Protein AF-0000000068351398 (afdb_homodimer)

Secondary structure (DSSP, 8-state):
---HHHHHTSTTTHHHHHHHHHHHHHHHTT--HHHHHHHHHHHHHHHHHHHHHS---EE---SSSSEEEEEEE--BGGGTB--EEEEEEESSPPPTT-EESSGGG-THHHHHHHHHHT--GGGTGGGGG-EE--EETPPBPPSB-TTSPBPPEEEEE--TT--GGGGHHHHHHHHTTT-EEEEE--SSS-SSEEE-TTSS-EEE--TT--SSHHHHHHHHHHHHHHHHHHHHHHHTTHHHHHHT--HHHHHHHHHT---EEEEEETHHHHHHHHHHHHHHHHHHHHTS--SEEEEEEES--SGGGSSTTTHHHHT-SSSPPP--S-EEEEEEHHHHH-HHHHHHHHHHHHHHHHS---HHHHHHHHHHHHHHGGGT--SEEEEEETT--TTTTSTHHHH-SSTT--TT--S-HHHHHHHHHHHHHHHHHHHSS-----TTTTTSHHHHHHHH-/---HHHHHTSTTTHHHHHHHHHHHHHHHTT--HHHHHHHHHHHHHHHHHHHHHS---EE---SSSSEEEEEEE--BGGGTB--EEEEEEESSPPPTT-EESSGGG-THHHHHHHHHHT--GGGTGGGGG-EE--EETPPBPPSB-TTSPBPPEEEEE--TT--GGGGHHHHHHHHTTT-EEEEE--SSS-SSEEE-TTSS-EEE--TT--SSHHHHHHHHHHHHHHHHHHHHHHHTTHHHHHHT--HHHHHHHHHT---EEEEEETHHHHHHHHHHHHHHHHHHHHTS--SEEEEEEES--SGGGSSTTTHHHHT-SSSPPP--S-EEEEEEHHHHH-HHHHHHHHHHHHHHHHS---HHHHHHHHHHHHHHGGGT--SEEEEEETT--TTTTSTHHHH-SSTT--TT--S-HHHHHHHHHHHHHHHHHHHSS-----TTSTTSHHHHHHHH-

InterPro domains:
  IPR016715 Platelet-activating factor acetylhydrolase-like, eukaryote [PIRSF018169] (2-448)
  IPR029058 Alpha/Beta hydrolase fold [G3DSA:3.40.50.1820] (58-435)
  IPR029058 Alpha/Beta hydrolase fold [SSF53474] (83-344)

Foldseek 3Di:
DDDPVLVCPAQLNVLLVVLQVVLVVCVVVPHDNVVSVVSNVVSVVSNVVLCAFFPAEAAEEDDFAFAKAWEWDPADVVQLAFIWIKIAGDNDFWDPQAAFLDPPLDCLLLVLLCVVVVHDSSSRSSSRRHHYTYHYLGQHDQQADPVRHGFAEEEEEEAFQAFDSLLVRLSRNLRRHGYIYIYGDQLLQRYCWGAGPVGPRTHHHDPPQDDALVSCQVSLVSLLSNRVVVLVCVLQLNVVVVSPDDPVSSVVSNVLLAAHEYEYAACSLLSQQLSQLVQQVVQVVVVAARSYLAYEYELYHCRNQCDDSHVCQLPPPPHRRARLHQYEYEYEPAQVVPPVNVVRVVVVVVSNVPDDDDPLSVLLQVLLQVLCVVVVDGSYDYHYDWLDDSCLSTCVCVRGVPPPDDPRNRDDSSVVSSVVSVVVVVSCVSSDAARPRDPVVVVPVRSRSNRHD/DDPPVLVCPAQLNVLLVVLQVVLVVCVVVPHDNVVSVVSNVVSVVSNVVLCAFFPAEAAEEDDFAFAKAWEWDPADVVQLAFIWIKIAGDNDFWDPQAAFLDPPLDCLLLVLLCVVVVHDSSSRSNSRRHHYTYHYLGQHDQQADPVRHGFAEEEEEEAFQAFDSLLVRLSRNLRRHGYIYIYGDQLLQRYCWGAGPVGPRTHHHDPPQDDALVSCQVSLVSLLSNRVVVLVCVLQLNVVVVSPDDPVSSVVSNVLLAAHEYEYAACSLLSQQLSQLVQQVVQVVVVAARSYLAYEYELYHCRNQCDDRHVCQLPPPPHRRARLHQYEYEYEPAQVVPPVNVVRVVVVVVSNVPDDDDPLSVLLQVLLQVLCVVVVDGSYDYHYDWLDDSCLSTCVCVRGVPPPHDPRNRDDSSVVSSVVSVVVVVSCVSSDAARPRDPVVVVPVRSRSNRHD

Organism: Leishmania major (NCBI:txid5664)

Sequence (906 aa):
MHPIFDYILSIHYLPAGASVLLSCLAAAWGVDWKVCIMMTCVGSLVTCAVFYVQPLQCFSPLGGSFNVGTREVCGERGAMKPPVTIVYPTASGTPRSGIQYIPFGERSYLVGIASYSKVPYALVKDLWLLRKKMRPNAEPAPLFQRDGMPRPMIVFSHGLGGFPHLYSTLLMDLAVRGAVVFALSHMDGSAAFCRDAEREIRIPLNTQVGWTSEDRAPQLEVRIRETLNTIKRIRSGELLLALGYDKETVDKYIEKEPRIHLLGHSFGGATCLAAALADTQAASERGGVSSIASTVVYDPWMIPLQKTMFYDKLTDRKQPVHFTTPTLQIFSEEWVRSKEQHAFFEEVKAIVDAQPRTTEESALVSAVDAKLKVMKTSWYTIKDYRGTGHLTCTDVSLFSPVLYRAAYMTASPRGCIVAFAAETMRFIEKVSGPLPLDTKLLNDSALAAALRGMHPIFDYILSIHYLPAGASVLLSCLAAAWGVDWKVCIMMTCVGSLVTCAVFYVQPLQCFSPLGGSFNVGTREVCGERGAMKPPVTIVYPTASGTPRSGIQYIPFGERSYLVGIASYSKVPYALVKDLWLLRKKMRPNAEPAPLFQRDGMPRPMIVFSHGLGGFPHLYSTLLMDLAVRGAVVFALSHMDGSAAFCRDAEREIRIPLNTQVGWTSEDRAPQLEVRIRETLNTIKRIRSGELLLALGYDKETVDKYIEKEPRIHLLGHSFGGATCLAAALADTQAASERGGVSSIASTVVYDPWMIPLQKTMFYDKLTDRKQPVHFTTPTLQIFSEEWVRSKEQHAFFEEVKAIVDAQPRTTEESALVSAVDAKLKVMKTSWYTIKDYRGTGHLTCTDVSLFSPVLYRAAYMTASPRGCIVAFAAETMRFIEKVSGPLPLDTKLLNDSALAAALRG

Radius of gyration: 29.12 Å; Cα contacts (8 Å, |Δi|>4): 1862; chains: 2; bounding box: 96×80×63 Å

Structure (mmCIF, N/CA/C/O backbone):
data_AF-0000000068351398-model_v1
#
loop_
_entity.id
_entity.type
_entity.pdbx_description
1 polymer '1-alkyl-2-acetylglycerophosphocholine esterase'
#
loop_
_atom_site.group_PDB
_atom_site.id
_atom_site.type_symbol
_atom_site.label_atom_id
_atom_site.label_alt_id
_atom_site.label_comp_id
_atom_site.label_asym_id
_atom_site.label_entity_id
_atom_site.label_seq_id
_atom_site.pdbx_PDB_ins_code
_atom_site.Cartn_x
_atom_site.Cartn_y
_atom_site.Cartn_z
_atom_site.occupancy
_atom_site.B_iso_or_equiv
_atom_site.auth_seq_id
_atom_site.auth_comp_id
_atom_site.auth_asym_id
_atom_site.auth_atom_id
_atom_site.pdbx_PDB_model_num
ATOM 1 N N . MET A 1 1 ? -12.961 -0.016 26.781 1 64.12 1 MET A N 1
ATOM 2 C CA . MET A 1 1 ? -14.211 -0.309 26.094 1 64.12 1 MET A CA 1
ATOM 3 C C . MET A 1 1 ? -15.227 0.815 26.297 1 64.12 1 MET A C 1
ATOM 5 O O . MET A 1 1 ? -15.258 1.44 27.359 1 64.12 1 MET A O 1
ATOM 9 N N . HIS A 1 2 ? -15.891 1.205 25.25 1 74.62 2 HIS A N 1
ATOM 10 C CA . HIS A 1 2 ? -16.875 2.285 25.328 1 74.62 2 HIS A CA 1
ATOM 11 C C . HIS A 1 2 ? -18.109 1.854 26.125 1 74.62 2 HIS A C 1
ATOM 13 O O . HIS A 1 2 ? -18.422 0.665 26.172 1 74.62 2 HIS A O 1
ATOM 19 N N . PRO A 1 3 ? -18.594 2.814 26.828 1 71.81 3 PRO A N 1
ATOM 20 C CA . PRO A 1 3 ? -19.859 2.494 27.484 1 71.81 3 PRO A CA 1
ATOM 21 C C . PRO A 1 3 ? -20.906 1.92 26.531 1 71.81 3 PRO A C 1
ATOM 23 O O . PRO A 1 3 ? -20.938 2.309 25.359 1 71.81 3 PRO A O 1
ATOM 26 N N . ILE A 1 4 ? -21.625 0.969 27.031 1 76.44 4 ILE A N 1
ATOM 27 C CA . ILE A 1 4 ? -22.609 0.237 26.234 1 76.44 4 ILE A CA 1
ATOM 28 C C . ILE A 1 4 ? -23.594 1.215 25.625 1 76.44 4 ILE A C 1
ATOM 30 O O . ILE A 1 4 ? -24.078 1 24.5 1 76.44 4 ILE A O 1
ATOM 34 N N . PHE A 1 5 ? -23.828 2.266 26.312 1 77.38 5 PHE A N 1
ATOM 35 C CA . PHE A 1 5 ? -24.812 3.225 25.844 1 77.38 5 PHE A CA 1
ATOM 36 C C . PHE A 1 5 ? -24.344 3.9 24.562 1 77.38 5 PHE A C 1
ATOM 38 O O . PHE A 1 5 ? -25.156 4.285 23.719 1 77.38 5 PHE A O 1
ATOM 45 N N . ASP A 1 6 ? -23.062 4.023 24.406 1 81.31 6 ASP A N 1
ATOM 46 C CA . ASP A 1 6 ? -22.531 4.586 23.172 1 81.31 6 ASP A CA 1
ATOM 47 C C . ASP A 1 6 ? -22.859 3.699 21.984 1 81.31 6 ASP A C 1
ATOM 49 O O . ASP A 1 6 ? -23.078 4.195 20.875 1 81.31 6 ASP A O 1
ATOM 53 N N . TYR A 1 7 ? -23.016 2.438 22.203 1 80.25 7 TYR A N 1
ATOM 54 C CA . TYR A 1 7 ? -23.359 1.5 21.156 1 80.25 7 TYR A CA 1
ATOM 55 C C . TYR A 1 7 ? -24.875 1.509 20.891 1 80.25 7 TYR A C 1
ATOM 57 O O . TYR A 1 7 ? -25.312 1.581 19.734 1 80.25 7 TYR A O 1
ATOM 65 N N . ILE A 1 8 ? -25.578 1.533 21.938 1 77.38 8 ILE A N 1
ATOM 66 C CA . ILE A 1 8 ? -27.031 1.428 21.844 1 77.38 8 ILE A CA 1
ATOM 67 C C . ILE A 1 8 ? -27.594 2.654 21.125 1 77.38 8 ILE A C 1
ATOM 69 O O . ILE A 1 8 ? -28.516 2.541 20.312 1 77.38 8 ILE A O 1
ATOM 73 N N . LEU A 1 9 ? -27.016 3.787 21.391 1 82.25 9 LEU A N 1
ATOM 74 C CA . LEU A 1 9 ? -27.547 5.039 20.875 1 82.25 9 LEU A CA 1
ATOM 75 C C . LEU A 1 9 ? -26.828 5.422 19.578 1 82.25 9 LEU A C 1
ATOM 77 O O . LEU A 1 9 ? -27.078 6.5 19.031 1 82.25 9 LEU A O 1
ATOM 81 N N . SER A 1 10 ? -26.062 4.504 19.141 1 88.44 10 SER A N 1
ATOM 82 C CA . SER A 1 10 ? -25.375 4.777 17.891 1 88.44 10 SER A CA 1
ATOM 83 C C . SER A 1 10 ? -26.328 4.617 16.703 1 88.44 10 SER A C 1
ATOM 85 O O . SER A 1 10 ? -27.266 3.828 16.75 1 88.44 10 SER A O 1
ATOM 87 N N . ILE A 1 11 ? -26.062 5.414 15.688 1 89.12 11 ILE A N 1
ATOM 88 C CA . ILE A 1 11 ? -26.875 5.309 14.484 1 89.12 11 ILE A CA 1
ATOM 89 C C . ILE A 1 11 ? -26.703 3.926 13.859 1 89.12 11 ILE A C 1
ATOM 91 O O . ILE A 1 11 ? -27.516 3.5 13.039 1 89.12 11 ILE A O 1
ATOM 95 N N . HIS A 1 12 ? -25.703 3.242 14.266 1 89.62 12 HIS A N 1
ATOM 96 C CA . HIS A 1 12 ? -25.422 1.913 13.734 1 89.62 12 HIS A CA 1
ATOM 97 C C . HIS A 1 12 ? -26.328 0.861 14.375 1 89.62 12 HIS A C 1
ATOM 99 O O . HIS A 1 12 ? -26.828 -0.028 13.688 1 89.62 12 HIS A O 1
ATOM 105 N N . TYR A 1 13 ? -26.562 1.03 15.602 1 86.5 13 TYR A N 1
ATOM 106 C CA . TYR A 1 13 ? -27.234 -0.05 16.312 1 86.5 13 TYR A CA 1
ATOM 107 C C . TYR A 1 13 ? -28.656 0.337 16.672 1 86.5 13 TYR A C 1
ATOM 109 O O . TYR A 1 13 ? -29.516 -0.53 16.844 1 86.5 13 TYR A O 1
ATOM 117 N N . LEU A 1 14 ? -28.984 1.558 16.734 1 87.88 14 LEU A N 1
ATOM 118 C CA . LEU A 1 14 ? -30.281 2.064 17.203 1 87.88 14 LEU A CA 1
ATOM 119 C C . LEU A 1 14 ? -31.406 1.585 16.297 1 87.88 14 LEU A C 1
ATOM 121 O O . LEU A 1 14 ? -32.469 1.161 16.781 1 87.88 14 LEU A O 1
ATOM 125 N N . PRO A 1 15 ? -31.25 1.614 15.008 1 88.44 15 PRO A N 1
ATOM 126 C CA . PRO A 1 15 ? -32.375 1.211 14.172 1 88.44 15 PRO A CA 1
ATOM 127 C C . PRO A 1 15 ? -32.812 -0.232 14.422 1 88.44 15 PRO A C 1
ATOM 129 O O . PRO A 1 15 ? -34 -0.501 14.586 1 88.44 15 PRO A O 1
ATOM 132 N N . ALA A 1 16 ? -31.938 -1.084 14.469 1 86.88 16 ALA A N 1
ATOM 133 C CA . ALA A 1 16 ? -32.281 -2.479 14.734 1 86.88 16 ALA A CA 1
ATOM 134 C C . ALA A 1 16 ? -32.844 -2.65 16.156 1 86.88 16 ALA A C 1
ATOM 136 O O . ALA A 1 16 ? -33.844 -3.307 16.344 1 86.88 16 ALA A O 1
ATOM 137 N N . GLY A 1 17 ? -32.188 -2.035 17.109 1 86.44 17 GLY A N 1
ATOM 138 C CA . GLY A 1 17 ? -32.656 -2.133 18.484 1 86.44 17 GLY A CA 1
ATOM 139 C C . GLY A 1 17 ? -34.031 -1.524 18.703 1 86.44 17 GLY A C 1
ATOM 140 O O . GLY A 1 17 ? -34.875 -2.145 19.328 1 86.44 17 GLY A O 1
ATOM 141 N N . ALA A 1 18 ? -34.156 -0.383 18.203 1 89.12 18 ALA A N 1
ATOM 142 C CA . ALA A 1 18 ? -35.438 0.315 18.359 1 89.12 18 ALA A CA 1
ATOM 143 C C . ALA A 1 18 ? -36.562 -0.42 17.625 1 89.12 18 ALA A C 1
ATOM 145 O O . ALA A 1 18 ? -37.688 -0.486 18.125 1 89.12 18 ALA A O 1
ATOM 146 N N . SER A 1 19 ? -36.25 -0.935 16.469 1 89.75 19 SER A N 1
ATOM 147 C CA . SER A 1 19 ? -37.281 -1.623 15.695 1 89.75 19 SER A CA 1
ATOM 148 C C . SER A 1 19 ? -37.75 -2.887 16.406 1 89.75 19 SER A C 1
ATOM 150 O O . SER A 1 19 ? -38.938 -3.211 16.375 1 89.75 19 SER A O 1
ATOM 152 N N . VAL A 1 20 ? -36.844 -3.59 17 1 89.12 20 VAL A N 1
ATOM 153 C CA . VAL A 1 20 ? -37.219 -4.781 17.766 1 89.12 20 VAL A CA 1
ATOM 154 C C . VAL A 1 20 ? -38.094 -4.383 18.938 1 89.12 20 VAL A C 1
ATOM 156 O O . VAL A 1 20 ? -39.125 -5.004 19.188 1 89.12 20 VAL A O 1
ATOM 159 N N . LEU A 1 21 ? -37.719 -3.352 19.656 1 89.5 21 LEU A N 1
ATOM 160 C CA . LEU A 1 21 ? -38.469 -2.887 20.812 1 89.5 21 LEU A CA 1
ATOM 161 C C . LEU A 1 21 ? -39.875 -2.416 20.391 1 89.5 21 LEU A C 1
ATOM 163 O O . LEU A 1 21 ? -40.844 -2.775 21.031 1 89.5 21 LEU A O 1
ATOM 167 N N . LEU A 1 22 ? -39.875 -1.639 19.344 1 91.44 22 LEU A N 1
ATOM 168 C CA . LEU A 1 22 ? -41.156 -1.11 18.859 1 91.44 22 LEU A CA 1
ATOM 169 C C . LEU A 1 22 ? -42.062 -2.232 18.344 1 91.44 22 LEU A C 1
ATOM 171 O O . LEU A 1 22 ? -43.281 -2.182 18.5 1 91.44 22 LEU A O 1
ATOM 175 N N . SER A 1 23 ? -41.438 -3.189 17.75 1 89.19 23 SER A N 1
ATOM 176 C CA . SER A 1 23 ? -42.219 -4.34 17.25 1 89.19 23 SER A CA 1
ATOM 177 C C . SER A 1 23 ? -42.812 -5.125 18.406 1 89.19 23 SER A C 1
ATOM 179 O O . SER A 1 23 ? -43.969 -5.57 18.312 1 89.19 23 SER A O 1
ATOM 181 N N . CYS A 1 24 ? -42.125 -5.305 19.422 1 91.31 24 CYS A N 1
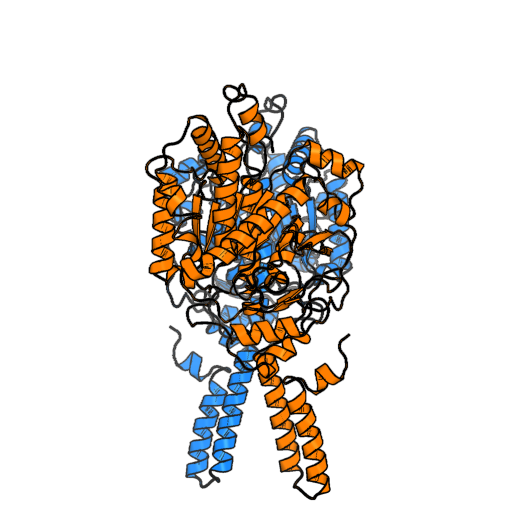ATOM 182 C CA . CYS A 1 24 ? -42.625 -6.008 20.594 1 91.31 24 CYS A CA 1
ATOM 183 C C . CYS A 1 24 ? -43.781 -5.242 21.234 1 91.31 24 CYS A C 1
ATOM 185 O O . CYS A 1 24 ? -44.812 -5.844 21.609 1 91.31 24 CYS A O 1
ATOM 187 N N . LEU A 1 25 ? -43.656 -3.934 21.312 1 92 25 LEU A N 1
ATOM 188 C CA . LEU A 1 25 ? -44.719 -3.094 21.859 1 92 25 LEU A CA 1
ATOM 189 C C . LEU A 1 25 ? -45.969 -3.143 20.969 1 92 25 LEU A C 1
ATOM 191 O O . LEU A 1 25 ? -47.094 -3.213 21.469 1 92 25 LEU A O 1
ATOM 195 N N . ALA A 1 26 ? -45.688 -3.139 19.703 1 91.25 26 ALA A N 1
ATOM 196 C CA . ALA A 1 26 ? -46.781 -3.201 18.734 1 91.25 26 ALA A CA 1
ATOM 197 C C . ALA A 1 26 ? -47.531 -4.539 18.828 1 91.25 26 ALA A C 1
ATOM 199 O O . ALA A 1 26 ? -48.75 -4.582 18.781 1 91.25 26 ALA A O 1
ATOM 200 N N . ALA A 1 27 ? -46.812 -5.504 18.969 1 90.25 27 ALA A N 1
ATOM 201 C CA . ALA A 1 27 ? -47.406 -6.824 19.109 1 90.25 27 ALA A CA 1
ATOM 202 C C . ALA A 1 27 ? -48.25 -6.898 20.375 1 90.25 27 ALA A C 1
ATOM 204 O O . ALA A 1 27 ? -49.344 -7.488 20.359 1 90.25 27 ALA A O 1
ATOM 205 N N . ALA A 1 28 ? -47.812 -6.309 21.406 1 91.81 28 ALA A N 1
ATOM 206 C CA . ALA A 1 28 ? -48.562 -6.293 22.672 1 91.81 28 ALA A CA 1
ATOM 207 C C . ALA A 1 28 ? -49.844 -5.504 22.531 1 91.81 28 ALA A C 1
ATOM 209 O O . ALA A 1 28 ? -50.812 -5.766 23.25 1 91.81 28 ALA A O 1
ATOM 210 N N . TRP A 1 29 ? -49.875 -4.633 21.562 1 93.69 29 TRP A N 1
ATOM 211 C CA . TRP A 1 29 ? -51.062 -3.801 21.359 1 93.69 29 TRP A CA 1
ATOM 212 C C . TRP A 1 29 ? -51.938 -4.383 20.266 1 93.69 29 TRP A C 1
ATOM 214 O O . TRP A 1 29 ? -52.844 -3.709 19.766 1 93.69 29 TRP A O 1
ATOM 224 N N . GLY A 1 30 ? -51.531 -5.559 19.719 1 91.88 30 GLY A N 1
ATOM 225 C CA . GLY A 1 30 ? -52.438 -6.289 18.828 1 91.88 30 GLY A CA 1
ATOM 226 C C . GLY A 1 30 ? -52.125 -6.078 17.359 1 91.88 30 GLY A C 1
ATOM 227 O O . GLY A 1 30 ? -52.906 -6.43 16.5 1 91.88 30 GLY A O 1
ATOM 228 N N . VAL A 1 31 ? -51 -5.508 17.094 1 90.44 31 VAL A N 1
ATOM 229 C CA . VAL A 1 31 ? -50.594 -5.328 15.711 1 90.44 31 VAL A CA 1
ATOM 230 C C . VAL A 1 31 ? -50.25 -6.68 15.094 1 90.44 31 VAL A C 1
ATOM 232 O O . VAL A 1 31 ? -49.688 -7.551 15.758 1 90.44 31 VAL A O 1
ATOM 235 N N . ASP A 1 32 ? -50.656 -6.902 13.914 1 92 32 ASP A N 1
ATOM 236 C CA . ASP A 1 32 ? -50.438 -8.133 13.164 1 92 32 ASP A CA 1
ATOM 237 C C . ASP A 1 32 ? -48.938 -8.508 13.164 1 92 32 ASP A C 1
ATOM 239 O O . ASP A 1 32 ? -48.094 -7.633 13.031 1 92 32 ASP A O 1
ATOM 243 N N . TRP A 1 33 ? -48.688 -9.844 13.359 1 89.25 33 TRP A N 1
ATOM 244 C CA . TRP A 1 33 ? -47.312 -10.328 13.484 1 89.25 33 TRP A CA 1
ATOM 245 C C . TRP A 1 33 ? -46.531 -10.062 12.211 1 89.25 33 TRP A C 1
ATOM 247 O O . TRP A 1 33 ? -45.312 -9.852 12.258 1 89.25 33 TRP A O 1
ATOM 257 N N . LYS A 1 34 ? -47.156 -10 11.062 1 84.56 34 LYS A N 1
ATOM 258 C CA . LYS A 1 34 ? -46.469 -9.719 9.797 1 84.56 34 LYS A CA 1
ATOM 259 C C . LYS A 1 34 ? -45.938 -8.297 9.773 1 84.56 34 LYS A C 1
ATOM 261 O O . LYS A 1 34 ? -44.812 -8.062 9.266 1 84.56 34 LYS A O 1
ATOM 266 N N . VAL A 1 35 ? -46.688 -7.41 10.297 1 84.38 35 VAL A N 1
ATOM 267 C CA . VAL A 1 35 ? -46.281 -6.016 10.367 1 84.38 35 VAL A CA 1
ATOM 268 C C . VAL A 1 35 ? -45.094 -5.875 11.336 1 84.38 35 VAL A C 1
ATOM 270 O O . VAL A 1 35 ? -44.125 -5.145 11.062 1 84.38 35 VAL A O 1
ATOM 273 N N . CYS A 1 36 ? -45.094 -6.688 12.391 1 87.5 36 CYS A N 1
ATOM 274 C CA . CYS A 1 36 ? -44.031 -6.645 13.391 1 87.5 36 CYS A CA 1
ATOM 275 C C . CYS A 1 36 ? -42.719 -7.16 12.82 1 87.5 36 CYS A C 1
ATOM 277 O O . CYS A 1 36 ? -41.656 -6.57 13.047 1 87.5 36 CYS A O 1
ATOM 279 N N . ILE A 1 37 ? -42.812 -8.188 12.148 1 85.44 37 ILE A N 1
ATOM 280 C CA . ILE A 1 37 ? -41.625 -8.742 11.523 1 85.44 37 ILE A CA 1
ATOM 281 C C . ILE A 1 37 ? -41.062 -7.758 10.492 1 85.44 37 ILE A C 1
ATOM 283 O O . ILE A 1 37 ? -39.844 -7.59 10.383 1 85.44 37 ILE A O 1
ATOM 287 N N . MET A 1 38 ? -41.969 -7.121 9.789 1 84.06 38 MET A N 1
ATOM 288 C CA . MET A 1 38 ? -41.562 -6.137 8.789 1 84.06 38 MET A CA 1
ATOM 289 C C . MET A 1 38 ? -40.812 -4.973 9.445 1 84.06 38 MET A C 1
ATOM 291 O O . MET A 1 38 ? -39.781 -4.512 8.938 1 84.06 38 MET A O 1
ATOM 295 N N . MET A 1 39 ? -41.281 -4.574 10.492 1 85.56 39 MET A N 1
ATOM 296 C CA . MET A 1 39 ? -40.656 -3.49 11.234 1 85.56 39 MET A CA 1
ATOM 297 C C . MET A 1 39 ? -39.25 -3.873 11.648 1 85.56 39 MET A C 1
ATOM 299 O O . MET A 1 39 ? -38.312 -3.092 11.477 1 85.56 39 MET A O 1
ATOM 303 N N . THR A 1 40 ? -39.062 -5.047 12.141 1 86.44 40 THR A N 1
ATOM 304 C CA . THR A 1 40 ? -37.75 -5.539 12.578 1 86.44 40 THR A CA 1
ATOM 305 C C . THR A 1 40 ? -36.812 -5.668 11.391 1 86.44 40 THR A C 1
ATOM 307 O O . THR A 1 40 ? -35.625 -5.328 11.492 1 86.44 40 THR A O 1
ATOM 310 N N . CYS A 1 41 ? -37.375 -6.086 10.32 1 82.31 41 CYS A N 1
ATOM 311 C CA . CYS A 1 41 ? -36.562 -6.258 9.117 1 82.31 41 CYS A CA 1
ATOM 312 C C . CYS A 1 41 ? -36.094 -4.91 8.586 1 82.31 41 CYS A C 1
ATOM 314 O O . CYS A 1 41 ? -34.938 -4.773 8.18 1 82.31 41 CYS A O 1
ATOM 316 N N . VAL A 1 42 ? -36.938 -3.969 8.641 1 82.06 42 VAL A N 1
ATOM 317 C CA . VAL A 1 42 ? -36.594 -2.637 8.164 1 82.06 42 VAL A CA 1
ATOM 318 C C . VAL A 1 42 ? -35.531 -2.035 9.055 1 82.06 42 VAL A C 1
ATOM 320 O O . VAL A 1 42 ? -34.531 -1.463 8.562 1 82.06 42 VAL A O 1
ATOM 323 N N . GLY A 1 43 ? -35.688 -2.166 10.352 1 85.88 43 GLY A N 1
ATOM 324 C CA . GLY A 1 43 ? -34.688 -1.687 11.266 1 85.88 43 GLY A CA 1
ATOM 325 C C . GLY A 1 43 ? -33.344 -2.357 11.062 1 85.88 43 GLY A C 1
ATOM 326 O O . GLY A 1 43 ? -32.281 -1.697 11.094 1 85.88 43 GLY A O 1
ATOM 327 N N . SER A 1 44 ? -33.375 -3.611 10.82 1 85.94 44 SER A N 1
ATOM 328 C CA . SER A 1 44 ? -32.156 -4.363 10.562 1 85.94 44 SER A CA 1
ATOM 329 C C . SER A 1 44 ? -31.5 -3.941 9.25 1 85.94 44 SER A C 1
ATOM 331 O O . SER A 1 44 ? -30.266 -3.859 9.156 1 85.94 44 SER A O 1
ATOM 333 N N . LEU A 1 45 ? -32.312 -3.676 8.297 1 82.88 45 LEU A N 1
ATOM 334 C CA . LEU A 1 45 ? -31.812 -3.238 7 1 82.88 45 LEU A CA 1
ATOM 335 C C . LEU A 1 45 ? -31.125 -1.878 7.109 1 82.88 45 LEU A C 1
ATOM 337 O O . LEU A 1 45 ? -30.094 -1.642 6.48 1 82.88 45 LEU A O 1
ATOM 341 N N . VAL A 1 46 ? -31.75 -1.064 7.898 1 84.25 46 VAL A N 1
ATOM 342 C CA . VAL A 1 46 ? -31.156 0.258 8.094 1 84.25 46 VAL A CA 1
ATOM 343 C C . VAL A 1 46 ? -29.812 0.126 8.797 1 84.25 46 VAL A C 1
ATOM 345 O O . VAL A 1 46 ? -28.828 0.77 8.398 1 84.25 46 VAL A O 1
ATOM 348 N N . THR A 1 47 ? -29.781 -0.686 9.789 1 86.19 47 THR A N 1
ATOM 349 C CA . THR A 1 47 ? -28.531 -0.94 10.492 1 86.19 47 THR A CA 1
ATOM 350 C C . THR A 1 47 ? -27.469 -1.472 9.523 1 86.19 47 THR A C 1
ATOM 352 O O . THR A 1 47 ? -26.328 -1.003 9.531 1 86.19 47 THR A O 1
ATOM 355 N N . CYS A 1 48 ? -27.859 -2.336 8.68 1 82.25 48 CYS A N 1
ATOM 356 C CA . CYS A 1 48 ? -26.922 -2.889 7.695 1 82.25 48 CYS A CA 1
ATOM 357 C C . CYS A 1 48 ? -26.453 -1.813 6.73 1 82.25 48 CYS A C 1
ATOM 359 O O . CYS A 1 48 ? -25.266 -1.757 6.395 1 82.25 48 CYS A O 1
ATOM 361 N N . ALA A 1 49 ? -27.375 -0.992 6.367 1 84.12 49 ALA A N 1
ATOM 362 C CA . ALA A 1 49 ? -27.031 0.088 5.441 1 84.12 49 ALA A CA 1
ATOM 363 C C . ALA A 1 49 ? -26.047 1.064 6.074 1 84.12 49 ALA A C 1
ATOM 365 O O . ALA A 1 49 ? -25.109 1.525 5.418 1 84.12 49 ALA A O 1
ATOM 366 N N . VAL A 1 50 ? -26.297 1.319 7.34 1 86.5 50 VAL A N 1
ATOM 367 C CA . VAL A 1 50 ? -25.438 2.266 8.031 1 86.5 50 VAL A CA 1
ATOM 368 C C . VAL A 1 50 ? -24.031 1.676 8.172 1 86.5 50 VAL A C 1
ATOM 370 O O . VAL A 1 50 ? -23.031 2.371 7.961 1 86.5 50 VAL A O 1
ATOM 373 N N . PHE A 1 51 ? -23.953 0.395 8.453 1 85.88 51 PHE A N 1
ATOM 374 C CA . PHE A 1 51 ? -22.641 -0.253 8.562 1 85.88 51 PHE A CA 1
ATOM 375 C C . PHE A 1 51 ? -21.953 -0.298 7.207 1 85.88 51 PHE A C 1
ATOM 377 O O . PHE A 1 51 ? -20.719 -0.243 7.137 1 85.88 51 PHE A O 1
ATOM 384 N N . TYR A 1 52 ? -22.734 -0.303 6.203 1 81.69 52 TYR A N 1
ATOM 385 C CA . TYR A 1 52 ? -22.156 -0.277 4.863 1 81.69 52 TYR A CA 1
ATOM 386 C C . TYR A 1 52 ? -21.594 1.101 4.539 1 81.69 52 TYR A C 1
ATOM 388 O O . TYR A 1 52 ? -20.484 1.214 3.994 1 81.69 52 TYR A O 1
ATOM 396 N N . VAL A 1 53 ? -22.297 2.062 4.926 1 86.25 53 VAL A N 1
ATOM 397 C CA . VAL A 1 53 ? -21.906 3.436 4.613 1 86.25 53 VAL A CA 1
ATOM 398 C C . VAL A 1 53 ? -20.734 3.859 5.5 1 86.25 53 VAL A C 1
ATOM 400 O O . VAL A 1 53 ? -19.844 4.578 5.051 1 86.25 53 VAL A O 1
ATOM 403 N N . GLN A 1 54 ? -20.766 3.4 6.691 1 89.62 54 GLN A N 1
ATOM 404 C CA . GLN A 1 54 ? -19.734 3.77 7.648 1 89.62 54 GLN A CA 1
ATOM 405 C C . GLN A 1 54 ? -19.344 2.578 8.516 1 89.62 54 GLN A C 1
ATOM 407 O O . GLN A 1 54 ? -19.719 2.502 9.688 1 89.62 54 GLN A O 1
ATOM 412 N N . PRO A 1 55 ? -18.5 1.771 7.961 1 87.12 55 PRO A N 1
ATOM 413 C CA . PRO A 1 55 ? -18.047 0.633 8.766 1 87.12 55 PRO A CA 1
ATOM 414 C C . PRO A 1 55 ? -17.25 1.06 9.992 1 87.12 55 PRO A C 1
ATOM 416 O O . PRO A 1 55 ? -16.453 2.006 9.914 1 87.12 55 PRO A O 1
ATOM 419 N N . LEU A 1 56 ? -17.547 0.476 11.102 1 87.94 56 LEU A N 1
ATOM 420 C CA . LEU A 1 56 ? -16.734 0.685 12.305 1 87.94 56 LEU A CA 1
ATOM 421 C C . LEU A 1 56 ? -15.555 -0.274 12.336 1 87.94 56 LEU A C 1
ATOM 423 O O . LEU A 1 56 ? -15.719 -1.466 12.602 1 87.94 56 LEU A O 1
ATOM 427 N N . GLN A 1 57 ? -14.414 0.304 12.055 1 87.81 57 GLN A N 1
ATOM 428 C CA . GLN A 1 57 ? -13.242 -0.549 11.852 1 87.81 57 GLN A CA 1
ATOM 429 C C . GLN A 1 57 ? -12.18 -0.281 12.914 1 87.81 57 GLN A C 1
ATOM 431 O O . GLN A 1 57 ? -12.25 0.716 13.633 1 87.81 57 GLN A O 1
ATOM 436 N N . CYS A 1 58 ? -11.312 -1.242 13.062 1 90.12 58 CYS A N 1
ATOM 437 C CA . CYS A 1 58 ? -10.047 -1.077 13.766 1 90.12 58 CYS A CA 1
ATOM 438 C C . CYS A 1 58 ? -8.891 -0.945 12.781 1 90.12 58 CYS A C 1
ATOM 440 O O . CYS A 1 58 ? -8.531 -1.912 12.102 1 90.12 58 CYS A O 1
ATOM 442 N N . PHE A 1 59 ? -8.344 0.237 12.719 1 94.12 59 PHE A N 1
ATOM 443 C CA . PHE A 1 59 ? -7.281 0.496 11.758 1 94.12 59 PHE A CA 1
ATOM 444 C C . PHE A 1 59 ? -5.98 -0.162 12.195 1 94.12 59 PHE A C 1
ATOM 446 O O . PHE A 1 59 ? -5.629 -0.126 13.375 1 94.12 59 PHE A O 1
ATOM 453 N N . SER A 1 60 ? -5.289 -0.8 11.289 1 92.12 60 SER A N 1
ATOM 454 C CA . SER A 1 60 ? -4.027 -1.476 11.57 1 92.12 60 SER A CA 1
ATOM 455 C C . SER A 1 60 ? -2.916 -0.971 10.648 1 92.12 60 SER A C 1
ATOM 457 O O . SER A 1 60 ? -3.172 -0.591 9.508 1 92.12 60 SER A O 1
ATOM 459 N N . PRO A 1 61 ? -1.691 -0.974 11.203 1 93.94 61 PRO A N 1
ATOM 460 C CA . PRO A 1 61 ? -0.568 -0.611 10.336 1 93.94 61 PRO A CA 1
ATOM 461 C C . PRO A 1 61 ? -0.26 -1.681 9.289 1 93.94 61 PRO A C 1
ATOM 463 O O . PRO A 1 61 ? -0.584 -2.854 9.484 1 93.94 61 PRO A O 1
ATOM 466 N N . LEU A 1 62 ? 0.336 -1.26 8.148 1 91.88 62 LEU A N 1
ATOM 467 C CA . LEU A 1 62 ? 0.674 -2.195 7.086 1 91.88 62 LEU A CA 1
ATOM 468 C C . LEU A 1 62 ? 2.061 -1.9 6.523 1 91.88 62 LEU A C 1
ATOM 470 O O . LEU A 1 62 ? 2.477 -0.74 6.457 1 91.88 62 LEU A O 1
ATOM 474 N N . GLY A 1 63 ? 2.789 -2.969 6.133 1 84.81 63 GLY A N 1
ATOM 475 C CA . GLY A 1 63 ? 3.916 -2.832 5.227 1 84.81 63 GLY A CA 1
ATOM 476 C C . GLY A 1 63 ? 5.25 -2.746 5.938 1 84.81 63 GLY A C 1
ATOM 477 O O . GLY A 1 63 ? 6.273 -2.445 5.32 1 84.81 63 GLY A O 1
ATOM 478 N N . GLY A 1 64 ? 5.316 -2.963 7.246 1 85.5 64 GLY A N 1
ATOM 479 C CA . GLY A 1 64 ? 6.586 -2.85 7.941 1 85.5 64 GLY A CA 1
ATOM 480 C C . GLY A 1 64 ? 6.867 -4.02 8.867 1 85.5 64 GLY A C 1
ATOM 481 O O . GLY A 1 64 ? 6.172 -5.035 8.82 1 85.5 64 GLY A O 1
ATOM 482 N N . SER A 1 65 ? 7.98 -3.842 9.594 1 81.94 65 SER A N 1
ATOM 483 C CA . SER A 1 65 ? 8.461 -4.969 10.383 1 81.94 65 SER A CA 1
ATOM 484 C C . SER A 1 65 ? 8.234 -4.734 11.875 1 81.94 65 SER A C 1
ATOM 486 O O . SER A 1 65 ? 8.477 -5.625 12.695 1 81.94 65 SER A O 1
ATOM 488 N N . PHE A 1 66 ? 7.844 -3.533 12.211 1 89.94 66 PHE A N 1
ATOM 489 C CA . PHE A 1 66 ? 7.672 -3.191 13.617 1 89.94 66 PHE A CA 1
ATOM 490 C C . PHE A 1 66 ? 6.195 -3.156 13.992 1 89.94 66 PHE A C 1
ATOM 492 O O . PHE A 1 66 ? 5.328 -3.205 13.117 1 89.94 66 PHE A O 1
ATOM 499 N N . ASN A 1 67 ? 5.984 -3.211 15.227 1 93.06 67 ASN A N 1
ATOM 500 C CA . ASN A 1 67 ? 4.703 -2.758 15.758 1 93.06 67 ASN A CA 1
ATOM 501 C C . ASN A 1 67 ? 4.699 -1.253 16.016 1 93.06 67 ASN A C 1
ATOM 503 O O . ASN A 1 67 ? 5.695 -0.574 15.75 1 93.06 67 ASN A O 1
ATOM 507 N N . VAL A 1 68 ? 3.559 -0.736 16.484 1 97.25 68 VAL A N 1
ATOM 508 C CA . VAL A 1 68 ? 3.459 0.715 16.594 1 97.25 68 VAL A CA 1
ATOM 509 C C . VAL A 1 68 ? 3.18 1.1 18.047 1 97.25 68 VAL A C 1
ATOM 511 O O . VAL A 1 68 ? 2.238 0.592 18.672 1 97.25 68 VAL A O 1
ATOM 514 N N . GLY A 1 69 ? 4.055 1.933 18.594 1 98 69 GLY A N 1
ATOM 515 C CA . GLY A 1 69 ? 3.789 2.6 19.859 1 98 69 GLY A CA 1
ATOM 516 C C . GLY A 1 69 ? 3.334 4.035 19.688 1 98 69 GLY A C 1
ATOM 517 O O . GLY A 1 69 ? 3.508 4.629 18.625 1 98 69 GLY A O 1
ATOM 518 N N . THR A 1 70 ? 2.689 4.562 20.703 1 98 70 THR A N 1
ATOM 519 C CA . THR A 1 70 ? 2.309 5.973 20.719 1 98 70 THR A CA 1
ATOM 520 C C . THR A 1 70 ? 2.547 6.586 22.094 1 98 70 THR A C 1
ATOM 522 O O . THR A 1 70 ? 2.502 5.887 23.109 1 98 70 THR A O 1
ATOM 525 N N . ARG A 1 71 ? 2.922 7.816 22.078 1 97.56 71 ARG A N 1
ATOM 526 C CA . ARG A 1 71 ? 3.131 8.586 23.297 1 97.56 71 ARG A CA 1
ATOM 527 C C . ARG A 1 71 ? 2.658 10.031 23.109 1 97.56 71 ARG A C 1
ATOM 529 O O . ARG A 1 71 ? 2.941 10.664 22.094 1 97.56 71 ARG A O 1
ATOM 536 N N . GLU A 1 72 ? 1.903 10.5 24.109 1 96.88 72 GLU A N 1
ATOM 537 C CA . GLU A 1 72 ? 1.438 11.883 24.109 1 96.88 72 GLU A CA 1
ATOM 538 C C . GLU A 1 72 ? 2.33 12.758 24.984 1 96.88 72 GLU A C 1
ATOM 540 O O . GLU A 1 72 ? 2.541 12.461 26.172 1 96.88 72 GLU A O 1
ATOM 545 N N . VAL A 1 73 ? 2.857 13.805 24.406 1 96.81 73 VAL A N 1
ATOM 546 C CA . VAL A 1 73 ? 3.691 14.75 25.141 1 96.81 73 VAL A CA 1
ATOM 547 C C . VAL A 1 73 ? 2.971 16.094 25.266 1 96.81 73 VAL A C 1
ATOM 549 O O . VAL A 1 73 ? 2.473 16.625 24.266 1 96.81 73 VAL A O 1
ATOM 552 N N . CYS A 1 74 ? 2.986 16.609 26.422 1 95.88 74 CYS A N 1
ATOM 553 C CA . CYS A 1 74 ? 2.299 17.875 26.688 1 95.88 74 CYS A CA 1
ATOM 554 C C . CYS A 1 74 ? 3.045 19.047 26.062 1 95.88 74 CYS A C 1
ATOM 556 O O . CYS A 1 74 ? 4.254 18.969 25.828 1 95.88 74 CYS A O 1
ATOM 558 N N . GLY A 1 75 ? 2.225 20.031 25.734 1 94.38 75 GLY A N 1
ATOM 559 C CA . GLY A 1 75 ? 2.803 21.25 25.203 1 94.38 75 GLY A CA 1
ATOM 560 C C . GLY A 1 75 ? 2.916 22.359 26.234 1 94.38 75 GLY A C 1
ATOM 561 O O . GLY A 1 75 ? 2.648 22.156 27.406 1 94.38 75 GLY A O 1
ATOM 562 N N . GLU A 1 76 ? 3.52 23.422 25.797 1 92.62 76 GLU A N 1
ATOM 563 C CA . GLU A 1 76 ? 3.613 24.688 26.531 1 92.62 76 GLU A CA 1
ATOM 564 C C . GLU A 1 76 ? 3.268 25.875 25.641 1 92.62 76 GLU A C 1
ATOM 566 O O . GLU A 1 76 ? 4.109 26.344 24.875 1 92.62 76 GLU A O 1
ATOM 571 N N . ARG A 1 77 ? 2.127 26.391 25.828 1 88.88 77 ARG A N 1
ATOM 572 C CA . ARG A 1 77 ? 1.614 27.438 24.953 1 88.88 77 ARG A CA 1
ATOM 573 C C . ARG A 1 77 ? 2.545 28.641 24.938 1 88.88 77 ARG A C 1
ATOM 575 O O . ARG A 1 77 ? 2.857 29.172 23.859 1 88.88 77 ARG A O 1
ATOM 582 N N . GLY A 1 78 ? 2.977 29.078 26.078 1 87.81 78 GLY A N 1
ATOM 583 C CA . GLY A 1 78 ? 3.834 30.25 26.188 1 87.81 78 GLY A CA 1
ATOM 584 C C . GLY A 1 78 ? 5.148 30.094 25.453 1 87.81 78 GLY A C 1
ATOM 585 O O . GLY A 1 78 ? 5.668 31.062 24.891 1 87.81 78 GLY A O 1
ATOM 586 N N . ALA A 1 79 ? 5.629 28.938 25.344 1 91.38 79 ALA A N 1
ATOM 587 C CA . ALA A 1 79 ? 6.918 28.656 24.719 1 91.38 79 ALA A CA 1
ATOM 588 C C . ALA A 1 79 ? 6.73 28.188 23.281 1 91.38 79 ALA A C 1
ATOM 590 O O . ALA A 1 79 ? 7.691 27.781 22.625 1 91.38 79 ALA A O 1
ATOM 591 N N . MET A 1 80 ? 5.504 28.219 22.719 1 93.5 80 MET A N 1
ATOM 592 C CA . MET A 1 80 ? 5.172 27.75 21.391 1 93.5 80 MET A CA 1
ATOM 593 C C . MET A 1 80 ? 5.625 26.312 21.172 1 93.5 80 MET A C 1
ATOM 595 O O . MET A 1 80 ? 6.215 25.984 20.156 1 93.5 80 MET A O 1
ATOM 599 N N . LYS A 1 81 ? 5.496 25.578 22.25 1 96.06 81 LYS A N 1
ATOM 600 C CA . LYS A 1 81 ? 5.668 24.125 22.203 1 96.06 81 LYS A CA 1
ATOM 601 C C . LYS A 1 81 ? 4.32 23.422 22.141 1 96.06 81 LYS A C 1
ATOM 603 O O . LYS A 1 81 ? 3.658 23.234 23.156 1 96.06 81 LYS A O 1
ATOM 608 N N . PRO A 1 82 ? 3.98 23.016 20.953 1 97.56 82 PRO A N 1
ATOM 609 C CA . PRO A 1 82 ? 2.67 22.375 20.844 1 97.56 82 PRO A CA 1
ATOM 610 C C . PRO A 1 82 ? 2.648 20.969 21.438 1 97.56 82 PRO A C 1
ATOM 612 O O . PRO A 1 82 ? 3.701 20.344 21.609 1 97.56 82 PRO A O 1
ATOM 615 N N . PRO A 1 83 ? 1.389 20.5 21.859 1 97.62 83 PRO A N 1
ATOM 616 C CA . PRO A 1 83 ? 1.304 19.062 22.172 1 97.62 83 PRO A CA 1
ATOM 617 C C . PRO A 1 83 ? 1.758 18.188 21 1 97.62 83 PRO A C 1
ATOM 619 O O . PRO A 1 83 ? 1.51 18.531 19.844 1 97.62 83 PRO A O 1
ATOM 622 N N . VAL A 1 84 ? 2.445 17.141 21.344 1 98.12 84 VAL A N 1
ATOM 623 C CA . VAL A 1 84 ? 3.002 16.281 20.312 1 98.12 84 VAL A CA 1
ATOM 624 C C . VAL A 1 84 ? 2.543 14.836 20.547 1 98.12 84 VAL A C 1
ATOM 626 O O . VAL A 1 84 ? 2.672 14.312 21.656 1 98.12 84 VAL A O 1
ATOM 629 N N . THR A 1 85 ? 1.881 14.266 19.547 1 98.25 85 THR A N 1
ATOM 630 C CA . THR A 1 85 ? 1.659 12.82 19.516 1 98.25 85 THR A CA 1
ATOM 631 C C . THR A 1 85 ? 2.822 12.117 18.828 1 98.25 85 THR A C 1
ATOM 633 O O . THR A 1 85 ? 3.055 12.312 17.625 1 98.25 85 THR A O 1
ATOM 636 N N . ILE A 1 86 ? 3.521 11.336 19.578 1 98.75 86 ILE A N 1
ATOM 637 C CA . ILE A 1 86 ? 4.629 10.594 18.984 1 98.75 86 ILE A CA 1
ATOM 638 C C . ILE A 1 86 ? 4.156 9.203 18.578 1 98.75 86 ILE A C 1
ATOM 640 O O . ILE A 1 86 ? 3.578 8.477 19.391 1 98.75 86 ILE A O 1
ATOM 644 N N . VAL A 1 87 ? 4.25 8.812 17.328 1 98.75 87 VAL A N 1
ATOM 645 C CA . VAL A 1 87 ? 3.994 7.48 16.797 1 98.75 87 VAL A CA 1
ATOM 646 C C . VAL A 1 87 ? 5.309 6.84 16.359 1 98.75 87 VAL A C 1
ATOM 648 O O . VAL A 1 87 ? 6.047 7.41 15.547 1 98.75 87 VAL A O 1
ATOM 651 N N . TYR A 1 88 ? 5.625 5.637 16.906 1 98.5 88 TYR A N 1
ATOM 652 C CA . TYR A 1 88 ? 6.992 5.152 16.781 1 98.5 88 TYR A CA 1
ATOM 653 C C . TYR A 1 88 ? 7.031 3.631 16.703 1 98.5 88 TYR A C 1
ATOM 655 O O . TYR A 1 88 ? 6.066 2.963 17.094 1 98.5 88 TYR A O 1
ATOM 663 N N . PRO A 1 89 ? 8.125 3.072 16.094 1 97.12 89 PRO A N 1
ATOM 664 C CA . PRO A 1 89 ? 8.266 1.617 16.031 1 97.12 89 PRO A CA 1
ATOM 665 C C . PRO A 1 89 ? 8.578 0.991 17.391 1 97.12 89 PRO A C 1
ATOM 667 O O . PRO A 1 89 ? 9.32 1.574 18.188 1 97.12 89 PRO A O 1
ATOM 670 N N . THR A 1 90 ? 8.016 -0.114 17.641 1 96.44 90 THR A N 1
ATOM 671 C CA . THR A 1 90 ? 8.266 -0.894 18.844 1 96.44 90 THR A CA 1
ATOM 672 C C . THR A 1 90 ? 8.219 -2.389 18.547 1 96.44 90 THR A C 1
ATOM 674 O O . THR A 1 90 ? 7.637 -2.807 17.547 1 96.44 90 THR A O 1
ATOM 677 N N . ALA A 1 91 ? 8.875 -3.115 19.344 1 90.31 91 ALA A N 1
ATOM 678 C CA . ALA A 1 91 ? 8.82 -4.57 19.25 1 90.31 91 ALA A CA 1
ATOM 679 C C . ALA A 1 91 ? 7.652 -5.133 20.062 1 90.31 91 ALA A C 1
ATOM 681 O O . ALA A 1 91 ? 7.27 -6.289 19.891 1 90.31 91 ALA A O 1
ATOM 682 N N . SER A 1 92 ? 7.09 -4.285 20.828 1 89.94 92 SER A N 1
ATOM 683 C CA . SER A 1 92 ? 5.996 -4.719 21.703 1 89.94 92 SER A CA 1
ATOM 684 C C . SER A 1 92 ? 4.734 -5.008 20.891 1 89.94 92 SER A C 1
ATOM 686 O O . SER A 1 92 ? 4.422 -4.285 19.938 1 89.94 92 SER A O 1
ATOM 688 N N . GLY A 1 93 ? 4.078 -6.035 21.281 1 87.31 93 GLY A N 1
ATOM 689 C CA . GLY A 1 93 ? 2.809 -6.344 20.641 1 87.31 93 GLY A CA 1
ATOM 690 C C . GLY A 1 93 ? 1.729 -5.316 20.922 1 87.31 93 GLY A C 1
ATOM 691 O O . GLY A 1 93 ? 1.834 -4.547 21.875 1 87.31 93 GLY A O 1
ATOM 692 N N . THR A 1 94 ? 0.789 -5.227 20.047 1 86.62 94 THR A N 1
ATOM 693 C CA . THR A 1 94 ? -0.343 -4.328 20.234 1 86.62 94 THR A CA 1
ATOM 694 C C . THR A 1 94 ? -1.542 -5.078 20.812 1 86.62 94 THR A C 1
ATOM 696 O O . THR A 1 94 ? -1.718 -6.27 20.547 1 86.62 94 THR A O 1
ATOM 699 N N . PRO A 1 95 ? -2.299 -4.363 21.578 1 83.69 95 PRO A N 1
ATOM 700 C CA . PRO A 1 95 ? -3.512 -5.016 22.078 1 83.69 95 PRO A CA 1
ATOM 701 C C . PRO A 1 95 ? -4.43 -5.496 20.953 1 83.69 95 PRO A C 1
ATOM 703 O O . PRO A 1 95 ? -4.555 -4.828 19.922 1 83.69 95 PRO A O 1
ATOM 706 N N . ARG A 1 96 ? -5.105 -6.602 21.141 1 79.44 96 ARG A N 1
ATOM 707 C CA . ARG A 1 96 ? -5.965 -7.215 20.141 1 79.44 96 ARG A CA 1
ATOM 708 C C . ARG A 1 96 ? -7.098 -6.273 19.75 1 79.44 96 ARG A C 1
ATOM 710 O O . ARG A 1 96 ? -7.43 -6.156 18.562 1 79.44 96 ARG A O 1
ATOM 717 N N . SER A 1 97 ? -7.688 -5.566 20.75 1 85.31 97 SER A N 1
ATOM 718 C CA . SER A 1 97 ? -8.828 -4.703 20.484 1 85.31 97 SER A CA 1
ATOM 719 C C . SER A 1 97 ? -8.383 -3.322 20.016 1 85.31 97 SER A C 1
ATOM 721 O O . SER A 1 97 ? -9.211 -2.504 19.609 1 85.31 97 SER A O 1
ATOM 723 N N . GLY A 1 98 ? -7.09 -3.064 20.031 1 90.69 98 GLY A N 1
ATOM 724 C CA . GLY A 1 98 ? -6.602 -1.731 19.703 1 90.69 98 GLY A CA 1
ATOM 725 C C . GLY A 1 98 ? -6.922 -0.707 20.781 1 90.69 98 GLY A C 1
ATOM 726 O O . GLY A 1 98 ? -7.324 -1.064 21.891 1 90.69 98 GLY A O 1
ATOM 727 N N . ILE A 1 99 ? -6.703 0.539 20.5 1 94 99 ILE A N 1
ATOM 728 C CA . ILE A 1 99 ? -7.02 1.638 21.406 1 94 99 ILE A CA 1
ATOM 729 C C . ILE A 1 99 ? -8.055 2.557 20.766 1 94 99 ILE A C 1
ATOM 731 O O . ILE A 1 99 ? -8.352 2.43 19.562 1 94 99 ILE A O 1
ATOM 735 N N . GLN A 1 100 ? -8.578 3.438 21.594 1 93.56 100 GLN A N 1
ATOM 736 C CA . GLN A 1 100 ? -9.594 4.371 21.125 1 93.56 100 GLN A CA 1
ATOM 737 C C . GLN A 1 100 ? -9.039 5.273 20.031 1 93.56 100 GLN A C 1
ATOM 739 O O . GLN A 1 100 ? -7.902 5.746 20.109 1 93.56 100 GLN A O 1
ATOM 744 N N . TYR A 1 101 ? -9.867 5.496 19 1 95.88 101 TYR A N 1
ATOM 745 C CA . TYR A 1 101 ? -9.445 6.309 17.859 1 95.88 101 TYR A CA 1
ATOM 746 C C . TYR A 1 101 ? -9.359 7.781 18.234 1 95.88 101 TYR A C 1
ATOM 748 O O . TYR A 1 101 ? -8.391 8.461 17.891 1 95.88 101 TYR A O 1
ATOM 756 N N . ILE A 1 102 ? -10.398 8.297 18.953 1 95.25 102 ILE A N 1
ATOM 757 C CA . ILE A 1 102 ? -10.453 9.695 19.359 1 95.25 102 ILE A CA 1
ATOM 758 C C . ILE A 1 102 ? -9.578 9.906 20.609 1 95.25 102 ILE A C 1
ATOM 760 O O . ILE A 1 102 ? -9.734 9.195 21.609 1 95.25 102 ILE A O 1
ATOM 764 N N . PRO A 1 103 ? -8.727 10.859 20.5 1 93.5 103 PRO A N 1
ATOM 765 C CA . PRO A 1 103 ? -7.77 11.008 21.594 1 93.5 103 PRO A CA 1
ATOM 766 C C . PRO A 1 103 ? -8.438 11.438 22.906 1 93.5 103 PRO A C 1
ATOM 768 O O . PRO A 1 103 ? -9.375 12.234 22.891 1 93.5 103 PRO A O 1
ATOM 771 N N . PHE A 1 104 ? -7.98 10.836 24.016 1 92.25 104 PHE A N 1
ATOM 772 C CA . PHE A 1 104 ? -8.289 11.234 25.391 1 92.25 104 PHE A CA 1
ATOM 773 C C . PHE A 1 104 ? -9.773 11.062 25.688 1 92.25 104 PHE A C 1
ATOM 775 O O . PHE A 1 104 ? -10.289 11.648 26.641 1 92.25 104 PHE A O 1
ATOM 782 N N . GLY A 1 105 ? -10.469 10.398 24.75 1 87.5 105 GLY A N 1
ATOM 783 C CA . GLY A 1 105 ? -11.898 10.289 24.969 1 87.5 105 GLY A CA 1
ATOM 784 C C . GLY A 1 105 ? -12.609 11.633 24.938 1 87.5 105 GLY A C 1
ATOM 785 O O . GLY A 1 105 ? -13.562 11.844 25.688 1 87.5 105 GLY A O 1
ATOM 786 N N . GLU A 1 106 ? -12.078 12.562 24.219 1 92.69 106 GLU A N 1
ATOM 787 C CA . GLU A 1 106 ? -12.586 13.93 24.156 1 92.69 106 GLU A CA 1
ATOM 788 C C . GLU A 1 106 ? -13.508 14.125 22.953 1 92.69 106 GLU A C 1
ATOM 790 O O . GLU A 1 106 ? -13.039 14.172 21.812 1 92.69 106 GLU A O 1
ATOM 795 N N . ARG A 1 107 ? -14.719 14.414 23.141 1 93.06 107 ARG A N 1
ATOM 796 C CA . ARG A 1 107 ? -15.719 14.508 22.078 1 93.06 107 ARG A CA 1
ATOM 797 C C . ARG A 1 107 ? -15.562 15.805 21.297 1 93.06 107 ARG A C 1
ATOM 799 O O . ARG A 1 107 ? -16.109 15.938 20.203 1 93.06 107 ARG A O 1
ATOM 806 N N . SER A 1 108 ? -14.883 16.766 21.891 1 95.75 108 SER A N 1
ATOM 807 C CA . SER A 1 108 ? -14.68 18.047 21.219 1 95.75 108 SER A CA 1
ATOM 808 C C . SER A 1 108 ? -13.992 17.859 19.875 1 95.75 108 SER A C 1
ATOM 810 O O . SER A 1 108 ? -14.172 18.672 18.969 1 95.75 108 SER A O 1
ATOM 812 N N . TYR A 1 109 ? -13.172 16.812 19.75 1 97.19 109 TYR A N 1
ATOM 813 C CA . TYR A 1 109 ? -12.594 16.5 18.453 1 97.19 109 TYR A CA 1
ATOM 814 C C . TYR A 1 109 ? -13.688 16.266 17.422 1 97.19 109 TYR A C 1
ATOM 816 O O . TYR A 1 109 ? -13.594 16.734 16.281 1 97.19 109 TYR A O 1
ATOM 824 N N . LEU A 1 110 ? -14.688 15.539 17.797 1 96.56 110 LEU A N 1
ATOM 825 C CA . LEU A 1 110 ? -15.797 15.234 16.891 1 96.56 110 LEU A CA 1
ATOM 826 C C . LEU A 1 110 ? -16.609 16.484 16.594 1 96.56 110 LEU A C 1
ATOM 828 O O . LEU A 1 110 ? -17.062 16.672 15.461 1 96.56 110 LEU A O 1
ATOM 832 N N . VAL A 1 111 ? -16.812 17.281 17.594 1 96.88 111 VAL A N 1
ATOM 833 C CA . VAL A 1 111 ? -17.5 18.562 17.391 1 96.88 111 VAL A CA 1
ATOM 834 C C . VAL A 1 111 ? -16.734 19.406 16.375 1 96.88 111 VAL A C 1
ATOM 836 O O . VAL A 1 111 ? -17.344 20 15.484 1 96.88 111 VAL A O 1
ATOM 839 N N . GLY A 1 112 ? -15.445 19.453 16.547 1 97.62 112 GLY A N 1
ATOM 840 C CA . GLY A 1 112 ? -14.617 20.188 15.594 1 97.62 112 GLY A CA 1
ATOM 841 C C . GLY A 1 112 ? -14.727 19.641 14.18 1 97.62 112 GLY A C 1
ATOM 842 O O . GLY A 1 112 ? -14.828 20.406 13.219 1 97.62 112 GLY A O 1
ATOM 843 N N . ILE A 1 113 ? -14.695 18.312 14.023 1 96.88 113 ILE A N 1
ATOM 844 C CA . ILE A 1 113 ? -14.828 17.672 12.719 1 96.88 113 ILE A CA 1
ATOM 845 C C . ILE A 1 113 ? -16.172 18.031 12.094 1 96.88 113 ILE A C 1
ATOM 847 O O . ILE A 1 113 ? -16.25 18.406 10.922 1 96.88 113 ILE A O 1
ATOM 851 N N . ALA A 1 114 ? -17.219 17.969 12.852 1 95.94 114 ALA A N 1
ATOM 852 C CA . ALA A 1 114 ? -18.562 18.297 12.375 1 95.94 114 ALA A CA 1
ATOM 853 C C . ALA A 1 114 ? -18.641 19.75 11.922 1 95.94 114 ALA A C 1
ATOM 855 O O . ALA A 1 114 ? -19.188 20.047 10.859 1 95.94 114 ALA A O 1
ATOM 856 N N . SER A 1 115 ? -18.141 20.594 12.742 1 95.75 115 SER A N 1
ATOM 857 C CA . SER A 1 115 ? -18.172 22.016 12.445 1 95.75 115 SER A CA 1
ATOM 858 C C . SER A 1 115 ? -17.406 22.328 11.164 1 95.75 115 SER A C 1
ATOM 860 O O . SER A 1 115 ? -17.891 23.062 10.297 1 95.75 115 SER A O 1
ATOM 862 N N . TYR A 1 116 ? -16.219 21.781 11.039 1 95.12 116 TYR A N 1
ATOM 863 C CA . TYR A 1 116 ? -15.391 22.031 9.867 1 95.12 116 TYR A CA 1
ATOM 864 C C . TYR A 1 116 ? -16.047 21.5 8.602 1 95.12 116 TYR A C 1
ATOM 866 O O . TYR A 1 116 ? -16 22.141 7.547 1 95.12 116 TYR A O 1
ATOM 874 N N . SER A 1 117 ? -16.609 20.312 8.68 1 92.94 117 SER A N 1
ATOM 875 C CA . SER A 1 117 ? -17.188 19.656 7.523 1 92.94 117 SER A CA 1
ATOM 876 C C . SER A 1 117 ? -18.609 20.141 7.266 1 92.94 117 SER A C 1
ATOM 878 O O . SER A 1 117 ? -19.234 19.734 6.285 1 92.94 117 SER A O 1
ATOM 880 N N . LYS A 1 118 ? -19.188 20.906 8.133 1 91.94 118 LYS A N 1
ATOM 881 C CA . LYS A 1 118 ? -20.531 21.453 8.047 1 91.94 118 LYS A CA 1
ATOM 882 C C . LYS A 1 118 ? -21.578 20.328 7.98 1 91.94 118 LYS A C 1
ATOM 884 O O . LYS A 1 118 ? -22.453 20.344 7.113 1 91.94 118 LYS A O 1
ATOM 889 N N . VAL A 1 119 ? -21.375 19.328 8.836 1 91.81 119 VAL A N 1
ATOM 890 C CA . VAL A 1 119 ? -22.344 18.234 8.953 1 91.81 119 VAL A CA 1
ATOM 891 C C . VAL A 1 119 ? -22.844 18.141 10.391 1 91.81 119 VAL A C 1
ATOM 893 O O . VAL A 1 119 ? -22.172 18.578 11.32 1 91.81 119 VAL A O 1
ATOM 896 N N . PRO A 1 120 ? -24.062 17.609 10.508 1 92.56 120 PRO A N 1
ATOM 897 C CA . PRO A 1 120 ? -24.578 17.438 11.867 1 92.56 120 PRO A CA 1
ATOM 898 C C . PRO A 1 120 ? -23.703 16.5 12.703 1 92.56 120 PRO A C 1
ATOM 900 O O . PRO A 1 120 ? -23.188 15.5 12.188 1 92.56 120 PRO A O 1
ATOM 903 N N . TYR A 1 121 ? -23.562 16.875 13.93 1 93.44 121 TYR A N 1
ATOM 904 C CA . TYR A 1 121 ? -22.766 16.094 14.875 1 93.44 121 TYR A CA 1
ATOM 905 C C . TYR A 1 121 ? -23.203 14.625 14.875 1 93.44 121 TYR A C 1
ATOM 907 O O . TYR A 1 121 ? -22.375 13.727 15.016 1 93.44 121 TYR A O 1
ATOM 915 N N . ALA A 1 122 ? -24.453 14.352 14.656 1 89.12 122 ALA A N 1
ATOM 916 C CA . ALA A 1 122 ? -25.031 13.008 14.719 1 89.12 122 ALA A CA 1
ATOM 917 C C . ALA A 1 122 ? -24.406 12.094 13.664 1 89.12 122 ALA A C 1
ATOM 919 O O . ALA A 1 122 ? -24.328 10.875 13.852 1 89.12 122 ALA A O 1
ATOM 920 N N . LEU A 1 123 ? -23.859 12.688 12.664 1 88.19 123 LEU A N 1
ATOM 921 C CA . LEU A 1 123 ? -23.312 11.906 11.562 1 88.19 123 LEU A CA 1
ATOM 922 C C . LEU A 1 123 ? -21.875 11.508 11.836 1 88.19 123 LEU A C 1
ATOM 924 O O . LEU A 1 123 ? -21.344 10.594 11.195 1 88.19 123 LEU A O 1
ATOM 928 N N . VAL A 1 124 ? -21.234 12.234 12.797 1 92.12 124 VAL A N 1
ATOM 929 C CA . VAL A 1 124 ? -19.812 11.938 13.016 1 92.12 124 VAL A CA 1
ATOM 930 C C . VAL A 1 124 ? -19.609 11.359 14.414 1 92.12 124 VAL A C 1
ATOM 932 O O . VAL A 1 124 ? -18.547 10.836 14.727 1 92.12 124 VAL A O 1
ATOM 935 N N . LYS A 1 125 ? -20.609 11.32 15.203 1 91.81 125 LYS A N 1
ATOM 936 C CA . LYS A 1 125 ? -20.5 10.93 16.609 1 91.81 125 LYS A CA 1
ATOM 937 C C . LYS A 1 125 ? -20 9.484 16.734 1 91.81 125 LYS A C 1
ATOM 939 O O . LYS A 1 125 ? -19.266 9.156 17.672 1 91.81 125 LYS A O 1
ATOM 944 N N . ASP A 1 126 ? -20.375 8.57 15.812 1 92.88 126 ASP A N 1
ATOM 945 C CA . ASP A 1 126 ? -20.047 7.156 15.93 1 92.88 126 ASP A CA 1
ATOM 946 C C . ASP A 1 126 ? -18.578 6.902 15.594 1 92.88 126 ASP A C 1
ATOM 948 O O . ASP A 1 126 ? -18.062 5.805 15.812 1 92.88 126 ASP A O 1
ATOM 952 N N . LEU A 1 127 ? -17.891 7.953 15.078 1 93.38 127 LEU A N 1
ATOM 953 C CA . LEU A 1 127 ? -16.438 7.82 14.945 1 93.38 127 LEU A CA 1
ATOM 954 C C . LEU A 1 127 ? -15.789 7.547 16.297 1 93.38 127 LEU A C 1
ATOM 956 O O . LEU A 1 127 ? -14.656 7.062 16.359 1 93.38 127 LEU A O 1
ATOM 960 N N . TRP A 1 128 ? -16.578 7.793 17.25 1 92.5 128 TRP A N 1
ATOM 961 C CA . TRP A 1 128 ? -16.203 7.504 18.641 1 92.5 128 TRP A CA 1
ATOM 962 C C . TRP A 1 128 ? -15.922 6.02 18.828 1 92.5 128 TRP A C 1
ATOM 964 O O . TRP A 1 128 ? -15.148 5.633 19.703 1 92.5 128 TRP A O 1
ATOM 974 N N . LEU A 1 129 ? -16.469 5.172 18.047 1 92.56 129 LEU A N 1
ATOM 975 C CA . LEU A 1 129 ? -16.406 3.725 18.234 1 92.56 129 LEU A CA 1
ATOM 976 C C . LEU A 1 129 ? -15.273 3.127 17.406 1 92.56 129 LEU A C 1
ATOM 978 O O . LEU A 1 129 ? -14.984 1.931 17.516 1 92.56 129 LEU A O 1
ATOM 982 N N . LEU A 1 130 ? -14.57 3.945 16.641 1 93.88 130 LEU A N 1
ATOM 983 C CA . LEU A 1 130 ? -13.438 3.467 15.859 1 93.88 130 LEU A CA 1
ATOM 984 C C . LEU A 1 130 ? -12.25 3.148 16.766 1 93.88 130 LEU A C 1
ATOM 986 O O . LEU A 1 130 ? -12.148 3.674 17.875 1 93.88 130 LEU A O 1
ATOM 990 N N . ARG A 1 131 ? -11.414 2.264 16.281 1 94.25 131 ARG A N 1
ATOM 991 C CA . ARG A 1 131 ? -10.227 1.838 17.016 1 94.25 131 ARG A CA 1
ATOM 992 C C . ARG A 1 131 ? -9 1.832 16.109 1 94.25 131 ARG A C 1
ATOM 994 O O . ARG A 1 131 ? -9.125 1.917 14.883 1 94.25 131 ARG A O 1
ATOM 1001 N N . LYS A 1 132 ? -7.828 1.781 16.734 1 95.12 132 LYS A N 1
ATOM 1002 C CA . LYS A 1 132 ? -6.57 1.689 16 1 95.12 132 LYS A CA 1
ATOM 1003 C C . LYS A 1 132 ? -5.551 0.845 16.766 1 95.12 132 LYS A C 1
ATOM 1005 O O . LYS A 1 132 ? -5.527 0.849 18 1 95.12 132 LYS A O 1
ATOM 1010 N N . LYS A 1 133 ? -4.73 0.141 16.078 1 94 133 LYS A N 1
ATOM 1011 C CA . LYS A 1 133 ? -3.783 -0.813 16.641 1 94 133 LYS A CA 1
ATOM 1012 C C . LYS A 1 133 ? -2.453 -0.139 16.969 1 94 133 LYS A C 1
ATOM 1014 O O . LYS A 1 133 ? -1.495 -0.242 16.203 1 94 133 LYS A O 1
ATOM 1019 N N . MET A 1 134 ? -2.398 0.47 18.094 1 95.75 134 MET A N 1
ATOM 1020 C CA . MET A 1 134 ? -1.213 1.062 18.703 1 95.75 134 MET A CA 1
ATOM 1021 C C . MET A 1 134 ? -1.108 0.675 20.172 1 95.75 134 MET A C 1
ATOM 1023 O O . MET A 1 134 ? -2.094 0.254 20.781 1 95.75 134 MET A O 1
ATOM 1027 N N . ARG A 1 135 ? 0.085 0.768 20.672 1 96.06 135 ARG A N 1
ATOM 1028 C CA . ARG A 1 135 ? 0.278 0.542 22.109 1 96.06 135 ARG A CA 1
ATOM 1029 C C . ARG A 1 135 ? 0.769 1.809 22.797 1 96.06 135 ARG A C 1
ATOM 1031 O O . ARG A 1 135 ? 1.889 2.262 22.547 1 96.06 135 ARG A O 1
ATOM 1038 N N . PRO A 1 136 ? -0.021 2.35 23.703 1 95.88 136 PRO A N 1
ATOM 1039 C CA . PRO A 1 136 ? 0.415 3.541 24.438 1 95.88 136 PRO A CA 1
ATOM 1040 C C . PRO A 1 136 ? 1.611 3.271 25.344 1 95.88 136 PRO A C 1
ATOM 1042 O O . PRO A 1 136 ? 1.637 2.262 26.047 1 95.88 136 PRO A O 1
ATOM 1045 N N . ASN A 1 137 ? 2.637 4.09 25.188 1 96.38 137 ASN A N 1
ATOM 1046 C CA . ASN A 1 137 ? 3.791 4.125 26.078 1 96.38 137 ASN A CA 1
ATOM 1047 C C . ASN A 1 137 ? 4.613 2.846 25.984 1 96.38 137 ASN A C 1
ATOM 1049 O O . ASN A 1 137 ? 5.145 2.365 26.984 1 96.38 137 ASN A O 1
ATOM 1053 N N . ALA A 1 138 ? 4.566 2.244 24.828 1 97.31 138 ALA A N 1
ATOM 1054 C CA . ALA A 1 138 ? 5.41 1.075 24.594 1 97.31 138 ALA A CA 1
ATOM 1055 C C . ALA A 1 138 ? 6.887 1.463 24.562 1 97.31 138 ALA A C 1
ATOM 1057 O O . ALA A 1 138 ? 7.223 2.617 24.297 1 97.31 138 ALA A O 1
ATOM 1058 N N . GLU A 1 139 ? 7.719 0.512 24.891 1 96.69 139 GLU A N 1
ATOM 1059 C CA . GLU A 1 139 ? 9.156 0.735 24.719 1 96.69 139 GLU A CA 1
ATOM 1060 C C . GLU A 1 139 ? 9.516 0.925 23.25 1 96.69 139 GLU A C 1
ATOM 1062 O O . GLU A 1 139 ? 9.141 0.113 22.406 1 96.69 139 GLU A O 1
ATOM 1067 N N . PRO A 1 140 ? 10.172 2.043 22.953 1 97.5 140 PRO A N 1
ATOM 1068 C CA . PRO A 1 140 ? 10.516 2.26 21.547 1 97.5 140 PRO A CA 1
ATOM 1069 C C . PRO A 1 140 ? 11.586 1.291 21.062 1 97.5 140 PRO A C 1
ATOM 1071 O O . PRO A 1 140 ? 12.375 0.769 21.844 1 97.5 140 PRO A O 1
ATOM 1074 N N . ALA A 1 141 ? 11.594 1 19.781 1 95.62 141 ALA A N 1
ATOM 1075 C CA . ALA A 1 141 ? 12.695 0.271 19.156 1 95.62 141 ALA A CA 1
ATOM 1076 C C . ALA A 1 141 ? 14.016 1.016 19.328 1 95.62 141 ALA A C 1
ATOM 1078 O O . ALA A 1 141 ? 14.031 2.211 19.625 1 95.62 141 ALA A O 1
ATOM 1079 N N . PRO A 1 142 ? 15.141 0.368 19.172 1 93.69 142 PRO A N 1
ATOM 1080 C CA . PRO A 1 142 ? 16.422 1.045 19.312 1 93.69 142 PRO A CA 1
ATOM 1081 C C . PRO A 1 142 ? 16.531 2.297 18.438 1 93.69 142 PRO A C 1
ATOM 1083 O O . PRO A 1 142 ? 16.094 2.295 17.281 1 93.69 142 PRO A O 1
ATOM 1086 N N . LEU A 1 143 ? 17.078 3.305 19.047 1 95.88 143 LEU A N 1
ATOM 1087 C CA . LEU A 1 143 ? 17.172 4.602 18.375 1 95.88 143 LEU A CA 1
ATOM 1088 C C . LEU A 1 143 ? 18.047 4.504 17.125 1 95.88 143 LEU A C 1
ATOM 1090 O O . LEU A 1 143 ? 17.766 5.133 16.109 1 95.88 143 LEU A O 1
ATOM 1094 N N . PHE A 1 144 ? 19.047 3.748 17.281 1 92.12 144 PHE A N 1
ATOM 1095 C CA . PHE A 1 144 ? 19.984 3.58 16.188 1 92.12 144 PHE A CA 1
ATOM 1096 C C . PHE A 1 144 ? 19.719 2.273 15.445 1 92.12 144 PHE A C 1
ATOM 1098 O O . PHE A 1 144 ? 19.422 1.252 16.062 1 92.12 144 PHE A O 1
ATOM 1105 N N . GLN A 1 145 ? 19.781 2.385 14.125 1 85.75 145 GLN A N 1
ATOM 1106 C CA . GLN A 1 145 ? 19.625 1.206 13.273 1 85.75 145 GLN A CA 1
ATOM 1107 C C . GLN A 1 145 ? 20.891 0.352 13.289 1 85.75 145 GLN A C 1
ATOM 1109 O O . GLN A 1 145 ? 21.875 0.702 13.938 1 85.75 145 GLN A O 1
ATOM 1114 N N . ARG A 1 146 ? 20.891 -0.746 12.641 1 75.25 146 ARG A N 1
ATOM 1115 C CA . ARG A 1 146 ? 21.984 -1.707 12.664 1 75.25 146 ARG A CA 1
ATOM 1116 C C . ARG A 1 146 ? 23.234 -1.121 12.016 1 75.25 146 ARG A C 1
ATOM 1118 O O . ARG A 1 146 ? 24.359 -1.495 12.375 1 75.25 146 ARG A O 1
ATOM 1125 N N . ASP A 1 147 ? 23.062 -0.141 11.125 1 73.38 147 ASP A N 1
ATOM 1126 C CA . ASP A 1 147 ? 24.203 0.479 10.445 1 73.38 147 ASP A CA 1
ATOM 1127 C C . ASP A 1 147 ? 24.766 1.635 11.266 1 73.38 147 ASP A C 1
ATOM 1129 O O . ASP A 1 147 ? 25.703 2.307 10.844 1 73.38 147 ASP A O 1
ATOM 1133 N N . GLY A 1 148 ? 24.188 1.864 12.391 1 79.88 148 GLY A N 1
ATOM 1134 C CA . GLY A 1 148 ? 24.672 2.91 13.273 1 79.88 148 GLY A CA 1
ATOM 1135 C C . GLY A 1 148 ? 24.016 4.254 13.031 1 79.88 148 GLY A C 1
ATOM 1136 O O . GLY A 1 148 ? 24.219 5.195 13.805 1 79.88 148 GLY A O 1
ATOM 1137 N N . MET A 1 149 ? 23.219 4.324 12.039 1 84.75 149 MET A N 1
ATOM 1138 C CA . MET A 1 149 ? 22.5 5.57 11.766 1 84.75 149 MET A CA 1
ATOM 1139 C C . MET A 1 149 ? 21.234 5.672 12.602 1 84.75 149 MET A C 1
ATOM 1141 O O . MET A 1 149 ? 20.562 4.664 12.852 1 84.75 149 MET A O 1
ATOM 1145 N N . PRO A 1 150 ? 20.969 6.871 13.023 1 91.5 150 PRO A N 1
ATOM 1146 C CA . PRO A 1 150 ? 19.703 7.012 13.758 1 91.5 150 PRO A CA 1
ATOM 1147 C C . PRO A 1 150 ? 18.484 6.758 12.875 1 91.5 150 PRO A C 1
ATOM 1149 O O . PRO A 1 150 ? 18.547 6.965 11.656 1 91.5 150 PRO A O 1
ATOM 1152 N N . ARG A 1 151 ? 17.422 6.281 13.461 1 92.75 151 ARG A N 1
ATOM 1153 C CA . ARG A 1 151 ? 16.156 6.16 12.758 1 92.75 151 ARG A CA 1
ATOM 1154 C C . ARG A 1 151 ? 15.68 7.512 12.234 1 92.75 151 ARG A C 1
ATOM 1156 O O . ARG A 1 151 ? 15.992 8.555 12.82 1 92.75 151 ARG A O 1
ATOM 1163 N N . PRO A 1 152 ? 14.977 7.484 11.102 1 94.75 152 PRO A N 1
ATOM 1164 C CA . PRO A 1 152 ? 14.461 8.758 10.602 1 94.75 152 PRO A CA 1
ATOM 1165 C C . PRO A 1 152 ? 13.484 9.422 11.57 1 94.75 152 PRO A C 1
ATOM 1167 O O . PRO A 1 152 ? 12.586 8.766 12.094 1 94.75 152 PRO A O 1
ATOM 1170 N N . MET A 1 153 ? 13.727 10.68 11.828 1 97.94 153 MET A N 1
ATOM 1171 C CA . MET A 1 153 ? 12.836 11.516 12.633 1 97.94 153 MET A CA 1
ATOM 1172 C C . MET A 1 153 ? 11.984 12.414 11.742 1 97.94 153 MET A C 1
ATOM 1174 O O . MET A 1 153 ? 12.508 13.227 10.992 1 97.94 153 MET A O 1
ATOM 1178 N N . ILE A 1 154 ? 10.648 12.258 11.852 1 98.75 154 ILE A N 1
ATOM 1179 C CA . ILE A 1 154 ? 9.727 13.008 11.008 1 98.75 154 ILE A CA 1
ATOM 1180 C C . ILE A 1 154 ? 8.859 13.914 11.875 1 98.75 154 ILE A C 1
ATOM 1182 O O . ILE A 1 154 ? 8.266 13.461 12.859 1 98.75 154 ILE A O 1
ATOM 1186 N N . VAL A 1 155 ? 8.859 15.195 11.586 1 98.94 155 VAL A N 1
ATOM 1187 C CA . VAL A 1 155 ? 7.859 16.094 12.164 1 98.94 155 VAL A CA 1
ATOM 1188 C C . VAL A 1 155 ? 6.668 16.203 11.219 1 98.94 155 VAL A C 1
ATOM 1190 O O . VAL A 1 155 ? 6.828 16.516 10.039 1 98.94 155 VAL A O 1
ATOM 1193 N N . PHE A 1 156 ? 5.465 15.883 11.734 1 98.94 156 PHE A N 1
ATOM 1194 C CA . PHE A 1 156 ? 4.266 15.875 10.906 1 98.94 156 PHE A CA 1
ATOM 1195 C C . PHE A 1 156 ? 3.348 17.031 11.273 1 98.94 156 PHE A C 1
ATOM 1197 O O . PHE A 1 156 ? 3.08 17.266 12.453 1 98.94 156 PHE A O 1
ATOM 1204 N N . SER A 1 157 ? 2.898 17.734 10.219 1 98.94 157 SER A N 1
ATOM 1205 C CA . SER A 1 157 ? 1.965 18.844 10.367 1 98.94 157 SER A CA 1
ATOM 1206 C C . SER A 1 157 ? 0.643 18.547 9.664 1 98.94 157 SER A C 1
ATOM 1208 O O . SER A 1 157 ? 0.623 18.25 8.469 1 98.94 157 SER A O 1
ATOM 1210 N N . HIS A 1 158 ? -0.463 18.672 10.406 1 98.88 158 HIS A N 1
ATOM 1211 C CA . HIS A 1 158 ? -1.783 18.359 9.867 1 98.88 158 HIS A CA 1
ATOM 1212 C C . HIS A 1 158 ? -2.371 19.547 9.117 1 98.88 158 HIS A C 1
ATOM 1214 O O . HIS A 1 158 ? -1.879 20.672 9.25 1 98.88 158 HIS A O 1
ATOM 1220 N N . GLY A 1 159 ? -3.375 19.344 8.344 1 98.62 159 GLY A N 1
ATOM 1221 C CA . GLY A 1 159 ? -4.082 20.375 7.605 1 98.62 159 GLY A CA 1
ATOM 1222 C C . GLY A 1 159 ? -5.156 21.078 8.422 1 98.62 159 GLY A C 1
ATOM 1223 O O . GLY A 1 159 ? -5.359 20.75 9.594 1 98.62 159 GLY A O 1
ATOM 1224 N N . LEU A 1 160 ? -5.832 22 7.75 1 98.25 160 LEU A N 1
ATOM 1225 C CA . LEU A 1 160 ? -6.938 22.719 8.391 1 98.25 160 LEU A CA 1
ATOM 1226 C C . LEU A 1 160 ? -8.039 21.75 8.805 1 98.25 160 LEU A C 1
ATOM 1228 O O . LEU A 1 160 ? -8.43 20.875 8.023 1 98.25 160 LEU A O 1
ATOM 1232 N N . GLY A 1 161 ? -8.484 21.922 10.039 1 97.81 161 GLY A N 1
ATOM 1233 C CA . GLY A 1 161 ? -9.523 21.062 10.562 1 97.81 161 GLY A CA 1
ATOM 1234 C C . GLY A 1 161 ? -9.008 19.688 10.961 1 97.81 161 GLY A C 1
ATOM 1235 O O . GLY A 1 161 ? -9.789 18.812 11.352 1 97.81 161 GLY A O 1
ATOM 1236 N N . GLY A 1 162 ? -7.723 19.469 10.883 1 98.06 162 GLY A N 1
ATOM 1237 C CA . GLY A 1 162 ? -7.148 18.172 11.188 1 98.06 162 GLY A CA 1
ATOM 1238 C C . GLY A 1 162 ? -6.578 18.094 12.594 1 98.06 162 GLY A C 1
ATOM 1239 O O . GLY A 1 162 ? -6.785 18.984 13.406 1 98.06 162 GLY A O 1
ATOM 1240 N N . PHE A 1 163 ? -6.008 17.047 12.953 1 98.06 163 PHE A N 1
ATOM 1241 C CA . PHE A 1 163 ? -5.23 16.719 14.141 1 98.06 163 PHE A CA 1
ATOM 1242 C C . PHE A 1 163 ? -4.469 15.414 13.953 1 98.06 163 PHE A C 1
ATOM 1244 O O . PHE A 1 163 ? -4.742 14.656 13.016 1 98.06 163 PHE A O 1
ATOM 1251 N N . PRO A 1 164 ? -3.502 15.102 14.734 1 98.25 164 PRO A N 1
ATOM 1252 C CA . PRO A 1 164 ? -2.611 13.969 14.477 1 98.25 164 PRO A CA 1
ATOM 1253 C C . PRO A 1 164 ? -3.369 12.656 14.281 1 98.25 164 PRO A C 1
ATOM 1255 O O . PRO A 1 164 ? -3.107 11.922 13.32 1 98.25 164 PRO A O 1
ATOM 1258 N N . HIS A 1 165 ? -4.332 12.391 15.039 1 97.56 165 HIS A N 1
ATOM 1259 C CA . HIS A 1 165 ? -4.996 11.094 15.039 1 97.56 165 HIS A CA 1
ATOM 1260 C C . HIS A 1 165 ? -5.883 10.93 13.805 1 97.56 165 HIS A C 1
ATOM 1262 O O . HIS A 1 165 ? -6.281 9.812 13.461 1 97.56 165 HIS A O 1
ATOM 1268 N N . LEU A 1 166 ? -6.207 12.008 13.156 1 98.06 166 LEU A N 1
ATOM 1269 C CA . LEU A 1 166 ? -6.934 11.922 11.898 1 98.06 166 LEU A CA 1
ATOM 1270 C C . LEU A 1 166 ? -6.047 11.367 10.789 1 98.06 166 LEU A C 1
ATOM 1272 O O . LEU A 1 166 ? -6.531 11.047 9.703 1 98.06 166 LEU A O 1
ATOM 1276 N N . TYR A 1 167 ? -4.789 11.172 11.125 1 98.62 167 TYR A N 1
ATOM 1277 C CA . TYR A 1 167 ? -3.791 10.625 10.211 1 98.62 167 TYR A CA 1
ATOM 1278 C C . TYR A 1 167 ? -3.174 9.352 10.781 1 98.62 167 TYR A C 1
ATOM 1280 O O . TYR A 1 167 ? -2.039 9 10.445 1 98.62 167 TYR A O 1
ATOM 1288 N N . SER A 1 168 ? -3.844 8.656 11.602 1 98.25 168 SER A N 1
ATOM 1289 C CA . SER A 1 168 ? -3.285 7.527 12.344 1 98.25 168 SER A CA 1
ATOM 1290 C C . SER A 1 168 ? -2.758 6.449 11.406 1 98.25 168 SER A C 1
ATOM 1292 O O . SER A 1 168 ? -1.675 5.902 11.625 1 98.25 168 SER A O 1
ATOM 1294 N N . THR A 1 169 ? -3.508 6.066 10.344 1 97.81 169 THR A N 1
ATOM 1295 C CA . THR A 1 169 ? -3.088 4.988 9.453 1 97.81 169 THR A CA 1
ATOM 1296 C C . THR A 1 169 ? -1.792 5.355 8.734 1 97.81 169 THR A C 1
ATOM 1298 O O . THR A 1 169 ? -0.886 4.527 8.625 1 97.81 169 THR A O 1
ATOM 1301 N N . LEU A 1 170 ? -1.699 6.605 8.297 1 98.62 170 LEU A N 1
ATOM 1302 C CA . LEU A 1 170 ? -0.471 7.074 7.66 1 98.62 170 LEU A CA 1
ATOM 1303 C C . LEU A 1 170 ? 0.693 7.047 8.648 1 98.62 170 LEU A C 1
ATOM 1305 O O . LEU A 1 170 ? 1.771 6.539 8.328 1 98.62 170 LEU A O 1
ATOM 1309 N N . LEU A 1 171 ? 0.497 7.562 9.82 1 98.75 171 LEU A N 1
ATOM 1310 C CA . LEU A 1 171 ? 1.555 7.645 10.828 1 98.75 171 LEU A CA 1
ATOM 1311 C C . LEU A 1 171 ? 1.988 6.25 11.273 1 98.75 171 LEU A C 1
ATOM 1313 O O . LEU A 1 171 ? 3.18 6 11.469 1 98.75 171 LEU A O 1
ATOM 1317 N N . MET A 1 172 ? 1.016 5.34 11.406 1 98.25 172 MET A N 1
ATOM 1318 C CA . MET A 1 172 ? 1.337 3.957 11.75 1 98.25 172 MET A CA 1
ATOM 1319 C C . MET A 1 172 ? 2.158 3.301 10.648 1 98.25 172 MET A C 1
ATOM 1321 O O . MET A 1 172 ? 3.125 2.59 10.922 1 98.25 172 MET A O 1
ATOM 1325 N N . ASP A 1 173 ? 1.737 3.561 9.414 1 97.75 173 ASP A N 1
ATOM 1326 C CA . ASP A 1 173 ? 2.43 2.949 8.281 1 97.75 173 ASP A CA 1
ATOM 1327 C C . ASP A 1 173 ? 3.865 3.459 8.18 1 97.75 173 ASP A C 1
ATOM 1329 O O . ASP A 1 173 ? 4.75 2.74 7.711 1 97.75 173 ASP A O 1
ATOM 1333 N N . LEU A 1 174 ? 4.129 4.676 8.609 1 98.06 174 LEU A N 1
ATOM 1334 C CA . LEU A 1 174 ? 5.488 5.203 8.664 1 98.06 174 LEU A CA 1
ATOM 1335 C C . LEU A 1 174 ? 6.277 4.562 9.805 1 98.06 174 LEU A C 1
ATOM 1337 O O . LEU A 1 174 ? 7.434 4.176 9.625 1 98.06 174 LEU A O 1
ATOM 1341 N N . ALA A 1 175 ? 5.656 4.367 10.93 1 97.69 175 ALA A N 1
ATOM 1342 C CA . ALA A 1 175 ? 6.316 3.834 12.117 1 97.69 175 ALA A CA 1
ATOM 1343 C C . ALA A 1 175 ? 6.723 2.377 11.914 1 97.69 175 ALA A C 1
ATOM 1345 O O . ALA A 1 175 ? 7.828 1.976 12.289 1 97.69 175 ALA A O 1
ATOM 1346 N N . VAL A 1 176 ? 5.848 1.607 11.305 1 94.5 176 VAL A N 1
ATOM 1347 C CA . VAL A 1 176 ? 6.16 0.192 11.133 1 94.5 176 VAL A CA 1
ATOM 1348 C C . VAL A 1 176 ? 7.352 0.032 10.188 1 94.5 176 VAL A C 1
ATOM 1350 O O . VAL A 1 176 ? 8.008 -1.012 10.18 1 94.5 176 VAL A O 1
ATOM 1353 N N . ARG A 1 177 ? 7.633 1.074 9.43 1 92.94 177 ARG A N 1
ATOM 1354 C CA . ARG A 1 177 ? 8.766 1.062 8.508 1 92.94 177 ARG A CA 1
ATOM 1355 C C . ARG A 1 177 ? 10.016 1.628 9.172 1 92.94 177 ARG A C 1
ATOM 1357 O O . ARG A 1 177 ? 11.062 1.76 8.523 1 92.94 177 ARG A O 1
ATOM 1364 N N . GLY A 1 178 ? 9.898 2.104 10.461 1 93.69 178 GLY A N 1
ATOM 1365 C CA . GLY A 1 178 ? 11.086 2.41 11.234 1 93.69 178 GLY A CA 1
ATOM 1366 C C . GLY A 1 178 ? 11.219 3.885 11.562 1 93.69 178 GLY A C 1
ATOM 1367 O O . GLY A 1 178 ? 12.195 4.297 12.195 1 93.69 178 GLY A O 1
ATOM 1368 N N . ALA A 1 179 ? 10.258 4.695 11.188 1 97.12 179 ALA A N 1
ATOM 1369 C CA . ALA A 1 179 ? 10.359 6.129 11.469 1 97.12 179 ALA A CA 1
ATOM 1370 C C . ALA A 1 179 ? 9.742 6.469 12.82 1 97.12 179 ALA A C 1
ATOM 1372 O O . ALA A 1 179 ? 8.781 5.824 13.25 1 97.12 179 ALA A O 1
ATOM 1373 N N . VAL A 1 180 ? 10.328 7.387 13.445 1 98.5 180 VAL A N 1
ATOM 1374 C CA . VAL A 1 180 ? 9.688 8.031 14.586 1 98.5 180 VAL A CA 1
ATOM 1375 C C . VAL A 1 180 ? 9 9.32 14.133 1 98.5 180 VAL A C 1
ATOM 1377 O O . VAL A 1 180 ? 9.656 10.219 13.594 1 98.5 180 VAL A O 1
ATOM 1380 N N . VAL A 1 181 ? 7.703 9.414 14.328 1 98.88 181 VAL A N 1
ATOM 1381 C CA . VAL A 1 181 ? 6.941 10.547 13.82 1 98.88 181 VAL A CA 1
ATOM 1382 C C . VAL A 1 181 ? 6.453 11.406 14.977 1 98.88 181 VAL A C 1
ATOM 1384 O O . VAL A 1 181 ? 5.785 10.914 15.891 1 98.88 181 VAL A O 1
ATOM 1387 N N . PHE A 1 182 ? 6.824 12.664 14.977 1 98.88 182 PHE A N 1
ATOM 1388 C CA . PHE A 1 182 ? 6.352 13.672 15.914 1 98.88 182 PHE A CA 1
ATOM 1389 C C . PHE A 1 182 ? 5.242 14.516 15.289 1 98.88 182 PHE A C 1
ATOM 1391 O O . PHE A 1 182 ? 5.512 15.469 14.562 1 98.88 182 PHE A O 1
ATOM 1398 N N . ALA A 1 183 ? 4.027 14.133 15.602 1 98.88 183 ALA A N 1
ATOM 1399 C CA . ALA A 1 183 ? 2.873 14.789 15 1 98.88 183 ALA A CA 1
ATOM 1400 C C . ALA A 1 183 ? 2.373 15.93 15.883 1 98.88 183 ALA A C 1
ATOM 1402 O O . ALA A 1 183 ? 1.953 15.711 17.016 1 98.88 183 ALA A O 1
ATOM 1403 N N . LEU A 1 184 ? 2.293 17.125 15.336 1 98.69 184 LEU A N 1
ATOM 1404 C CA . LEU A 1 184 ? 1.975 18.328 16.094 1 98.69 184 LEU A CA 1
ATOM 1405 C C . LEU A 1 184 ? 0.466 18.547 16.172 1 98.69 184 LEU A C 1
ATOM 1407 O O . LEU A 1 184 ? -0.245 18.328 15.188 1 98.69 184 LEU A O 1
ATOM 1411 N N . SER A 1 185 ? 0.057 18.891 17.312 1 98.12 185 SER A N 1
ATOM 1412 C CA . SER A 1 185 ? -1.254 19.516 17.438 1 98.12 185 SER A CA 1
ATOM 1413 C C . SER A 1 185 ? -1.135 21.031 17.5 1 98.12 185 SER A C 1
ATOM 1415 O O . SER A 1 185 ? -0.783 21.594 18.547 1 98.12 185 SER A O 1
ATOM 1417 N N . HIS A 1 186 ? -1.514 21.641 16.453 1 98.38 186 HIS A N 1
ATOM 1418 C CA . HIS A 1 186 ? -1.27 23.078 16.344 1 98.38 186 HIS A CA 1
ATOM 1419 C C . HIS A 1 186 ? -2.209 23.859 17.266 1 98.38 186 HIS A C 1
ATOM 1421 O O . HIS A 1 186 ? -3.396 23.547 17.359 1 98.38 186 HIS A O 1
ATOM 1427 N N . MET A 1 187 ? -1.705 24.906 17.859 1 97.75 187 MET A N 1
ATOM 1428 C CA . MET A 1 187 ? -2.432 25.672 18.875 1 97.75 187 MET A CA 1
ATOM 1429 C C . MET A 1 187 ? -2.982 26.969 18.281 1 97.75 187 MET A C 1
ATOM 1431 O O . MET A 1 187 ? -3.338 27.891 19.016 1 97.75 187 MET A O 1
ATOM 1435 N N . ASP A 1 188 ? -3.088 27.062 16.984 1 97.19 188 ASP A N 1
ATOM 1436 C CA . ASP A 1 188 ? -3.432 28.297 16.297 1 97.19 188 ASP A CA 1
ATOM 1437 C C . ASP A 1 188 ? -4.93 28.375 16.016 1 97.19 188 ASP A C 1
ATOM 1439 O O . ASP A 1 188 ? -5.391 29.281 15.305 1 97.19 188 ASP A O 1
ATOM 1443 N N . GLY A 1 189 ? -5.637 27.375 16.453 1 97.19 189 GLY A N 1
ATOM 1444 C CA . GLY A 1 189 ? -7.074 27.344 16.234 1 97.19 189 GLY A CA 1
ATOM 1445 C C . GLY A 1 189 ? -7.469 26.719 14.914 1 97.19 189 GLY A C 1
ATOM 1446 O O . GLY A 1 189 ? -8.633 26.781 14.516 1 97.19 189 GLY A O 1
ATOM 1447 N N . SER A 1 190 ? -6.527 26.156 14.234 1 97.81 190 SER A N 1
ATOM 1448 C CA . SER A 1 190 ? -6.812 25.562 12.922 1 97.81 190 SER A CA 1
ATOM 1449 C C . SER A 1 190 ? -7.16 24.094 13.039 1 97.81 190 SER A C 1
ATOM 1451 O O . SER A 1 190 ? -7.664 23.484 12.086 1 97.81 190 SER A O 1
ATOM 1453 N N . ALA A 1 191 ? -6.855 23.453 14.164 1 98.31 191 ALA A N 1
ATOM 1454 C CA . ALA A 1 191 ? -7.176 22.047 14.383 1 98.31 191 ALA A CA 1
ATOM 1455 C C . ALA A 1 191 ? -8.664 21.859 14.68 1 98.31 191 ALA A C 1
ATOM 1457 O O . ALA A 1 191 ? -9.32 22.781 15.18 1 98.31 191 ALA A O 1
ATOM 1458 N N . ALA A 1 192 ? -9.148 20.688 14.359 1 98.12 192 ALA A N 1
ATOM 1459 C CA . ALA A 1 192 ? -10.508 20.375 14.797 1 98.12 192 ALA A CA 1
ATOM 1460 C C . ALA A 1 192 ? -10.648 20.594 16.297 1 98.12 192 ALA A C 1
ATOM 1462 O O . ALA A 1 192 ? -11.695 21.031 16.781 1 98.12 192 ALA A O 1
ATOM 1463 N N . PHE A 1 193 ? -9.672 20.188 16.953 1 96.94 193 PHE A N 1
ATOM 1464 C CA . PHE A 1 193 ? -9.492 20.422 18.391 1 96.94 193 PHE A CA 1
ATOM 1465 C C . PHE A 1 193 ? -8.047 20.188 18.797 1 96.94 193 PHE A C 1
ATOM 1467 O O . PHE A 1 193 ? -7.363 19.328 18.234 1 96.94 193 PHE A O 1
ATOM 1474 N N . CYS A 1 194 ? -7.586 20.969 19.703 1 96.75 194 CYS A N 1
ATOM 1475 C CA . CYS A 1 194 ? -6.23 20.812 20.219 1 96.75 194 CYS A CA 1
ATOM 1476 C C . CYS A 1 194 ? -6.234 20.734 21.75 1 96.75 194 CYS A C 1
ATOM 1478 O O . CYS A 1 194 ? -6.742 21.641 22.422 1 96.75 194 CYS A O 1
ATOM 1480 N N . ARG A 1 195 ? -5.742 19.672 22.156 1 92.94 195 ARG A N 1
ATOM 1481 C CA . ARG A 1 195 ? -5.605 19.531 23.594 1 92.94 195 ARG A CA 1
ATOM 1482 C C . ARG A 1 195 ? -4.375 18.703 23.953 1 92.94 195 ARG A C 1
ATOM 1484 O O . ARG A 1 195 ? -3.902 17.906 23.141 1 92.94 195 ARG A O 1
ATOM 1491 N N . ASP A 1 196 ? -3.836 18.969 25.109 1 88 196 ASP A N 1
ATOM 1492 C CA . ASP A 1 196 ? -2.762 18.109 25.594 1 88 196 ASP A CA 1
ATOM 1493 C C . ASP A 1 196 ? -3.291 17.078 26.578 1 88 196 ASP A C 1
ATOM 1495 O O . ASP A 1 196 ? -4.492 17.031 26.859 1 88 196 ASP A O 1
ATOM 1499 N N . ALA A 1 197 ? -2.391 16.219 26.969 1 83.19 197 ALA A N 1
ATOM 1500 C CA . ALA A 1 197 ? -2.785 15.094 27.797 1 83.19 197 ALA A CA 1
ATOM 1501 C C . ALA A 1 197 ? -3.246 15.57 29.172 1 83.19 197 ALA A C 1
ATOM 1503 O O . ALA A 1 197 ? -4.125 14.961 29.781 1 83.19 197 ALA A O 1
ATOM 1504 N N . GLU A 1 198 ? -2.695 16.656 29.703 1 82.19 198 GLU A N 1
ATOM 1505 C CA . GLU A 1 198 ? -3 17.125 31.047 1 82.19 198 GLU A CA 1
ATOM 1506 C C . GLU A 1 198 ? -4.098 18.188 31.031 1 82.19 198 GLU A C 1
ATOM 1508 O O . GLU A 1 198 ? -4.453 18.734 32.062 1 82.19 198 GLU A O 1
ATOM 1513 N N . ARG A 1 199 ? -4.66 18.531 29.953 1 74.06 199 ARG A N 1
ATOM 1514 C CA . ARG A 1 199 ? -5.848 19.359 29.75 1 74.06 199 ARG A CA 1
ATOM 1515 C C . ARG A 1 199 ? -5.543 20.828 30 1 74.06 199 ARG A C 1
ATOM 1517 O O . ARG A 1 199 ? -6.453 21.625 30.234 1 74.06 199 ARG A O 1
ATOM 1524 N N . GLU A 1 200 ? -4.344 21.188 30.016 1 81.81 200 GLU A N 1
ATOM 1525 C CA . GLU A 1 200 ? -4.012 22.609 30.156 1 81.81 200 GLU A CA 1
ATOM 1526 C C . GLU A 1 200 ? -4.266 23.359 28.859 1 81.81 200 GLU A C 1
ATOM 1528 O O . GLU A 1 200 ? -4.629 24.531 28.875 1 81.81 200 GLU A O 1
ATOM 1533 N N . ILE A 1 201 ? -4.129 22.719 27.859 1 90.62 201 ILE A N 1
ATOM 1534 C CA . ILE A 1 201 ? -4.367 23.281 26.531 1 90.62 201 ILE A CA 1
ATOM 1535 C C . ILE A 1 201 ? -5.652 22.703 25.953 1 90.62 201 ILE A C 1
ATOM 1537 O O . ILE A 1 201 ? -5.805 21.484 25.844 1 90.62 201 ILE A O 1
ATOM 1541 N N . ARG A 1 202 ? -6.594 23.5 25.703 1 94.19 202 ARG A N 1
ATOM 1542 C CA . ARG A 1 202 ? -7.859 23.172 25.047 1 94.19 202 ARG A CA 1
ATOM 1543 C C . ARG A 1 202 ? -8.281 24.281 24.078 1 94.19 202 ARG A C 1
ATOM 1545 O O . ARG A 1 202 ? -8.758 25.328 24.516 1 94.19 202 ARG A O 1
ATOM 1552 N N . ILE A 1 203 ? -8.125 24.047 22.844 1 96.5 203 ILE A N 1
ATOM 1553 C CA . ILE A 1 203 ? -8.367 25.062 21.828 1 96.5 203 ILE A CA 1
ATOM 1554 C C . ILE A 1 203 ? -9.305 24.516 20.75 1 96.5 203 ILE A C 1
ATOM 1556 O O . ILE A 1 203 ? -8.93 23.609 20 1 96.5 203 ILE A O 1
ATOM 1560 N N . PRO A 1 204 ? -10.5 25 20.641 1 96.75 204 PRO A N 1
ATOM 1561 C CA . PRO A 1 204 ? -11.414 24.578 19.578 1 96.75 204 PRO A CA 1
ATOM 1562 C C . PRO A 1 204 ? -11.055 25.156 18.219 1 96.75 204 PRO A C 1
ATOM 1564 O O . PRO A 1 204 ? -10.266 26.109 18.141 1 96.75 204 PRO A O 1
ATOM 1567 N N . LEU A 1 205 ? -11.633 24.594 17.172 1 97.38 205 LEU A N 1
ATOM 1568 C CA . LEU A 1 205 ? -11.508 25.125 15.82 1 97.38 205 LEU A CA 1
ATOM 1569 C C . LEU A 1 205 ? -12.07 26.531 15.734 1 97.38 205 LEU A C 1
ATOM 1571 O O . LEU A 1 205 ? -13.188 26.797 16.188 1 97.38 205 LEU A O 1
ATOM 1575 N N . ASN A 1 206 ? -11.273 27.469 15.258 1 96.5 206 ASN A N 1
ATOM 1576 C CA . ASN A 1 206 ? -11.773 28.812 14.984 1 96.5 206 ASN A CA 1
ATOM 1577 C C . ASN A 1 206 ? -12.422 28.906 13.602 1 96.5 206 ASN A C 1
ATOM 1579 O O . ASN A 1 206 ? -11.727 29.078 12.602 1 96.5 206 ASN A O 1
ATOM 1583 N N . THR A 1 207 ? -13.648 28.891 13.523 1 92.88 207 THR A N 1
ATOM 1584 C CA . THR A 1 207 ? -14.391 28.859 12.266 1 92.88 207 THR A CA 1
ATOM 1585 C C . THR A 1 207 ? -14.555 30.266 11.695 1 92.88 207 THR A C 1
ATOM 1587 O O . THR A 1 207 ? -15.141 30.453 10.625 1 92.88 207 THR A O 1
ATOM 1590 N N . GLN A 1 208 ? -14.008 31.281 12.352 1 93.5 208 GLN A N 1
ATOM 1591 C CA . GLN A 1 208 ? -14.227 32.656 11.961 1 93.5 208 GLN A CA 1
ATOM 1592 C C . GLN A 1 208 ? -13.07 33.188 11.102 1 93.5 208 GLN A C 1
ATOM 1594 O O . GLN A 1 208 ? -13.156 34.25 10.523 1 93.5 208 GLN A O 1
ATOM 1599 N N . VAL A 1 209 ? -12.039 32.406 11.047 1 94.75 209 VAL A N 1
ATOM 1600 C CA . VAL A 1 209 ? -10.891 32.812 10.25 1 94.75 209 VAL A CA 1
ATOM 1601 C C . VAL A 1 209 ? -11.211 32.688 8.766 1 94.75 209 VAL A C 1
ATOM 1603 O O . VAL A 1 209 ? -11.711 31.641 8.328 1 94.75 209 VAL A O 1
ATOM 1606 N N . GLY A 1 210 ? -10.867 33.656 7.969 1 93.75 210 GLY A N 1
ATOM 1607 C CA . GLY A 1 210 ? -11.188 33.719 6.551 1 93.75 210 GLY A CA 1
ATOM 1608 C C . GLY A 1 210 ? -10.281 32.844 5.703 1 93.75 210 GLY A C 1
ATOM 1609 O O . GLY A 1 210 ? -9.523 32.031 6.23 1 93.75 210 GLY A O 1
ATOM 1610 N N . TRP A 1 211 ? -10.422 33 4.348 1 94 211 TRP A N 1
ATOM 1611 C CA . TRP A 1 211 ? -9.766 32.094 3.404 1 94 211 TRP A CA 1
ATOM 1612 C C . TRP A 1 211 ? -8.742 32.812 2.561 1 94 211 TRP A C 1
ATOM 1614 O O . TRP A 1 211 ? -8.359 32.375 1.485 1 94 211 TRP A O 1
ATOM 1624 N N . THR A 1 212 ? -8.328 34 3.061 1 95.38 212 THR A N 1
ATOM 1625 C CA . THR A 1 212 ? -7.305 34.75 2.342 1 95.38 212 THR A CA 1
ATOM 1626 C C . THR A 1 212 ? -5.934 34.531 2.977 1 95.38 212 THR A C 1
ATOM 1628 O O . THR A 1 212 ? -5.832 34.031 4.09 1 95.38 212 THR A O 1
ATOM 1631 N N . SER A 1 213 ? -4.941 34.906 2.203 1 95.88 213 SER A N 1
ATOM 1632 C CA . SER A 1 213 ? -3.582 34.812 2.721 1 95.88 213 SER A CA 1
ATOM 1633 C C . SER A 1 213 ? -3.398 35.656 3.969 1 95.88 213 SER A C 1
ATOM 1635 O O . SER A 1 213 ? -2.701 35.25 4.902 1 95.88 213 SER A O 1
ATOM 1637 N N . GLU A 1 214 ? -4.004 36.812 4.027 1 95.19 214 GLU A N 1
ATOM 1638 C CA . GLU A 1 214 ? -3.928 37.719 5.172 1 95.19 214 GLU A CA 1
ATOM 1639 C C . GLU A 1 214 ? -4.598 37.125 6.402 1 95.19 214 GLU A C 1
ATOM 1641 O O . GLU A 1 214 ? -4.09 37.25 7.52 1 95.19 214 GLU A O 1
ATOM 1646 N N . ASP A 1 215 ? -5.684 36.438 6.117 1 95.75 215 ASP A N 1
ATOM 1647 C CA . ASP A 1 215 ? -6.422 35.812 7.207 1 95.75 215 ASP A CA 1
ATOM 1648 C C . ASP A 1 215 ? -5.625 34.688 7.828 1 95.75 215 ASP A C 1
ATOM 1650 O O . ASP A 1 215 ? -5.688 34.438 9.039 1 95.75 215 ASP A O 1
ATOM 1654 N N . ARG A 1 216 ? -4.883 33.938 7.012 1 97.25 216 ARG A N 1
ATOM 1655 C CA . ARG A 1 216 ? -4.262 32.688 7.438 1 97.25 216 ARG A CA 1
ATOM 1656 C C . ARG A 1 216 ? -2.811 32.938 7.855 1 97.25 216 ARG A C 1
ATOM 1658 O O . ARG A 1 216 ? -2.209 32.062 8.508 1 97.25 216 ARG A O 1
ATOM 1665 N N . ALA A 1 217 ? -2.223 34.094 7.617 1 96.81 217 ALA A N 1
ATOM 1666 C CA . ALA A 1 217 ? -0.821 34.406 7.879 1 96.81 217 ALA A CA 1
ATOM 1667 C C . ALA A 1 217 ? -0.496 34.281 9.367 1 96.81 217 ALA A C 1
ATOM 1669 O O . ALA A 1 217 ? 0.535 33.688 9.727 1 96.81 217 ALA A O 1
ATOM 1670 N N . PRO A 1 218 ? -1.366 34.781 10.266 1 96.81 218 PRO A N 1
ATOM 1671 C CA . PRO A 1 218 ? -1.048 34.625 11.688 1 96.81 218 PRO A CA 1
ATOM 1672 C C . PRO A 1 218 ? -0.971 33.156 12.094 1 96.81 218 PRO A C 1
ATOM 1674 O O . PRO A 1 218 ? -0.118 32.781 12.906 1 96.81 218 PRO A O 1
ATOM 1677 N N . GLN A 1 219 ? -1.849 32.344 11.539 1 97.81 219 GLN A N 1
ATOM 1678 C CA . GLN A 1 219 ? -1.814 30.922 11.852 1 97.81 219 GLN A CA 1
ATOM 1679 C C . GLN A 1 219 ? -0.55 30.266 11.297 1 97.81 219 GLN A C 1
ATOM 1681 O O . GLN A 1 219 ? 0.077 29.453 11.969 1 97.81 219 GLN A O 1
ATOM 1686 N N . LEU A 1 220 ? -0.206 30.625 10.07 1 98.38 220 LEU A N 1
ATOM 1687 C CA . LEU A 1 220 ? 1.005 30.078 9.477 1 98.38 220 LEU A CA 1
ATOM 1688 C C . LEU A 1 220 ? 2.232 30.438 10.312 1 98.38 220 LEU A C 1
ATOM 1690 O O . LEU A 1 220 ? 3.125 29.594 10.492 1 98.38 220 LEU A O 1
ATOM 1694 N N . GLU A 1 221 ? 2.295 31.641 10.828 1 97.62 221 GLU A N 1
ATOM 1695 C CA . GLU A 1 221 ? 3.414 32.094 11.656 1 97.62 221 GLU A CA 1
ATOM 1696 C C . GLU A 1 221 ? 3.551 31.219 12.906 1 97.62 221 GLU A C 1
ATOM 1698 O O . GLU A 1 221 ? 4.652 30.781 13.25 1 97.62 221 GLU A O 1
ATOM 1703 N N . VAL A 1 222 ? 2.451 31 13.547 1 97.81 222 VAL A N 1
ATOM 1704 C CA . VAL A 1 222 ? 2.443 30.156 14.734 1 97.81 222 VAL A CA 1
ATOM 1705 C C . VAL A 1 222 ? 2.91 28.75 14.383 1 97.81 222 VAL A C 1
ATOM 1707 O O . VAL A 1 222 ? 3.752 28.172 15.07 1 97.81 222 VAL A O 1
ATOM 1710 N N . ARG A 1 223 ? 2.441 28.188 13.281 1 98.38 223 ARG A N 1
ATOM 1711 C CA . ARG A 1 223 ? 2.75 26.828 12.859 1 98.38 223 ARG A CA 1
ATOM 1712 C C . ARG A 1 223 ? 4.23 26.672 12.531 1 98.38 223 ARG A C 1
ATOM 1714 O O . ARG A 1 223 ? 4.844 25.656 12.859 1 98.38 223 ARG A O 1
ATOM 1721 N N . ILE A 1 224 ? 4.773 27.703 11.867 1 98.38 224 ILE A N 1
ATOM 1722 C CA . ILE A 1 224 ? 6.195 27.688 11.555 1 98.38 224 ILE A CA 1
ATOM 1723 C C . ILE A 1 224 ? 7.012 27.625 12.844 1 98.38 224 ILE A C 1
ATOM 1725 O O . ILE A 1 224 ? 7.895 26.781 12.984 1 98.38 224 ILE A O 1
ATOM 1729 N N . ARG A 1 225 ? 6.691 28.438 13.797 1 98.06 225 ARG A N 1
ATOM 1730 C CA . ARG A 1 225 ? 7.414 28.484 15.062 1 98.06 225 ARG A CA 1
ATOM 1731 C C . ARG A 1 225 ? 7.273 27.172 15.82 1 98.06 225 ARG A C 1
ATOM 1733 O O . ARG A 1 225 ? 8.25 26.656 16.375 1 98.06 225 ARG A O 1
ATOM 1740 N N . GLU A 1 226 ? 6.043 26.672 15.875 1 98.62 226 GLU A N 1
ATOM 1741 C CA . GLU A 1 226 ? 5.801 25.391 16.531 1 98.62 226 GLU A CA 1
ATOM 1742 C C . GLU A 1 226 ? 6.637 24.281 15.906 1 98.62 226 GLU A C 1
ATOM 1744 O O . GLU A 1 226 ? 7.184 23.438 16.609 1 98.62 226 GLU A O 1
ATOM 1749 N N . THR A 1 227 ? 6.691 24.25 14.586 1 98.75 227 THR A N 1
ATOM 1750 C CA . THR A 1 227 ? 7.457 23.234 13.852 1 98.75 227 THR A CA 1
ATOM 1751 C C . THR A 1 227 ? 8.945 23.344 14.18 1 98.75 227 THR A C 1
ATOM 1753 O O . THR A 1 227 ? 9.578 22.359 14.539 1 98.75 227 THR A O 1
ATOM 1756 N N . LEU A 1 228 ? 9.492 24.547 14.156 1 98.25 228 LEU A N 1
ATOM 1757 C CA . LEU A 1 228 ? 10.906 24.781 14.406 1 98.25 228 LEU A CA 1
ATOM 1758 C C . LEU A 1 228 ? 11.25 24.484 15.867 1 98.25 228 LEU A C 1
ATOM 1760 O O . LEU A 1 228 ? 12.305 23.938 16.172 1 98.25 228 LEU A O 1
ATOM 1764 N N . ASN A 1 229 ? 10.375 24.844 16.75 1 98.12 229 ASN A N 1
ATOM 1765 C CA . ASN A 1 229 ? 10.602 24.547 18.172 1 98.12 229 ASN A CA 1
ATOM 1766 C C . ASN A 1 229 ? 10.586 23.047 18.422 1 98.12 229 ASN A C 1
ATOM 1768 O O . ASN A 1 229 ? 11.32 22.547 19.281 1 98.12 229 ASN A O 1
ATOM 1772 N N . THR A 1 230 ? 9.695 22.344 17.734 1 98.62 230 THR A N 1
ATOM 1773 C CA . THR A 1 230 ? 9.656 20.891 17.875 1 98.62 230 THR A CA 1
ATOM 1774 C C . THR A 1 230 ? 10.953 20.266 17.375 1 98.62 230 THR A C 1
ATOM 1776 O O . THR A 1 230 ? 11.492 19.344 17.984 1 98.62 230 THR A O 1
ATOM 1779 N N . ILE A 1 231 ? 11.43 20.781 16.266 1 98.38 231 ILE A N 1
ATOM 1780 C CA . ILE A 1 231 ? 12.703 20.312 15.734 1 98.38 231 ILE A CA 1
ATOM 1781 C C . ILE A 1 231 ? 13.797 20.516 16.781 1 98.38 231 ILE A C 1
ATOM 1783 O O . ILE A 1 231 ? 14.594 19.609 17.031 1 98.38 231 ILE A O 1
ATOM 1787 N N . LYS A 1 232 ? 13.836 21.641 17.422 1 97.25 232 LYS A N 1
ATOM 1788 C CA . LYS A 1 232 ? 14.812 21.922 18.469 1 97.25 232 LYS A CA 1
ATOM 1789 C C . LYS A 1 232 ? 14.68 20.938 19.625 1 97.25 232 LYS A C 1
ATOM 1791 O O . LYS A 1 232 ? 15.68 20.469 20.172 1 97.25 232 LYS A O 1
ATOM 1796 N N . ARG A 1 233 ? 13.461 20.656 19.984 1 98.06 233 ARG A N 1
ATOM 1797 C CA . ARG A 1 233 ? 13.195 19.734 21.078 1 98.06 233 ARG A CA 1
ATOM 1798 C C . ARG A 1 233 ? 13.688 18.328 20.734 1 98.06 233 ARG A C 1
ATOM 1800 O O . ARG A 1 233 ? 14.125 17.578 21.625 1 98.06 233 ARG A O 1
ATOM 1807 N N . ILE A 1 234 ? 13.586 17.938 19.484 1 98.38 234 ILE A N 1
ATOM 1808 C CA . ILE A 1 234 ? 14.094 16.641 19.047 1 98.38 234 ILE A CA 1
ATOM 1809 C C . ILE A 1 234 ? 15.617 16.641 19.062 1 98.38 234 ILE A C 1
ATOM 1811 O O . ILE A 1 234 ? 16.234 15.734 19.609 1 98.38 234 ILE A O 1
ATOM 1815 N N . ARG A 1 235 ? 16.203 17.672 18.562 1 96.75 235 ARG A N 1
ATOM 1816 C CA . ARG A 1 235 ? 17.641 17.75 18.375 1 96.75 235 ARG A CA 1
ATOM 1817 C C . ARG A 1 235 ? 18.359 17.922 19.719 1 96.75 235 ARG A C 1
ATOM 1819 O O . ARG A 1 235 ? 19.5 17.484 19.875 1 96.75 235 ARG A O 1
ATOM 1826 N N . SER A 1 236 ? 17.672 18.469 20.703 1 96.75 236 SER A N 1
ATOM 1827 C CA . SER A 1 236 ? 18.25 18.625 22.031 1 96.75 236 SER A CA 1
ATOM 1828 C C . SER A 1 236 ? 18.078 17.344 22.844 1 96.75 236 SER A C 1
ATOM 1830 O O . SER A 1 236 ? 18.625 17.219 23.938 1 96.75 236 SER A O 1
ATOM 1832 N N . GLY A 1 237 ? 17.25 16.469 22.344 1 97.75 237 GLY A N 1
ATOM 1833 C CA . GLY A 1 237 ? 17.047 15.195 23.016 1 97.75 237 GLY A CA 1
ATOM 1834 C C . GLY A 1 237 ? 15.852 15.188 23.938 1 97.75 237 GLY A C 1
ATOM 1835 O O . GLY A 1 237 ? 15.492 14.148 24.484 1 97.75 237 GLY A O 1
ATOM 1836 N N . GLU A 1 238 ? 15.219 16.312 24.078 1 97.56 238 GLU A N 1
ATOM 1837 C CA . GLU A 1 238 ? 14.109 16.438 25.016 1 97.56 238 GLU A CA 1
ATOM 1838 C C . GLU A 1 238 ? 13.008 15.422 24.703 1 97.56 238 GLU A C 1
ATOM 1840 O O . GLU A 1 238 ? 12.562 14.688 25.578 1 97.56 238 GLU A O 1
ATOM 1845 N N . LEU A 1 239 ? 12.578 15.344 23.469 1 98.19 239 LEU A N 1
ATOM 1846 C CA . LEU A 1 239 ? 11.469 14.477 23.078 1 98.19 239 LEU A CA 1
ATOM 1847 C C . LEU A 1 239 ? 11.906 13.016 23.047 1 98.19 239 LEU A C 1
ATOM 1849 O O . LEU A 1 239 ? 11.086 12.109 23.203 1 98.19 239 LEU A O 1
ATOM 1853 N N . LEU A 1 240 ? 13.164 12.742 22.797 1 98.31 240 LEU A N 1
ATOM 1854 C CA . LEU A 1 240 ? 13.672 11.375 22.812 1 98.31 240 LEU A CA 1
ATOM 1855 C C . LEU A 1 240 ? 13.688 10.828 24.234 1 98.31 240 LEU A C 1
ATOM 1857 O O . LEU A 1 240 ? 13.367 9.656 24.453 1 98.31 240 LEU A O 1
ATOM 1861 N N . LEU A 1 241 ? 14.125 11.719 25.188 1 97.88 241 LEU A N 1
ATOM 1862 C CA . LEU A 1 241 ? 14.047 11.328 26.578 1 97.88 241 LEU A CA 1
ATOM 1863 C C . LEU A 1 241 ? 12.602 11.078 27 1 97.88 241 LEU A C 1
ATOM 1865 O O . LEU A 1 241 ? 12.32 10.109 27.703 1 97.88 241 LEU A O 1
ATOM 1869 N N . ALA A 1 242 ? 11.75 11.945 26.562 1 96.5 242 ALA A N 1
ATOM 1870 C CA . ALA A 1 242 ? 10.328 11.781 26.859 1 96.5 242 ALA A CA 1
ATOM 1871 C C . ALA A 1 242 ? 9.797 10.469 26.297 1 96.5 242 ALA A C 1
ATOM 1873 O O . ALA A 1 242 ? 8.875 9.867 26.875 1 96.5 242 ALA A O 1
ATOM 1874 N N . LEU A 1 243 ? 10.297 10.008 25.203 1 97.06 243 LEU A N 1
ATOM 1875 C CA . LEU A 1 243 ? 9.883 8.773 24.562 1 97.06 243 LEU A CA 1
ATOM 1876 C C . LEU A 1 243 ? 10.391 7.555 25.328 1 97.06 243 LEU A C 1
ATOM 1878 O O . LEU A 1 243 ? 9.875 6.445 25.141 1 97.06 243 LEU A O 1
ATOM 1882 N N . GLY A 1 244 ? 11.438 7.758 26.172 1 96.31 244 GLY A N 1
ATOM 1883 C CA . GLY A 1 244 ? 11.883 6.68 27.031 1 96.31 244 GLY A CA 1
ATOM 1884 C C . GLY A 1 244 ? 13.289 6.199 26.719 1 96.31 244 GLY A C 1
ATOM 1885 O O . GLY A 1 244 ? 13.766 5.219 27.297 1 96.31 244 GLY A O 1
ATOM 1886 N N . TYR A 1 245 ? 13.961 6.844 25.766 1 97.5 245 TYR A N 1
ATOM 1887 C CA . TYR A 1 245 ? 15.344 6.469 25.5 1 97.5 245 TYR A CA 1
ATOM 1888 C C . TYR A 1 245 ? 16.234 6.875 26.672 1 97.5 245 TYR A C 1
ATOM 1890 O O . TYR A 1 245 ? 15.992 7.887 27.328 1 97.5 245 TYR A O 1
ATOM 1898 N N . ASP A 1 246 ? 17.328 6.121 26.922 1 96.94 246 ASP A N 1
ATOM 1899 C CA . ASP A 1 246 ? 18.234 6.438 28.031 1 96.94 246 ASP A CA 1
ATOM 1900 C C . ASP A 1 246 ? 19.156 7.598 27.656 1 96.94 246 ASP A C 1
ATOM 1902 O O . ASP A 1 246 ? 19.375 7.871 26.469 1 96.94 246 ASP A O 1
ATOM 1906 N N . LYS A 1 247 ? 19.688 8.25 28.594 1 97.38 247 LYS A N 1
ATOM 1907 C CA . LYS A 1 247 ? 20.484 9.477 28.438 1 97.38 247 LYS A CA 1
ATOM 1908 C C . LYS A 1 247 ? 21.719 9.227 27.578 1 97.38 247 LYS A C 1
ATOM 1910 O O . LYS A 1 247 ? 22.078 10.055 26.734 1 97.38 247 LYS A O 1
ATOM 1915 N N . GLU A 1 248 ? 22.359 8.133 27.781 1 97.25 248 GLU A N 1
ATOM 1916 C CA . GLU A 1 248 ? 23.562 7.828 27.031 1 97.25 248 GLU A CA 1
ATOM 1917 C C . GLU A 1 248 ? 23.281 7.738 25.531 1 97.25 248 GLU A C 1
ATOM 1919 O O . GLU A 1 248 ? 24.016 8.289 24.719 1 97.25 248 GLU A O 1
ATOM 1924 N N . THR A 1 249 ? 22.219 7.047 25.203 1 97 249 THR A N 1
ATOM 1925 C CA . THR A 1 249 ? 21.797 6.902 23.812 1 97 249 THR A CA 1
ATOM 1926 C C . THR A 1 249 ? 21.422 8.258 23.219 1 97 249 THR A C 1
ATOM 1928 O O . THR A 1 249 ? 21.781 8.562 22.078 1 97 249 THR A O 1
ATOM 1931 N N . VAL A 1 250 ? 20.766 9.008 24 1 97.88 250 VAL A N 1
ATOM 1932 C CA . VAL A 1 250 ? 20.312 10.32 23.547 1 97.88 250 VAL A CA 1
ATOM 1933 C C . VAL A 1 250 ? 21.516 11.242 23.344 1 97.88 250 VAL A C 1
ATOM 1935 O O . VAL A 1 250 ? 21.547 12.016 22.391 1 97.88 250 VAL A O 1
ATOM 1938 N N . ASP A 1 251 ? 22.453 11.156 24.203 1 97.44 251 ASP A N 1
ATOM 1939 C CA . ASP A 1 251 ? 23.672 11.961 24.062 1 97.44 251 ASP A CA 1
ATOM 1940 C C . ASP A 1 251 ? 24.406 11.617 22.766 1 97.44 251 ASP A C 1
ATOM 1942 O O . ASP A 1 251 ? 24.922 12.508 22.094 1 97.44 251 ASP A O 1
ATOM 1946 N N . LYS A 1 252 ? 24.453 10.367 22.5 1 95.88 252 LYS A N 1
ATOM 1947 C CA . LYS A 1 252 ? 25.062 9.93 21.25 1 95.88 252 LYS A CA 1
ATOM 1948 C C . LYS A 1 252 ? 24.312 10.492 20.031 1 95.88 252 LYS A C 1
ATOM 1950 O O . LYS A 1 252 ? 24.938 10.883 19.047 1 95.88 252 LYS A O 1
ATOM 1955 N N . TYR A 1 253 ? 23 10.484 20.125 1 95.69 253 TYR A N 1
ATOM 1956 C CA . TYR A 1 253 ? 22.172 11.039 19.062 1 95.69 253 TYR A CA 1
ATOM 1957 C C . TYR A 1 253 ? 22.453 12.523 18.875 1 95.69 253 TYR A C 1
ATOM 1959 O O . TYR A 1 253 ? 22.609 12.992 17.734 1 95.69 253 TYR A O 1
ATOM 1967 N N . ILE A 1 254 ? 22.578 13.25 19.953 1 95.62 254 ILE A N 1
ATOM 1968 C CA . ILE A 1 254 ? 22.812 14.688 19.922 1 95.62 254 ILE A CA 1
ATOM 1969 C C . ILE A 1 254 ? 24.156 14.969 19.266 1 95.62 254 ILE A C 1
ATOM 1971 O O . ILE A 1 254 ? 24.297 15.914 18.484 1 95.62 254 ILE A O 1
ATOM 1975 N N . GLU A 1 255 ? 25.078 14.125 19.547 1 93.56 255 GLU A N 1
ATOM 1976 C CA . GLU A 1 255 ? 26.438 14.297 19.016 1 93.56 255 GLU A CA 1
ATOM 1977 C C . GLU A 1 255 ? 26.469 14.156 17.5 1 93.56 255 GLU A C 1
ATOM 1979 O O . GLU A 1 255 ? 27.281 14.781 16.828 1 93.56 255 GLU A O 1
ATOM 1984 N N . LYS A 1 256 ? 25.562 13.469 17 1 88.38 256 LYS A N 1
ATOM 1985 C CA . LYS A 1 256 ? 25.547 13.211 15.562 1 88.38 256 LYS A CA 1
ATOM 1986 C C . LYS A 1 256 ? 24.891 14.367 14.805 1 88.38 256 LYS A C 1
ATOM 1988 O O . LYS A 1 256 ? 24.969 14.438 13.578 1 88.38 256 LYS A O 1
ATOM 1993 N N . GLU A 1 257 ? 24.219 15.305 15.531 1 86.44 257 GLU A N 1
ATOM 1994 C CA . GLU A 1 257 ? 23.562 16.469 14.945 1 86.44 257 GLU A CA 1
ATOM 1995 C C . GLU A 1 257 ? 22.641 16.047 13.797 1 86.44 257 GLU A C 1
ATOM 1997 O O . GLU A 1 257 ? 22.734 16.594 12.695 1 86.44 257 GLU A O 1
ATOM 2002 N N . PRO A 1 258 ? 21.75 15.164 14.172 1 86.38 258 PRO A N 1
ATOM 2003 C CA . PRO A 1 258 ? 20.891 14.664 13.102 1 86.38 258 PRO A CA 1
ATOM 2004 C C . PRO A 1 258 ? 19.938 15.734 12.562 1 86.38 258 PRO A C 1
ATOM 2006 O O . PRO A 1 258 ? 19.562 16.656 13.289 1 86.38 258 PRO A O 1
ATOM 2009 N N . ARG A 1 259 ? 19.625 15.625 11.312 1 91.88 259 ARG A N 1
ATOM 2010 C CA . ARG A 1 259 ? 18.641 16.5 10.672 1 91.88 259 ARG A CA 1
ATOM 2011 C C . ARG A 1 259 ? 17.266 15.859 10.641 1 91.88 259 ARG A C 1
ATOM 2013 O O . ARG A 1 259 ? 17.141 14.641 10.789 1 91.88 259 ARG A O 1
ATOM 2020 N N . ILE A 1 260 ? 16.297 16.703 10.477 1 96.94 260 ILE A N 1
ATOM 2021 C CA . ILE A 1 260 ? 14.914 16.281 10.68 1 96.94 260 ILE A CA 1
ATOM 2022 C C . ILE A 1 260 ? 14.164 16.328 9.352 1 96.94 260 ILE A C 1
ATOM 2024 O O . ILE A 1 260 ? 14.43 17.203 8.516 1 96.94 260 ILE A O 1
ATOM 2028 N N . HIS A 1 261 ? 13.273 15.375 9.133 1 98.19 261 HIS A N 1
ATOM 2029 C CA . HIS A 1 261 ? 12.414 15.375 7.957 1 98.19 261 HIS A CA 1
ATOM 2030 C C . HIS A 1 261 ? 11.039 15.945 8.273 1 98.19 261 HIS A C 1
ATOM 2032 O O . HIS A 1 261 ? 10.484 15.672 9.344 1 98.19 261 HIS A O 1
ATOM 2038 N N . LEU A 1 262 ? 10.508 16.766 7.355 1 98.81 262 LEU A N 1
ATOM 2039 C CA . LEU A 1 262 ? 9.172 17.328 7.527 1 98.81 262 LEU A CA 1
ATOM 2040 C C . LEU A 1 262 ? 8.164 16.625 6.633 1 98.81 262 LEU A C 1
ATOM 2042 O O . LEU A 1 262 ? 8.477 16.281 5.488 1 98.81 262 LEU A O 1
ATOM 2046 N N . LEU A 1 263 ? 7.039 16.344 7.168 1 98.94 263 LEU A N 1
ATOM 2047 C CA . LEU A 1 263 ? 5.891 15.789 6.457 1 98.94 263 LEU A CA 1
ATOM 2048 C C . LEU A 1 263 ? 4.625 16.562 6.793 1 98.94 263 LEU A C 1
ATOM 2050 O O . LEU A 1 263 ? 4.344 16.828 7.965 1 98.94 263 LEU A O 1
ATOM 2054 N N . GLY A 1 264 ? 3.893 16.984 5.805 1 98.88 264 GLY A N 1
ATOM 2055 C CA . GLY A 1 264 ? 2.676 17.734 6.082 1 98.88 264 GLY A CA 1
ATOM 2056 C C . GLY A 1 264 ? 1.625 17.594 5 1 98.88 264 GLY A C 1
ATOM 2057 O O . GLY A 1 264 ? 1.935 17.188 3.877 1 98.88 264 GLY A O 1
ATOM 2058 N N . HIS A 1 265 ? 0.387 17.859 5.316 1 98.88 265 HIS A N 1
ATOM 2059 C CA . HIS A 1 265 ? -0.747 17.781 4.402 1 98.88 265 HIS A CA 1
ATOM 2060 C C . HIS A 1 265 ? -1.522 19.094 4.371 1 98.88 265 HIS A C 1
ATOM 2062 O O . HIS A 1 265 ? -1.841 19.656 5.426 1 98.88 265 HIS A O 1
ATOM 2068 N N . SER A 1 266 ? -1.893 19.562 3.148 1 98.44 266 SER A N 1
ATOM 2069 C CA . SER A 1 266 ? -2.736 20.734 2.98 1 98.44 266 SER A CA 1
ATOM 2070 C C . SER A 1 266 ? -2.143 21.938 3.693 1 98.44 266 SER A C 1
ATOM 2072 O O . SER A 1 266 ? -1.011 22.344 3.412 1 98.44 266 SER A O 1
ATOM 2074 N N . PHE A 1 267 ? -2.707 22.5 4.746 1 98.75 267 PHE A N 1
ATOM 2075 C CA . PHE A 1 267 ? -2.143 23.594 5.531 1 98.75 267 PHE A CA 1
ATOM 2076 C C . PHE A 1 267 ? -0.839 23.156 6.195 1 98.75 267 PHE A C 1
ATOM 2078 O O . PHE A 1 267 ? 0.086 23.969 6.336 1 98.75 267 PHE A O 1
ATOM 2085 N N . GLY A 1 268 ? -0.826 21.891 6.582 1 98.88 268 GLY A N 1
ATOM 2086 C CA . GLY A 1 268 ? 0.415 21.328 7.102 1 98.88 268 GLY A CA 1
ATOM 2087 C C . GLY A 1 268 ? 1.516 21.25 6.062 1 98.88 268 GLY A C 1
ATOM 2088 O O . GLY A 1 268 ? 2.695 21.406 6.383 1 98.88 268 GLY A O 1
ATOM 2089 N N . GLY A 1 269 ? 1.086 20.922 4.824 1 98.81 269 GLY A N 1
ATOM 2090 C CA . GLY A 1 269 ? 2.057 21 3.746 1 98.81 269 GLY A CA 1
ATOM 2091 C C . GLY A 1 269 ? 2.631 22.391 3.549 1 98.81 269 GLY A C 1
ATOM 2092 O O . GLY A 1 269 ? 3.844 22.547 3.387 1 98.81 269 GLY A O 1
ATOM 2093 N N . ALA A 1 270 ? 1.804 23.391 3.576 1 98.69 270 ALA A N 1
ATOM 2094 C CA . ALA A 1 270 ? 2.246 24.781 3.512 1 98.69 270 ALA A CA 1
ATOM 2095 C C . ALA A 1 270 ? 3.184 25.109 4.668 1 98.69 270 ALA A C 1
ATOM 2097 O O . ALA A 1 270 ? 4.211 25.766 4.473 1 98.69 270 ALA A O 1
ATOM 2098 N N . THR A 1 271 ? 2.793 24.625 5.816 1 98.88 271 THR A N 1
ATOM 2099 C CA . THR A 1 271 ? 3.596 24.828 7.016 1 98.88 271 THR A CA 1
ATOM 2100 C C . THR A 1 271 ? 5.008 24.281 6.828 1 98.88 271 THR A C 1
ATOM 2102 O O . THR A 1 271 ? 5.988 24.953 7.148 1 98.88 271 THR A O 1
ATOM 2105 N N . CYS A 1 272 ? 5.066 23.078 6.289 1 98.88 272 CYS A N 1
ATOM 2106 C CA . CYS A 1 272 ? 6.352 22.422 6.125 1 98.88 272 CYS A CA 1
ATOM 2107 C C . CYS A 1 272 ? 7.227 23.172 5.125 1 98.88 272 CYS A C 1
ATOM 2109 O O . CYS A 1 272 ? 8.422 23.359 5.359 1 98.88 272 CYS A O 1
ATOM 2111 N N . LEU A 1 273 ? 6.68 23.578 4.016 1 98.56 273 LEU A N 1
ATOM 2112 C CA . LEU A 1 273 ? 7.438 24.328 3.014 1 98.56 273 LEU A CA 1
ATOM 2113 C C . LEU A 1 273 ? 7.941 25.656 3.582 1 98.56 273 LEU A C 1
ATOM 2115 O O . LEU A 1 273 ? 9.117 26 3.42 1 98.56 273 LEU A O 1
ATOM 2119 N N . ALA A 1 274 ? 7.105 26.375 4.289 1 98.62 274 ALA A N 1
ATOM 2120 C CA . ALA A 1 274 ? 7.473 27.672 4.863 1 98.62 274 ALA A CA 1
ATOM 2121 C C . ALA A 1 274 ? 8.508 27.5 5.973 1 98.62 274 ALA A C 1
ATOM 2123 O O . ALA A 1 274 ? 9.438 28.312 6.094 1 98.62 274 ALA A O 1
ATOM 2124 N N . ALA A 1 275 ? 8.305 26.484 6.789 1 98.62 275 ALA A N 1
ATOM 2125 C CA . ALA A 1 275 ? 9.266 26.219 7.859 1 98.62 275 ALA A CA 1
ATOM 2126 C C . ALA A 1 275 ? 10.633 25.859 7.293 1 98.62 275 ALA A C 1
ATOM 2128 O O . ALA A 1 275 ? 11.664 26.281 7.832 1 98.62 275 ALA A O 1
ATOM 2129 N N . ALA A 1 276 ? 10.648 25.062 6.242 1 97.88 276 ALA A N 1
ATOM 2130 C CA . ALA A 1 276 ? 11.914 24.703 5.594 1 97.88 276 ALA A CA 1
ATOM 2131 C C . ALA A 1 276 ? 12.641 25.953 5.086 1 97.88 276 ALA A C 1
ATOM 2133 O O . ALA A 1 276 ? 13.852 26.094 5.281 1 97.88 276 ALA A O 1
ATOM 2134 N N . LEU A 1 277 ? 11.898 26.812 4.453 1 97.06 277 LEU A N 1
ATOM 2135 C CA . LEU A 1 277 ? 12.484 28.062 3.951 1 97.06 277 LEU A CA 1
ATOM 2136 C C . LEU A 1 277 ? 13.016 28.906 5.098 1 97.06 277 LEU A C 1
ATOM 2138 O O . LEU A 1 277 ? 14.117 29.469 5.008 1 97.06 277 LEU A O 1
ATOM 2142 N N . ALA A 1 278 ? 12.266 29.031 6.129 1 96.81 278 ALA A N 1
ATOM 2143 C CA . ALA A 1 278 ? 12.656 29.812 7.293 1 96.81 278 ALA A CA 1
ATOM 2144 C C . ALA A 1 278 ? 13.914 29.25 7.938 1 96.81 278 ALA A C 1
ATOM 2146 O O . ALA A 1 278 ? 14.797 30.016 8.352 1 96.81 278 ALA A O 1
ATOM 2147 N N . ASP A 1 279 ? 13.922 27.984 8.062 1 95.75 279 ASP A N 1
ATOM 2148 C CA . ASP A 1 279 ? 15.078 27.328 8.672 1 95.75 279 ASP A CA 1
ATOM 2149 C C . ASP A 1 279 ? 16.328 27.516 7.82 1 95.75 279 ASP A C 1
ATOM 2151 O O . ASP A 1 279 ? 17.422 27.719 8.352 1 95.75 279 ASP A O 1
ATOM 2155 N N . THR A 1 280 ? 16.156 27.391 6.555 1 91.06 280 THR A N 1
ATOM 2156 C CA . THR A 1 280 ? 17.266 27.609 5.633 1 91.06 280 THR A CA 1
ATOM 2157 C C . THR A 1 280 ? 17.797 29.047 5.758 1 91.06 280 THR A C 1
ATOM 2159 O O . THR A 1 280 ? 19 29.266 5.762 1 91.06 280 THR A O 1
ATOM 2162 N N . GLN A 1 281 ? 16.922 29.969 5.824 1 91.94 281 GLN A N 1
ATOM 2163 C CA . GLN A 1 281 ? 17.297 31.359 5.992 1 91.94 281 GLN A CA 1
ATOM 2164 C C . GLN A 1 281 ? 18.078 31.578 7.285 1 91.94 281 GLN A C 1
ATOM 2166 O O . GLN A 1 281 ? 19.141 32.188 7.285 1 91.94 281 GLN A O 1
ATOM 2171 N N . ALA A 1 282 ? 17.578 31.047 8.289 1 93 282 ALA A N 1
ATOM 2172 C CA . ALA A 1 282 ? 18.234 31.172 9.586 1 93 282 ALA A CA 1
ATOM 2173 C C . ALA A 1 282 ? 19.594 30.5 9.594 1 93 282 ALA A C 1
ATOM 2175 O O . ALA A 1 282 ? 20.547 31.016 10.188 1 93 282 ALA A O 1
ATOM 2176 N N . ALA A 1 283 ? 19.641 29.375 9.023 1 89.06 283 ALA A N 1
ATOM 2177 C CA . ALA A 1 283 ? 20.891 28.641 8.953 1 89.06 283 ALA A CA 1
ATOM 2178 C C . ALA A 1 283 ? 21.938 29.422 8.164 1 89.06 283 ALA A C 1
ATOM 2180 O O . ALA A 1 283 ? 23.109 29.469 8.555 1 89.06 283 ALA A O 1
ATOM 2181 N N . SER A 1 284 ? 21.531 29.953 7.09 1 84.12 284 SER A N 1
ATOM 2182 C CA . SER A 1 284 ? 22.438 30.75 6.27 1 84.12 284 SER A CA 1
ATOM 2183 C C . SER A 1 284 ? 22.953 31.953 7.043 1 84.12 284 SER A C 1
ATOM 2185 O O . SER A 1 284 ? 24.141 32.312 6.941 1 84.12 284 SER A O 1
ATOM 2187 N N . GLU A 1 285 ? 22.156 32.531 7.793 1 88 285 GLU A N 1
ATOM 2188 C CA . GLU A 1 285 ? 22.531 33.719 8.57 1 88 285 GLU A CA 1
ATOM 2189 C C . GLU A 1 285 ? 23.516 33.375 9.68 1 88 285 GLU A C 1
ATOM 2191 O O . GLU A 1 285 ? 24.375 34.188 10.031 1 88 285 GLU A O 1
ATOM 2196 N N . ARG A 1 286 ? 23.438 32.219 10.109 1 87.19 286 ARG A N 1
ATOM 2197 C CA . ARG A 1 286 ? 24.344 31.781 11.164 1 87.19 286 ARG A CA 1
ATOM 2198 C C . ARG A 1 286 ? 25.547 31.047 10.586 1 87.19 286 ARG A C 1
ATOM 2200 O O . ARG A 1 286 ? 26.453 30.672 11.328 1 87.19 286 ARG A O 1
ATOM 2207 N N . GLY A 1 287 ? 25.578 30.875 9.352 1 79.38 287 GLY A N 1
ATOM 2208 C CA . GLY A 1 287 ? 26.672 30.156 8.711 1 79.38 287 GLY A CA 1
ATOM 2209 C C . GLY A 1 287 ? 26.672 28.672 8.992 1 79.38 287 GLY A C 1
ATOM 2210 O O . GLY A 1 287 ? 27.734 28.047 9.133 1 79.38 287 GLY A O 1
ATOM 2211 N N . GLY A 1 288 ? 25.484 28.188 9.148 1 81.12 288 GLY A N 1
ATOM 2212 C CA . GLY A 1 288 ? 25.359 26.766 9.438 1 81.12 288 GLY A CA 1
ATOM 2213 C C . GLY A 1 288 ? 24.516 26.016 8.422 1 81.12 288 GLY A C 1
ATOM 2214 O O . GLY A 1 288 ? 24.266 26.516 7.32 1 81.12 288 GLY A O 1
ATOM 2215 N N . VAL A 1 289 ? 24.172 24.781 8.789 1 83 289 VAL A N 1
ATOM 2216 C CA . VAL A 1 289 ? 23.375 23.906 7.938 1 83 289 VAL A CA 1
ATOM 2217 C C . VAL A 1 289 ? 21.938 23.844 8.477 1 83 289 VAL A C 1
ATOM 2219 O O . VAL A 1 289 ? 21.734 23.891 9.688 1 83 289 VAL A O 1
ATOM 2222 N N . SER A 1 290 ? 21.047 23.828 7.52 1 90.38 290 SER A N 1
ATOM 2223 C CA . SER A 1 290 ? 19.641 23.688 7.906 1 90.38 290 SER A CA 1
ATOM 2224 C C . SER A 1 290 ? 19.422 22.453 8.773 1 90.38 290 SER A C 1
ATOM 2226 O O . SER A 1 290 ? 20.062 21.406 8.547 1 90.38 290 SER A O 1
ATOM 2228 N N . SER A 1 291 ? 18.562 22.562 9.75 1 94.5 291 SER A N 1
ATOM 2229 C CA . SER A 1 291 ? 18.188 21.438 10.602 1 94.5 291 SER A CA 1
ATOM 2230 C C . SER A 1 291 ? 17.203 20.5 9.883 1 94.5 291 SER A C 1
ATOM 2232 O O . SER A 1 291 ? 16.891 19.422 10.391 1 94.5 291 SER A O 1
ATOM 2234 N N . ILE A 1 292 ? 16.75 20.906 8.734 1 95.88 292 ILE A N 1
ATOM 2235 C CA . ILE A 1 292 ? 15.75 20.156 7.984 1 95.88 292 ILE A CA 1
ATOM 2236 C C . ILE A 1 292 ? 16.422 19.438 6.816 1 95.88 292 ILE A C 1
ATOM 2238 O O . ILE A 1 292 ? 17.062 20.062 5.969 1 95.88 292 ILE A O 1
ATOM 2242 N N . ALA A 1 293 ? 16.281 18.094 6.828 1 93.88 293 ALA A N 1
ATOM 2243 C CA . ALA A 1 293 ? 16.938 17.266 5.816 1 93.88 293 ALA A CA 1
ATOM 2244 C C . ALA A 1 293 ? 16.094 17.172 4.551 1 93.88 293 ALA A C 1
ATOM 2246 O O . ALA A 1 293 ? 16.641 17.109 3.441 1 93.88 293 ALA A O 1
ATOM 2247 N N . SER A 1 294 ? 14.828 17.109 4.703 1 95.88 294 SER A N 1
ATOM 2248 C CA . SER A 1 294 ? 13.93 17 3.559 1 95.88 294 SER A CA 1
ATOM 2249 C C . SER A 1 294 ? 12.5 17.359 3.943 1 95.88 294 SER A C 1
ATOM 2251 O O . SER A 1 294 ? 12.172 17.453 5.129 1 95.88 294 SER A O 1
ATOM 2253 N N . THR A 1 295 ? 11.711 17.625 2.934 1 97.75 295 THR A N 1
ATOM 2254 C CA . THR A 1 295 ? 10.289 17.906 3.105 1 97.75 295 THR A CA 1
ATOM 2255 C C . THR A 1 295 ? 9.453 17.078 2.133 1 97.75 295 THR A C 1
ATOM 2257 O O . THR A 1 295 ? 9.727 17.062 0.932 1 97.75 295 THR A O 1
ATOM 2260 N N . VAL A 1 296 ? 8.516 16.344 2.674 1 98.38 296 VAL A N 1
ATOM 2261 C CA . VAL A 1 296 ? 7.492 15.695 1.869 1 98.38 296 VAL A CA 1
ATOM 2262 C C . VAL A 1 296 ? 6.121 16.281 2.188 1 98.38 296 VAL A C 1
ATOM 2264 O O . VAL A 1 296 ? 5.715 16.344 3.352 1 98.38 296 VAL A O 1
ATOM 2267 N N . VAL A 1 297 ? 5.438 16.766 1.181 1 98.75 297 VAL A N 1
ATOM 2268 C CA . VAL A 1 297 ? 4.156 17.406 1.443 1 98.75 297 VAL A CA 1
ATOM 2269 C C . VAL A 1 297 ? 3.082 16.812 0.541 1 98.75 297 VAL A C 1
ATOM 2271 O O . VAL A 1 297 ? 3.342 16.484 -0.623 1 98.75 297 VAL A O 1
ATOM 2274 N N . TYR A 1 298 ? 1.927 16.547 1.147 1 98.62 298 TYR A N 1
ATOM 2275 C CA . TYR A 1 298 ? 0.741 16.094 0.436 1 98.62 298 TYR A CA 1
ATOM 2276 C C . TYR A 1 298 ? -0.241 17.234 0.208 1 98.62 298 TYR A C 1
ATOM 2278 O O . TYR A 1 298 ? -0.747 17.828 1.164 1 98.62 298 TYR A O 1
ATOM 2286 N N . ASP A 1 299 ? -0.496 17.562 -1.038 1 98.19 299 ASP A N 1
ATOM 2287 C CA . ASP A 1 299 ? -1.474 18.578 -1.401 1 98.19 299 ASP A CA 1
ATOM 2288 C C . ASP A 1 299 ? -1.272 19.844 -0.577 1 98.19 299 ASP A C 1
ATOM 2290 O O . ASP A 1 299 ? -2.203 20.328 0.078 1 98.19 299 ASP A O 1
ATOM 2294 N N . PRO A 1 300 ? -0.093 20.453 -0.647 1 98.5 300 PRO A N 1
ATOM 2295 C CA . PRO A 1 300 ? 0.108 21.688 0.118 1 98.5 300 PRO A CA 1
ATOM 2296 C C . PRO A 1 300 ? -0.861 22.797 -0.285 1 98.5 300 PRO A C 1
ATOM 2298 O O . PRO A 1 300 ? -1.174 22.953 -1.469 1 98.5 300 PRO A O 1
ATOM 2301 N N . TRP A 1 301 ? -1.298 23.547 0.708 1 98.19 301 TRP A N 1
ATOM 2302 C CA . TRP A 1 301 ? -2.273 24.609 0.507 1 98.19 301 TRP A CA 1
ATOM 2303 C C . TRP A 1 301 ? -1.589 25.891 0.072 1 98.19 301 TRP A C 1
ATOM 2305 O O . TRP A 1 301 ? -0.726 26.422 0.782 1 98.19 301 TRP A O 1
ATOM 2315 N N . MET A 1 302 ? -1.985 26.469 -1.01 1 97.69 302 MET A N 1
ATOM 2316 C CA . MET A 1 302 ? -1.266 27.578 -1.629 1 97.69 302 MET A CA 1
ATOM 2317 C C . MET A 1 302 ? -1.555 28.891 -0.903 1 97.69 302 MET A C 1
ATOM 2319 O O . MET A 1 302 ? -0.713 29.797 -0.878 1 97.69 302 MET A O 1
ATOM 2323 N N . ILE A 1 303 ? -2.656 29.078 -0.29 1 97.19 303 ILE A N 1
ATOM 2324 C CA . ILE A 1 303 ? -3.152 30.375 0.168 1 97.19 303 ILE A CA 1
ATOM 2325 C C . ILE A 1 303 ? -2.215 30.938 1.23 1 97.19 303 ILE A C 1
ATOM 2327 O O . ILE A 1 303 ? -1.77 32.094 1.127 1 97.19 303 ILE A O 1
ATOM 2331 N N . PRO A 1 304 ? -1.855 30.141 2.172 1 97.38 304 PRO A N 1
ATOM 2332 C CA . PRO A 1 304 ? -0.963 30.703 3.188 1 97.38 304 PRO A CA 1
ATOM 2333 C C . PRO A 1 304 ? 0.431 31 2.645 1 97.38 304 PRO A C 1
ATOM 2335 O O . PRO A 1 304 ? 1.208 31.719 3.289 1 97.38 304 PRO A O 1
ATOM 2338 N N . LEU A 1 305 ? 0.771 30.5 1.482 1 97.81 305 LEU A N 1
ATOM 2339 C CA . LEU A 1 305 ? 2.137 30.578 0.974 1 97.81 305 LEU A CA 1
ATOM 2340 C C . LEU A 1 305 ? 2.295 31.766 0.02 1 97.81 305 LEU A C 1
ATOM 2342 O O . LEU A 1 305 ? 3.41 32.062 -0.403 1 97.81 305 LEU A O 1
ATOM 2346 N N . GLN A 1 306 ? 1.312 32.469 -0.263 1 95.81 306 GLN A N 1
ATOM 2347 C CA . GLN A 1 306 ? 1.285 33.438 -1.357 1 95.81 306 GLN A CA 1
ATOM 2348 C C . GLN A 1 306 ? 1.947 34.75 -0.95 1 95.81 306 GLN A C 1
ATOM 2350 O O . GLN A 1 306 ? 2.295 35.562 -1.806 1 95.81 306 GLN A O 1
ATOM 2355 N N . LYS A 1 307 ? 2.338 34.875 0.317 1 93 307 LYS A N 1
ATOM 2356 C CA . LYS A 1 307 ? 2.797 36.219 0.744 1 93 307 LYS A CA 1
ATOM 2357 C C . LYS A 1 307 ? 4.105 36.094 1.52 1 93 307 LYS A C 1
ATOM 2359 O O . LYS A 1 307 ? 5.043 35.438 1.085 1 93 307 LYS A O 1
ATOM 2364 N N . THR A 1 308 ? 4.16 36.812 2.68 1 90.12 308 THR A N 1
ATOM 2365 C CA . THR A 1 308 ? 5.395 37.25 3.309 1 90.12 308 THR A CA 1
ATOM 2366 C C . THR A 1 308 ? 6.191 36.062 3.85 1 90.12 308 THR A C 1
ATOM 2368 O O . THR A 1 308 ? 7.414 36.125 3.973 1 90.12 308 THR A O 1
ATOM 2371 N N . MET A 1 309 ? 5.594 35.031 4.059 1 93.69 309 MET A N 1
ATOM 2372 C CA . MET A 1 309 ? 6.332 33.969 4.777 1 93.69 309 MET A CA 1
ATOM 2373 C C . MET A 1 309 ? 6.883 32.938 3.812 1 93.69 309 MET A C 1
ATOM 2375 O O . MET A 1 309 ? 7.57 32 4.23 1 93.69 309 MET A O 1
ATOM 2379 N N . PHE A 1 310 ? 6.594 33.094 2.531 1 96.81 310 PHE A N 1
ATOM 2380 C CA . PHE A 1 310 ? 7.09 32.094 1.603 1 96.81 310 PHE A CA 1
ATOM 2381 C C . PHE A 1 310 ? 7.336 32.688 0.226 1 96.81 310 PHE A C 1
ATOM 2383 O O . PHE A 1 310 ? 8.453 33.094 -0.088 1 96.81 310 PHE A O 1
ATOM 2390 N N . TYR A 1 311 ? 6.254 33 -0.521 1 96.75 311 TYR A N 1
ATOM 2391 C CA . TYR A 1 311 ? 6.383 33.469 -1.901 1 96.75 311 TYR A CA 1
ATOM 2392 C C . TYR A 1 311 ? 7.203 34.75 -1.984 1 96.75 311 TYR A C 1
ATOM 2394 O O . TYR A 1 311 ? 8.094 34.844 -2.826 1 96.75 311 TYR A O 1
ATOM 2402 N N . ASP A 1 312 ? 6.938 35.75 -1.108 1 95.81 312 ASP A N 1
ATOM 2403 C CA . ASP A 1 312 ? 7.648 37.031 -1.116 1 95.81 312 ASP A CA 1
ATOM 2404 C C . ASP A 1 312 ? 9.133 36.812 -0.804 1 95.81 312 ASP A C 1
ATOM 2406 O O . ASP A 1 312 ? 9.984 37.531 -1.339 1 95.81 312 ASP A O 1
ATOM 2410 N N . LYS A 1 313 ? 9.406 35.906 0.042 1 94.94 313 LYS A N 1
ATOM 2411 C CA . LYS A 1 313 ? 10.797 35.625 0.383 1 94.94 313 LYS A CA 1
ATOM 2412 C C . LYS A 1 313 ? 11.539 35 -0.799 1 94.94 313 LYS A C 1
ATOM 2414 O O . LYS A 1 313 ? 12.703 35.312 -1.045 1 94.94 313 LYS A O 1
ATOM 2419 N N . LEU A 1 314 ? 10.891 34.156 -1.521 1 94.69 314 LEU A N 1
ATOM 2420 C CA . LEU A 1 314 ? 11.492 33.469 -2.666 1 94.69 314 LEU A CA 1
ATOM 2421 C C . LEU A 1 314 ? 11.742 34.469 -3.807 1 94.69 314 LEU A C 1
ATOM 2423 O O . LEU A 1 314 ? 12.703 34.312 -4.566 1 94.69 314 LEU A O 1
ATOM 2427 N N . THR A 1 315 ? 10.898 35.469 -3.875 1 94.12 315 THR A N 1
ATOM 2428 C CA . THR A 1 315 ? 10.93 36.312 -5.055 1 94.12 315 THR A CA 1
ATOM 2429 C C . THR A 1 315 ? 11.492 37.688 -4.707 1 94.12 315 THR A C 1
ATOM 2431 O O . THR A 1 315 ? 11.445 38.625 -5.527 1 94.12 315 THR A O 1
ATOM 2434 N N . ASP A 1 316 ? 11.945 37.781 -3.498 1 92.62 316 ASP A N 1
ATOM 2435 C CA . ASP A 1 316 ? 12.531 39.062 -3.115 1 92.62 316 ASP A CA 1
ATOM 2436 C C . ASP A 1 316 ? 13.641 39.469 -4.082 1 92.62 316 ASP A C 1
ATOM 2438 O O . ASP A 1 316 ? 14.562 38.688 -4.344 1 92.62 316 ASP A O 1
ATOM 2442 N N . ARG A 1 317 ? 13.641 40.625 -4.602 1 88.5 317 ARG A N 1
ATOM 2443 C CA . ARG A 1 317 ? 14.586 41.094 -5.613 1 88.5 317 ARG A CA 1
ATOM 2444 C C . ARG A 1 317 ? 15.945 41.406 -4.988 1 88.5 317 ARG A C 1
ATOM 2446 O O . ARG A 1 317 ? 16.984 41.219 -5.617 1 88.5 317 ARG A O 1
ATOM 2453 N N . LYS A 1 318 ? 15.945 41.906 -3.828 1 88 318 LYS A N 1
ATOM 2454 C CA . LYS A 1 318 ? 17.188 42.344 -3.188 1 88 318 LYS A CA 1
ATOM 2455 C C . LYS A 1 318 ? 17.875 41.188 -2.482 1 88 318 LYS A C 1
ATOM 2457 O O . LYS A 1 318 ? 19.078 40.969 -2.652 1 88 318 LYS A O 1
ATOM 2462 N N . GLN A 1 319 ? 17.109 40.438 -1.71 1 87.62 319 GLN A N 1
ATOM 2463 C CA . GLN A 1 319 ? 17.688 39.344 -0.929 1 87.62 319 GLN A CA 1
ATOM 2464 C C . GLN A 1 319 ? 16.797 38.125 -0.99 1 87.62 319 GLN A C 1
ATOM 2466 O O . GLN A 1 319 ? 16.203 37.719 0.013 1 87.62 319 GLN A O 1
ATOM 2471 N N . PRO A 1 320 ? 16.844 37.469 -2.107 1 89 320 PRO A N 1
ATOM 2472 C CA . PRO A 1 320 ? 16.047 36.25 -2.199 1 89 320 PRO A CA 1
ATOM 2473 C C . PRO A 1 320 ? 16.547 35.125 -1.294 1 89 320 PRO A C 1
ATOM 2475 O O . PRO A 1 320 ? 17.766 34.969 -1.144 1 89 320 PRO A O 1
ATOM 2478 N N . VAL A 1 321 ? 15.578 34.562 -0.604 1 91.81 321 VAL A N 1
ATOM 2479 C CA . VAL A 1 321 ? 15.945 33.375 0.192 1 91.81 321 VAL A CA 1
ATOM 2480 C C . VAL A 1 321 ? 15.969 32.125 -0.694 1 91.81 321 VAL A C 1
ATOM 2482 O O . VAL A 1 321 ? 15.016 31.875 -1.432 1 91.81 321 VAL A O 1
ATOM 2485 N N . HIS A 1 322 ? 17.047 31.406 -0.604 1 90.5 322 HIS A N 1
ATOM 2486 C CA . HIS A 1 322 ? 17.188 30.219 -1.419 1 90.5 322 HIS A CA 1
ATOM 2487 C C . HIS A 1 322 ? 16.516 29.016 -0.755 1 90.5 322 HIS A C 1
ATOM 2489 O O . HIS A 1 322 ? 16.656 28.812 0.454 1 90.5 322 HIS A O 1
ATOM 2495 N N . PHE A 1 323 ? 15.758 28.297 -1.527 1 91.5 323 PHE A N 1
ATOM 2496 C CA . PHE A 1 323 ? 15.18 27.047 -1.043 1 91.5 323 PHE A CA 1
ATOM 2497 C C . PHE A 1 323 ? 16.125 25.875 -1.29 1 91.5 323 PHE A C 1
ATOM 2499 O O . PHE A 1 323 ? 16.25 25.406 -2.42 1 91.5 323 PHE A O 1
ATOM 2506 N N . THR A 1 324 ? 16.75 25.328 -0.304 1 87.94 324 THR A N 1
ATOM 2507 C CA . THR A 1 324 ? 17.812 24.344 -0.484 1 87.94 324 THR A CA 1
ATOM 2508 C C . THR A 1 324 ? 17.438 23.031 0.201 1 87.94 324 THR A C 1
ATOM 2510 O O . THR A 1 324 ? 18.328 22.25 0.58 1 87.94 324 THR A O 1
ATOM 2513 N N . THR A 1 325 ? 16.219 22.797 0.444 1 92.88 325 THR A N 1
ATOM 2514 C CA . THR A 1 325 ? 15.75 21.562 1.078 1 92.88 325 THR A CA 1
ATOM 2515 C C . THR A 1 325 ? 15.164 20.609 0.043 1 92.88 325 THR A C 1
ATOM 2517 O O . THR A 1 325 ? 14.203 20.953 -0.65 1 92.88 325 THR A O 1
ATOM 2520 N N . PRO A 1 326 ? 15.766 19.359 -0.086 1 93.69 326 PRO A N 1
ATOM 2521 C CA . PRO A 1 326 ? 15.117 18.375 -0.958 1 93.69 326 PRO A CA 1
ATOM 2522 C C . PRO A 1 326 ? 13.633 18.203 -0.652 1 93.69 326 PRO A C 1
ATOM 2524 O O . PRO A 1 326 ? 13.25 18.062 0.513 1 93.69 326 PRO A O 1
ATOM 2527 N N . THR A 1 327 ? 12.797 18.234 -1.736 1 96.31 327 THR A N 1
ATOM 2528 C CA . THR A 1 327 ? 11.359 18.297 -1.501 1 96.31 327 THR A CA 1
ATOM 2529 C C . THR A 1 327 ? 10.609 17.391 -2.479 1 96.31 327 THR A C 1
ATOM 2531 O O . THR A 1 327 ? 10.852 17.453 -3.686 1 96.31 327 THR A O 1
ATOM 2534 N N . LEU A 1 328 ? 9.812 16.547 -1.927 1 95.94 328 LEU A N 1
ATOM 2535 C CA . LEU A 1 328 ? 8.859 15.758 -2.697 1 95.94 328 LEU A CA 1
ATOM 2536 C C . LEU A 1 328 ? 7.43 16.219 -2.43 1 95.94 328 LEU A C 1
ATOM 2538 O O . LEU A 1 328 ? 6.961 16.172 -1.29 1 95.94 328 LEU A O 1
ATOM 2542 N N . GLN A 1 329 ? 6.762 16.688 -3.453 1 97.31 329 GLN A N 1
ATOM 2543 C CA . GLN A 1 329 ? 5.355 17.062 -3.35 1 97.31 329 GLN A CA 1
ATOM 2544 C C . GLN A 1 329 ? 4.461 16.047 -4.043 1 97.31 329 GLN A C 1
ATOM 2546 O O . GLN A 1 329 ? 4.672 15.719 -5.215 1 97.31 329 GLN A O 1
ATOM 2551 N N . ILE A 1 330 ? 3.539 15.555 -3.328 1 96.31 330 ILE A N 1
ATOM 2552 C CA . ILE A 1 330 ? 2.582 14.602 -3.881 1 96.31 330 ILE A CA 1
ATOM 2553 C C . ILE A 1 330 ? 1.217 15.273 -4.027 1 96.31 330 ILE A C 1
ATOM 2555 O O . ILE A 1 330 ? 0.614 15.688 -3.039 1 96.31 330 ILE A O 1
ATOM 2559 N N . PHE A 1 331 ? 0.74 15.312 -5.273 1 96.81 331 PHE A N 1
ATOM 2560 C CA . PHE A 1 331 ? -0.549 15.93 -5.562 1 96.81 331 PHE A CA 1
ATOM 2561 C C . PHE A 1 331 ? -1.602 14.867 -5.859 1 96.81 331 PHE A C 1
ATOM 2563 O O . PHE A 1 331 ? -1.387 13.992 -6.695 1 96.81 331 PHE A O 1
ATOM 2570 N N . SER A 1 332 ? -2.697 14.977 -5.117 1 95.88 332 SER A N 1
ATOM 2571 C CA . SER A 1 332 ? -3.859 14.18 -5.496 1 95.88 332 SER A CA 1
ATOM 2572 C C . SER A 1 332 ? -4.449 14.656 -6.82 1 95.88 332 SER A C 1
ATOM 2574 O O . SER A 1 332 ? -4.145 15.758 -7.281 1 95.88 332 SER A O 1
ATOM 2576 N N . GLU A 1 333 ? -5.277 13.812 -7.395 1 93.94 333 GLU A N 1
ATOM 2577 C CA . GLU A 1 333 ? -5.957 14.227 -8.617 1 93.94 333 GLU A CA 1
ATOM 2578 C C . GLU A 1 333 ? -6.816 15.469 -8.375 1 93.94 333 GLU A C 1
ATOM 2580 O O . GLU A 1 333 ? -6.926 16.328 -9.25 1 93.94 333 GLU A O 1
ATOM 2585 N N . GLU A 1 334 ? -7.414 15.531 -7.238 1 94.44 334 GLU A N 1
ATOM 2586 C CA . GLU A 1 334 ? -8.203 16.719 -6.895 1 94.44 334 GLU A CA 1
ATOM 2587 C C . GLU A 1 334 ? -7.348 17.984 -6.938 1 94.44 334 GLU A C 1
ATOM 2589 O O . GLU A 1 334 ? -7.789 19.016 -7.434 1 94.44 334 GLU A O 1
ATOM 2594 N N . TRP A 1 335 ? -6.219 17.906 -6.41 1 94.25 335 TRP A N 1
ATOM 2595 C CA . TRP A 1 335 ? -5.316 19.047 -6.344 1 94.25 335 TRP A CA 1
ATOM 2596 C C . TRP A 1 335 ? -4.805 19.422 -7.73 1 94.25 335 TRP A C 1
ATOM 2598 O O . TRP A 1 335 ? -4.617 20.594 -8.031 1 94.25 335 TRP A O 1
ATOM 2608 N N . VAL A 1 336 ? -4.617 18.469 -8.578 1 93.56 336 VAL A N 1
ATOM 2609 C CA . VAL A 1 336 ? -4.199 18.688 -9.961 1 93.56 336 VAL A CA 1
ATOM 2610 C C . VAL A 1 336 ? -5.328 19.359 -10.742 1 93.56 336 VAL A C 1
ATOM 2612 O O . VAL A 1 336 ? -5.082 20.234 -11.57 1 93.56 336 VAL A O 1
ATOM 2615 N N . ARG A 1 337 ? -6.508 18.984 -10.453 1 93.31 337 ARG A N 1
ATOM 2616 C CA . ARG A 1 337 ? -7.676 19.516 -11.148 1 93.31 337 ARG A CA 1
ATOM 2617 C C . ARG A 1 337 ? -7.934 20.953 -10.758 1 93.31 337 ARG A C 1
ATOM 2619 O O . ARG A 1 337 ? -8.586 21.703 -11.492 1 93.31 337 ARG A O 1
ATOM 2626 N N . SER A 1 338 ? -7.434 21.344 -9.602 1 94.25 338 SER A N 1
ATOM 2627 C CA . SER A 1 338 ? -7.52 22.75 -9.203 1 94.25 338 SER A CA 1
ATOM 2628 C C . SER A 1 338 ? -6.48 23.578 -9.938 1 94.25 338 SER A C 1
ATOM 2630 O O . SER A 1 338 ? -5.316 23.625 -9.539 1 94.25 338 SER A O 1
ATOM 2632 N N . LYS A 1 339 ? -6.867 24.328 -10.875 1 93.44 339 LYS A N 1
ATOM 2633 C CA . LYS A 1 339 ? -5.957 25.078 -11.742 1 93.44 339 LYS A CA 1
ATOM 2634 C C . LYS A 1 339 ? -5.129 26.078 -10.938 1 93.44 339 LYS A C 1
ATOM 2636 O O . LYS A 1 339 ? -3.93 26.234 -11.18 1 93.44 339 LYS A O 1
ATOM 2641 N N . GLU A 1 340 ? -5.785 26.734 -10.016 1 93.81 340 GLU A N 1
ATOM 2642 C CA . GLU A 1 340 ? -5.098 27.75 -9.211 1 93.81 340 GLU A CA 1
ATOM 2643 C C . GLU A 1 340 ? -4.004 27.109 -8.352 1 93.81 340 GLU A C 1
ATOM 2645 O O . GLU A 1 340 ? -2.877 27.609 -8.312 1 93.81 340 GLU A O 1
ATOM 2650 N N . GLN A 1 341 ? -4.352 26.031 -7.621 1 92.81 341 GLN A N 1
ATOM 2651 C CA . GLN A 1 341 ? -3.383 25.328 -6.789 1 92.81 341 GLN A CA 1
ATOM 2652 C C . GLN A 1 341 ? -2.229 24.781 -7.625 1 92.81 341 GLN A C 1
ATOM 2654 O O . GLN A 1 341 ? -1.061 24.969 -7.281 1 92.81 341 GLN A O 1
ATOM 2659 N N . HIS A 1 342 ? -2.584 24.156 -8.641 1 93.38 342 HIS A N 1
ATOM 2660 C CA . HIS A 1 342 ? -1.582 23.516 -9.484 1 93.38 342 HIS A CA 1
ATOM 2661 C C . HIS A 1 342 ? -0.646 24.547 -10.102 1 93.38 342 HIS A C 1
ATOM 2663 O O . HIS A 1 342 ? 0.573 24.359 -10.109 1 93.38 342 HIS A O 1
ATOM 2669 N N . ALA A 1 343 ? -1.146 25.656 -10.602 1 95.19 343 ALA A N 1
ATOM 2670 C CA . ALA A 1 343 ? -0.352 26.703 -11.242 1 95.19 343 ALA A CA 1
ATOM 2671 C C . ALA A 1 343 ? 0.604 27.359 -10.25 1 95.19 343 ALA A C 1
ATOM 2673 O O . ALA A 1 343 ? 1.748 27.672 -10.586 1 95.19 343 ALA A O 1
ATOM 2674 N N . PHE A 1 344 ? 0.161 27.578 -9.094 1 97.25 344 PHE A N 1
ATOM 2675 C CA . PHE A 1 344 ? 0.983 28.219 -8.078 1 97.25 344 PHE A CA 1
ATOM 2676 C C . PHE A 1 344 ? 2.217 27.375 -7.773 1 97.25 344 PHE A C 1
ATOM 2678 O O . PHE A 1 344 ? 3.336 27.891 -7.742 1 97.25 344 PHE A O 1
ATOM 2685 N N . PHE A 1 345 ? 2.031 26.109 -7.578 1 97.31 345 PHE A N 1
ATOM 2686 C CA . PHE A 1 345 ? 3.152 25.266 -7.164 1 97.31 345 PHE A CA 1
ATOM 2687 C C . PHE A 1 345 ? 4.074 24.984 -8.344 1 97.31 345 PHE A C 1
ATOM 2689 O O . PHE A 1 345 ? 5.277 24.797 -8.164 1 97.31 345 PHE A O 1
ATOM 2696 N N . GLU A 1 346 ? 3.518 25 -9.531 1 95.75 346 GLU A N 1
ATOM 2697 C CA . GLU A 1 346 ? 4.375 24.938 -10.711 1 95.75 346 GLU A CA 1
ATOM 2698 C C . GLU A 1 346 ? 5.246 26.188 -10.828 1 95.75 346 GLU A C 1
ATOM 2700 O O . GLU A 1 346 ? 6.422 26.094 -11.195 1 95.75 346 GLU A O 1
ATOM 2705 N N . GLU A 1 347 ? 4.645 27.297 -10.562 1 96.56 347 GLU A N 1
ATOM 2706 C CA . GLU A 1 347 ? 5.395 28.547 -10.57 1 96.56 347 GLU A CA 1
ATOM 2707 C C . GLU A 1 347 ? 6.488 28.547 -9.508 1 96.56 347 GLU A C 1
ATOM 2709 O O . GLU A 1 347 ? 7.625 28.953 -9.773 1 96.56 347 GLU A O 1
ATOM 2714 N N . VAL A 1 348 ? 6.109 28.109 -8.305 1 97 348 VAL A N 1
ATOM 2715 C CA . VAL A 1 348 ? 7.082 28.031 -7.223 1 97 348 VAL A CA 1
ATOM 2716 C C . VAL A 1 348 ? 8.234 27.109 -7.629 1 97 348 VAL A C 1
ATOM 2718 O O . VAL A 1 348 ? 9.398 27.438 -7.398 1 97 348 VAL A O 1
ATOM 2721 N N . LYS A 1 349 ? 7.895 25.953 -8.188 1 95.75 349 LYS A N 1
ATOM 2722 C CA . LYS A 1 349 ? 8.93 25.047 -8.656 1 95.75 349 LYS A CA 1
ATOM 2723 C C . LYS A 1 349 ? 9.852 25.719 -9.664 1 95.75 349 LYS A C 1
ATOM 2725 O O . LYS A 1 349 ? 11.07 25.531 -9.625 1 95.75 349 LYS A O 1
ATOM 2730 N N . ALA A 1 350 ? 9.312 26.469 -10.609 1 95.25 350 ALA A N 1
ATOM 2731 C CA . ALA A 1 350 ? 10.109 27.188 -11.609 1 95.25 350 ALA A CA 1
ATOM 2732 C C . ALA A 1 350 ? 11.055 28.188 -10.945 1 95.25 350 ALA A C 1
ATOM 2734 O O . ALA A 1 350 ? 12.203 28.328 -11.367 1 95.25 350 ALA A O 1
ATOM 2735 N N . ILE A 1 351 ? 10.57 28.844 -9.961 1 94.94 351 ILE A N 1
ATOM 2736 C CA . ILE A 1 351 ? 11.367 29.828 -9.234 1 94.94 351 ILE A CA 1
ATOM 2737 C C . ILE A 1 351 ? 12.523 29.125 -8.516 1 94.94 351 ILE A C 1
ATOM 2739 O O . ILE A 1 351 ? 13.672 29.562 -8.602 1 94.94 351 ILE A O 1
ATOM 2743 N N . VAL A 1 352 ? 12.219 28.016 -7.84 1 93.5 352 VAL A N 1
ATOM 2744 C CA . VAL A 1 352 ? 13.219 27.266 -7.09 1 93.5 352 VAL A CA 1
ATOM 2745 C C . VAL A 1 352 ? 14.266 26.703 -8.047 1 93.5 352 VAL A C 1
ATOM 2747 O O . VAL A 1 352 ? 15.469 26.766 -7.77 1 93.5 352 VAL A O 1
ATOM 2750 N N . ASP A 1 353 ? 13.852 26.234 -9.156 1 90.69 353 ASP A N 1
ATOM 2751 C CA . ASP A 1 353 ? 14.742 25.641 -10.156 1 90.69 353 ASP A CA 1
ATOM 2752 C C . ASP A 1 353 ? 15.656 26.703 -10.766 1 90.69 353 ASP A C 1
ATOM 2754 O O . ASP A 1 353 ? 16.781 26.406 -11.156 1 90.69 353 ASP A O 1
ATOM 2758 N N . ALA A 1 354 ? 15.219 27.906 -10.828 1 90.69 354 ALA A N 1
ATOM 2759 C CA . ALA A 1 354 ? 15.93 28.969 -11.531 1 90.69 354 ALA A CA 1
ATOM 2760 C C . ALA A 1 354 ? 16.828 29.75 -10.57 1 90.69 354 ALA A C 1
ATOM 2762 O O . ALA A 1 354 ? 17.609 30.609 -11 1 90.69 354 ALA A O 1
ATOM 2763 N N . GLN A 1 355 ? 16.766 29.469 -9.305 1 89.81 355 GLN A N 1
ATOM 2764 C CA . GLN A 1 355 ? 17.547 30.234 -8.328 1 89.81 355 GLN A CA 1
ATOM 2765 C C . GLN A 1 355 ? 19.047 30.109 -8.602 1 89.81 355 GLN A C 1
ATOM 2767 O O . GLN A 1 355 ? 19.547 29.016 -8.891 1 89.81 355 GLN A O 1
ATOM 2772 N N . PRO A 1 356 ? 19.703 31.25 -8.602 1 87.81 356 PRO A N 1
ATOM 2773 C CA . PRO A 1 356 ? 21.172 31.141 -8.672 1 87.81 356 PRO A CA 1
ATOM 2774 C C . PRO A 1 356 ? 21.766 30.453 -7.449 1 87.81 356 PRO A C 1
ATOM 2776 O O . PRO A 1 356 ? 21.375 30.75 -6.316 1 87.81 356 PRO A O 1
ATOM 2779 N N . ARG A 1 357 ? 22.547 29.438 -7.703 1 85 357 ARG A N 1
ATOM 2780 C CA . ARG A 1 357 ? 23.078 28.656 -6.598 1 85 357 ARG A CA 1
ATOM 2781 C C . ARG A 1 357 ? 24.578 28.891 -6.43 1 85 357 ARG A C 1
ATOM 2783 O O . ARG A 1 357 ? 25.297 29.094 -7.414 1 85 357 ARG A O 1
ATOM 2790 N N . THR A 1 358 ? 24.906 28.969 -5.184 1 83.06 358 THR A N 1
ATOM 2791 C CA . THR A 1 358 ? 26.328 28.953 -4.898 1 83.06 358 THR A CA 1
ATOM 2792 C C . THR A 1 358 ? 26.938 27.609 -5.305 1 83.06 358 THR A C 1
ATOM 2794 O O . THR A 1 358 ? 26.219 26.672 -5.645 1 83.06 358 THR A O 1
ATOM 2797 N N . THR A 1 359 ? 28.219 27.547 -5.285 1 78.88 359 THR A N 1
ATOM 2798 C CA . THR A 1 359 ? 28.922 26.312 -5.617 1 78.88 359 THR A CA 1
ATOM 2799 C C . THR A 1 359 ? 28.547 25.203 -4.645 1 78.88 359 THR A C 1
ATOM 2801 O O . THR A 1 359 ? 28.359 24.062 -5.051 1 78.88 359 THR A O 1
ATOM 2804 N N . GLU A 1 360 ? 28.438 25.656 -3.434 1 77.12 360 GLU A N 1
ATOM 2805 C CA . GLU A 1 360 ? 28.094 24.688 -2.402 1 77.12 360 GLU A CA 1
ATOM 2806 C C . GLU A 1 360 ? 26.672 24.156 -2.59 1 77.12 360 GLU A C 1
ATOM 2808 O O . GLU A 1 360 ? 26.422 22.953 -2.48 1 77.12 360 GLU A O 1
ATOM 2813 N N . GLU A 1 361 ? 25.812 25.016 -2.869 1 80.88 361 GLU A N 1
ATOM 2814 C CA . GLU A 1 361 ? 24.422 24.641 -3.088 1 80.88 361 GLU A CA 1
ATOM 2815 C C . GLU A 1 361 ? 24.281 23.75 -4.316 1 80.88 361 GLU A C 1
ATOM 2817 O O . GLU A 1 361 ? 23.516 22.781 -4.301 1 80.88 361 GLU A O 1
ATOM 2822 N N . SER A 1 362 ? 25.016 24.078 -5.309 1 81.81 362 SER A N 1
ATOM 2823 C CA . SER A 1 362 ? 24.984 23.297 -6.535 1 81.81 362 SER A CA 1
ATOM 2824 C C . SER A 1 362 ? 25.484 21.875 -6.301 1 81.81 362 SER A C 1
ATOM 2826 O O . SER A 1 362 ? 24.953 20.922 -6.863 1 81.81 362 SER A O 1
ATOM 2828 N N . ALA A 1 363 ? 26.453 21.844 -5.555 1 77.81 363 ALA A N 1
ATOM 2829 C CA . ALA A 1 363 ? 27 20.516 -5.227 1 77.81 363 ALA A CA 1
ATOM 2830 C C . ALA A 1 363 ? 26 19.688 -4.445 1 77.81 363 ALA A C 1
ATOM 2832 O O . ALA A 1 363 ? 25.875 18.484 -4.668 1 77.81 363 ALA A O 1
ATOM 2833 N N . LEU A 1 364 ? 25.312 20.344 -3.57 1 78.62 364 LEU A N 1
ATOM 2834 C CA . LEU A 1 364 ? 24.297 19.656 -2.775 1 78.62 364 LEU A CA 1
ATOM 2835 C C . LEU A 1 364 ? 23.172 19.141 -3.658 1 78.62 364 LEU A C 1
ATOM 2837 O O . LEU A 1 364 ? 22.75 18 -3.541 1 78.62 364 LEU A O 1
ATOM 2841 N N . VAL A 1 365 ? 22.75 19.969 -4.504 1 82.06 365 VAL A N 1
ATOM 2842 C CA . VAL A 1 365 ? 21.641 19.641 -5.402 1 82.06 365 VAL A CA 1
ATOM 2843 C C . VAL A 1 365 ? 22.062 18.484 -6.309 1 82.06 365 VAL A C 1
ATOM 2845 O O . VAL A 1 365 ? 21.281 17.531 -6.5 1 82.06 365 VAL A O 1
ATOM 2848 N N . SER A 1 366 ? 23.234 18.531 -6.797 1 80.25 366 SER A N 1
ATOM 2849 C CA . SER A 1 366 ? 23.719 17.5 -7.688 1 80.25 366 SER A CA 1
ATOM 2850 C C . SER A 1 366 ? 23.828 16.156 -6.965 1 80.25 366 SER A C 1
ATOM 2852 O O . SER A 1 366 ? 23.516 15.109 -7.531 1 80.25 366 SER A O 1
ATOM 2854 N N . ALA A 1 367 ? 24.266 16.234 -5.773 1 78.31 367 ALA A N 1
ATOM 2855 C CA . ALA A 1 367 ? 24.422 15.016 -4.977 1 78.31 367 ALA A CA 1
ATOM 2856 C C . ALA A 1 367 ? 23.078 14.375 -4.672 1 78.31 367 ALA A C 1
ATOM 2858 O O . ALA A 1 367 ? 22.922 13.156 -4.758 1 78.31 367 ALA A O 1
ATOM 2859 N N . VAL A 1 368 ? 22.172 15.172 -4.32 1 81.12 368 VAL A N 1
ATOM 2860 C CA . VAL A 1 368 ? 20.844 14.688 -4 1 81.12 368 VAL A CA 1
ATOM 2861 C C . VAL A 1 368 ? 20.172 14.125 -5.262 1 81.12 368 VAL A C 1
ATOM 2863 O O . VAL A 1 368 ? 19.562 13.062 -5.227 1 81.12 368 VAL A O 1
ATOM 2866 N N . ASP A 1 369 ? 20.359 14.82 -6.336 1 81.62 369 ASP A N 1
ATOM 2867 C CA . ASP A 1 369 ? 19.781 14.375 -7.602 1 81.62 369 ASP A CA 1
ATOM 2868 C C . ASP A 1 369 ? 20.375 13.031 -8.023 1 81.62 369 ASP A C 1
ATOM 2870 O O . ASP A 1 369 ? 19.656 12.188 -8.578 1 81.62 369 ASP A O 1
ATOM 2874 N N . ALA A 1 370 ? 21.609 12.883 -7.762 1 75.88 370 ALA A N 1
ATOM 2875 C CA . ALA A 1 370 ? 22.266 11.617 -8.109 1 75.88 370 ALA A CA 1
ATOM 2876 C C . ALA A 1 370 ? 21.656 10.453 -7.328 1 75.88 370 ALA A C 1
ATOM 2878 O O . ALA A 1 370 ? 21.484 9.359 -7.871 1 75.88 370 ALA A O 1
ATOM 2879 N N . LYS A 1 371 ? 21.297 10.719 -6.145 1 75.12 371 LYS A N 1
ATOM 2880 C CA . LYS A 1 371 ? 20.719 9.688 -5.293 1 75.12 371 LYS A CA 1
ATOM 2881 C C . LYS A 1 371 ? 19.266 9.414 -5.676 1 75.12 371 LYS A C 1
ATOM 2883 O O . LYS A 1 371 ? 18.781 8.289 -5.523 1 75.12 371 LYS A O 1
ATOM 2888 N N . LEU A 1 372 ? 18.656 10.469 -6.207 1 77.56 372 LEU A N 1
ATOM 2889 C CA . LEU A 1 372 ? 17.234 10.383 -6.465 1 77.56 372 LEU A CA 1
ATOM 2890 C C . LEU A 1 372 ? 16.953 9.922 -7.895 1 77.56 372 LEU A C 1
ATOM 2892 O O . LEU A 1 372 ? 15.812 9.656 -8.258 1 77.56 372 LEU A O 1
ATOM 2896 N N . LYS A 1 373 ? 18 9.797 -8.656 1 69.69 373 LYS A N 1
ATOM 2897 C CA . LYS A 1 373 ? 17.859 9.422 -10.062 1 69.69 373 LYS A CA 1
ATOM 2898 C C . LYS A 1 373 ? 17.141 8.086 -10.203 1 69.69 373 LYS A C 1
ATOM 2900 O O . LYS A 1 373 ? 16.312 7.914 -11.109 1 69.69 373 LYS A O 1
ATOM 2905 N N . VAL A 1 374 ? 17.359 7.23 -9.266 1 61.03 374 VAL A N 1
ATOM 2906 C CA . VAL A 1 374 ? 16.797 5.887 -9.328 1 61.03 374 VAL A CA 1
ATOM 2907 C C . VAL A 1 374 ? 15.273 5.961 -9.156 1 61.03 374 VAL A C 1
ATOM 2909 O O . VAL A 1 374 ? 14.547 5.105 -9.664 1 61.03 374 VAL A O 1
ATOM 2912 N N . MET A 1 375 ? 14.789 7.043 -8.531 1 62.69 375 MET A N 1
ATOM 2913 C CA . MET A 1 375 ? 13.367 7.215 -8.266 1 62.69 375 MET A CA 1
ATOM 2914 C C . MET A 1 375 ? 12.727 8.117 -9.312 1 62.69 375 MET A C 1
ATOM 2916 O O . MET A 1 375 ? 11.523 8.398 -9.25 1 62.69 375 MET A O 1
ATOM 2920 N N . LYS A 1 376 ? 13.359 8.484 -10.289 1 61.66 376 LYS A N 1
ATOM 2921 C CA . LYS A 1 376 ? 12.883 9.438 -11.281 1 61.66 376 LYS A CA 1
ATOM 2922 C C . LYS A 1 376 ? 12.406 10.727 -10.617 1 61.66 376 LYS A C 1
ATOM 2924 O O . LYS A 1 376 ? 11.336 11.242 -10.945 1 61.66 376 LYS A O 1
ATOM 2929 N N . THR A 1 377 ? 13.07 11.062 -9.555 1 70.06 377 THR A N 1
ATOM 2930 C CA . THR A 1 377 ? 12.781 12.281 -8.812 1 70.06 377 THR A CA 1
ATOM 2931 C C . THR A 1 377 ? 14.023 13.18 -8.75 1 70.06 377 THR A C 1
ATOM 2933 O O . THR A 1 377 ? 15.102 12.781 -9.188 1 70.06 377 THR A O 1
ATOM 2936 N N . SER A 1 378 ? 13.789 14.391 -8.492 1 77.94 378 SER A N 1
ATOM 2937 C CA . SER A 1 378 ? 14.867 15.359 -8.336 1 77.94 378 SER A CA 1
ATOM 2938 C C . SER A 1 378 ? 14.789 16.062 -6.988 1 77.94 378 SER A C 1
ATOM 2940 O O . SER A 1 378 ? 13.945 15.727 -6.156 1 77.94 378 SER A O 1
ATOM 2942 N N . TRP A 1 379 ? 15.68 16.875 -6.793 1 83.12 379 TRP A N 1
ATOM 2943 C CA . TRP A 1 379 ? 15.797 17.609 -5.543 1 83.12 379 TRP A CA 1
ATOM 2944 C C . TRP A 1 379 ? 14.484 18.312 -5.195 1 83.12 379 TRP A C 1
ATOM 2946 O O . TRP A 1 379 ? 14.18 18.531 -4.023 1 83.12 379 TRP A O 1
ATOM 2956 N N . TYR A 1 380 ? 13.711 18.734 -6.16 1 89.5 380 TYR A N 1
ATOM 2957 C CA . TYR A 1 380 ? 12.398 19.344 -6.02 1 89.5 380 TYR A CA 1
ATOM 2958 C C . TYR A 1 380 ? 11.414 18.781 -7.031 1 89.5 380 TYR A C 1
ATOM 2960 O O . TYR A 1 380 ? 11.469 19.109 -8.219 1 89.5 380 TYR A O 1
ATOM 2968 N N . THR A 1 381 ? 10.516 17.906 -6.539 1 91 381 THR A N 1
ATOM 2969 C CA . THR A 1 381 ? 9.68 17.156 -7.461 1 91 381 THR A CA 1
ATOM 2970 C C . THR A 1 381 ? 8.211 17.25 -7.055 1 91 381 THR A C 1
ATOM 2972 O O . THR A 1 381 ? 7.887 17.266 -5.863 1 91 381 THR A O 1
ATOM 2975 N N . ILE A 1 382 ? 7.387 17.375 -8.055 1 92.81 382 ILE A N 1
ATOM 2976 C CA . ILE A 1 382 ? 5.945 17.234 -7.898 1 92.81 382 ILE A CA 1
ATOM 2977 C C . ILE A 1 382 ? 5.48 15.945 -8.586 1 92.81 382 ILE A C 1
ATOM 2979 O O . ILE A 1 382 ? 5.777 15.727 -9.766 1 92.81 382 ILE A O 1
ATOM 2983 N N . LYS A 1 383 ? 4.828 15.141 -7.84 1 91.25 383 LYS A N 1
ATOM 2984 C CA . LYS A 1 383 ? 4.289 13.891 -8.367 1 91.25 383 LYS A CA 1
ATOM 2985 C C . LYS A 1 383 ? 2.768 13.859 -8.266 1 91.25 383 LYS A C 1
ATOM 2987 O O . LYS A 1 383 ? 2.203 14.195 -7.223 1 91.25 383 LYS A O 1
ATOM 2992 N N . ASP A 1 384 ? 2.107 13.367 -9.312 1 90.25 384 ASP A N 1
ATOM 2993 C CA . ASP A 1 384 ? 0.651 13.273 -9.352 1 90.25 384 ASP A CA 1
ATOM 2994 C C . ASP A 1 384 ? 0.184 11.859 -9.031 1 90.25 384 ASP A C 1
ATOM 2996 O O . ASP A 1 384 ? 0.79 10.883 -9.477 1 90.25 384 ASP A O 1
ATOM 3000 N N . TYR A 1 385 ? -0.839 11.789 -8.258 1 90.94 385 TYR A N 1
ATOM 3001 C CA . TYR A 1 385 ? -1.491 10.516 -7.969 1 90.94 385 TYR A CA 1
ATOM 3002 C C . TYR A 1 385 ? -2.928 10.508 -8.477 1 90.94 385 TYR A C 1
ATOM 3004 O O . TYR A 1 385 ? -3.83 11.023 -7.805 1 90.94 385 TYR A O 1
ATOM 3012 N N . ARG A 1 386 ? -3.174 9.789 -9.492 1 87.44 386 ARG A N 1
ATOM 3013 C CA . ARG A 1 386 ? -4.492 9.75 -10.117 1 87.44 386 ARG A CA 1
ATOM 3014 C C . ARG A 1 386 ? -5.473 8.938 -9.281 1 87.44 386 ARG A C 1
ATOM 3016 O O . ARG A 1 386 ? -5.066 8.062 -8.516 1 87.44 386 ARG A O 1
ATOM 3023 N N . GLY A 1 387 ? -6.758 9.297 -9.383 1 90.06 387 GLY A N 1
ATOM 3024 C CA . GLY A 1 387 ? -7.812 8.562 -8.695 1 90.06 387 GLY A CA 1
ATOM 3025 C C . GLY A 1 387 ? -7.898 8.891 -7.215 1 90.06 387 GLY A C 1
ATOM 3026 O O . GLY A 1 387 ? -8.555 8.18 -6.453 1 90.06 387 GLY A O 1
ATOM 3027 N N . THR A 1 388 ? -7.191 9.914 -6.812 1 93.94 388 THR A N 1
ATOM 3028 C CA . THR A 1 388 ? -7.141 10.25 -5.395 1 93.94 388 THR A CA 1
ATOM 3029 C C . THR A 1 388 ? -7.758 11.625 -5.145 1 93.94 388 THR A C 1
ATOM 3031 O O . THR A 1 388 ? -7.938 12.414 -6.078 1 93.94 388 THR A O 1
ATOM 3034 N N . GLY A 1 389 ? -8.156 11.82 -3.914 1 95.62 389 GLY A N 1
ATOM 3035 C CA . GLY A 1 389 ? -8.672 13.109 -3.471 1 95.62 389 GLY A CA 1
ATOM 3036 C C . GLY A 1 389 ? -7.805 13.766 -2.418 1 95.62 389 GLY A C 1
ATOM 3037 O O . GLY A 1 389 ? -6.797 13.203 -1.99 1 95.62 389 GLY A O 1
ATOM 3038 N N . HIS A 1 390 ? -8.195 14.953 -2.023 1 96.06 390 HIS A N 1
ATOM 3039 C CA . HIS A 1 390 ? -7.441 15.773 -1.079 1 96.06 390 HIS A CA 1
ATOM 3040 C C . HIS A 1 390 ? -7.328 15.086 0.277 1 96.06 390 HIS A C 1
ATOM 3042 O O . HIS A 1 390 ? -6.344 15.281 0.996 1 96.06 390 HIS A O 1
ATOM 3048 N N . LEU A 1 391 ? -8.312 14.273 0.589 1 96.5 391 LEU A N 1
ATOM 3049 C CA . LEU A 1 391 ? -8.359 13.664 1.913 1 96.5 391 LEU A CA 1
ATOM 3050 C C . LEU A 1 391 ? -7.84 12.234 1.87 1 96.5 391 LEU A C 1
ATOM 3052 O O . LEU A 1 391 ? -7.875 11.523 2.879 1 96.5 391 LEU A O 1
ATOM 3056 N N . THR A 1 392 ? -7.305 11.805 0.747 1 95.56 392 THR A N 1
ATOM 3057 C CA . THR A 1 392 ? -6.906 10.414 0.564 1 95.56 392 THR A CA 1
ATOM 3058 C C . THR A 1 392 ? -5.801 10.031 1.542 1 95.56 392 THR A C 1
ATOM 3060 O O . THR A 1 392 ? -5.73 8.891 1.995 1 95.56 392 THR A O 1
ATOM 3063 N N . CYS A 1 393 ? -4.977 10.961 1.953 1 96.88 393 CYS A N 1
ATOM 3064 C CA . CYS A 1 393 ? -3.865 10.648 2.848 1 96.88 393 CYS A CA 1
ATOM 3065 C C . CYS A 1 393 ? -4.32 10.656 4.301 1 96.88 393 CYS A C 1
ATOM 3067 O O . CYS A 1 393 ? -3.516 10.43 5.211 1 96.88 393 CYS A O 1
ATOM 3069 N N . THR A 1 394 ? -5.594 10.914 4.594 1 97.75 394 THR A N 1
ATOM 3070 C CA . THR A 1 394 ? -6.168 10.961 5.934 1 97.75 394 THR A CA 1
ATOM 3071 C C . THR A 1 394 ? -7.055 9.742 6.18 1 97.75 394 THR A C 1
ATOM 3073 O O . THR A 1 394 ? -7.422 9.031 5.238 1 97.75 394 THR A O 1
ATOM 3076 N N . ASP A 1 395 ? -7.426 9.547 7.453 1 97.12 395 ASP A N 1
ATOM 3077 C CA . ASP A 1 395 ? -8.32 8.445 7.797 1 97.12 395 ASP A CA 1
ATOM 3078 C C . ASP A 1 395 ? -9.758 8.758 7.371 1 97.12 395 ASP A C 1
ATOM 3080 O O . ASP A 1 395 ? -10.609 7.863 7.348 1 97.12 395 ASP A O 1
ATOM 3084 N N . VAL A 1 396 ? -10.039 9.992 6.957 1 95.69 396 VAL A N 1
ATOM 3085 C CA . VAL A 1 396 ? -11.383 10.359 6.531 1 95.69 396 VAL A CA 1
ATOM 3086 C C . VAL A 1 396 ? -11.805 9.5 5.348 1 95.69 396 VAL A C 1
ATOM 3088 O O . VAL A 1 396 ? -12.961 9.07 5.262 1 95.69 396 VAL A O 1
ATOM 3091 N N . SER A 1 397 ? -10.867 9.234 4.5 1 93.75 397 SER A N 1
ATOM 3092 C CA . SER A 1 397 ? -11.164 8.438 3.312 1 93.75 397 SER A CA 1
ATOM 3093 C C . SER A 1 397 ? -11.445 6.984 3.674 1 93.75 397 SER A C 1
ATOM 3095 O O . SER A 1 397 ? -11.969 6.227 2.854 1 93.75 397 SER A O 1
ATOM 3097 N N . LEU A 1 398 ? -11.172 6.598 4.883 1 94.19 398 LEU A N 1
ATOM 3098 C CA . LEU A 1 398 ? -11.375 5.227 5.332 1 94.19 398 LEU A CA 1
ATOM 3099 C C . LEU A 1 398 ? -12.672 5.102 6.125 1 94.19 398 LEU A C 1
ATOM 3101 O O . LEU A 1 398 ? -13.156 3.994 6.371 1 94.19 398 LEU A O 1
ATOM 3105 N N . PHE A 1 399 ? -13.227 6.27 6.559 1 93.69 399 PHE A N 1
ATOM 3106 C CA . PHE A 1 399 ? -14.414 6.234 7.41 1 93.69 399 PHE A CA 1
ATOM 3107 C C . PHE A 1 399 ? -15.609 5.676 6.648 1 93.69 399 PHE A C 1
ATOM 3109 O O . PHE A 1 399 ? -16.516 5.105 7.25 1 93.69 399 PHE A O 1
ATOM 3116 N N . SER A 1 400 ? -15.547 5.875 5.305 1 89.75 400 SER A N 1
ATOM 3117 C CA . SER A 1 400 ? -16.672 5.453 4.488 1 89.75 400 SER A CA 1
ATOM 3118 C C . SER A 1 400 ? -16.234 5.09 3.076 1 89.75 400 SER A C 1
ATOM 3120 O O . SER A 1 400 ? -15.422 5.793 2.473 1 89.75 400 SER A O 1
ATOM 3122 N N . PRO A 1 401 ? -16.734 4.055 2.562 1 83 401 PRO A N 1
ATOM 3123 C CA . PRO A 1 401 ? -16.453 3.738 1.158 1 83 401 PRO A CA 1
ATOM 3124 C C . PRO A 1 401 ? -17.297 4.562 0.193 1 83 401 PRO A C 1
ATOM 3126 O O . PRO A 1 401 ? -17.047 4.566 -1.014 1 83 401 PRO A O 1
ATOM 3129 N N . VAL A 1 402 ? -18.281 5.32 0.7 1 82 402 VAL A N 1
ATOM 3130 C CA . VAL A 1 402 ? -19.234 5.98 -0.181 1 82 402 VAL A CA 1
ATOM 3131 C C . VAL A 1 402 ? -19.172 7.492 0.038 1 82 402 VAL A C 1
ATOM 3133 O O . VAL A 1 402 ? -19.297 8.266 -0.914 1 82 402 VAL A O 1
ATOM 3136 N N . LEU A 1 403 ? -18.906 7.781 1.296 1 82.06 403 LEU A N 1
ATOM 3137 C CA . LEU A 1 403 ? -18.922 9.203 1.618 1 82.06 403 LEU A CA 1
ATOM 3138 C C . LEU A 1 403 ? -17.562 9.836 1.317 1 82.06 403 LEU A C 1
ATOM 3140 O O . LEU A 1 403 ? -16.547 9.133 1.263 1 82.06 403 LEU A O 1
ATOM 3144 N N . TYR A 1 404 ? -17.484 11.07 1 1 79.81 404 TYR A N 1
ATOM 3145 C CA . TYR A 1 404 ? -16.281 11.891 0.812 1 79.81 404 TYR A CA 1
ATOM 3146 C C . TYR A 1 404 ? -15.547 11.484 -0.457 1 79.81 404 TYR A C 1
ATOM 3148 O O . TYR A 1 404 ? -14.312 11.43 -0.473 1 79.81 404 TYR A O 1
ATOM 3156 N N . ARG A 1 405 ? -16.234 10.922 -1.407 1 84 405 ARG A N 1
ATOM 3157 C CA . ARG A 1 405 ? -15.625 10.461 -2.648 1 84 405 ARG A CA 1
ATOM 3158 C C . ARG A 1 405 ? -16.312 11.062 -3.861 1 84 405 ARG A C 1
ATOM 3160 O O . ARG A 1 405 ? -17.547 11.148 -3.904 1 84 405 ARG A O 1
ATOM 3167 N N . ALA A 1 406 ? -15.461 11.625 -4.715 1 85.56 406 ALA A N 1
ATOM 3168 C CA . ALA A 1 406 ? -15.938 12 -6.047 1 85.56 406 ALA A CA 1
ATOM 3169 C C . ALA A 1 406 ? -15.789 10.836 -7.027 1 85.56 406 ALA A C 1
ATOM 3171 O O . ALA A 1 406 ? -15.133 9.844 -6.723 1 85.56 406 ALA A O 1
ATOM 3172 N N . ALA A 1 407 ? -16.375 10.969 -8.234 1 82.44 407 ALA A N 1
ATOM 3173 C CA . ALA A 1 407 ? -16.422 9.906 -9.234 1 82.44 407 ALA A CA 1
ATOM 3174 C C . ALA A 1 407 ? -15.008 9.555 -9.711 1 82.44 407 ALA A C 1
ATOM 3176 O O . ALA A 1 407 ? -14.719 8.398 -10.016 1 82.44 407 ALA A O 1
ATOM 3177 N N . TYR A 1 408 ? -14.133 10.531 -9.68 1 84.94 408 TYR A N 1
ATOM 3178 C CA . TYR A 1 408 ? -12.797 10.297 -10.227 1 84.94 408 TYR A CA 1
ATOM 3179 C C . TYR A 1 408 ? -11.891 9.648 -9.188 1 84.94 408 TYR A C 1
ATOM 3181 O O . TYR A 1 408 ? -10.797 9.188 -9.516 1 84.94 408 TYR A O 1
ATOM 3189 N N . MET A 1 409 ? -12.359 9.594 -7.973 1 88.5 409 MET A N 1
ATOM 3190 C CA . MET A 1 409 ? -11.57 9 -6.898 1 88.5 409 MET A CA 1
ATOM 3191 C C . MET A 1 409 ? -11.711 7.48 -6.895 1 88.5 409 MET A C 1
ATOM 3193 O O . MET A 1 409 ? -12.258 6.906 -5.953 1 88.5 409 MET A O 1
ATOM 3197 N N . THR A 1 410 ? -11.016 6.863 -7.844 1 85.75 410 THR A N 1
ATOM 3198 C CA . THR A 1 410 ? -11.211 5.438 -8.078 1 85.75 410 THR A CA 1
ATOM 3199 C C . THR A 1 410 ? -10.141 4.617 -7.359 1 85.75 410 THR A C 1
ATOM 3201 O O . THR A 1 410 ? -10.281 3.4 -7.219 1 85.75 410 THR A O 1
ATOM 3204 N N . ALA A 1 411 ? -9.133 5.266 -6.867 1 88.62 411 ALA A N 1
ATOM 3205 C CA . ALA A 1 411 ? -8.055 4.531 -6.211 1 88.62 411 ALA A CA 1
ATOM 3206 C C . ALA A 1 411 ? -8.469 4.082 -4.812 1 88.62 411 ALA A C 1
ATOM 3208 O O . ALA A 1 411 ? -9.172 4.809 -4.102 1 88.62 411 ALA A O 1
ATOM 3209 N N . SER A 1 412 ? -8.055 2.871 -4.426 1 90 412 SER A N 1
ATOM 3210 C CA . SER A 1 412 ? -8.289 2.393 -3.068 1 90 412 SER A CA 1
ATOM 3211 C C . SER A 1 412 ? -7.652 3.32 -2.039 1 90 412 SER A C 1
ATOM 3213 O O . SER A 1 412 ? -6.438 3.529 -2.049 1 90 412 SER A O 1
ATOM 3215 N N . PRO A 1 413 ? -8.422 3.826 -1.14 1 92.31 413 PRO A N 1
ATOM 3216 C CA . PRO A 1 413 ? -7.855 4.773 -0.175 1 92.31 413 PRO A CA 1
ATOM 3217 C C . PRO A 1 413 ? -6.777 4.145 0.703 1 92.31 413 PRO A C 1
ATOM 3219 O O . PRO A 1 413 ? -5.707 4.73 0.883 1 92.31 413 PRO A O 1
ATOM 3222 N N . ARG A 1 414 ? -7.035 2.947 1.252 1 93.94 414 ARG A N 1
ATOM 3223 C CA . ARG A 1 414 ? -6.051 2.316 2.123 1 93.94 414 ARG A CA 1
ATOM 3224 C C . ARG A 1 414 ? -4.789 1.957 1.349 1 93.94 414 ARG A C 1
ATOM 3226 O O . ARG A 1 414 ? -3.676 2.102 1.863 1 93.94 414 ARG A O 1
ATOM 3233 N N . GLY A 1 415 ? -5 1.447 0.117 1 94 415 GLY A N 1
ATOM 3234 C CA . GLY A 1 415 ? -3.852 1.193 -0.738 1 94 415 GLY A CA 1
ATOM 3235 C C . GLY A 1 415 ? -3.02 2.434 -1.003 1 94 415 GLY A C 1
ATOM 3236 O O . GLY A 1 415 ? -1.789 2.369 -1.02 1 94 415 GLY A O 1
ATOM 3237 N N . CYS A 1 416 ? -3.676 3.568 -1.163 1 95.44 416 CYS A N 1
ATOM 3238 C CA . CYS A 1 416 ? -2.984 4.828 -1.418 1 95.44 416 CYS A CA 1
ATOM 3239 C C . CYS A 1 416 ? -2.18 5.266 -0.2 1 95.44 416 CYS A C 1
ATOM 3241 O O . CYS A 1 416 ? -1.052 5.742 -0.334 1 95.44 416 CYS A O 1
ATOM 3243 N N . ILE A 1 417 ? -2.74 5.109 0.975 1 97.31 417 ILE A N 1
ATOM 3244 C CA . ILE A 1 417 ? -2.039 5.504 2.191 1 97.31 417 ILE A CA 1
ATOM 3245 C C . ILE A 1 417 ? -0.765 4.676 2.346 1 97.31 417 ILE A C 1
ATOM 3247 O O . ILE A 1 417 ? 0.291 5.211 2.691 1 97.31 417 ILE A O 1
ATOM 3251 N N . VAL A 1 418 ? -0.863 3.379 2.064 1 95.75 418 VAL A N 1
ATOM 3252 C CA . VAL A 1 418 ? 0.318 2.525 2.123 1 95.75 418 VAL A CA 1
ATOM 3253 C C . VAL A 1 418 ? 1.349 2.998 1.1 1 95.75 418 VAL A C 1
ATOM 3255 O O . VAL A 1 418 ? 2.543 3.07 1.399 1 95.75 418 VAL A O 1
ATOM 3258 N N . ALA A 1 419 ? 0.895 3.342 -0.095 1 94.56 419 ALA A N 1
ATOM 3259 C CA . ALA A 1 419 ? 1.779 3.824 -1.152 1 94.56 419 ALA A CA 1
ATOM 3260 C C . ALA A 1 419 ? 2.451 5.133 -0.75 1 94.56 419 ALA A C 1
ATOM 3262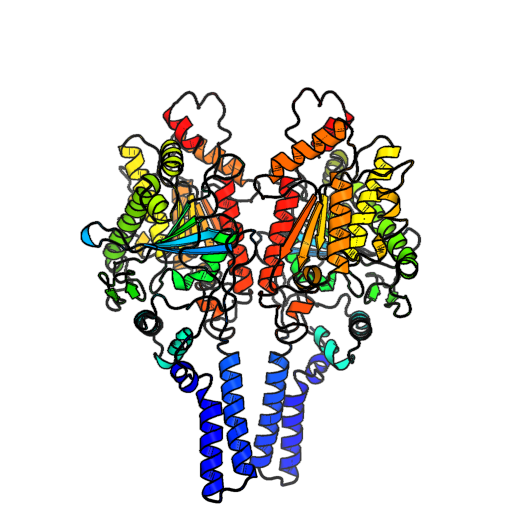 O O . ALA A 1 419 ? 3.648 5.32 -0.979 1 94.56 419 ALA A O 1
ATOM 3263 N N . PHE A 1 420 ? 1.682 6.039 -0.122 1 96.62 420 PHE A N 1
ATOM 3264 C CA . PHE A 1 420 ? 2.215 7.312 0.346 1 96.62 420 PHE A CA 1
ATOM 3265 C C . PHE A 1 420 ? 3.301 7.094 1.393 1 96.62 420 PHE A C 1
ATOM 3267 O O . PHE A 1 420 ? 4.375 7.699 1.318 1 96.62 420 PHE A O 1
ATOM 3274 N N . ALA A 1 421 ? 3.004 6.219 2.338 1 97.06 421 ALA A N 1
ATOM 3275 C CA . ALA A 1 421 ? 3.963 5.941 3.402 1 97.06 421 ALA A CA 1
ATOM 3276 C C . ALA A 1 421 ? 5.246 5.336 2.842 1 97.06 421 ALA A C 1
ATOM 3278 O O . ALA A 1 421 ? 6.348 5.758 3.205 1 97.06 421 ALA A O 1
ATOM 3279 N N . ALA A 1 422 ? 5.094 4.379 1.936 1 93 422 ALA A N 1
ATOM 3280 C CA . ALA A 1 422 ? 6.25 3.717 1.335 1 93 422 ALA A CA 1
ATOM 3281 C C . ALA A 1 422 ? 7.09 4.703 0.531 1 93 422 ALA A C 1
ATOM 3283 O O . ALA A 1 422 ? 8.32 4.703 0.625 1 93 422 ALA A O 1
ATOM 3284 N N . GLU A 1 423 ? 6.457 5.527 -0.259 1 92.5 423 GLU A N 1
ATOM 3285 C CA . GLU A 1 423 ? 7.156 6.508 -1.083 1 92.5 423 GLU A CA 1
ATOM 3286 C C . GLU A 1 423 ? 7.852 7.559 -0.221 1 92.5 423 GLU A C 1
ATOM 3288 O O . GLU A 1 423 ? 8.977 7.961 -0.515 1 92.5 423 GLU A O 1
ATOM 3293 N N . THR A 1 424 ? 7.195 8 0.812 1 95.69 424 THR A N 1
ATOM 3294 C CA . THR A 1 424 ? 7.77 8.961 1.746 1 95.69 424 THR A CA 1
ATOM 3295 C C . THR A 1 424 ? 9.031 8.398 2.395 1 95.69 424 THR A C 1
ATOM 3297 O O . THR A 1 424 ? 10.07 9.07 2.424 1 95.69 424 THR A O 1
ATOM 3300 N N . MET A 1 425 ? 8.953 7.145 2.842 1 93.44 425 MET A N 1
ATOM 3301 C CA . MET A 1 425 ? 10.086 6.516 3.51 1 93.44 425 MET A CA 1
ATOM 3302 C C . MET A 1 425 ? 11.234 6.297 2.533 1 93.44 425 MET A C 1
ATOM 3304 O O . MET A 1 425 ? 12.406 6.457 2.896 1 93.44 425 MET A O 1
ATOM 3308 N N . ARG A 1 426 ? 10.898 5.949 1.317 1 88.12 426 ARG A N 1
ATOM 3309 C CA . ARG A 1 426 ? 11.93 5.75 0.303 1 88.12 426 ARG A CA 1
ATOM 3310 C C . ARG A 1 426 ? 12.656 7.059 -0.001 1 88.12 426 ARG A C 1
ATOM 3312 O O . ARG A 1 426 ? 13.883 7.078 -0.128 1 88.12 426 ARG A O 1
ATOM 3319 N N . PHE A 1 427 ? 11.945 8.188 -0.154 1 92.44 427 PHE A N 1
ATOM 3320 C CA . PHE A 1 427 ? 12.539 9.492 -0.406 1 92.44 427 PHE A CA 1
ATOM 3321 C C . PHE A 1 427 ? 13.469 9.898 0.732 1 92.44 427 PHE A C 1
ATOM 3323 O O . PHE A 1 427 ? 14.594 10.328 0.494 1 92.44 427 PHE A O 1
ATOM 3330 N N . ILE A 1 428 ? 12.992 9.68 1.973 1 92.44 428 ILE A N 1
ATOM 3331 C CA . ILE A 1 428 ? 13.742 10.031 3.174 1 92.44 428 ILE A CA 1
ATOM 3332 C C . ILE A 1 428 ? 15.031 9.211 3.236 1 92.44 428 ILE A C 1
ATOM 3334 O O . ILE A 1 428 ? 16.094 9.742 3.537 1 92.44 428 ILE A O 1
ATOM 3338 N N . GLU A 1 429 ? 14.93 7.957 2.924 1 85.19 429 GLU A N 1
ATOM 3339 C CA . GLU A 1 429 ? 16.094 7.078 2.957 1 85.19 429 GLU A CA 1
ATOM 3340 C C . GLU A 1 429 ? 17.141 7.504 1.924 1 85.19 429 GLU A C 1
ATOM 3342 O O . GLU A 1 429 ? 18.344 7.438 2.186 1 85.19 429 GLU A O 1
ATOM 3347 N N . LYS A 1 430 ? 16.672 7.898 0.76 1 83.56 430 LYS A N 1
ATOM 3348 C CA . LYS A 1 430 ? 17.594 8.266 -0.314 1 83.56 430 LYS A CA 1
ATOM 3349 C C . LYS A 1 430 ? 18.297 9.586 -0.008 1 83.56 430 LYS A C 1
ATOM 3351 O O . LYS A 1 430 ? 19.469 9.758 -0.346 1 83.56 430 LYS A O 1
ATOM 3356 N N . VAL A 1 431 ? 17.562 10.453 0.593 1 85.69 431 VAL A N 1
ATOM 3357 C CA . VAL A 1 431 ? 18.156 11.766 0.822 1 85.69 431 VAL A CA 1
ATOM 3358 C C . VAL A 1 431 ? 18.938 11.758 2.129 1 85.69 431 VAL A C 1
ATOM 3360 O O . VAL A 1 431 ? 19.703 12.688 2.416 1 85.69 431 VAL A O 1
ATOM 3363 N N . SER A 1 432 ? 18.656 10.594 2.818 1 77.69 432 SER A N 1
ATOM 3364 C CA . SER A 1 432 ? 19.406 10.445 4.066 1 77.69 432 SER A CA 1
ATOM 3365 C C . SER A 1 432 ? 20.766 9.797 3.826 1 77.69 432 SER A C 1
ATOM 3367 O O . SER A 1 432 ? 20.969 9.141 2.805 1 77.69 432 SER A O 1
ATOM 3369 N N . GLY A 1 433 ? 21.766 9.938 4.484 1 60.5 433 G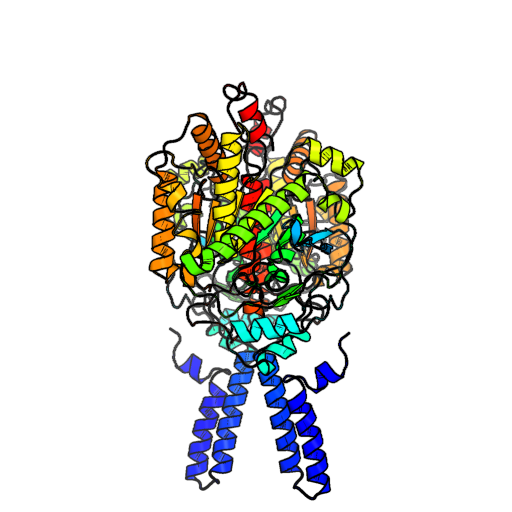LY A N 1
ATOM 3370 C CA . GLY A 1 433 ? 23.062 9.297 4.395 1 60.5 433 GLY A CA 1
ATOM 3371 C C . GLY A 1 433 ? 24.141 10.203 3.82 1 60.5 433 GLY A C 1
ATOM 3372 O O . GLY A 1 433 ? 23.859 11.352 3.467 1 60.5 433 GLY A O 1
ATOM 3373 N N . PRO A 1 434 ? 25.297 9.547 3.738 1 51.62 434 PRO A N 1
ATOM 3374 C CA . PRO A 1 434 ? 26.438 10.344 3.279 1 51.62 434 PRO A CA 1
ATOM 3375 C C . PRO A 1 434 ? 26.359 10.688 1.792 1 51.62 434 PRO A C 1
ATOM 3377 O O . PRO A 1 434 ? 25.891 9.875 0.993 1 51.62 434 PRO A O 1
ATOM 3380 N N . LEU A 1 435 ? 26.172 11.891 1.396 1 46.31 435 LEU A N 1
ATOM 3381 C CA . LEU A 1 435 ? 26.172 12.344 0.008 1 46.31 435 LEU A CA 1
ATOM 3382 C C . LEU A 1 435 ? 27.516 12.055 -0.662 1 46.31 435 LEU A C 1
ATOM 3384 O O . LEU A 1 435 ? 28.562 12.188 -0.036 1 46.31 435 LEU A O 1
ATOM 3388 N N . PRO A 1 436 ? 27.531 11.211 -1.829 1 37.31 436 PRO A N 1
ATOM 3389 C CA . PRO A 1 436 ? 28.797 10.984 -2.545 1 37.31 436 PRO A CA 1
ATOM 3390 C C . PRO A 1 436 ? 29.547 12.273 -2.84 1 37.31 436 PRO A C 1
ATOM 3392 O O . PRO A 1 436 ? 29.406 12.836 -3.934 1 37.31 436 PRO A O 1
ATOM 3395 N N . LEU A 1 437 ? 29.781 13.078 -2.119 1 35.94 437 LEU A N 1
ATOM 3396 C CA . LEU A 1 437 ? 30.516 14.297 -2.43 1 35.94 437 LEU A CA 1
ATOM 3397 C C . LEU A 1 437 ? 31.984 13.992 -2.719 1 35.94 437 LEU A C 1
ATOM 3399 O O . LEU A 1 437 ? 32.594 13.141 -2.064 1 35.94 437 LEU A O 1
ATOM 3403 N N . ASP A 1 438 ? 32.438 14.141 -3.85 1 32.56 438 ASP A N 1
ATOM 3404 C CA . ASP A 1 438 ? 33.844 14.172 -4.246 1 32.56 438 ASP A CA 1
ATOM 3405 C C . ASP A 1 438 ? 34.719 14.797 -3.154 1 32.56 438 ASP A C 1
ATOM 3407 O O . ASP A 1 438 ? 34.281 15.719 -2.457 1 32.56 438 ASP A O 1
ATOM 3411 N N . THR A 1 439 ? 35.75 14.109 -2.711 1 33.38 439 THR A N 1
ATOM 3412 C CA . THR A 1 439 ? 36.781 14.438 -1.741 1 33.38 439 THR A CA 1
ATOM 3413 C C . THR A 1 439 ? 37.125 15.922 -1.798 1 33.38 439 THR A C 1
ATOM 3415 O O . THR A 1 439 ? 37.75 16.453 -0.869 1 33.38 439 THR A O 1
ATOM 3418 N N . LYS A 1 440 ? 37.219 16.422 -2.881 1 36.59 440 LYS A N 1
ATOM 3419 C CA . LYS A 1 440 ? 37.812 17.75 -2.949 1 36.59 440 LYS A CA 1
ATOM 3420 C C . LYS A 1 440 ? 36.969 18.781 -2.23 1 36.59 440 LYS A C 1
ATOM 3422 O O . LYS A 1 440 ? 37.469 19.859 -1.867 1 36.59 440 LYS A O 1
ATOM 3427 N N . LEU A 1 441 ? 35.719 18.734 -2.326 1 37.97 441 LEU A N 1
ATOM 3428 C CA . LEU A 1 441 ? 34.844 19.688 -1.655 1 37.97 441 LEU A CA 1
ATOM 3429 C C . LEU A 1 441 ? 34.75 19.375 -0.162 1 37.97 441 LEU A C 1
ATOM 3431 O O . LEU A 1 441 ? 34.125 20.141 0.594 1 37.97 441 LEU A O 1
ATOM 3435 N N . LEU A 1 442 ? 34.969 18.25 0.31 1 38.41 442 LEU A N 1
ATOM 3436 C CA . LEU A 1 442 ? 35.062 17.891 1.723 1 38.41 442 LEU A CA 1
ATOM 3437 C C . LEU A 1 442 ? 36.094 18.75 2.441 1 38.41 442 LEU A C 1
ATOM 3439 O O . LEU A 1 442 ? 36.25 18.656 3.662 1 38.41 442 LEU A O 1
ATOM 3443 N N . ASN A 1 443 ? 36.875 19.266 1.799 1 37.88 443 ASN A N 1
ATOM 3444 C CA . ASN A 1 443 ? 37.844 20.109 2.49 1 37.88 443 ASN A CA 1
ATOM 3445 C C . ASN A 1 443 ? 37.156 21.297 3.168 1 37.88 443 ASN A C 1
ATOM 3447 O O . ASN A 1 443 ? 37.812 22.062 3.885 1 37.88 443 ASN A O 1
ATOM 3451 N N . ASP A 1 444 ? 35.969 21.672 2.732 1 34.28 444 ASP A N 1
ATOM 3452 C CA . ASP A 1 444 ? 35.281 22.672 3.545 1 34.28 444 ASP A CA 1
ATOM 3453 C C . ASP A 1 444 ? 34.469 22.016 4.648 1 34.28 444 ASP A C 1
ATOM 3455 O O . ASP A 1 444 ? 33.594 21.203 4.367 1 34.28 444 ASP A O 1
ATOM 3459 N N . SER A 1 445 ? 34.844 22.062 5.887 1 39.56 445 SER A N 1
ATOM 3460 C CA . SER A 1 445 ? 34.344 21.484 7.121 1 39.56 445 SER A CA 1
ATOM 3461 C C . SER A 1 445 ? 32.812 21.609 7.215 1 39.56 445 SER A C 1
ATOM 3463 O O . SER A 1 445 ? 32.125 20.688 7.68 1 39.56 445 SER A O 1
ATOM 3465 N N . ALA A 1 446 ? 32.312 22.672 6.863 1 38.66 446 ALA A N 1
ATOM 3466 C CA . ALA A 1 446 ? 30.875 22.953 7.004 1 38.66 446 ALA A CA 1
ATOM 3467 C C . ALA A 1 446 ? 30.062 22.109 6.023 1 38.66 446 ALA A C 1
ATOM 3469 O O . ALA A 1 446 ? 29.016 21.562 6.391 1 38.66 446 ALA A O 1
ATOM 3470 N N . LEU A 1 447 ? 30.625 22.031 4.875 1 42.16 447 LEU A N 1
ATOM 3471 C CA . LEU A 1 447 ? 29.938 21.297 3.82 1 42.16 447 LEU A CA 1
ATOM 3472 C C . LEU A 1 447 ? 29.984 19.797 4.102 1 42.16 447 LEU A C 1
ATOM 3474 O O . LEU A 1 447 ? 29 19.094 3.891 1 42.16 447 LEU A O 1
ATOM 3478 N N . ALA A 1 448 ? 31.078 19.391 4.691 1 45.12 448 ALA A N 1
ATOM 3479 C CA . ALA A 1 448 ? 31.234 17.984 5.062 1 45.12 448 ALA A CA 1
ATOM 3480 C C . ALA A 1 448 ? 30.188 17.578 6.109 1 45.12 448 ALA A C 1
ATOM 3482 O O . ALA A 1 448 ? 29.625 16.484 6.039 1 45.12 448 ALA A O 1
ATOM 3483 N N . ALA A 1 449 ? 29.953 18.406 7.02 1 39.38 449 ALA A N 1
ATOM 3484 C CA . ALA A 1 449 ? 29 18.156 8.102 1 39.38 449 ALA A CA 1
ATOM 3485 C C . ALA A 1 449 ? 27.578 18.062 7.559 1 39.38 449 ALA A C 1
ATOM 3487 O O . ALA A 1 449 ? 26.781 17.25 8.023 1 39.38 449 ALA A O 1
ATOM 3488 N N . ALA A 1 450 ? 27.25 18.938 6.672 1 42.69 450 ALA A N 1
ATOM 3489 C CA . ALA A 1 450 ? 25.922 18.984 6.078 1 42.69 450 ALA A CA 1
ATOM 3490 C C . ALA A 1 450 ? 25.625 17.688 5.312 1 42.69 450 ALA A C 1
ATOM 3492 O O . ALA A 1 450 ? 24.469 17.266 5.211 1 42.69 450 ALA A O 1
ATOM 3493 N N . LEU A 1 451 ? 26.672 17.062 4.898 1 44.88 451 LEU A N 1
ATOM 3494 C CA . LEU A 1 451 ? 26.578 15.914 3.998 1 44.88 451 LEU A CA 1
ATOM 3495 C C . LEU A 1 451 ? 26.641 14.602 4.777 1 44.88 451 LEU A C 1
ATOM 3497 O O . LEU A 1 451 ? 26.328 13.539 4.23 1 44.88 451 LEU A O 1
ATOM 3501 N N . ARG A 1 452 ? 27.281 14.5 5.992 1 41.06 452 ARG A N 1
ATOM 3502 C CA . ARG A 1 452 ? 27.375 13.32 6.848 1 41.06 452 ARG A CA 1
ATOM 3503 C C . ARG A 1 452 ? 26.062 13.078 7.594 1 41.06 452 ARG A C 1
ATOM 3505 O O . ARG A 1 452 ? 25.875 12.008 8.172 1 41.06 452 ARG A O 1
ATOM 3512 N N . GLY A 1 453 ? 25.172 14 7.797 1 36.12 453 GLY A N 1
ATOM 3513 C CA . GLY A 1 453 ? 24.031 13.828 8.68 1 36.12 453 GLY A CA 1
ATOM 3514 C C . GLY A 1 453 ? 22.766 13.383 7.957 1 36.12 453 GLY A C 1
ATOM 3515 O O . GLY A 1 453 ? 22.594 13.672 6.773 1 36.12 453 GLY A O 1
ATOM 3516 N N . MET B 1 1 ? -16.547 -3.779 -24.641 1 63.84 1 MET B N 1
ATOM 3517 C CA . MET B 1 1 ? -17.703 -3.771 -23.75 1 63.84 1 MET B CA 1
ATOM 3518 C C . MET B 1 1 ? -18.438 -5.102 -23.812 1 63.84 1 MET B C 1
ATOM 3520 O O . MET B 1 1 ? -18.5 -5.742 -24.859 1 63.84 1 MET B O 1
ATOM 3524 N N . HIS B 1 2 ? -18.828 -5.625 -22.688 1 74.38 2 HIS B N 1
ATOM 3525 C CA . HIS B 1 2 ? -19.516 -6.902 -22.625 1 74.38 2 HIS B CA 1
ATOM 3526 C C . HIS B 1 2 ? -20.922 -6.789 -23.219 1 74.38 2 HIS B C 1
ATOM 3528 O O . HIS B 1 2 ? -21.516 -5.707 -23.203 1 74.38 2 HIS B O 1
ATOM 3534 N N . PRO B 1 3 ? -21.281 -7.848 -23.859 1 71.56 3 PRO B N 1
ATOM 3535 C CA . PRO B 1 3 ? -22.672 -7.852 -24.312 1 71.56 3 PRO B CA 1
ATOM 3536 C C . PRO B 1 3 ? -23.656 -7.516 -23.203 1 71.56 3 PRO B C 1
ATOM 3538 O O . PRO B 1 3 ? -23.422 -7.875 -22.047 1 71.56 3 PRO B O 1
ATOM 3541 N N . ILE B 1 4 ? -24.656 -6.777 -23.562 1 76.12 4 ILE B N 1
ATOM 3542 C CA . ILE B 1 4 ? -25.641 -6.281 -22.625 1 76.12 4 ILE B CA 1
ATOM 3543 C C . ILE B 1 4 ? -26.266 -7.453 -21.875 1 76.12 4 ILE B C 1
ATOM 3545 O O . ILE B 1 4 ? -26.609 -7.332 -20.688 1 76.12 4 ILE B O 1
ATOM 3549 N N . PHE B 1 5 ? -26.344 -8.539 -22.531 1 76.81 5 PHE B N 1
ATOM 3550 C CA . PHE B 1 5 ? -27 -9.695 -21.938 1 76.81 5 PHE B CA 1
ATOM 3551 C C . PHE B 1 5 ? -26.188 -10.211 -20.75 1 76.81 5 PHE B C 1
ATOM 3553 O O . PHE B 1 5 ? -26.734 -10.766 -19.797 1 76.81 5 PHE B O 1
ATOM 3560 N N . ASP B 1 6 ? -24.906 -10.023 -20.812 1 81.12 6 ASP B N 1
ATOM 3561 C CA . ASP B 1 6 ? -24.078 -10.414 -19.672 1 81.12 6 ASP B CA 1
ATOM 3562 C C . ASP B 1 6 ? -24.422 -9.609 -18.422 1 81.12 6 ASP B C 1
ATOM 3564 O O . ASP B 1 6 ? -24.328 -10.125 -17.312 1 81.12 6 ASP B O 1
ATOM 3568 N N . TYR B 1 7 ? -24.891 -8.422 -18.625 1 79.81 7 TYR B N 1
ATOM 3569 C CA . TYR B 1 7 ? -25.281 -7.578 -17.5 1 79.81 7 TYR B CA 1
ATOM 3570 C C . TYR B 1 7 ? -26.688 -7.938 -17.016 1 79.81 7 TYR B C 1
ATOM 3572 O O . TYR B 1 7 ? -26.906 -8.094 -15.812 1 79.81 7 TYR B O 1
ATOM 3580 N N . ILE B 1 8 ? -27.531 -8.156 -17.938 1 77 8 ILE B N 1
ATOM 3581 C CA . ILE B 1 8 ? -28.938 -8.391 -17.609 1 77 8 ILE B CA 1
ATOM 3582 C C . ILE B 1 8 ? -29.078 -9.703 -16.844 1 77 8 ILE B C 1
ATOM 3584 O O . ILE B 1 8 ? -29.859 -9.797 -15.906 1 77 8 ILE B O 1
ATOM 3588 N N . LEU B 1 9 ? -28.297 -10.664 -17.219 1 82 9 LEU B N 1
ATOM 3589 C CA . LEU B 1 9 ? -28.422 -12 -16.641 1 82 9 LEU B CA 1
ATOM 3590 C C . LEU B 1 9 ? -27.453 -12.188 -15.477 1 82 9 LEU B C 1
ATOM 3592 O O . LEU B 1 9 ? -27.344 -13.281 -14.93 1 82 9 LEU B O 1
ATOM 3596 N N . SER B 1 10 ? -26.875 -11.094 -15.164 1 88.31 10 SER B N 1
ATOM 3597 C CA . SER B 1 10 ? -25.953 -11.18 -14.031 1 88.31 10 SER B CA 1
ATOM 3598 C C . SER B 1 10 ? -26.703 -11.234 -12.703 1 88.31 10 SER B C 1
ATOM 3600 O O . SER B 1 10 ? -27.812 -10.688 -12.594 1 88.31 10 SER B O 1
ATOM 3602 N N . ILE B 1 11 ? -26.109 -11.914 -11.758 1 89 11 ILE B N 1
ATOM 3603 C CA . ILE B 1 11 ? -26.734 -11.984 -10.445 1 89 11 ILE B CA 1
ATOM 3604 C C . ILE B 1 11 ? -26.797 -10.594 -9.828 1 89 11 ILE B C 1
ATOM 3606 O O . ILE B 1 11 ? -27.562 -10.359 -8.883 1 89 11 ILE B O 1
ATOM 3610 N N . HIS B 1 12 ? -26.062 -9.703 -10.375 1 89.56 12 HIS B N 1
ATOM 3611 C CA . HIS B 1 12 ? -26.031 -8.344 -9.859 1 89.56 12 HIS B CA 1
ATOM 3612 C C . HIS B 1 12 ? -27.234 -7.543 -10.336 1 89.56 12 HIS B C 1
ATOM 3614 O O . HIS B 1 12 ? -27.828 -6.789 -9.562 1 89.56 12 HIS B O 1
ATOM 3620 N N . TYR B 1 13 ? -27.625 -7.777 -11.516 1 86.25 13 TYR B N 1
ATOM 3621 C CA . TYR B 1 13 ? -28.625 -6.895 -12.094 1 86.25 13 TYR B CA 1
ATOM 3622 C C . TYR B 1 13 ? -29.969 -7.617 -12.242 1 86.25 13 TYR B C 1
ATOM 3624 O O . TYR B 1 13 ? -31.016 -6.984 -12.266 1 86.25 13 TYR B O 1
ATOM 3632 N N . LEU B 1 14 ? -30 -8.891 -12.258 1 87.56 14 LEU B N 1
ATOM 3633 C CA . LEU B 1 14 ? -31.188 -9.695 -12.531 1 87.56 14 LEU B CA 1
ATOM 3634 C C . LEU B 1 14 ? -32.25 -9.484 -11.461 1 87.56 14 LEU B C 1
ATOM 3636 O O . LEU B 1 14 ? -33.438 -9.328 -11.781 1 87.56 14 LEU B O 1
ATOM 3640 N N . PRO B 1 15 ? -31.891 -9.445 -10.219 1 88.19 15 PRO B N 1
ATOM 3641 C CA . PRO B 1 15 ? -32.938 -9.305 -9.211 1 88.19 15 PRO B CA 1
ATOM 3642 C C . PRO B 1 15 ? -33.75 -8.016 -9.367 1 88.19 15 PRO B C 1
ATOM 3644 O O . PRO B 1 15 ? -34.969 -8.039 -9.336 1 88.19 15 PRO B O 1
ATOM 3647 N N . ALA B 1 16 ? -33.094 -6.977 -9.539 1 86.69 16 ALA B N 1
ATOM 3648 C CA . ALA B 1 16 ? -33.812 -5.707 -9.719 1 86.69 16 ALA B CA 1
ATOM 3649 C C . ALA B 1 16 ? -34.594 -5.695 -11.023 1 86.69 16 ALA B C 1
ATOM 3651 O O . ALA B 1 16 ? -35.75 -5.305 -11.055 1 86.69 16 ALA B O 1
ATOM 3652 N N . GLY B 1 17 ? -33.969 -6.16 -12.07 1 86.25 17 GLY B N 1
ATOM 3653 C CA . GLY B 1 17 ? -34.656 -6.195 -13.367 1 86.25 17 GLY B CA 1
ATOM 3654 C C . GLY B 1 17 ? -35.844 -7.113 -13.391 1 86.25 17 GLY B C 1
ATOM 3655 O O . GLY B 1 17 ? -36.938 -6.727 -13.852 1 86.25 17 GLY B O 1
ATOM 3656 N N . ALA B 1 18 ? -35.656 -8.25 -12.875 1 89 18 ALA B N 1
ATOM 3657 C CA . ALA B 1 18 ? -36.75 -9.234 -12.852 1 89 18 ALA B CA 1
ATOM 3658 C C . ALA B 1 18 ? -37.875 -8.766 -11.945 1 89 18 ALA B C 1
ATOM 3660 O O . ALA B 1 18 ? -39.062 -8.984 -12.258 1 89 18 ALA B O 1
ATOM 3661 N N . SER B 1 19 ? -37.5 -8.172 -10.836 1 89.62 19 SER B N 1
ATOM 3662 C CA . SER B 1 19 ? -38.531 -7.734 -9.906 1 89.62 19 SER B CA 1
ATOM 3663 C C . SER B 1 19 ? -39.406 -6.629 -10.516 1 89.62 19 SER B C 1
ATOM 3665 O O . SER B 1 19 ? -40.625 -6.59 -10.305 1 89.62 19 SER B O 1
ATOM 3667 N N . VAL B 1 20 ? -38.781 -5.742 -11.234 1 88.88 20 VAL B N 1
ATOM 3668 C CA . VAL B 1 20 ? -39.531 -4.688 -11.906 1 88.88 20 VAL B CA 1
ATOM 3669 C C . VAL B 1 20 ? -40.469 -5.301 -12.945 1 88.88 20 VAL B C 1
ATOM 3671 O O . VAL B 1 20 ? -41.656 -4.945 -13.008 1 88.88 20 VAL B O 1
ATOM 3674 N N . LEU B 1 21 ? -40 -6.227 -13.711 1 89.5 21 LEU B N 1
ATOM 3675 C CA . LEU B 1 21 ? -40.781 -6.879 -14.75 1 89.5 21 LEU B CA 1
ATOM 3676 C C . LEU B 1 21 ? -41.938 -7.656 -14.141 1 89.5 21 LEU B C 1
ATOM 3678 O O . LEU B 1 21 ? -43.094 -7.551 -14.609 1 89.5 21 LEU B O 1
ATOM 3682 N N . LEU B 1 22 ? -41.625 -8.398 -13.109 1 91.5 22 LEU B N 1
ATOM 3683 C CA . LEU B 1 22 ? -42.625 -9.203 -12.453 1 91.5 22 LEU B CA 1
ATOM 3684 C C . LEU B 1 22 ? -43.688 -8.312 -11.781 1 91.5 22 LEU B C 1
ATOM 3686 O O . LEU B 1 22 ? -44.875 -8.656 -11.742 1 91.5 22 LEU B O 1
ATOM 3690 N N . SER B 1 23 ? -43.219 -7.234 -11.273 1 89.06 23 SER B N 1
ATOM 3691 C CA . SER B 1 23 ? -44.156 -6.289 -10.648 1 89.06 23 SER B CA 1
ATOM 3692 C C . SER B 1 23 ? -45.125 -5.688 -11.672 1 89.06 23 SER B C 1
ATOM 3694 O O . SER B 1 23 ? -46.312 -5.523 -11.391 1 89.06 23 SER B O 1
ATOM 3696 N N . CYS B 1 24 ? -44.625 -5.355 -12.773 1 91.06 24 CYS B N 1
ATOM 3697 C CA . CYS B 1 24 ? -45.469 -4.812 -13.844 1 91.06 24 CYS B CA 1
ATOM 3698 C C . CYS B 1 24 ? -46.5 -5.84 -14.305 1 91.06 24 CYS B C 1
ATOM 3700 O O . CYS B 1 24 ? -47.656 -5.504 -14.516 1 91.06 24 CYS B O 1
ATOM 3702 N N . LEU B 1 25 ? -46.094 -7.078 -14.445 1 92.12 25 LEU B N 1
ATOM 3703 C CA . LEU B 1 25 ? -46.969 -8.156 -14.828 1 92.12 25 LEU B CA 1
ATOM 3704 C C . LEU B 1 25 ? -48.062 -8.383 -13.766 1 92.12 25 LEU B C 1
ATOM 3706 O O . LEU B 1 25 ? -49.219 -8.586 -14.086 1 92.12 25 LEU B O 1
ATOM 3710 N N . ALA B 1 26 ? -47.594 -8.305 -12.555 1 91.12 26 ALA B N 1
ATOM 3711 C CA . ALA B 1 26 ? -48.5 -8.492 -11.438 1 91.12 26 ALA B CA 1
ATOM 3712 C C . ALA B 1 26 ? -49.531 -7.367 -11.391 1 91.12 26 ALA B C 1
ATOM 3714 O O . ALA B 1 26 ? -50.719 -7.613 -11.148 1 91.12 26 ALA B O 1
ATOM 3715 N N . ALA B 1 27 ? -49.094 -6.27 -11.617 1 90.12 27 ALA B N 1
ATOM 3716 C CA . ALA B 1 27 ? -50.031 -5.129 -11.641 1 90.12 27 ALA B CA 1
ATOM 3717 C C . ALA B 1 27 ? -51.062 -5.277 -12.75 1 90.12 27 ALA B C 1
ATOM 3719 O O . ALA B 1 27 ? -52.219 -4.961 -12.555 1 90.12 27 ALA B O 1
ATOM 3720 N N . ALA B 1 28 ? -50.656 -5.75 -13.844 1 91.69 28 ALA B N 1
ATOM 3721 C CA . ALA B 1 28 ? -51.531 -5.953 -14.977 1 91.69 28 ALA B CA 1
ATOM 3722 C C . ALA B 1 28 ? -52.594 -7.027 -14.664 1 91.69 28 ALA B C 1
ATOM 3724 O O . ALA B 1 28 ? -53.688 -7.016 -15.227 1 91.69 28 ALA B O 1
ATOM 3725 N N . TRP B 1 29 ? -52.25 -7.855 -13.719 1 93.75 29 TRP B N 1
ATOM 3726 C CA . TRP B 1 29 ? -53.156 -8.945 -13.352 1 93.75 29 TRP B CA 1
ATOM 3727 C C . TRP B 1 29 ? -53.969 -8.57 -12.125 1 93.75 29 TRP B C 1
ATOM 3729 O O . TRP B 1 29 ? -54.625 -9.43 -11.523 1 93.75 29 TRP B O 1
ATOM 3739 N N . GLY B 1 30 ? -53.781 -7.332 -11.641 1 91.81 30 GLY B N 1
ATOM 3740 C CA . GLY B 1 30 ? -54.688 -6.824 -10.609 1 91.81 30 GLY B CA 1
ATOM 3741 C C . GLY B 1 30 ? -54.094 -6.93 -9.211 1 91.81 30 GLY B C 1
ATOM 3742 O O . GLY B 1 30 ? -54.812 -6.781 -8.227 1 91.81 30 GLY B O 1
ATOM 3743 N N . VAL B 1 31 ? -52.844 -7.219 -9.141 1 90.44 31 VAL B N 1
ATOM 3744 C CA . VAL B 1 31 ? -52.219 -7.27 -7.836 1 90.44 31 VAL B CA 1
ATOM 3745 C C . VAL B 1 31 ? -52.094 -5.859 -7.254 1 90.44 31 VAL B C 1
ATOM 3747 O O . VAL B 1 31 ? -51.875 -4.895 -7.984 1 90.44 31 VAL B O 1
ATOM 3750 N N . ASP B 1 32 ? -52.375 -5.73 -6.027 1 91.81 32 ASP B N 1
ATOM 3751 C CA . ASP B 1 32 ? -52.312 -4.465 -5.305 1 91.81 32 ASP B CA 1
ATOM 3752 C C . ASP B 1 32 ? -50.969 -3.754 -5.523 1 91.81 32 ASP B C 1
ATOM 3754 O O . ASP B 1 32 ? -49.938 -4.395 -5.547 1 91.81 32 ASP B O 1
ATOM 3758 N N . TRP B 1 33 ? -51.062 -2.381 -5.695 1 88.56 33 TRP B N 1
ATOM 3759 C CA . TRP B 1 33 ? -49.906 -1.586 -6.023 1 88.56 33 TRP B CA 1
ATOM 3760 C C . TRP B 1 33 ? -48.875 -1.633 -4.891 1 88.56 33 TRP B C 1
ATOM 3762 O O . TRP B 1 33 ? -47.656 -1.553 -5.133 1 88.56 33 TRP B O 1
ATOM 3772 N N . LYS B 1 34 ? -49.312 -1.828 -3.67 1 82.94 34 LYS B N 1
ATOM 3773 C CA . LYS B 1 34 ? -48.406 -1.914 -2.531 1 82.94 34 LYS B CA 1
ATOM 3774 C C . LYS B 1 34 ? -47.531 -3.166 -2.615 1 82.94 34 LYS B C 1
ATOM 3776 O O . LYS B 1 34 ? -46.344 -3.127 -2.279 1 82.94 34 LYS B O 1
ATOM 3781 N N . VAL B 1 35 ? -48.125 -4.227 -3.029 1 83.81 35 VAL B N 1
ATOM 3782 C CA . VAL B 1 35 ? -47.406 -5.484 -3.184 1 83.81 35 VAL B CA 1
ATOM 3783 C C . VAL B 1 35 ? -46.406 -5.363 -4.324 1 83.81 35 VAL B C 1
ATOM 3785 O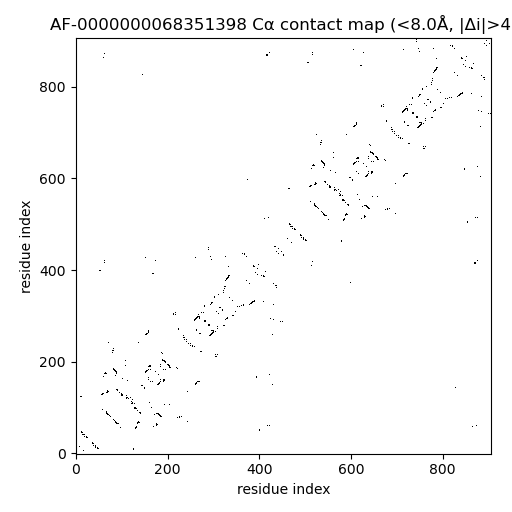 O . VAL B 1 35 ? -45.281 -5.836 -4.211 1 83.81 35 VAL B O 1
ATOM 3788 N N . CYS B 1 36 ? -46.75 -4.598 -5.352 1 87.12 36 CYS B N 1
ATOM 3789 C CA . CYS B 1 36 ? -45.875 -4.406 -6.508 1 87.12 36 CYS B CA 1
ATOM 3790 C C . CYS B 1 36 ? -44.656 -3.584 -6.133 1 87.12 36 CYS B C 1
ATOM 3792 O O . CYS B 1 36 ? -43.531 -3.912 -6.535 1 87.12 36 CYS B O 1
ATOM 3794 N N . ILE B 1 37 ? -44.875 -2.604 -5.438 1 84.94 37 ILE B N 1
ATOM 3795 C CA . ILE B 1 37 ? -43.75 -1.768 -4.988 1 84.94 37 ILE B CA 1
ATOM 3796 C C . ILE B 1 37 ? -42.844 -2.578 -4.078 1 84.94 37 ILE B C 1
ATOM 3798 O O . ILE B 1 37 ? -41.625 -2.451 -4.152 1 84.94 37 ILE B O 1
ATOM 3802 N N . MET B 1 38 ? -43.438 -3.398 -3.254 1 83.56 38 MET B N 1
ATOM 3803 C CA . MET B 1 38 ? -42.656 -4.238 -2.352 1 83.56 38 MET B CA 1
ATOM 3804 C C . MET B 1 38 ? -41.781 -5.207 -3.135 1 83.56 38 MET B C 1
ATOM 3806 O O . MET B 1 38 ? -40.625 -5.402 -2.797 1 83.56 38 MET B O 1
ATOM 3810 N N . MET B 1 39 ? -42.312 -5.723 -4.113 1 85.31 39 MET B N 1
ATOM 3811 C CA . MET B 1 39 ? -41.562 -6.637 -4.961 1 85.31 39 MET B CA 1
ATOM 3812 C C . MET B 1 39 ? -40.344 -5.938 -5.578 1 85.31 39 MET B C 1
ATOM 3814 O O . MET B 1 39 ? -39.25 -6.473 -5.562 1 85.31 39 MET B O 1
ATOM 3818 N N . THR B 1 40 ? -40.531 -4.77 -6.066 1 86 40 THR B N 1
ATOM 3819 C CA . THR B 1 40 ? -39.469 -3.994 -6.684 1 86 40 THR B CA 1
ATOM 3820 C C . THR B 1 40 ? -38.406 -3.621 -5.652 1 86 40 THR B C 1
ATOM 3822 O O . THR B 1 40 ? -37.188 -3.678 -5.941 1 86 40 THR B O 1
ATOM 3825 N N . CYS B 1 41 ? -38.875 -3.328 -4.508 1 81.94 41 CYS B N 1
ATOM 3826 C CA . CYS B 1 41 ? -37.969 -2.949 -3.441 1 81.94 41 CYS B CA 1
ATOM 3827 C C . CYS B 1 41 ? -37.094 -4.137 -3.012 1 81.94 41 CYS B C 1
ATOM 3829 O O . CYS B 1 41 ? -35.906 -3.99 -2.797 1 81.94 41 CYS B O 1
ATOM 3831 N N . VAL B 1 42 ? -37.719 -5.25 -2.953 1 81.81 42 VAL B N 1
ATOM 3832 C CA . VAL B 1 42 ? -37 -6.453 -2.559 1 81.81 42 VAL B CA 1
ATOM 3833 C C . VAL B 1 42 ? -35.938 -6.797 -3.615 1 81.81 42 VAL B C 1
ATOM 3835 O O . VAL B 1 42 ? -34.812 -7.109 -3.285 1 81.81 42 VAL B O 1
ATOM 3838 N N . GLY B 1 43 ? -36.344 -6.738 -4.863 1 85.56 43 GLY B N 1
ATOM 3839 C CA . GLY B 1 43 ? -35.375 -6.98 -5.93 1 85.56 43 GLY B CA 1
ATOM 3840 C C . GLY B 1 43 ? -34.219 -6.008 -5.918 1 85.56 43 GLY B C 1
ATOM 3841 O O . GLY B 1 43 ? -33.062 -6.406 -6.121 1 85.56 43 GLY B O 1
ATOM 3842 N N . SER B 1 44 ? -34.531 -4.793 -5.637 1 85.69 44 SER B N 1
ATOM 3843 C CA . SER B 1 44 ? -33.469 -3.77 -5.562 1 85.69 44 SER B CA 1
ATOM 3844 C C . SER B 1 44 ? -32.562 -4.004 -4.371 1 85.69 44 SER B C 1
ATOM 3846 O O . SER B 1 44 ? -31.344 -3.797 -4.465 1 85.69 44 SER B O 1
ATOM 3848 N N . LEU B 1 45 ? -33.125 -4.438 -3.322 1 82.56 45 LEU B N 1
ATOM 3849 C CA . LEU B 1 45 ? -32.344 -4.723 -2.127 1 82.56 45 LEU B CA 1
ATOM 3850 C C . LEU B 1 45 ? -31.406 -5.887 -2.369 1 82.56 45 LEU B C 1
ATOM 3852 O O . LEU B 1 45 ? -30.25 -5.863 -1.907 1 82.56 45 LEU B O 1
ATOM 3856 N N . VAL B 1 46 ? -31.922 -6.836 -3.062 1 84.06 46 VAL B N 1
ATOM 3857 C CA . VAL B 1 46 ? -31.078 -7.984 -3.377 1 84.06 46 VAL B CA 1
ATOM 3858 C C . VAL B 1 46 ? -29.922 -7.551 -4.27 1 84.06 46 VAL B C 1
ATOM 3860 O O . VAL B 1 46 ? -28.781 -7.949 -4.043 1 84.06 46 VAL B O 1
ATOM 3863 N N . THR B 1 47 ? -30.234 -6.773 -5.238 1 86 47 THR B N 1
ATOM 3864 C CA . THR B 1 47 ? -29.203 -6.242 -6.117 1 86 47 THR B CA 1
ATOM 3865 C C . THR B 1 47 ? -28.156 -5.461 -5.316 1 86 47 THR B C 1
ATOM 3867 O O . THR B 1 47 ? -26.953 -5.648 -5.504 1 86 47 THR B O 1
ATOM 3870 N N . CYS B 1 48 ? -28.594 -4.695 -4.395 1 82.06 48 CYS B N 1
ATOM 3871 C CA . CYS B 1 48 ? -27.688 -3.924 -3.555 1 82.06 48 CYS B CA 1
ATOM 3872 C C . CYS B 1 48 ? -26.828 -4.84 -2.695 1 82.06 48 CYS B C 1
ATOM 3874 O O . CYS B 1 48 ? -25.625 -4.613 -2.549 1 82.06 48 CYS B O 1
ATOM 3876 N N . ALA B 1 49 ? -27.469 -5.844 -2.217 1 83.94 49 ALA B N 1
ATOM 3877 C CA . ALA B 1 49 ? -26.75 -6.801 -1.376 1 83.94 49 ALA B CA 1
ATOM 3878 C C . ALA B 1 49 ? -25.672 -7.527 -2.172 1 83.94 49 ALA B C 1
ATOM 3880 O O . ALA B 1 49 ? -24.562 -7.746 -1.673 1 83.94 49 ALA B O 1
ATOM 3881 N N . VAL B 1 50 ? -26.047 -7.859 -3.389 1 86.5 50 VAL B N 1
ATOM 3882 C CA . VAL B 1 50 ? -25.094 -8.586 -4.227 1 86.5 50 VAL B CA 1
ATOM 3883 C C . VAL B 1 50 ? -23.906 -7.691 -4.566 1 86.5 50 VAL B C 1
ATOM 3885 O O . VAL B 1 50 ? -22.75 -8.133 -4.523 1 86.5 50 VAL B O 1
ATOM 3888 N N . PHE B 1 51 ? -24.156 -6.426 -4.82 1 85.81 51 PHE B N 1
ATOM 3889 C CA . PHE B 1 51 ? -23.078 -5.496 -5.117 1 85.81 51 PHE B CA 1
ATOM 3890 C C . PHE B 1 51 ? -22.219 -5.262 -3.887 1 85.81 51 PHE B C 1
ATOM 3892 O O . PHE B 1 51 ? -21.016 -5.027 -4.008 1 85.81 51 PHE B O 1
ATOM 3899 N N . TYR B 1 52 ? -22.812 -5.426 -2.779 1 81.56 52 TYR B N 1
ATOM 3900 C CA . TYR B 1 52 ? -22.047 -5.297 -1.543 1 81.56 52 TYR B CA 1
ATOM 3901 C C . TYR B 1 52 ? -21.125 -6.496 -1.339 1 81.56 52 TYR B C 1
ATOM 3903 O O . TYR B 1 52 ? -19.953 -6.34 -0.976 1 81.56 52 TYR B O 1
ATOM 3911 N N . VAL B 1 53 ? -21.656 -7.602 -1.63 1 86.25 53 VAL B N 1
ATOM 3912 C CA . VAL B 1 53 ? -20.906 -8.836 -1.408 1 86.25 53 VAL B CA 1
ATOM 3913 C C . VAL B 1 53 ? -19.828 -8.992 -2.471 1 86.25 53 VAL B C 1
ATOM 3915 O O . VAL B 1 53 ? -18.719 -9.469 -2.18 1 86.25 53 VAL B O 1
ATOM 3918 N N . GLN B 1 54 ? -20.141 -8.57 -3.635 1 89.62 54 GLN B N 1
ATOM 3919 C CA . GLN B 1 54 ? -19.203 -8.703 -4.746 1 89.62 54 GLN B CA 1
ATOM 3920 C C . GLN B 1 54 ? -19.234 -7.469 -5.641 1 89.62 54 GLN B C 1
ATOM 3922 O O . GLN B 1 54 ? -19.781 -7.508 -6.742 1 89.62 54 GLN B O 1
ATOM 3927 N N . PRO B 1 55 ? -18.531 -6.473 -5.207 1 87.19 55 PRO B N 1
ATOM 3928 C CA . PRO B 1 55 ? -18.5 -5.273 -6.051 1 87.19 55 PRO B CA 1
ATOM 3929 C C . PRO B 1 55 ? -17.812 -5.52 -7.391 1 87.19 55 PRO B C 1
ATOM 3931 O O . PRO B 1 55 ? -16.828 -6.258 -7.461 1 87.19 55 PRO B O 1
ATOM 3934 N N . LEU B 1 56 ? -18.391 -5.031 -8.422 1 88.12 56 LEU B N 1
ATOM 3935 C CA . LEU B 1 56 ? -17.766 -5.066 -9.734 1 88.12 56 LEU B CA 1
ATOM 3936 C C . LEU B 1 56 ? -16.859 -3.852 -9.938 1 88.12 56 LEU B C 1
ATOM 3938 O O . LEU B 1 56 ? -17.344 -2.74 -10.156 1 88.12 56 LEU B O 1
ATOM 3942 N N . GLN B 1 57 ? -15.586 -4.137 -9.852 1 87.88 57 GLN B N 1
ATOM 3943 C CA . GLN B 1 57 ? -14.633 -3.025 -9.812 1 87.88 57 GLN B CA 1
ATOM 3944 C C . GLN B 1 57 ? -13.711 -3.051 -11.023 1 87.88 57 GLN B C 1
ATOM 3946 O O . GLN B 1 57 ? -13.656 -4.047 -11.75 1 87.88 57 GLN B O 1
ATOM 3951 N N . CYS B 1 58 ? -13.125 -1.915 -11.281 1 90.38 58 CYS B N 1
ATOM 3952 C CA . CYS B 1 58 ? -11.977 -1.784 -12.172 1 90.38 58 CYS B CA 1
ATOM 3953 C C . CYS B 1 58 ? -10.688 -1.62 -11.383 1 90.38 58 CYS B C 1
ATOM 3955 O O . CYS B 1 58 ? -10.469 -0.585 -10.75 1 90.38 58 CYS B O 1
ATOM 3957 N N . PHE B 1 59 ? -9.875 -2.648 -11.438 1 94.19 59 PHE B N 1
ATOM 3958 C CA . PHE B 1 59 ? -8.641 -2.631 -10.648 1 94.19 59 PHE B CA 1
ATOM 3959 C C . PHE B 1 59 ? -7.617 -1.691 -11.273 1 94.19 59 PHE B C 1
ATOM 3961 O O . PHE B 1 59 ? -7.449 -1.667 -12.492 1 94.19 59 PHE B O 1
ATOM 3968 N N . SER B 1 60 ? -6.973 -0.875 -10.461 1 92.25 60 SER B N 1
ATOM 3969 C CA . SER B 1 60 ? -5.965 0.075 -10.922 1 92.25 60 SER B CA 1
ATOM 3970 C C . SER B 1 60 ? -4.637 -0.136 -10.195 1 92.25 60 SER B C 1
ATOM 3972 O O . SER B 1 60 ? -4.613 -0.547 -9.039 1 92.25 60 SER B O 1
ATOM 3974 N N . PRO B 1 61 ? -3.541 0.139 -10.93 1 94 61 PRO B N 1
ATOM 3975 C CA . PRO B 1 61 ? -2.242 0.072 -10.258 1 94 61 PRO B CA 1
ATOM 3976 C C . PRO B 1 61 ? -2.043 1.203 -9.25 1 94 61 PRO B C 1
ATOM 3978 O O . PRO B 1 61 ? -2.658 2.264 -9.375 1 94 61 PRO B O 1
ATOM 3981 N N . LEU B 1 62 ? -1.199 0.954 -8.219 1 92 62 LEU B N 1
ATOM 3982 C CA . LEU B 1 62 ? -0.936 1.958 -7.195 1 92 62 LEU B CA 1
ATOM 3983 C C . LEU B 1 62 ? 0.55 2.016 -6.859 1 92 62 LEU B C 1
ATOM 3985 O O . LEU B 1 62 ? 1.236 0.99 -6.883 1 92 62 LEU B O 1
ATOM 3989 N N . GLY B 1 63 ? 1.058 3.232 -6.566 1 85.12 63 GLY B N 1
ATOM 3990 C CA . GLY B 1 63 ? 2.311 3.389 -5.848 1 85.12 63 GLY B CA 1
ATOM 3991 C C . GLY B 1 63 ? 3.5 3.617 -6.762 1 85.12 63 GLY B C 1
ATOM 3992 O O . GLY B 1 63 ? 4.645 3.627 -6.305 1 85.12 63 GLY B O 1
ATOM 3993 N N . GLY B 1 64 ? 3.312 3.789 -8.062 1 85.75 64 GLY B N 1
ATOM 3994 C CA . GLY B 1 64 ? 4.453 3.969 -8.953 1 85.75 64 GLY B CA 1
ATOM 3995 C C . GLY B 1 64 ? 4.305 5.156 -9.883 1 85.75 64 GLY B C 1
ATOM 3996 O O . GLY B 1 64 ? 3.406 5.984 -9.703 1 85.75 64 GLY B O 1
ATOM 3997 N N . SER B 1 65 ? 5.305 5.246 -10.773 1 82.25 65 SER B N 1
ATOM 3998 C CA . SER B 1 65 ? 5.379 6.441 -11.602 1 82.25 65 SER B CA 1
ATOM 3999 C C . SER B 1 65 ? 4.988 6.137 -13.047 1 82.25 65 SER B C 1
ATOM 4001 O O . SER B 1 65 ? 4.887 7.043 -13.875 1 82.25 65 SER B O 1
ATOM 4003 N N . PHE B 1 66 ? 4.836 4.863 -13.336 1 90.19 66 PHE B N 1
ATOM 4004 C CA . PHE B 1 66 ? 4.539 4.469 -14.711 1 90.19 66 PHE B CA 1
ATOM 4005 C C . PHE B 1 66 ? 3.072 4.078 -14.852 1 90.19 66 PHE B C 1
ATOM 4007 O O . PHE B 1 66 ? 2.363 3.93 -13.852 1 90.19 66 PHE B O 1
ATOM 4014 N N . ASN B 1 67 ? 2.664 4.07 -16.047 1 93.25 67 ASN B N 1
ATOM 4015 C CA . ASN B 1 67 ? 1.463 3.316 -16.391 1 93.25 67 ASN B CA 1
ATOM 4016 C C . ASN B 1 67 ? 1.782 1.85 -16.672 1 93.25 67 ASN B C 1
ATOM 4018 O O . ASN B 1 67 ? 2.938 1.433 -16.562 1 93.25 67 ASN B O 1
ATOM 4022 N N . VAL B 1 68 ? 0.736 1.066 -16.953 1 97.31 68 VAL B N 1
ATOM 4023 C CA . VAL B 1 68 ? 0.968 -0.369 -17.078 1 97.31 68 VAL B CA 1
ATOM 4024 C C . VAL B 1 68 ? 0.568 -0.836 -18.484 1 97.31 68 VAL B C 1
ATOM 4026 O O . VAL B 1 68 ? -0.55 -0.577 -18.938 1 97.31 68 VAL B O 1
ATOM 4029 N N . GLY B 1 69 ? 1.521 -1.446 -19.172 1 98 69 GLY B N 1
ATOM 4030 C CA . GLY B 1 69 ? 1.231 -2.18 -20.391 1 98 69 GLY B CA 1
ATOM 4031 C C . GLY B 1 69 ? 1.159 -3.68 -20.188 1 98 69 GLY B C 1
ATOM 4032 O O . GLY B 1 69 ? 1.626 -4.195 -19.172 1 98 69 GLY B O 1
ATOM 4033 N N . THR B 1 70 ? 0.506 -4.367 -21.094 1 98 70 THR B N 1
ATOM 4034 C CA . THR B 1 70 ? 0.47 -5.824 -21.078 1 98 70 THR B CA 1
ATOM 4035 C C . THR B 1 70 ? 0.633 -6.391 -22.484 1 98 70 THR B C 1
ATOM 4037 O O . THR B 1 70 ? 0.271 -5.742 -23.469 1 98 70 THR B O 1
ATOM 4040 N N . ARG B 1 71 ? 1.285 -7.492 -22.547 1 97.56 71 ARG B N 1
ATOM 4041 C CA . ARG B 1 71 ? 1.478 -8.211 -23.812 1 97.56 71 ARG B CA 1
ATOM 4042 C C . ARG B 1 71 ? 1.393 -9.719 -23.594 1 97.56 71 ARG B C 1
ATOM 4044 O O . ARG B 1 71 ? 1.966 -10.25 -22.625 1 97.56 71 ARG B O 1
ATOM 4051 N N . GLU B 1 72 ? 0.627 -10.383 -24.469 1 96.94 72 GLU B N 1
ATOM 4052 C CA . GLU B 1 72 ? 0.509 -11.836 -24.422 1 96.94 72 GLU B CA 1
ATOM 4053 C C . GLU B 1 72 ? 1.439 -12.492 -25.453 1 96.94 72 GLU B C 1
ATOM 4055 O O . GLU B 1 72 ? 1.392 -12.172 -26.641 1 96.94 72 GLU B O 1
ATOM 4060 N N . VAL B 1 73 ? 2.291 -13.375 -24.969 1 96.88 73 VAL B N 1
ATOM 4061 C CA . VAL B 1 73 ? 3.199 -14.109 -25.844 1 96.88 73 VAL B CA 1
ATOM 4062 C C . VAL B 1 73 ? 2.809 -15.586 -25.875 1 96.88 73 VAL B C 1
ATOM 4064 O O . VAL B 1 73 ? 2.605 -16.203 -24.828 1 96.88 73 VAL B O 1
ATOM 4067 N N . CYS B 1 74 ? 2.762 -16.109 -27.047 1 96 74 CYS B N 1
ATOM 4068 C CA . CYS B 1 74 ? 2.357 -17.5 -27.219 1 96 74 CYS B CA 1
ATOM 4069 C C . CYS B 1 74 ? 3.447 -18.453 -26.75 1 96 74 CYS B C 1
ATOM 4071 O O . CYS B 1 74 ? 4.621 -18.078 -26.703 1 96 74 CYS B O 1
ATOM 4073 N N . GLY B 1 75 ? 2.943 -19.594 -26.312 1 94.56 75 GLY B N 1
ATOM 4074 C CA . GLY B 1 75 ? 3.869 -20.641 -25.891 1 94.56 75 GLY B CA 1
ATOM 4075 C C . GLY B 1 75 ? 4.09 -21.703 -26.953 1 94.56 75 GLY B C 1
ATOM 4076 O O . GLY B 1 75 ? 3.604 -21.578 -28.078 1 94.56 75 GLY B O 1
ATOM 4077 N N . GLU B 1 76 ? 4.984 -22.578 -26.641 1 92.88 76 GLU B N 1
ATOM 4078 C CA . GLU B 1 76 ? 5.262 -23.797 -27.406 1 92.88 76 GLU B CA 1
ATOM 4079 C C . GLU B 1 76 ? 5.355 -25.016 -26.5 1 92.88 76 GLU B C 1
ATOM 4081 O O . GLU B 1 76 ? 6.395 -25.266 -25.875 1 92.88 76 GLU B O 1
ATOM 4086 N N . ARG B 1 77 ? 4.359 -25.797 -26.516 1 89.12 77 ARG B N 1
ATOM 4087 C CA . ARG B 1 77 ? 4.25 -26.922 -25.594 1 89.12 77 ARG B CA 1
ATOM 4088 C C . ARG B 1 77 ? 5.434 -27.859 -25.75 1 89.12 77 ARG B C 1
ATOM 4090 O O . ARG B 1 77 ? 6.027 -28.297 -24.75 1 89.12 77 ARG B O 1
ATOM 4097 N N . GLY B 1 78 ? 5.77 -28.203 -26.953 1 88 78 GLY B N 1
ATOM 4098 C CA . GLY B 1 78 ? 6.855 -29.141 -27.219 1 88 78 GLY B CA 1
ATOM 4099 C C . GLY B 1 78 ? 8.195 -28.672 -26.688 1 88 78 GLY B C 1
ATOM 4100 O O . GLY B 1 78 ? 9.008 -29.469 -26.234 1 88 78 GLY B O 1
ATOM 4101 N N . ALA B 1 79 ? 8.398 -27.422 -26.625 1 91.38 79 ALA B N 1
ATOM 4102 C CA . ALA B 1 79 ? 9.664 -26.844 -26.188 1 91.38 79 ALA B CA 1
ATOM 4103 C C . ALA B 1 79 ? 9.594 -26.406 -24.734 1 91.38 79 ALA B C 1
ATOM 4105 O O . ALA B 1 79 ? 10.516 -25.766 -24.219 1 91.38 79 ALA B O 1
ATOM 4106 N N . MET B 1 80 ? 8.508 -26.719 -24.016 1 93.44 80 MET B N 1
ATOM 4107 C CA . MET B 1 80 ? 8.281 -26.328 -22.625 1 93.44 80 MET B CA 1
ATOM 4108 C C . MET B 1 80 ? 8.406 -24.812 -22.453 1 93.44 80 MET B C 1
ATOM 4110 O O . MET B 1 80 ? 9.055 -24.328 -21.531 1 93.44 80 MET B O 1
ATOM 4114 N N . LYS B 1 81 ? 7.949 -24.141 -23.484 1 96.06 81 LYS B N 1
ATOM 4115 C CA . LYS B 1 81 ? 7.777 -22.688 -23.438 1 96.06 81 LYS B CA 1
ATOM 4116 C C . LYS B 1 81 ? 6.324 -22.312 -23.141 1 96.06 81 LYS B C 1
ATOM 4118 O O . LYS B 1 81 ? 5.488 -22.312 -24.047 1 96.06 81 LYS B O 1
ATOM 4123 N N . PRO B 1 82 ? 6.09 -21.984 -21.922 1 97.62 82 PRO B N 1
ATOM 4124 C CA . PRO B 1 82 ? 4.699 -21.672 -21.594 1 97.62 82 PRO B CA 1
ATOM 4125 C C . PRO B 1 82 ? 4.25 -20.328 -22.141 1 97.62 82 PRO B C 1
ATOM 4127 O O . PRO B 1 82 ? 5.09 -19.484 -22.469 1 97.62 82 PRO B O 1
ATOM 4130 N N . PRO B 1 83 ? 2.859 -20.172 -22.375 1 97.69 83 PRO B N 1
ATOM 4131 C CA . PRO B 1 83 ? 2.393 -18.812 -22.641 1 97.69 83 PRO B CA 1
ATOM 4132 C C . PRO B 1 83 ? 2.801 -17.828 -21.531 1 97.69 83 PRO B C 1
ATOM 4134 O O . PRO B 1 83 ? 2.82 -18.188 -20.359 1 97.69 83 PRO B O 1
ATOM 4137 N N . VAL B 1 84 ? 3.16 -16.656 -21.953 1 98.19 84 VAL B N 1
ATOM 4138 C CA . VAL B 1 84 ? 3.645 -15.664 -21 1 98.19 84 VAL B CA 1
ATOM 4139 C C . VAL B 1 84 ? 2.828 -14.383 -21.141 1 98.19 84 VAL B C 1
ATOM 4141 O O . VAL B 1 84 ? 2.654 -13.859 -22.25 1 98.19 84 VAL B O 1
ATOM 4144 N N . THR B 1 85 ? 2.205 -13.953 -20.031 1 98.25 85 THR B N 1
ATOM 4145 C CA . THR B 1 85 ? 1.656 -12.609 -19.938 1 98.25 85 THR B CA 1
ATOM 4146 C C . THR B 1 85 ? 2.709 -11.633 -19.422 1 98.25 85 THR B C 1
ATOM 4148 O O . THR B 1 85 ? 3.162 -11.75 -18.281 1 98.25 85 THR B O 1
ATOM 4151 N N . ILE B 1 86 ? 3.082 -10.727 -20.266 1 98.75 86 ILE B N 1
ATOM 4152 C CA . ILE B 1 86 ? 4.059 -9.734 -19.828 1 98.75 86 ILE B CA 1
ATOM 4153 C C . ILE B 1 86 ? 3.34 -8.484 -19.328 1 98.75 86 ILE B C 1
ATOM 4155 O O . ILE B 1 86 ? 2.484 -7.934 -20.031 1 98.75 86 ILE B O 1
ATOM 4159 N N . VAL B 1 87 ? 3.531 -8.07 -18.094 1 98.75 87 VAL B N 1
ATOM 4160 C CA . VAL B 1 87 ? 3.053 -6.828 -17.5 1 98.75 87 VAL B CA 1
ATOM 4161 C C . VAL B 1 87 ? 4.227 -5.887 -17.25 1 98.75 87 VAL B C 1
ATOM 4163 O O . VAL B 1 87 ? 5.195 -6.254 -16.578 1 98.75 87 VAL B O 1
ATOM 4166 N N . TYR B 1 88 ? 4.168 -4.641 -17.828 1 98.56 88 TYR B N 1
ATOM 4167 C CA . TYR B 1 88 ? 5.387 -3.844 -17.891 1 98.56 88 TYR B CA 1
ATOM 4168 C C . TYR B 1 88 ? 5.074 -2.355 -17.812 1 98.56 88 TYR B C 1
ATOM 4170 O O . TYR B 1 88 ? 3.934 -1.939 -18.031 1 98.56 88 TYR B O 1
ATOM 4178 N N . PRO B 1 89 ? 6.086 -1.55 -17.359 1 97.19 89 PRO B N 1
ATOM 4179 C CA . PRO B 1 89 ? 5.891 -0.1 -17.281 1 97.19 89 PRO B CA 1
ATOM 4180 C C . PRO B 1 89 ? 5.828 0.557 -18.672 1 97.19 89 PRO B C 1
ATOM 4182 O O . PRO B 1 89 ? 6.551 0.149 -19.578 1 97.19 89 PRO B O 1
ATOM 4185 N N . THR B 1 90 ? 4.992 1.494 -18.797 1 96.56 90 THR B N 1
ATOM 4186 C CA . THR B 1 90 ? 4.855 2.289 -20.016 1 96.56 90 THR B CA 1
ATOM 4187 C C . THR B 1 90 ? 4.504 3.736 -19.688 1 96.56 90 THR B C 1
ATOM 4189 O O . THR B 1 90 ? 4.008 4.023 -18.594 1 96.56 90 THR B O 1
ATOM 4192 N N . ALA B 1 91 ? 4.832 4.582 -20.562 1 90.38 91 ALA B N 1
ATOM 4193 C CA . ALA B 1 91 ? 4.445 5.984 -20.422 1 90.38 91 ALA B CA 1
ATOM 4194 C C . ALA B 1 91 ? 3.072 6.238 -21.031 1 90.38 91 ALA B C 1
ATOM 4196 O O . ALA B 1 91 ? 2.455 7.273 -20.781 1 90.38 91 ALA B O 1
ATOM 4197 N N . SER B 1 92 ? 2.604 5.27 -21.734 1 90.19 92 SER B N 1
ATOM 4198 C CA . SER B 1 92 ? 1.32 5.414 -22.406 1 90.19 92 SER B CA 1
ATOM 4199 C C . SER B 1 92 ? 0.165 5.406 -21.406 1 90.19 92 SER B C 1
ATOM 4201 O O . SER B 1 92 ? 0.181 4.652 -20.438 1 90.19 92 SER B O 1
ATOM 4203 N N . GLY B 1 93 ? -0.759 6.25 -21.672 1 87.56 93 GLY B N 1
ATOM 4204 C CA . GLY B 1 93 ? -1.95 6.262 -20.844 1 87.56 93 GLY B CA 1
ATOM 4205 C C . GLY B 1 93 ? -2.787 5.004 -20.969 1 87.56 93 GLY B C 1
ATOM 4206 O O . GLY B 1 93 ? -2.654 4.266 -21.953 1 87.56 93 GLY B O 1
ATOM 4207 N N . THR B 1 94 ? -3.541 4.711 -19.969 1 86.75 94 THR B N 1
ATOM 4208 C CA . THR B 1 94 ? -4.441 3.564 -19.984 1 86.75 94 THR B CA 1
ATOM 4209 C C . THR B 1 94 ? -5.859 3.996 -20.359 1 86.75 94 THR B C 1
ATOM 4211 O O . THR B 1 94 ? -6.27 5.121 -20.062 1 86.75 94 THR B O 1
ATOM 4214 N N . PRO B 1 95 ? -6.527 3.117 -21.016 1 83.75 95 PRO B N 1
ATOM 4215 C CA . PRO B 1 95 ? -7.926 3.447 -21.312 1 83.75 95 PRO B CA 1
ATOM 4216 C C . PRO B 1 95 ? -8.742 3.719 -20.047 1 83.75 95 PRO B C 1
ATOM 4218 O O . PRO B 1 95 ? -8.547 3.059 -19.031 1 83.75 95 PRO B O 1
ATOM 4221 N N . ARG B 1 96 ? -9.68 4.633 -20.109 1 79.69 96 ARG B N 1
ATOM 4222 C CA . ARG B 1 96 ? -10.492 5.043 -18.984 1 79.69 96 ARG B CA 1
ATOM 4223 C C . ARG B 1 96 ? -11.297 3.869 -18.422 1 79.69 96 ARG B C 1
ATOM 4225 O O . ARG B 1 96 ? -11.406 3.701 -17.219 1 79.69 96 ARG B O 1
ATOM 4232 N N . SER B 1 97 ? -11.859 3.025 -19.344 1 85.38 97 SER B N 1
ATOM 4233 C CA . SER B 1 97 ? -12.711 1.921 -18.922 1 85.38 97 SER B CA 1
ATOM 4234 C C . SER B 1 97 ? -11.883 0.692 -18.562 1 85.38 97 SER B C 1
ATOM 4236 O O . SER B 1 97 ? -12.422 -0.289 -18.031 1 85.38 97 SER B O 1
ATOM 4238 N N . GLY B 1 98 ? -10.602 0.748 -18.766 1 90.81 98 GLY B N 1
ATOM 4239 C CA . GLY B 1 98 ? -9.766 -0.428 -18.547 1 90.81 98 GLY B CA 1
ATOM 4240 C C . GLY B 1 98 ? -10 -1.518 -19.578 1 90.81 98 GLY B C 1
ATOM 4241 O O . GLY B 1 98 ? -10.664 -1.288 -20.594 1 90.81 98 GLY B O 1
ATOM 4242 N N . ILE B 1 99 ? -9.438 -2.668 -19.359 1 94 99 ILE B N 1
ATOM 4243 C CA . ILE B 1 99 ? -9.617 -3.824 -20.234 1 94 99 ILE B CA 1
ATOM 4244 C C . ILE B 1 99 ? -10.297 -4.953 -19.453 1 94 99 ILE B C 1
ATOM 4246 O O . ILE B 1 99 ? -10.43 -4.883 -18.234 1 94 99 ILE B O 1
ATOM 4250 N N . GLN B 1 100 ? -10.711 -5.945 -20.234 1 93.62 100 GLN B N 1
ATOM 4251 C CA . GLN B 1 100 ? -11.383 -7.09 -19.625 1 93.62 100 GLN B CA 1
ATOM 4252 C C . GLN B 1 100 ? -10.469 -7.812 -18.641 1 93.62 100 GLN B C 1
ATOM 4254 O O . GLN B 1 100 ? -9.281 -8.008 -18.922 1 93.62 100 GLN B O 1
ATOM 4259 N N . TYR B 1 101 ? -11.055 -8.219 -17.516 1 95.88 101 TYR B N 1
ATOM 4260 C CA . TYR B 1 101 ? -10.289 -8.883 -16.469 1 95.88 101 TYR B CA 1
ATOM 4261 C C . TYR B 1 101 ? -9.914 -10.305 -16.891 1 95.88 101 TYR B C 1
ATOM 4263 O O . TYR B 1 101 ? -8.766 -10.727 -16.719 1 95.88 101 TYR B O 1
ATOM 4271 N N . ILE B 1 102 ? -10.898 -11.062 -17.438 1 95.31 102 ILE B N 1
ATOM 4272 C CA . ILE B 1 102 ? -10.68 -12.438 -17.875 1 95.31 102 ILE B CA 1
ATOM 4273 C C . ILE B 1 102 ? -9.992 -12.453 -19.234 1 95.31 102 ILE B C 1
ATOM 4275 O O . ILE B 1 102 ? -10.461 -11.82 -20.172 1 95.31 102 ILE B O 1
ATOM 4279 N N . PRO B 1 103 ? -8.93 -13.18 -19.281 1 93.62 103 PRO B N 1
ATOM 4280 C CA . PRO B 1 103 ? -8.148 -13.117 -20.516 1 93.62 103 PRO B CA 1
ATOM 4281 C C . PRO B 1 103 ? -8.891 -13.711 -21.703 1 93.62 103 PRO B C 1
ATOM 4283 O O . PRO B 1 103 ? -9.594 -14.719 -21.562 1 93.62 103 PRO B O 1
ATOM 4286 N N . PHE B 1 104 ? -8.758 -13.039 -22.875 1 92.38 104 PHE B N 1
ATOM 4287 C CA . PHE B 1 104 ? -9.164 -13.523 -24.188 1 92.38 104 PHE B CA 1
ATOM 4288 C C . PHE B 1 104 ? -10.672 -13.719 -24.25 1 92.38 104 PHE B C 1
ATOM 4290 O O . PHE B 1 104 ? -11.18 -14.422 -25.125 1 92.38 104 PHE B O 1
ATOM 4297 N N . GLY B 1 105 ? -11.344 -13.227 -23.203 1 87.62 105 GLY B N 1
ATOM 4298 C CA . GLY B 1 105 ? -12.781 -13.461 -23.188 1 87.62 105 GLY B CA 1
ATOM 4299 C C . GLY B 1 105 ? -13.141 -14.93 -23.094 1 87.62 105 GLY B C 1
ATOM 4300 O O . GLY B 1 105 ? -14.125 -15.375 -23.688 1 87.62 105 GLY B O 1
ATOM 4301 N N . GLU B 1 106 ? -12.305 -15.703 -22.469 1 92.81 106 GLU B N 1
ATOM 4302 C CA . GLU B 1 106 ? -12.461 -17.141 -22.359 1 92.81 106 GLU B CA 1
ATOM 4303 C C . GLU B 1 106 ? -13.109 -17.531 -21.031 1 92.81 106 GLU B C 1
ATOM 4305 O O . GLU B 1 106 ? -12.484 -17.438 -19.984 1 92.81 106 GLU B O 1
ATOM 4310 N N . ARG B 1 107 ? -14.234 -18.109 -21.047 1 93.06 107 ARG B N 1
ATOM 4311 C CA . ARG B 1 107 ? -15.008 -18.422 -19.844 1 93.06 107 ARG B CA 1
ATOM 4312 C C . ARG B 1 107 ? -14.43 -19.625 -19.125 1 93.06 107 ARG B C 1
ATOM 4314 O O . ARG B 1 107 ? -14.75 -19.875 -17.953 1 93.06 107 ARG B O 1
ATOM 4321 N N . SER B 1 108 ? -13.648 -20.406 -19.828 1 95.75 108 SER B N 1
ATOM 4322 C CA . SER B 1 108 ? -13.047 -21.594 -19.219 1 95.75 108 SER B CA 1
ATOM 4323 C C . SER B 1 108 ? -12.219 -21.219 -17.984 1 95.75 108 SER B C 1
ATOM 4325 O O . SER B 1 108 ? -12.062 -22.031 -17.078 1 95.75 108 SER B O 1
ATOM 4327 N N . TYR B 1 109 ? -11.664 -20 -17.984 1 97.25 109 TYR B N 1
ATOM 4328 C CA . TYR B 1 109 ? -10.984 -19.547 -16.766 1 97.25 109 TYR B CA 1
ATOM 4329 C C . TYR B 1 109 ? -11.93 -19.547 -15.578 1 97.25 109 TYR B C 1
ATOM 4331 O O . TYR B 1 109 ? -11.547 -19.984 -14.484 1 97.25 109 TYR B O 1
ATOM 4339 N N . LEU B 1 110 ? -13.125 -19.094 -15.781 1 96.56 110 LEU B N 1
AT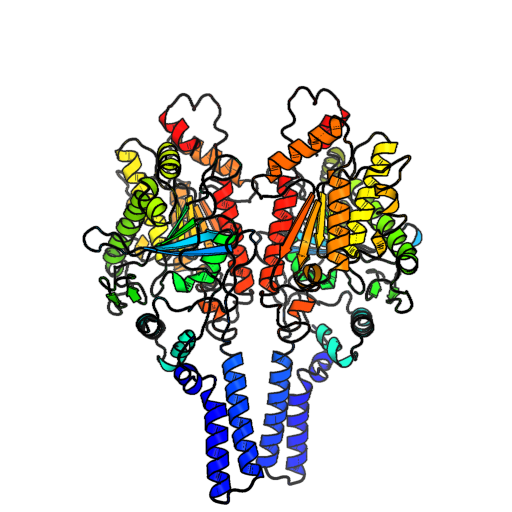OM 4340 C CA . LEU B 1 110 ? -14.125 -19.047 -14.727 1 96.56 110 LEU B CA 1
ATOM 4341 C C . LEU B 1 110 ? -14.555 -20.453 -14.32 1 96.56 110 LEU B C 1
ATOM 4343 O O . LEU B 1 110 ? -14.773 -20.734 -13.141 1 96.56 110 LEU B O 1
ATOM 4347 N N . VAL B 1 111 ? -14.695 -21.297 -15.297 1 96.88 111 VAL B N 1
ATOM 4348 C CA . VAL B 1 111 ? -15.023 -22.688 -15.016 1 96.88 111 VAL B CA 1
ATOM 4349 C C . VAL B 1 111 ? -13.938 -23.312 -14.141 1 96.88 111 VAL B C 1
ATOM 4351 O O . VAL B 1 111 ? -14.234 -24.031 -13.18 1 96.88 111 VAL B O 1
ATOM 4354 N N . GLY B 1 112 ? -12.719 -23.062 -14.516 1 97.62 112 GLY B N 1
ATOM 4355 C CA . GLY B 1 112 ? -11.609 -23.562 -13.711 1 97.62 112 GLY B CA 1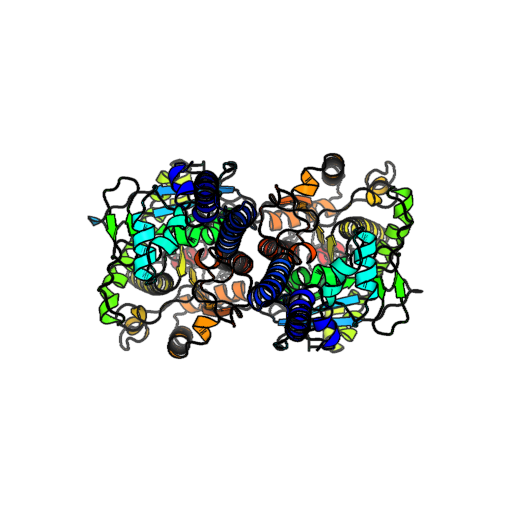
ATOM 4356 C C . GLY B 1 112 ? -11.617 -23.031 -12.289 1 97.62 112 GLY B C 1
ATOM 4357 O O . GLY B 1 112 ? -11.383 -23.797 -11.344 1 97.62 112 GLY B O 1
ATOM 4358 N N . ILE B 1 113 ? -11.883 -21.719 -12.117 1 96.81 113 ILE B N 1
ATOM 4359 C CA . ILE B 1 113 ? -11.953 -21.125 -10.789 1 96.81 113 ILE B CA 1
ATOM 4360 C C . ILE B 1 113 ? -13.062 -21.781 -9.984 1 96.81 113 ILE B C 1
ATOM 4362 O O . ILE B 1 113 ? -12.867 -22.141 -8.812 1 96.81 113 ILE B O 1
ATOM 4366 N N . ALA B 1 114 ? -14.203 -21.984 -10.57 1 96 114 ALA B N 1
ATOM 4367 C CA . ALA B 1 114 ? -15.344 -22.609 -9.898 1 96 114 ALA B CA 1
ATOM 4368 C C . ALA B 1 114 ? -15.008 -24.031 -9.469 1 96 114 ALA B C 1
ATOM 4370 O O . ALA B 1 114 ? -15.297 -24.438 -8.336 1 96 114 ALA B O 1
ATOM 4371 N N . SER B 1 115 ? -14.445 -24.75 -10.367 1 95.75 115 SER B N 1
ATOM 4372 C CA . SER B 1 115 ? -14.086 -26.125 -10.102 1 95.75 115 SER B CA 1
ATOM 4373 C C . SER B 1 115 ? -13.086 -26.234 -8.953 1 95.75 115 SER B C 1
ATOM 4375 O O . SER B 1 115 ? -13.258 -27.031 -8.039 1 95.75 115 SER B O 1
ATOM 4377 N N . TYR B 1 116 ? -12.07 -25.406 -9 1 95.06 116 TYR B N 1
ATOM 4378 C CA . TYR B 1 116 ? -11.031 -25.438 -7.969 1 95.06 116 TYR B CA 1
ATOM 4379 C C . TYR B 1 116 ? -11.602 -25.062 -6.609 1 95.06 116 TYR B C 1
ATOM 4381 O O . TYR B 1 116 ? -11.242 -25.656 -5.59 1 95.06 116 TYR B O 1
ATOM 4389 N N . SER B 1 117 ? -12.414 -24.047 -6.586 1 92.81 117 SER B N 1
ATOM 4390 C CA . SER B 1 117 ? -12.961 -23.516 -5.336 1 92.81 117 SER B CA 1
ATOM 4391 C C . SER B 1 117 ? -14.164 -24.328 -4.875 1 92.81 117 SER B C 1
ATOM 4393 O O . SER B 1 117 ? -14.711 -24.062 -3.801 1 92.81 117 SER B O 1
ATOM 4395 N N . LYS B 1 118 ? -14.664 -25.219 -5.66 1 91.81 118 LYS B N 1
ATOM 4396 C CA . LYS B 1 118 ? -15.82 -26.062 -5.375 1 91.81 118 LYS B CA 1
ATOM 4397 C C . LYS B 1 118 ? -17.078 -25.234 -5.133 1 91.81 118 LYS B C 1
ATOM 4399 O O . LYS B 1 118 ? -17.781 -25.422 -4.141 1 91.81 118 LYS B O 1
ATOM 4404 N N . VAL B 1 119 ? -17.266 -24.219 -5.984 1 91.75 119 VAL B N 1
ATOM 4405 C CA . VAL B 1 119 ? -18.469 -23.391 -5.926 1 91.75 119 VAL B CA 1
ATOM 4406 C C . VAL B 1 119 ? -19.188 -23.453 -7.27 1 91.75 119 VAL B C 1
ATOM 4408 O O . VAL B 1 119 ? -18.578 -23.719 -8.305 1 91.75 119 VAL B O 1
ATOM 4411 N N . PRO B 1 120 ? -20.5 -23.203 -7.18 1 92.56 120 PRO B N 1
ATOM 4412 C CA . PRO B 1 120 ? -21.25 -23.172 -8.445 1 92.56 120 PRO B CA 1
ATOM 4413 C C . PRO B 1 120 ? -20.766 -22.078 -9.383 1 92.56 120 PRO B C 1
ATOM 4415 O O . PRO B 1 120 ? -20.422 -20.984 -8.93 1 92.56 120 PRO B O 1
ATOM 4418 N N . TYR B 1 121 ? -20.719 -22.422 -10.625 1 93.38 121 TYR B N 1
ATOM 4419 C CA . TYR B 1 121 ? -20.281 -21.5 -11.664 1 93.38 121 TYR B CA 1
ATOM 4420 C C . TYR B 1 121 ? -21.047 -20.188 -11.57 1 93.38 121 TYR B C 1
ATOM 4422 O O . TYR B 1 121 ? -20.484 -19.109 -11.82 1 93.38 121 TYR B O 1
ATOM 4430 N N . ALA B 1 122 ? -22.281 -20.203 -11.156 1 89.12 122 ALA B N 1
ATOM 4431 C CA . ALA B 1 122 ? -23.172 -19.031 -11.102 1 89.12 122 ALA B CA 1
ATOM 4432 C C . ALA B 1 122 ? -22.625 -17.984 -10.133 1 89.12 122 ALA B C 1
ATOM 4434 O O . ALA B 1 122 ? -22.859 -16.781 -10.312 1 89.12 122 ALA B O 1
ATOM 4435 N N . LEU B 1 123 ? -21.797 -18.406 -9.25 1 88.19 123 LEU B N 1
ATOM 4436 C CA . LEU B 1 123 ? -21.297 -17.5 -8.227 1 88.19 123 LEU B CA 1
ATOM 4437 C C . LEU B 1 123 ? -20.047 -16.781 -8.711 1 88.19 123 LEU B C 1
ATOM 4439 O O . LEU B 1 123 ? -19.656 -15.758 -8.148 1 88.19 123 LEU B O 1
ATOM 4443 N N . VAL B 1 124 ? -19.406 -17.359 -9.789 1 92.12 124 VAL B N 1
ATOM 4444 C CA . VAL B 1 124 ? -18.156 -16.734 -10.211 1 92.12 124 VAL B CA 1
ATOM 4445 C C . VAL B 1 124 ? -18.312 -16.156 -11.617 1 92.12 124 VAL B C 1
ATOM 4447 O O . VAL B 1 124 ? -17.469 -15.391 -12.078 1 92.12 124 VAL B O 1
ATOM 4450 N N . LYS B 1 125 ? -19.406 -16.344 -12.227 1 91.81 125 LYS B N 1
ATOM 4451 C CA . LYS B 1 125 ? -19.609 -15.969 -13.625 1 91.81 125 LYS B CA 1
ATOM 4452 C C . LYS B 1 125 ? -19.5 -14.453 -13.797 1 91.81 125 LYS B C 1
ATOM 4454 O O . LYS B 1 125 ? -19 -13.977 -14.828 1 91.81 125 LYS B O 1
ATOM 4459 N N . ASP B 1 126 ? -19.922 -13.641 -12.812 1 92.75 126 ASP B N 1
ATOM 4460 C CA . ASP B 1 126 ? -19.953 -12.188 -12.953 1 92.75 126 ASP B CA 1
ATOM 4461 C C . ASP B 1 126 ? -18.562 -11.586 -12.836 1 92.75 126 ASP B C 1
ATOM 4463 O O . ASP B 1 126 ? -18.359 -10.398 -13.109 1 92.75 126 ASP B O 1
ATOM 4467 N N . LEU B 1 127 ? -17.578 -12.438 -12.461 1 93.44 127 LEU B N 1
ATOM 4468 C CA . LEU B 1 127 ? -16.203 -11.969 -12.547 1 93.44 127 LEU B CA 1
ATOM 4469 C C . LEU B 1 127 ? -15.844 -11.57 -13.977 1 93.44 127 LEU B C 1
ATOM 4471 O O . LEU B 1 127 ? -14.883 -10.828 -14.203 1 93.44 127 LEU B O 1
ATOM 4475 N N . TRP B 1 128 ? -16.688 -12 -14.812 1 92.5 128 TRP B N 1
ATOM 4476 C CA . TRP B 1 128 ? -16.609 -11.656 -16.234 1 92.5 128 TRP B CA 1
ATOM 4477 C C . TRP B 1 128 ? -16.719 -10.148 -16.422 1 92.5 128 TRP B C 1
ATOM 4479 O O . TRP B 1 128 ? -16.203 -9.609 -17.406 1 92.5 128 TRP B O 1
ATOM 4489 N N . LEU B 1 129 ? -17.328 -9.445 -15.57 1 92.56 129 LEU B N 1
ATOM 4490 C CA . LEU B 1 129 ? -17.641 -8.023 -15.719 1 92.56 129 LEU B CA 1
ATOM 4491 C C . LEU B 1 129 ? -16.562 -7.164 -15.078 1 92.56 129 LEU B C 1
ATOM 4493 O O . LEU B 1 129 ? -16.578 -5.938 -15.203 1 92.56 129 LEU B O 1
ATOM 4497 N N . LEU B 1 130 ? -15.578 -7.785 -14.438 1 93.94 130 LEU B N 1
ATOM 4498 C CA . LEU B 1 130 ? -14.484 -7.039 -13.828 1 93.94 130 LEU B CA 1
ATOM 4499 C C . LEU B 1 130 ? -13.562 -6.465 -14.891 1 93.94 130 LEU B C 1
ATOM 4501 O O . LEU B 1 130 ? -13.508 -6.969 -16.016 1 93.94 130 LEU B O 1
ATOM 4505 N N . ARG B 1 131 ? -12.883 -5.398 -14.523 1 94.25 131 ARG B N 1
ATOM 4506 C CA . ARG B 1 131 ? -11.961 -4.711 -15.414 1 94.25 131 ARG B CA 1
ATOM 4507 C C . ARG B 1 131 ? -10.641 -4.402 -14.711 1 94.25 131 ARG B C 1
ATOM 4509 O O . ARG B 1 131 ? -10.547 -4.492 -13.484 1 94.25 131 ARG B O 1
ATOM 4516 N N . LYS B 1 132 ? -9.625 -4.09 -15.523 1 95.19 132 LYS B N 1
ATOM 4517 C CA . LYS B 1 132 ? -8.328 -3.689 -14.992 1 95.19 132 LYS B CA 1
ATOM 4518 C C . LYS B 1 132 ? -7.664 -2.643 -15.883 1 95.19 132 LYS B C 1
ATOM 4520 O O . LYS B 1 132 ? -7.832 -2.662 -17.094 1 95.19 132 LYS B O 1
ATOM 4525 N N . LYS B 1 133 ? -6.945 -1.74 -15.305 1 94.06 133 LYS B N 1
ATOM 4526 C CA . LYS B 1 133 ? -6.348 -0.6 -15.992 1 94.06 133 LYS B CA 1
ATOM 4527 C C . LYS B 1 133 ? -4.961 -0.944 -16.531 1 94.06 133 LYS B C 1
ATOM 4529 O O . LYS B 1 133 ? -3.951 -0.599 -15.914 1 94.06 133 LYS B O 1
ATOM 4534 N N . MET B 1 134 ? -4.938 -1.556 -17.672 1 95.81 134 MET B N 1
ATOM 4535 C CA . MET B 1 134 ? -3.752 -1.86 -18.469 1 95.81 134 MET B CA 1
ATOM 4536 C C . MET B 1 134 ? -3.971 -1.491 -19.922 1 95.81 134 MET B C 1
ATOM 4538 O O . MET B 1 134 ? -5.109 -1.337 -20.375 1 95.81 134 MET B O 1
ATOM 4542 N N . ARG B 1 135 ? -2.877 -1.286 -20.609 1 96.19 135 ARG B N 1
ATOM 4543 C CA . ARG B 1 135 ? -2.967 -1.05 -22.047 1 96.19 135 ARG B CA 1
ATOM 4544 C C . ARG B 1 135 ? -2.305 -2.178 -22.828 1 96.19 135 ARG B C 1
ATOM 4546 O O . ARG B 1 135 ? -1.086 -2.352 -22.766 1 96.19 135 ARG B O 1
ATOM 4553 N N . PRO B 1 136 ? -3.07 -2.908 -23.609 1 95.94 136 PRO B N 1
ATOM 4554 C CA . PRO B 1 136 ? -2.482 -3.977 -24.422 1 95.94 136 PRO B CA 1
ATOM 4555 C C . PRO B 1 136 ? -1.539 -3.447 -25.5 1 95.94 136 PRO B C 1
ATOM 4557 O O . PRO B 1 136 ? -1.861 -2.475 -26.188 1 95.94 136 PRO B O 1
ATOM 4560 N N . ASN B 1 137 ? -0.34 -4 -25.516 1 96.31 137 ASN B N 1
ATOM 4561 C CA . ASN B 1 137 ? 0.636 -3.777 -26.578 1 96.31 137 ASN B CA 1
ATOM 4562 C C . ASN B 1 137 ? 1.137 -2.336 -26.594 1 96.31 137 ASN B C 1
ATOM 4564 O O . ASN B 1 137 ? 1.374 -1.761 -27.656 1 96.31 137 ASN B O 1
ATOM 4568 N N . ALA B 1 138 ? 1.133 -1.752 -25.422 1 97.38 138 ALA B N 1
ATOM 4569 C CA . ALA B 1 138 ? 1.698 -0.412 -25.297 1 97.38 138 ALA B CA 1
ATOM 4570 C C . ALA B 1 138 ? 3.213 -0.436 -25.5 1 97.38 138 ALA B C 1
ATOM 4572 O O . ALA B 1 138 ? 3.854 -1.47 -25.297 1 97.38 138 ALA B O 1
ATOM 4573 N N . GLU B 1 139 ? 3.734 0.693 -25.922 1 96.75 139 GLU B N 1
ATOM 4574 C CA . GLU B 1 139 ? 5.188 0.82 -26 1 96.75 139 GLU B CA 1
ATOM 4575 C C . GLU B 1 139 ? 5.809 0.748 -24.609 1 96.75 139 GLU B C 1
ATOM 4577 O O . GLU B 1 139 ? 5.391 1.462 -23.688 1 96.75 139 GLU B O 1
ATOM 4582 N N . PRO B 1 140 ? 6.75 -0.176 -24.438 1 97.56 140 PRO B N 1
ATOM 4583 C CA . PRO B 1 140 ? 7.352 -0.282 -23.109 1 97.56 140 PRO B CA 1
ATOM 4584 C C . PRO B 1 140 ? 8.227 0.92 -22.766 1 97.56 140 PRO B C 1
ATOM 4586 O O . PRO B 1 140 ? 8.734 1.602 -23.656 1 97.56 140 PRO B O 1
ATOM 4589 N N . ALA B 1 141 ? 8.359 1.221 -21.484 1 95.69 141 ALA B N 1
ATOM 4590 C CA . ALA B 1 141 ? 9.336 2.201 -21.016 1 95.69 141 ALA B CA 1
ATOM 4591 C C . ALA B 1 141 ? 10.75 1.788 -21.406 1 95.69 141 ALA B C 1
ATOM 4593 O O . ALA B 1 141 ? 11 0.624 -21.734 1 95.69 141 ALA B O 1
ATOM 4594 N N . PRO B 1 142 ? 11.695 2.697 -21.406 1 93.75 142 PRO B N 1
ATOM 4595 C CA . PRO B 1 142 ? 13.07 2.344 -21.766 1 93.75 142 PRO B CA 1
ATOM 4596 C C . PRO B 1 142 ? 13.609 1.169 -20.953 1 93.75 142 PRO B C 1
ATOM 4598 O O . PRO B 1 142 ? 13.359 1.085 -19.75 1 93.75 142 PRO B O 1
ATOM 4601 N N . LEU B 1 143 ? 14.273 0.301 -21.641 1 95.94 143 LEU B N 1
ATOM 4602 C CA . LEU B 1 143 ? 14.781 -0.92 -21.031 1 95.94 143 LEU B CA 1
ATOM 4603 C C . LEU B 1 143 ? 15.789 -0.597 -19.938 1 95.94 143 LEU B C 1
ATOM 4605 O O . LEU B 1 143 ? 15.82 -1.263 -18.906 1 95.94 143 LEU B O 1
ATOM 4609 N N . PHE B 1 144 ? 16.547 0.365 -20.219 1 92.06 144 PHE B N 1
ATOM 4610 C CA . PHE B 1 144 ? 17.578 0.772 -19.281 1 92.06 144 PHE B CA 1
ATOM 4611 C C . PHE B 1 144 ? 17.141 1.993 -18.484 1 92.06 144 PHE B C 1
ATOM 4613 O O . PHE B 1 144 ? 16.516 2.902 -19.031 1 92.06 144 PHE B O 1
ATOM 4620 N N . GLN B 1 145 ? 17.422 1.921 -17.188 1 85.75 145 GLN B N 1
ATOM 4621 C CA . GLN B 1 145 ? 17.125 3.043 -16.312 1 85.75 145 GLN B CA 1
ATOM 4622 C C . GLN B 1 145 ? 18.141 4.172 -16.484 1 85.75 145 GLN B C 1
ATOM 4624 O O . GLN B 1 145 ? 19.062 4.055 -17.281 1 85.75 145 GLN B O 1
ATOM 4629 N N . ARG B 1 146 ? 17.953 5.254 -15.82 1 75.06 146 ARG B N 1
ATOM 4630 C CA . ARG B 1 146 ? 18.781 6.445 -15.992 1 75.06 146 ARG B CA 1
ATOM 4631 C C . ARG B 1 146 ? 20.219 6.18 -15.555 1 75.06 146 ARG B C 1
ATOM 4633 O O . ARG B 1 146 ? 21.156 6.789 -16.078 1 75.06 146 ARG B O 1
ATOM 4640 N N . ASP B 1 147 ? 20.422 5.195 -14.664 1 73.25 147 ASP B N 1
ATOM 4641 C CA . ASP B 1 147 ? 21.766 4.871 -14.18 1 73.25 147 ASP B CA 1
ATOM 4642 C C . ASP B 1 147 ? 22.453 3.867 -15.102 1 73.25 147 ASP B C 1
ATOM 4644 O O . ASP B 1 147 ? 23.578 3.451 -14.844 1 73.25 147 ASP B O 1
ATOM 4648 N N . GLY B 1 148 ? 21.766 3.496 -16.125 1 79.88 148 GLY B N 1
ATOM 4649 C CA . GLY B 1 148 ? 22.359 2.582 -17.094 1 79.88 148 GLY B CA 1
ATOM 4650 C C . GLY B 1 148 ? 22.078 1.125 -16.797 1 79.88 148 GLY B C 1
ATOM 4651 O O . GLY B 1 148 ? 22.375 0.245 -17.609 1 79.88 148 GLY B O 1
ATOM 4652 N N . MET B 1 149 ? 21.469 0.887 -15.688 1 84.56 149 MET B N 1
ATOM 4653 C CA . MET B 1 149 ? 21.125 -0.487 -15.328 1 84.56 149 MET B CA 1
ATOM 4654 C C . MET B 1 149 ? 19.812 -0.9 -15.969 1 84.56 149 MET B C 1
ATOM 4656 O O . MET B 1 149 ? 18.891 -0.083 -16.094 1 84.56 149 MET B O 1
ATOM 4660 N N . PRO B 1 150 ? 19.781 -2.137 -16.375 1 91.44 150 PRO B N 1
ATOM 4661 C CA . PRO B 1 150 ? 18.484 -2.582 -16.906 1 91.44 150 PRO B CA 1
ATOM 4662 C C . PRO B 1 150 ? 17.391 -2.611 -15.844 1 91.44 150 PRO B C 1
ATOM 4664 O O . PRO B 1 150 ? 17.688 -2.773 -14.656 1 91.44 150 PRO B O 1
ATOM 4667 N N . ARG B 1 151 ? 16.172 -2.414 -16.25 1 92.69 151 ARG B N 1
ATOM 4668 C CA . ARG B 1 151 ? 15.023 -2.584 -15.352 1 92.69 151 ARG B CA 1
ATOM 4669 C C . ARG B 1 151 ? 14.977 -4 -14.789 1 92.69 151 ARG B C 1
ATOM 4671 O O . ARG B 1 151 ? 15.43 -4.945 -15.438 1 92.69 151 ARG B O 1
ATOM 4678 N N . PRO B 1 152 ? 14.461 -4.121 -13.555 1 94.69 152 PRO B N 1
ATOM 4679 C CA . PRO B 1 152 ? 14.352 -5.473 -13.008 1 94.69 152 PRO B CA 1
ATOM 4680 C C . PRO B 1 152 ? 13.422 -6.367 -13.828 1 94.69 152 PRO B C 1
ATOM 4682 O O . PRO B 1 152 ? 12.32 -5.945 -14.195 1 94.69 152 PRO B O 1
ATOM 4685 N N . MET B 1 153 ? 13.914 -7.535 -14.141 1 97.94 153 MET B N 1
ATOM 4686 C CA . MET B 1 153 ? 13.125 -8.562 -14.812 1 97.94 153 MET B CA 1
ATOM 4687 C C . MET B 1 153 ? 12.656 -9.625 -13.828 1 97.94 153 MET B C 1
ATOM 4689 O O . MET B 1 153 ? 13.477 -10.281 -13.18 1 97.94 153 MET B O 1
ATOM 4693 N N . ILE B 1 154 ? 11.328 -9.805 -13.727 1 98.75 154 ILE B N 1
ATOM 4694 C CA . ILE B 1 154 ? 10.75 -10.734 -12.766 1 98.75 154 ILE B CA 1
ATOM 4695 C C . ILE B 1 154 ? 9.992 -11.836 -13.508 1 98.75 154 ILE B C 1
ATOM 4697 O O . ILE B 1 154 ? 9.164 -11.555 -14.383 1 98.75 154 ILE B O 1
ATOM 4701 N N . VAL B 1 155 ? 10.344 -13.07 -13.25 1 98.94 155 VAL B N 1
ATOM 4702 C CA . VAL B 1 155 ? 9.508 -14.188 -13.68 1 98.94 155 VAL B CA 1
ATOM 4703 C C . VAL B 1 155 ? 8.531 -14.562 -12.562 1 98.94 155 VAL B C 1
ATOM 4705 O O . VAL B 1 155 ? 8.945 -14.805 -11.43 1 98.94 155 VAL B O 1
ATOM 4708 N N . PHE B 1 156 ? 7.223 -14.555 -12.891 1 98.94 156 PHE B N 1
ATOM 4709 C CA . PHE B 1 156 ? 6.199 -14.812 -11.891 1 98.94 156 PHE B CA 1
ATOM 4710 C C . PHE B 1 156 ? 5.539 -16.172 -12.133 1 98.94 156 PHE B C 1
ATOM 4712 O O . PHE B 1 156 ? 5.156 -16.484 -13.266 1 98.94 156 PHE B O 1
ATOM 4719 N N . SER B 1 157 ? 5.43 -16.922 -11.031 1 98.94 157 SER B N 1
ATOM 4720 C CA . SER B 1 157 ? 4.777 -18.234 -11.062 1 98.94 157 SER B CA 1
ATOM 4721 C C . SER B 1 157 ? 3.549 -18.25 -10.164 1 98.94 157 SER B C 1
ATOM 4723 O O . SER B 1 157 ? 3.643 -17.953 -8.969 1 98.94 157 SER B O 1
ATOM 4725 N N . HIS B 1 158 ? 2.406 -18.656 -10.727 1 98.88 158 HIS B N 1
ATOM 4726 C CA . HIS B 1 158 ? 1.148 -18.656 -9.992 1 98.88 158 HIS B CA 1
ATOM 4727 C C . HIS B 1 158 ? 0.983 -19.938 -9.18 1 98.88 158 HIS B C 1
ATOM 4729 O O . HIS B 1 158 ? 1.702 -20.906 -9.406 1 98.88 158 HIS B O 1
ATOM 4735 N N . GLY B 1 159 ? 0.092 -19.953 -8.25 1 98.62 159 GLY B N 1
ATOM 4736 C CA . GLY B 1 159 ? -0.229 -21.109 -7.438 1 98.62 159 GLY B CA 1
ATOM 4737 C C . GLY B 1 159 ? -1.224 -22.047 -8.094 1 98.62 159 GLY B C 1
ATOM 4738 O O . GLY B 1 159 ? -1.677 -21.797 -9.211 1 98.62 159 GLY B O 1
ATOM 4739 N N . LEU B 1 160 ? -1.549 -23.109 -7.344 1 98.19 160 LEU B N 1
ATOM 4740 C CA . LEU B 1 160 ? -2.537 -24.078 -7.82 1 98.19 160 LEU B CA 1
ATOM 4741 C C . LEU B 1 160 ? -3.887 -23.391 -8.047 1 98.19 160 LEU B C 1
ATOM 4743 O O . LEU B 1 160 ? -4.352 -22.625 -7.199 1 98.19 160 LEU B O 1
ATOM 4747 N N . GLY B 1 161 ? -4.461 -23.703 -9.203 1 97.81 161 GLY B N 1
ATOM 4748 C CA . GLY B 1 161 ? -5.746 -23.109 -9.539 1 97.81 161 GLY B CA 1
ATOM 4749 C C . GLY B 1 161 ? -5.641 -21.656 -9.977 1 97.81 161 GLY B C 1
ATOM 4750 O O . GLY B 1 161 ? -6.656 -21 -10.227 1 97.81 161 GLY B O 1
ATOM 4751 N N . GLY B 1 162 ? -4.445 -21.156 -10.102 1 98 162 GLY B N 1
ATOM 4752 C CA . GLY B 1 162 ? -4.254 -19.766 -10.469 1 98 162 GLY B CA 1
ATOM 4753 C C . GLY B 1 162 ? -3.938 -19.562 -11.938 1 98 162 GLY B C 1
ATOM 4754 O O . GLY B 1 162 ? -4.055 -20.5 -12.734 1 98 162 GLY B O 1
ATOM 4755 N N . PHE B 1 163 ? -3.699 -18.422 -12.352 1 98.06 163 PHE B N 1
ATOM 4756 C CA . PHE B 1 163 ? -3.209 -17.938 -13.641 1 98.06 163 PHE B CA 1
ATOM 4757 C C . PHE B 1 163 ? -2.758 -16.484 -13.547 1 98.06 163 PHE B C 1
ATOM 4759 O O . PHE B 1 163 ? -3.057 -15.805 -12.57 1 98.06 163 PHE B O 1
ATOM 4766 N N . PRO B 1 164 ? -2.018 -15.977 -14.469 1 98.25 164 PRO B N 1
ATOM 4767 C CA . PRO B 1 164 ? -1.392 -14.664 -14.328 1 98.25 164 PRO B CA 1
ATOM 4768 C C . PRO B 1 164 ? -2.396 -13.562 -13.992 1 98.25 164 PRO B C 1
ATOM 4770 O O . PRO B 1 164 ? -2.172 -12.773 -13.07 1 98.25 164 PRO B O 1
ATOM 4773 N N . HIS B 1 165 ? -3.504 -13.539 -14.594 1 97.56 165 HIS B N 1
ATOM 4774 C CA . HIS B 1 165 ? -4.445 -12.43 -14.461 1 97.56 165 HIS B CA 1
ATOM 4775 C C . HIS B 1 165 ? -5.148 -12.469 -13.109 1 97.56 165 HIS B C 1
ATOM 4777 O O . HIS B 1 165 ? -5.742 -11.469 -12.688 1 97.56 165 HIS B O 1
ATOM 4783 N N . LEU B 1 166 ? -5.098 -13.578 -12.43 1 98.06 166 LEU B N 1
ATOM 4784 C CA . LEU B 1 166 ? -5.625 -13.648 -11.078 1 98.06 166 LEU B CA 1
ATOM 4785 C C . LEU B 1 166 ? -4.734 -12.883 -10.102 1 98.06 166 LEU B C 1
ATOM 4787 O O . LEU B 1 166 ? -5.105 -12.664 -8.953 1 98.06 166 LEU B O 1
ATOM 4791 N N . TYR B 1 167 ? -3.625 -12.398 -10.625 1 98.62 167 TYR B N 1
ATOM 4792 C CA . TYR B 1 167 ? -2.658 -11.617 -9.867 1 98.62 167 TYR B CA 1
ATOM 4793 C C . TYR B 1 167 ? -2.455 -10.242 -10.492 1 98.62 167 TYR B C 1
ATOM 4795 O O . TYR B 1 167 ? -1.4 -9.625 -10.328 1 98.62 167 TYR B O 1
ATOM 4803 N N . SER B 1 168 ? -3.387 -9.727 -11.188 1 98.25 168 SER B N 1
ATOM 4804 C CA . SER B 1 168 ? -3.232 -8.516 -11.992 1 98.25 168 SER B CA 1
ATOM 4805 C C . SER B 1 168 ? -2.84 -7.328 -11.125 1 98.25 168 SER B C 1
ATOM 4807 O O . SER B 1 168 ? -1.967 -6.543 -11.492 1 98.25 168 SER B O 1
ATOM 4809 N N . THR B 1 169 ? -3.486 -7.121 -9.945 1 97.88 169 THR B N 1
ATOM 4810 C CA . THR B 1 169 ? -3.203 -5.961 -9.109 1 97.88 169 THR B CA 1
ATOM 4811 C C . THR B 1 169 ? -1.764 -5.992 -8.609 1 97.88 169 THR B C 1
ATOM 4813 O O . THR B 1 169 ? -1.073 -4.973 -8.617 1 97.88 169 THR B O 1
ATOM 4816 N N . LEU B 1 170 ? -1.306 -7.18 -8.211 1 98.62 170 LEU B N 1
ATOM 4817 C CA . LEU B 1 170 ? 0.08 -7.332 -7.785 1 98.62 170 LEU B CA 1
ATOM 4818 C C . LEU B 1 170 ? 1.039 -7.047 -8.938 1 98.62 170 LEU B C 1
ATOM 4820 O O . LEU B 1 170 ? 2.002 -6.293 -8.773 1 98.62 170 LEU B O 1
ATOM 4824 N N . LEU B 1 171 ? 0.791 -7.609 -10.078 1 98.75 171 LEU B N 1
ATOM 4825 C CA . LEU B 1 171 ? 1.669 -7.457 -11.234 1 98.75 171 LEU B CA 1
ATOM 4826 C C . LEU B 1 171 ? 1.688 -6.008 -11.711 1 98.75 171 LEU B C 1
ATOM 4828 O O . LEU B 1 171 ? 2.74 -5.488 -12.086 1 98.75 171 LEU B O 1
ATOM 4832 N N . MET B 1 172 ? 0.511 -5.355 -11.68 1 98.25 172 MET B N 1
ATOM 4833 C CA . MET B 1 172 ? 0.438 -3.943 -12.039 1 98.25 172 MET B CA 1
ATOM 4834 C C . MET B 1 172 ? 1.24 -3.09 -11.062 1 98.25 172 MET B C 1
ATOM 4836 O O . MET B 1 172 ? 1.957 -2.176 -11.477 1 98.25 172 MET B O 1
ATOM 4840 N N . ASP B 1 173 ? 1.089 -3.428 -9.781 1 97.81 173 ASP B N 1
ATOM 4841 C CA . ASP B 1 173 ? 1.78 -2.65 -8.758 1 97.81 173 ASP B CA 1
ATOM 4842 C C . ASP B 1 173 ? 3.295 -2.805 -8.883 1 97.81 173 ASP B C 1
ATOM 4844 O O . ASP B 1 173 ? 4.047 -1.891 -8.539 1 97.81 173 ASP B O 1
ATOM 4848 N N . LEU B 1 174 ? 3.77 -3.926 -9.383 1 98.06 174 LEU B N 1
ATOM 4849 C CA . LEU B 1 174 ? 5.188 -4.121 -9.656 1 98.06 174 LEU B CA 1
ATOM 4850 C C . LEU B 1 174 ? 5.621 -3.33 -10.891 1 98.06 174 LEU B C 1
ATOM 4852 O O . LEU B 1 174 ? 6.668 -2.68 -10.883 1 98.06 174 LEU B O 1
ATOM 4856 N N . ALA B 1 175 ? 4.809 -3.305 -11.898 1 97.69 175 ALA B N 1
ATOM 4857 C CA . ALA B 1 175 ? 5.133 -2.652 -13.164 1 97.69 175 ALA B CA 1
ATOM 4858 C C . ALA B 1 175 ? 5.207 -1.137 -12.992 1 97.69 175 ALA B C 1
ATOM 4860 O O . ALA B 1 175 ? 6.113 -0.49 -13.523 1 97.69 175 ALA B O 1
ATOM 4861 N N . VAL B 1 176 ? 4.281 -0.583 -12.242 1 94.56 176 VAL B N 1
ATOM 4862 C CA . VAL B 1 176 ? 4.266 0.868 -12.094 1 94.56 176 VAL B CA 1
ATOM 4863 C C . VAL B 1 176 ? 5.516 1.324 -11.344 1 94.56 176 VAL B C 1
ATOM 4865 O O . VAL B 1 176 ? 5.898 2.494 -11.414 1 94.56 176 VAL B O 1
ATOM 4868 N N . ARG B 1 177 ? 6.156 0.393 -10.664 1 93 177 ARG B N 1
ATOM 4869 C CA . ARG B 1 177 ? 7.379 0.69 -9.922 1 93 177 ARG B CA 1
ATOM 4870 C C . ARG B 1 177 ? 8.617 0.427 -10.781 1 93 177 ARG B C 1
ATOM 4872 O O . ARG B 1 177 ? 9.742 0.557 -10.305 1 93 177 ARG B O 1
ATOM 4879 N N . GLY B 1 178 ? 8.406 -0.075 -12.039 1 93.81 178 GLY B N 1
ATOM 4880 C CA . GLY B 1 178 ? 9.508 -0.104 -12.992 1 93.81 178 GLY B CA 1
ATOM 4881 C C . GLY B 1 178 ? 9.93 -1.511 -13.375 1 93.81 178 GLY B C 1
ATOM 4882 O O . GLY B 1 178 ? 10.867 -1.693 -14.156 1 93.81 178 GLY B O 1
ATOM 4883 N N . ALA B 1 179 ? 9.266 -2.527 -12.867 1 97.06 179 ALA B N 1
ATOM 4884 C CA . ALA B 1 179 ? 9.656 -3.898 -13.18 1 97.06 179 ALA B CA 1
ATOM 4885 C C . ALA B 1 179 ? 8.93 -4.402 -14.422 1 97.06 179 ALA B C 1
ATOM 4887 O O . ALA B 1 179 ? 7.789 -4.016 -14.688 1 97.06 179 ALA B O 1
ATOM 4888 N N . VAL B 1 180 ? 9.625 -5.168 -15.148 1 98.5 180 VAL B N 1
ATOM 4889 C CA . VAL B 1 180 ? 8.977 -5.969 -16.188 1 98.5 180 VAL B CA 1
ATOM 4890 C C . VAL B 1 180 ? 8.703 -7.375 -15.656 1 98.5 180 VAL B C 1
ATOM 4892 O O . VAL B 1 180 ? 9.617 -8.078 -15.242 1 98.5 180 VAL B O 1
ATOM 4895 N N . VAL B 1 181 ? 7.441 -7.777 -15.664 1 98.88 181 VAL B N 1
ATOM 4896 C CA . VAL B 1 181 ? 7.055 -9.055 -15.062 1 98.88 181 VAL B CA 1
ATOM 4897 C C . VAL B 1 181 ? 6.613 -10.023 -16.156 1 98.88 181 VAL B C 1
ATOM 4899 O O . VAL B 1 181 ? 5.715 -9.719 -16.938 1 98.88 181 VAL B O 1
ATOM 4902 N N . PHE B 1 182 ? 7.27 -11.148 -16.234 1 98.88 182 PHE B N 1
ATOM 4903 C CA . PHE B 1 182 ? 6.91 -12.258 -17.109 1 98.88 182 PHE B CA 1
ATOM 4904 C C . PHE B 1 182 ? 6.141 -13.328 -16.344 1 98.88 182 PHE B C 1
ATOM 4906 O O . PHE B 1 182 ? 6.738 -14.18 -15.68 1 98.88 182 PHE B O 1
ATOM 4913 N N . ALA B 1 183 ? 4.84 -13.258 -16.453 1 98.88 183 ALA B N 1
ATOM 4914 C CA . ALA B 1 183 ? 3.982 -14.164 -15.703 1 98.88 183 ALA B CA 1
ATOM 4915 C C . ALA B 1 183 ? 3.637 -15.406 -16.516 1 98.88 183 ALA B C 1
ATOM 4917 O O . ALA B 1 183 ? 3.01 -15.305 -17.578 1 98.88 183 ALA B O 1
ATOM 4918 N N . LEU B 1 184 ? 3.92 -16.562 -15.992 1 98.69 184 LEU B N 1
ATOM 4919 C CA . LEU B 1 184 ? 3.787 -17.828 -16.719 1 98.69 184 LEU B CA 1
ATOM 4920 C C . LEU B 1 184 ? 2.379 -18.391 -16.562 1 98.69 184 LEU B C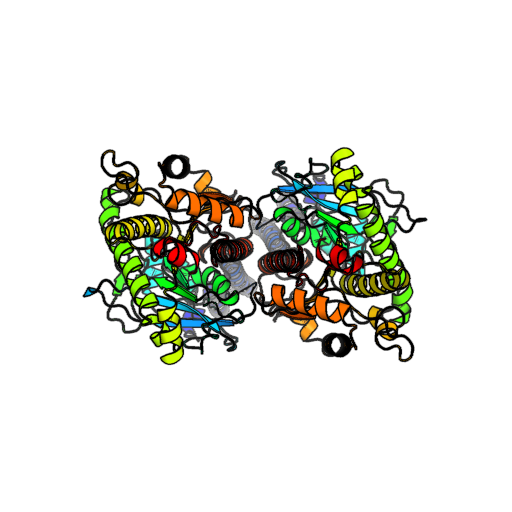 1
ATOM 4922 O O . LEU B 1 184 ? 1.797 -18.344 -15.477 1 98.69 184 LEU B O 1
ATOM 4926 N N . SER B 1 185 ? 1.895 -18.844 -17.641 1 98.19 185 SER B N 1
ATOM 4927 C CA . SER B 1 185 ? 0.767 -19.766 -17.578 1 98.19 185 SER B CA 1
ATOM 4928 C C . SER B 1 185 ? 1.232 -21.219 -17.703 1 98.19 185 SER B C 1
ATOM 4930 O O . SER B 1 185 ? 1.544 -21.688 -18.797 1 98.19 185 SER B O 1
ATOM 4932 N N . HIS B 1 186 ? 1.184 -21.875 -16.609 1 98.38 186 HIS B N 1
ATOM 4933 C CA . HIS B 1 186 ? 1.772 -23.219 -16.578 1 98.38 186 HIS B CA 1
ATOM 4934 C C . HIS B 1 186 ? 0.917 -24.219 -17.344 1 98.38 186 HIS B C 1
ATOM 4936 O O . HIS B 1 186 ? -0.312 -24.188 -17.25 1 98.38 186 HIS B O 1
ATOM 4942 N N . MET B 1 187 ? 1.552 -25.125 -18.031 1 97.75 187 MET B N 1
ATOM 4943 C CA . MET B 1 187 ? 0.882 -26.062 -18.938 1 97.75 187 MET B CA 1
ATOM 4944 C C . MET B 1 187 ? 0.75 -27.438 -18.281 1 97.75 187 MET B C 1
ATOM 4946 O O . MET B 1 187 ? 0.515 -28.438 -18.969 1 97.75 187 MET B O 1
ATOM 4950 N N . ASP B 1 188 ? 0.867 -27.531 -17 1 97.19 188 ASP B N 1
ATOM 4951 C CA . ASP B 1 188 ? 0.935 -28.797 -16.281 1 97.19 188 ASP B CA 1
ATOM 4952 C C . ASP B 1 188 ? -0.443 -29.219 -15.773 1 97.19 188 ASP B C 1
ATOM 4954 O O . ASP B 1 188 ? -0.563 -30.188 -15.016 1 97.19 188 ASP B O 1
ATOM 4958 N N . GLY B 1 189 ? -1.418 -28.438 -16.078 1 97.25 189 GLY B N 1
ATOM 4959 C CA . GLY B 1 189 ? -2.771 -28.75 -15.648 1 97.25 189 GLY B CA 1
ATOM 4960 C C . GLY B 1 189 ? -3.096 -28.203 -14.266 1 97.25 189 GLY B C 1
ATOM 4961 O O . GLY B 1 189 ? -4.137 -28.531 -13.695 1 97.25 189 GLY B O 1
ATOM 4962 N N . SER B 1 190 ? -2.221 -27.422 -13.727 1 97.81 190 SER B N 1
ATOM 4963 C CA . SER B 1 190 ? -2.434 -26.906 -12.383 1 97.81 190 SER B CA 1
ATOM 4964 C C . SER B 1 190 ? -3.141 -25.547 -12.414 1 97.81 190 SER B C 1
ATOM 4966 O O . SER B 1 190 ? -3.621 -25.062 -11.383 1 97.81 190 SER B O 1
ATOM 4968 N N . ALA B 1 191 ? -3.17 -24.875 -13.555 1 98.25 191 ALA B N 1
ATOM 4969 C CA . ALA B 1 191 ? -3.844 -23.594 -13.695 1 98.25 191 ALA B CA 1
ATOM 4970 C C . ALA B 1 191 ? -5.359 -23.766 -13.766 1 98.25 191 ALA B C 1
ATOM 4972 O O . ALA B 1 191 ? -5.848 -24.828 -14.172 1 98.25 191 ALA B O 1
ATOM 4973 N N . ALA B 1 192 ? -6.059 -22.734 -13.336 1 98.12 192 ALA B N 1
ATOM 4974 C CA . ALA B 1 192 ? -7.504 -22.766 -13.562 1 98.12 192 ALA B CA 1
ATOM 4975 C C . ALA B 1 192 ? -7.82 -23.031 -15.031 1 98.12 192 ALA B C 1
ATOM 4977 O O . ALA B 1 192 ? -8.789 -23.719 -15.352 1 98.12 192 ALA B O 1
ATOM 4978 N N . PHE B 1 193 ? -7.074 -22.406 -15.82 1 97 193 PHE B N 1
ATOM 4979 C CA . PHE B 1 193 ? -7.066 -22.625 -17.266 1 97 193 PHE B CA 1
ATOM 4980 C C . PHE B 1 193 ? -5.793 -22.062 -17.891 1 97 193 PHE B C 1
ATOM 4982 O O . PHE B 1 193 ? -5.266 -21.047 -17.422 1 97 193 PHE B O 1
ATOM 4989 N N . CYS B 1 194 ? -5.312 -22.719 -18.859 1 96.88 194 CYS B N 1
ATOM 4990 C CA . CYS B 1 194 ? -4.125 -22.266 -19.578 1 96.88 194 CYS B CA 1
ATOM 4991 C C . CYS B 1 194 ? -4.379 -22.219 -21.078 1 96.88 194 CYS B C 1
ATOM 4993 O O . CYS B 1 194 ? -4.75 -23.219 -21.688 1 96.88 194 CYS B O 1
ATOM 4995 N N . ARG B 1 195 ? -4.23 -21.062 -21.547 1 93.06 195 ARG B N 1
ATOM 4996 C CA . ARG B 1 195 ? -4.359 -20.922 -22.984 1 93.06 195 ARG B CA 1
ATOM 4997 C C . ARG B 1 195 ? -3.432 -19.828 -23.516 1 93.06 195 ARG B C 1
ATOM 4999 O O . ARG B 1 195 ? -3.043 -18.922 -22.766 1 93.06 195 ARG B O 1
ATOM 5006 N N . ASP B 1 196 ? -3.023 -19.969 -24.734 1 88.12 196 ASP B N 1
ATOM 5007 C CA . ASP B 1 196 ? -2.271 -18.891 -25.359 1 88.12 196 ASP B CA 1
ATOM 5008 C C . ASP B 1 196 ? -3.178 -18.031 -26.234 1 88.12 196 ASP B C 1
ATOM 5010 O O . ASP B 1 196 ? -4.383 -18.281 -26.328 1 88.12 196 ASP B O 1
ATOM 5014 N N . ALA B 1 197 ? -2.57 -17 -26.734 1 83.31 197 ALA B N 1
ATOM 5015 C CA . ALA B 1 197 ? -3.346 -16.016 -27.484 1 83.31 197 ALA B CA 1
ATOM 5016 C C . ALA B 1 197 ? -3.885 -16.609 -28.781 1 83.31 197 ALA B C 1
ATOM 5018 O O . ALA B 1 197 ? -4.961 -16.234 -29.25 1 83.31 197 ALA B O 1
ATOM 5019 N N . GLU B 1 198 ? -3.184 -17.531 -29.406 1 82.94 198 GLU B N 1
ATOM 5020 C CA . GLU B 1 198 ? -3.566 -18.094 -30.703 1 82.94 198 GLU B CA 1
ATOM 5021 C C . GLU B 1 198 ? -4.363 -19.391 -30.531 1 82.94 198 GLU B C 1
ATOM 5023 O O . GLU B 1 198 ? -4.711 -20.031 -31.516 1 82.94 198 GLU B O 1
ATOM 5028 N N . ARG B 1 199 ? -4.66 -19.844 -29.391 1 74.56 199 ARG B N 1
ATOM 5029 C CA . ARG B 1 199 ? -5.57 -20.922 -29.031 1 74.56 199 ARG B CA 1
ATOM 5030 C C . ARG B 1 199 ? -4.965 -22.281 -29.359 1 74.56 199 ARG B C 1
ATOM 5032 O O . ARG B 1 199 ? -5.684 -23.281 -29.484 1 74.56 199 ARG B O 1
ATOM 5039 N N . GLU B 1 200 ? -3.734 -22.359 -29.562 1 82.81 200 GLU B N 1
ATOM 5040 C CA . GLU B 1 200 ? -3.1 -23.656 -29.766 1 82.81 200 GLU B CA 1
ATOM 5041 C C . GLU B 1 200 ? -2.965 -24.422 -28.469 1 82.81 200 GLU B C 1
ATOM 5043 O O . GLU B 1 200 ? -3.031 -25.656 -28.453 1 82.81 200 GLU B O 1
ATOM 5048 N N . ILE B 1 201 ? -2.832 -23.734 -27.484 1 91 201 ILE B N 1
ATOM 5049 C CA . ILE B 1 201 ? -2.725 -24.312 -26.156 1 91 201 ILE B CA 1
ATOM 5050 C C . ILE B 1 201 ? -4.008 -24.047 -25.359 1 91 201 ILE B C 1
ATOM 5052 O O . ILE B 1 201 ? -4.422 -22.891 -25.219 1 91 201 ILE B O 1
ATOM 5056 N N . ARG B 1 202 ? -4.68 -25.047 -25 1 94.31 202 ARG B N 1
ATOM 5057 C CA . ARG B 1 202 ? -5.871 -25.016 -24.156 1 94.31 202 ARG B CA 1
ATOM 5058 C C . ARG B 1 202 ? -5.867 -26.172 -23.156 1 94.31 202 ARG B C 1
ATOM 5060 O O . ARG B 1 202 ? -6.145 -27.312 -23.516 1 94.31 202 ARG B O 1
ATOM 5067 N N . ILE B 1 203 ? -5.578 -25.875 -21.938 1 96.62 203 ILE B N 1
ATOM 5068 C CA . ILE B 1 203 ? -5.418 -26.906 -20.922 1 96.62 203 ILE B CA 1
ATOM 5069 C C . ILE B 1 203 ? -6.281 -26.578 -19.719 1 96.62 203 ILE B C 1
ATOM 5071 O O . ILE B 1 203 ? -6.027 -25.609 -19 1 96.62 203 ILE B O 1
ATOM 5075 N N . PRO B 1 204 ? -7.285 -27.344 -19.422 1 96.81 204 PRO B N 1
ATOM 5076 C CA . PRO B 1 204 ? -8.102 -27.141 -18.234 1 96.81 204 PRO B CA 1
ATOM 5077 C C . PRO B 1 204 ? -7.406 -27.609 -16.953 1 96.81 204 PRO B C 1
ATOM 5079 O O . PRO B 1 204 ? -6.414 -28.328 -17.016 1 96.81 204 PRO B O 1
ATOM 5082 N N . LEU B 1 205 ? -7.945 -27.156 -15.828 1 97.38 205 LEU B N 1
ATOM 5083 C CA . LEU B 1 205 ? -7.492 -27.625 -14.523 1 97.38 205 LEU B CA 1
ATOM 5084 C C . LEU B 1 205 ? -7.684 -29.125 -14.383 1 97.38 205 LEU B C 1
ATOM 5086 O O . LEU B 1 205 ? -8.758 -29.656 -14.68 1 97.38 205 LEU B O 1
ATOM 5090 N N . ASN B 1 206 ? -6.633 -29.828 -14.039 1 96.56 206 ASN B N 1
ATOM 5091 C CA . ASN B 1 206 ? -6.746 -31.25 -13.727 1 96.56 206 ASN B CA 1
ATOM 5092 C C . ASN B 1 206 ? -7.129 -31.469 -12.266 1 96.56 206 ASN B C 1
ATOM 5094 O O . ASN B 1 206 ? -6.27 -31.453 -11.383 1 96.56 206 ASN B O 1
ATOM 5098 N N . THR B 1 207 ? -8.297 -31.766 -12 1 93 207 THR B N 1
ATOM 5099 C CA . THR B 1 207 ? -8.82 -31.891 -10.641 1 93 207 THR B CA 1
ATOM 5100 C C . THR B 1 207 ? -8.555 -33.281 -10.094 1 93 207 THR B C 1
ATOM 5102 O O . THR B 1 207 ? -8.914 -33.594 -8.945 1 93 207 THR B O 1
ATOM 5105 N N . GLN B 1 208 ? -7.895 -34.125 -10.844 1 93.5 208 GLN B N 1
ATOM 5106 C CA . GLN B 1 208 ? -7.711 -35.531 -10.445 1 93.5 208 GLN B CA 1
ATOM 5107 C C . GLN B 1 208 ? -6.352 -35.75 -9.781 1 93.5 208 GLN B C 1
ATOM 5109 O O . GLN B 1 208 ? -6.086 -36.812 -9.219 1 93.5 208 GLN B O 1
ATOM 5114 N N . VAL B 1 209 ? -5.539 -34.719 -9.867 1 94.81 209 VAL B N 1
ATOM 5115 C CA . VAL B 1 209 ? -4.219 -34.875 -9.266 1 94.81 209 VAL B CA 1
ATOM 5116 C C . VAL B 1 209 ? -4.328 -34.781 -7.742 1 94.81 209 VAL B C 1
ATOM 5118 O O . VAL B 1 209 ? -4.996 -33.906 -7.211 1 94.81 209 VAL B O 1
ATOM 5121 N N . GLY B 1 210 ? -3.645 -35.625 -7.023 1 93.69 210 GLY B N 1
ATOM 5122 C CA . GLY B 1 210 ? -3.727 -35.75 -5.574 1 93.69 210 GLY B CA 1
ATOM 5123 C C . GLY B 1 210 ? -2.938 -34.656 -4.859 1 93.69 210 GLY B C 1
ATOM 5124 O O . GLY B 1 210 ? -2.482 -33.688 -5.48 1 93.69 210 GLY B O 1
ATOM 5125 N N . TRP B 1 211 ? -2.824 -34.812 -3.496 1 94 211 TRP B N 1
ATOM 5126 C CA . TRP B 1 211 ? -2.273 -33.781 -2.648 1 94 211 TRP B CA 1
ATOM 5127 C C . TRP B 1 211 ? -0.977 -34.219 -1.988 1 94 211 TRP B C 1
ATOM 5129 O O . TRP B 1 211 ? -0.545 -33.656 -0.987 1 94 211 TRP B O 1
ATOM 5139 N N . THR B 1 212 ? -0.372 -35.281 -2.564 1 95.31 212 THR B N 1
ATOM 5140 C CA . THR B 1 212 ? 0.897 -35.75 -2.023 1 95.31 212 THR B CA 1
ATOM 5141 C C . THR B 1 212 ? 2.066 -35.219 -2.857 1 95.31 212 THR B C 1
ATOM 5143 O O . THR B 1 212 ? 1.87 -34.719 -3.965 1 95.31 212 THR B O 1
ATOM 5146 N N . SER B 1 213 ? 3.219 -35.344 -2.26 1 95.75 213 SER B N 1
ATOM 5147 C CA . SER B 1 213 ? 4.418 -34.906 -2.977 1 95.75 213 SER B CA 1
ATOM 5148 C C . SER B 1 213 ? 4.609 -35.719 -4.254 1 95.75 213 SER B C 1
ATOM 5150 O O . SER B 1 213 ? 5.043 -35.188 -5.277 1 95.75 213 SER B O 1
ATOM 5152 N N . GLU B 1 214 ? 4.293 -37 -4.242 1 95.19 214 GLU B N 1
ATOM 5153 C CA . GLU B 1 214 ? 4.406 -37.875 -5.402 1 95.19 214 GLU B CA 1
ATOM 5154 C C . GLU B 1 214 ? 3.432 -37.469 -6.504 1 95.19 214 GLU B C 1
ATOM 5156 O O . GLU B 1 214 ? 3.777 -37.5 -7.684 1 95.19 214 GLU B O 1
ATOM 5161 N N . ASP B 1 215 ? 2.271 -37.094 -6.035 1 95.75 215 ASP B N 1
ATOM 5162 C CA . ASP B 1 215 ? 1.246 -36.656 -6.988 1 95.75 215 ASP B CA 1
ATOM 5163 C C . ASP B 1 215 ? 1.646 -35.375 -7.699 1 95.75 215 ASP B C 1
ATOM 5165 O O . ASP B 1 215 ? 1.347 -35.188 -8.883 1 95.75 215 ASP B O 1
ATOM 5169 N N . ARG B 1 216 ? 2.314 -34.5 -6.992 1 97.31 216 ARG B N 1
ATOM 5170 C CA . ARG B 1 216 ? 2.551 -33.125 -7.48 1 97.31 216 ARG B CA 1
ATOM 5171 C C . ARG B 1 216 ? 3.928 -33 -8.125 1 97.31 216 ARG B C 1
ATOM 5173 O O . ARG B 1 216 ? 4.203 -32.062 -8.844 1 97.31 216 ARG B O 1
ATOM 5180 N N . ALA B 1 217 ? 4.805 -34 -8.016 1 96.81 217 ALA B N 1
ATOM 5181 C CA . ALA B 1 217 ? 6.184 -34 -8.5 1 96.81 217 ALA B CA 1
ATOM 5182 C C . ALA B 1 217 ? 6.23 -33.781 -10.008 1 96.81 217 ALA B C 1
ATOM 5184 O O . ALA B 1 217 ? 7.031 -33 -10.516 1 96.81 217 ALA B O 1
ATOM 5185 N N . PRO B 1 218 ? 5.379 -34.531 -10.773 1 96.88 218 PRO B N 1
ATOM 5186 C CA . PRO B 1 218 ? 5.422 -34.281 -12.219 1 96.88 218 PRO B CA 1
ATOM 5187 C C . PRO B 1 218 ? 5.09 -32.844 -12.602 1 96.88 218 PRO B C 1
ATOM 5189 O O . PRO B 1 218 ? 5.695 -32.312 -13.523 1 96.88 218 PRO B O 1
ATOM 5192 N N . GLN B 1 219 ? 4.145 -32.281 -11.898 1 97.81 219 GLN B N 1
ATOM 5193 C CA . GLN B 1 219 ? 3.793 -30.891 -12.188 1 97.81 219 GLN B CA 1
ATOM 5194 C C . GLN B 1 219 ? 4.938 -29.938 -11.82 1 97.81 219 GLN B C 1
ATOM 5196 O O . GLN B 1 219 ? 5.238 -29.016 -12.562 1 97.81 219 GLN B O 1
ATOM 5201 N N . LEU B 1 220 ? 5.543 -30.188 -10.672 1 98.38 220 LEU B N 1
ATOM 5202 C CA . LEU B 1 220 ? 6.668 -29.359 -10.258 1 98.38 220 LEU B CA 1
ATOM 5203 C C . LEU B 1 220 ? 7.801 -29.422 -11.273 1 98.38 220 LEU B C 1
ATOM 5205 O O . LEU B 1 220 ? 8.43 -28.406 -11.578 1 98.38 220 LEU B O 1
ATOM 5209 N N . GLU B 1 221 ? 8.062 -30.594 -11.82 1 97.62 221 GLU B N 1
ATOM 5210 C CA . GLU B 1 221 ? 9.117 -30.766 -12.82 1 97.62 221 GLU B CA 1
ATOM 5211 C C . GLU B 1 221 ? 8.844 -29.906 -14.055 1 97.62 221 GLU B C 1
ATOM 5213 O O . GLU B 1 221 ? 9.75 -29.234 -14.562 1 97.62 221 GLU B O 1
ATOM 5218 N N . VAL B 1 222 ? 7.645 -29.969 -14.516 1 97.81 222 VAL B N 1
ATOM 5219 C CA . VAL B 1 222 ? 7.254 -29.188 -15.68 1 97.81 222 VAL B CA 1
ATOM 5220 C C . VAL B 1 222 ? 7.418 -27.688 -15.367 1 97.81 222 VAL B C 1
ATOM 5222 O O . VAL B 1 222 ? 7.984 -26.953 -16.172 1 97.81 222 VAL B O 1
ATOM 5225 N N . ARG B 1 223 ? 7.004 -27.25 -14.195 1 98.38 223 ARG B N 1
ATOM 5226 C CA . ARG B 1 223 ? 7.043 -25.844 -13.797 1 98.38 223 ARG B CA 1
ATOM 5227 C C . ARG B 1 223 ? 8.477 -25.344 -13.703 1 98.38 223 ARG B C 1
ATOM 5229 O O . ARG B 1 223 ? 8.773 -24.203 -14.102 1 98.38 223 ARG B O 1
ATOM 5236 N N . ILE B 1 224 ? 9.344 -26.188 -13.156 1 98.38 224 ILE B N 1
ATOM 5237 C CA . ILE B 1 224 ? 10.75 -25.828 -13.055 1 98.38 224 ILE B CA 1
ATOM 5238 C C . ILE B 1 224 ? 11.32 -25.594 -14.453 1 98.38 224 ILE B C 1
ATOM 5240 O O . ILE B 1 224 ? 11.945 -24.562 -14.719 1 98.38 224 ILE B O 1
ATOM 5244 N N . ARG B 1 225 ? 11.062 -26.5 -15.367 1 98.06 225 ARG B N 1
ATOM 5245 C CA . ARG B 1 225 ? 11.57 -26.391 -16.734 1 98.06 225 ARG B CA 1
ATOM 5246 C C . ARG B 1 225 ? 11.008 -25.156 -17.438 1 98.06 225 ARG B C 1
ATOM 5248 O O . ARG B 1 225 ? 11.734 -24.438 -18.125 1 98.06 225 ARG B O 1
ATOM 5255 N N . GLU B 1 226 ? 9.703 -24.969 -17.281 1 98.62 226 GLU B N 1
ATOM 5256 C CA . GLU B 1 226 ? 9.07 -23.797 -17.875 1 98.62 226 GLU B CA 1
ATOM 5257 C C . GLU B 1 226 ? 9.703 -22.5 -17.359 1 98.62 226 GLU B C 1
ATOM 5259 O O . GLU B 1 226 ? 9.914 -21.562 -18.125 1 98.62 226 GLU B O 1
ATOM 5264 N N . THR B 1 227 ? 9.953 -22.438 -16.062 1 98.75 227 THR B N 1
ATOM 5265 C CA . THR B 1 227 ? 10.555 -21.266 -15.438 1 98.75 227 THR B CA 1
ATOM 5266 C C . THR B 1 227 ? 11.961 -21.016 -15.992 1 98.75 227 THR B C 1
ATOM 5268 O O . THR B 1 227 ? 12.281 -19.906 -16.422 1 98.75 227 THR B O 1
ATOM 5271 N N . LEU B 1 228 ? 12.773 -22.047 -16.062 1 98.25 228 LEU B N 1
ATOM 5272 C CA . LEU B 1 228 ? 14.148 -21.938 -16.547 1 98.25 228 LEU B CA 1
ATOM 5273 C C . LEU B 1 228 ? 14.18 -21.609 -18.031 1 98.25 228 LEU B C 1
ATOM 5275 O O . LEU B 1 228 ? 15.023 -20.812 -18.484 1 98.25 228 LEU B O 1
ATOM 5279 N N . ASN B 1 229 ? 13.289 -22.172 -18.781 1 98.12 229 ASN B N 1
ATOM 5280 C CA . ASN B 1 229 ? 13.219 -21.859 -20.203 1 98.12 229 ASN B CA 1
ATOM 5281 C C . ASN B 1 229 ? 12.805 -20.406 -20.422 1 98.12 229 ASN B C 1
ATOM 5283 O O . ASN B 1 229 ? 13.266 -19.766 -21.375 1 98.12 229 ASN B O 1
ATOM 5287 N N . THR B 1 230 ? 11.898 -19.922 -19.594 1 98.62 230 THR B N 1
ATOM 5288 C CA . THR B 1 230 ? 11.5 -18.531 -19.703 1 98.62 230 THR B CA 1
ATOM 5289 C C . THR B 1 230 ? 12.672 -17.609 -19.375 1 98.62 230 THR B C 1
ATOM 5291 O O . THR B 1 230 ? 12.875 -16.594 -20.062 1 98.62 230 THR B O 1
ATOM 5294 N N . ILE B 1 231 ? 13.414 -17.969 -18.375 1 98.38 231 ILE B N 1
ATOM 5295 C CA . ILE B 1 231 ? 14.609 -17.203 -18.047 1 98.38 231 ILE B CA 1
ATOM 5296 C C . ILE B 1 231 ? 15.547 -17.156 -19.25 1 98.38 231 ILE B C 1
ATOM 5298 O O . ILE B 1 231 ? 16.062 -16.094 -19.609 1 98.38 231 ILE B O 1
ATOM 5302 N N . LYS B 1 232 ? 15.742 -18.25 -19.906 1 97.25 232 LYS B N 1
ATOM 5303 C CA . LYS B 1 232 ? 16.578 -18.312 -21.094 1 97.25 232 LYS B CA 1
ATOM 5304 C C . LYS B 1 232 ? 16.047 -17.406 -22.203 1 97.25 232 LYS B C 1
ATOM 5306 O O . LYS B 1 232 ? 16.812 -16.734 -22.891 1 97.25 232 LYS B O 1
ATOM 5311 N N . ARG B 1 233 ? 14.766 -17.438 -22.359 1 98.06 233 ARG B N 1
ATOM 5312 C CA . ARG B 1 233 ? 14.125 -16.625 -23.375 1 98.06 233 ARG B CA 1
ATOM 5313 C C . ARG B 1 233 ? 14.312 -15.133 -23.094 1 98.06 233 ARG B C 1
ATOM 5315 O O . ARG B 1 233 ? 14.422 -14.328 -24.016 1 98.06 233 ARG B O 1
ATOM 5322 N N . ILE B 1 234 ? 14.32 -14.758 -21.828 1 98.38 234 ILE B N 1
ATOM 5323 C CA . ILE B 1 234 ? 14.562 -13.367 -21.453 1 98.38 234 ILE B CA 1
ATOM 5324 C C . ILE B 1 234 ? 16.031 -13.008 -21.703 1 98.38 234 ILE B C 1
ATOM 5326 O O . ILE B 1 234 ? 16.328 -11.984 -22.328 1 98.38 234 ILE B O 1
ATOM 5330 N N . ARG B 1 235 ? 16.906 -13.859 -21.312 1 96.75 235 ARG B N 1
ATOM 5331 C CA . ARG B 1 235 ? 18.328 -13.586 -21.359 1 96.75 235 ARG B CA 1
ATOM 5332 C C . ARG B 1 235 ? 18.844 -13.602 -22.797 1 96.75 235 ARG B C 1
ATOM 5334 O O . ARG B 1 235 ? 19.812 -12.914 -23.125 1 96.75 235 ARG B O 1
ATOM 5341 N N . SER B 1 236 ? 18.188 -14.328 -23.672 1 96.69 236 SER B N 1
ATOM 5342 C CA . SER B 1 236 ? 18.562 -14.352 -25.094 1 96.69 236 SER B CA 1
ATOM 5343 C C . SER B 1 236 ? 17.969 -13.164 -25.844 1 96.69 236 SER B C 1
ATOM 5345 O O . SER B 1 236 ? 18.297 -12.93 -27 1 96.69 236 SER B O 1
ATOM 5347 N N . GLY B 1 237 ? 17.047 -12.508 -25.188 1 97.69 237 GLY B N 1
ATOM 5348 C CA . GLY B 1 237 ? 16.453 -11.328 -25.797 1 97.69 237 GLY B CA 1
ATOM 5349 C C . GLY B 1 237 ? 15.156 -11.625 -26.547 1 97.69 237 GLY B C 1
ATOM 5350 O O . GLY B 1 237 ? 14.477 -10.703 -27 1 97.69 237 GLY B O 1
ATOM 5351 N N . GLU B 1 238 ? 14.797 -12.875 -26.609 1 97.56 238 GLU B N 1
ATOM 5352 C CA . GLU B 1 238 ? 13.617 -13.273 -27.359 1 97.56 238 GLU B CA 1
ATOM 5353 C C . GLU B 1 238 ? 12.375 -12.539 -26.859 1 97.56 238 GLU B C 1
ATOM 5355 O O . GLU B 1 238 ? 11.633 -11.945 -27.641 1 97.56 238 GLU B O 1
ATOM 5360 N N . LEU B 1 239 ? 12.133 -12.539 -25.562 1 98.19 239 LEU B N 1
ATOM 5361 C CA . LEU B 1 239 ? 10.922 -11.953 -25 1 98.19 239 LEU B CA 1
ATOM 5362 C C . LEU B 1 239 ? 11 -10.43 -25 1 98.19 239 LEU B C 1
ATOM 5364 O O . LEU B 1 239 ? 9.969 -9.75 -25.016 1 98.19 239 LEU B O 1
ATOM 5368 N N . LEU B 1 240 ? 12.18 -9.867 -24.938 1 98.31 240 LEU B N 1
ATOM 5369 C CA . LEU B 1 240 ? 12.344 -8.414 -25.016 1 98.31 240 LEU B CA 1
ATOM 5370 C C . LEU B 1 240 ? 12.008 -7.902 -26.406 1 98.31 240 LEU B C 1
ATOM 5372 O O . LEU B 1 240 ? 11.383 -6.848 -26.562 1 98.31 240 LEU B O 1
ATOM 5376 N N . LEU B 1 241 ? 12.484 -8.68 -27.422 1 97.88 241 LEU B N 1
ATOM 5377 C CA . LEU B 1 241 ? 12.102 -8.344 -28.797 1 97.88 241 LEU B CA 1
ATOM 5378 C C . LEU B 1 241 ? 10.594 -8.453 -28.984 1 97.88 241 LEU B C 1
ATOM 5380 O O . LEU B 1 241 ? 9.984 -7.59 -29.625 1 97.88 241 LEU B O 1
ATOM 5384 N N . ALA B 1 242 ? 10.055 -9.492 -28.422 1 96.5 242 ALA B N 1
ATOM 5385 C CA . ALA B 1 242 ? 8.602 -9.672 -28.5 1 96.5 242 ALA B CA 1
ATOM 5386 C C . ALA B 1 242 ? 7.867 -8.516 -27.844 1 96.5 242 ALA B C 1
ATOM 5388 O O . ALA B 1 242 ? 6.758 -8.164 -28.25 1 96.5 242 ALA B O 1
ATOM 5389 N N . LEU B 1 243 ? 8.414 -7.934 -26.828 1 97 243 LEU B N 1
ATOM 5390 C CA . LEU B 1 243 ? 7.816 -6.824 -26.094 1 97 243 LEU B CA 1
ATOM 5391 C C . LEU B 1 243 ? 7.895 -5.535 -26.906 1 97 243 LEU B C 1
ATOM 5393 O O . LEU B 1 243 ? 7.164 -4.578 -26.625 1 97 243 LEU B O 1
ATOM 5397 N N . GLY B 1 244 ? 8.82 -5.488 -27.906 1 96.31 244 GLY B N 1
ATOM 5398 C CA . GLY B 1 244 ? 8.859 -4.348 -28.812 1 96.31 244 GLY B CA 1
ATOM 5399 C C . GLY B 1 244 ? 10.133 -3.541 -28.703 1 96.31 244 GLY B C 1
ATOM 5400 O O . GLY B 1 244 ? 10.266 -2.484 -29.328 1 96.31 244 GLY B O 1
ATOM 5401 N N . TYR B 1 245 ? 11.086 -4.004 -27.875 1 97.5 245 TYR B N 1
ATOM 5402 C CA . TYR B 1 245 ? 12.367 -3.305 -27.828 1 97.5 245 TYR B CA 1
ATOM 5403 C C . TYR B 1 245 ? 13.141 -3.504 -29.125 1 97.5 245 TYR B C 1
ATOM 5405 O O . TYR B 1 245 ? 13.039 -4.555 -29.766 1 97.5 245 TYR B O 1
ATOM 5413 N N . ASP B 1 246 ? 13.961 -2.51 -29.531 1 96.94 246 ASP B N 1
ATOM 5414 C CA . ASP B 1 246 ? 14.734 -2.623 -30.766 1 96.94 246 ASP B CA 1
ATOM 5415 C C . ASP B 1 246 ? 15.953 -3.525 -30.562 1 96.94 246 ASP B C 1
ATOM 5417 O O . ASP B 1 246 ? 16.422 -3.715 -29.438 1 96.94 246 ASP B O 1
ATOM 5421 N N . LYS B 1 247 ? 16.5 -4.062 -31.578 1 97.38 247 LYS B N 1
ATOM 5422 C CA . LYS B 1 247 ? 17.562 -5.059 -31.562 1 97.38 247 LYS B CA 1
ATOM 5423 C C . LYS B 1 247 ? 18.828 -4.504 -30.906 1 97.38 247 LYS B C 1
ATOM 5425 O O . LYS B 1 247 ? 19.5 -5.207 -30.156 1 97.38 247 LYS B O 1
ATOM 5430 N N . GLU B 1 248 ? 19.141 -3.295 -31.188 1 97.25 248 GLU B N 1
ATOM 5431 C CA . GLU B 1 248 ? 20.344 -2.693 -30.625 1 97.25 248 GLU B CA 1
ATOM 5432 C C . GLU B 1 248 ? 20.266 -2.648 -29.094 1 97.25 248 GLU B C 1
ATOM 5434 O O . GLU B 1 248 ? 21.234 -2.996 -28.406 1 97.25 248 GLU B O 1
ATOM 5439 N N . THR B 1 249 ? 19.156 -2.219 -28.609 1 97 249 THR B N 1
ATOM 5440 C CA . THR B 1 249 ? 18.922 -2.152 -27.156 1 97 249 THR B CA 1
ATOM 5441 C C . THR B 1 249 ? 18.969 -3.545 -26.547 1 97 249 THR B C 1
ATOM 5443 O O . THR B 1 249 ? 19.562 -3.736 -25.484 1 97 249 THR B O 1
ATOM 5446 N N . VAL B 1 250 ? 18.406 -4.441 -27.234 1 97.88 250 VAL B N 1
ATOM 5447 C CA . VAL B 1 250 ? 18.344 -5.816 -26.734 1 97.88 250 VAL B CA 1
ATOM 5448 C C . VAL B 1 250 ? 19.75 -6.418 -26.734 1 97.88 250 VAL B C 1
ATOM 5450 O O . VAL B 1 250 ? 20.125 -7.148 -25.812 1 97.88 250 VAL B O 1
ATOM 5453 N N . ASP B 1 251 ? 20.5 -6.133 -27.719 1 97.38 251 ASP B N 1
ATOM 5454 C CA . ASP B 1 251 ? 21.875 -6.625 -27.781 1 97.38 251 ASP B CA 1
ATOM 5455 C C . ASP B 1 251 ? 22.703 -6.094 -26.609 1 97.38 251 ASP B C 1
ATOM 5457 O O . ASP B 1 251 ? 23.5 -6.824 -26.031 1 97.38 251 ASP B O 1
ATOM 5461 N N . LYS B 1 252 ? 22.484 -4.871 -26.312 1 95.81 252 LYS B N 1
ATOM 5462 C CA . LYS B 1 252 ? 23.156 -4.281 -25.156 1 95.81 252 LYS B CA 1
ATOM 5463 C C . LYS B 1 252 ? 22.766 -4.98 -23.875 1 95.81 252 LYS B C 1
ATOM 5465 O O . LYS B 1 252 ? 23.594 -5.191 -22.984 1 95.81 252 LYS B O 1
ATOM 5470 N N . TYR B 1 253 ? 21.484 -5.285 -23.766 1 95.62 253 TYR B N 1
ATOM 5471 C CA . TYR B 1 253 ? 20.984 -6.008 -22.609 1 95.62 253 TYR B CA 1
ATOM 5472 C C . TYR B 1 253 ? 21.641 -7.379 -22.484 1 95.62 253 TYR B C 1
ATOM 5474 O O . TYR B 1 253 ? 22.078 -7.773 -21.391 1 95.62 253 TYR B O 1
ATOM 5482 N N . ILE B 1 254 ? 21.75 -8.07 -23.578 1 95.62 254 ILE B N 1
ATOM 5483 C CA . ILE B 1 254 ? 22.328 -9.406 -23.609 1 95.62 254 ILE B CA 1
ATOM 5484 C C . ILE B 1 254 ? 23.797 -9.352 -23.188 1 95.62 254 ILE B C 1
ATOM 5486 O O . ILE B 1 254 ? 24.266 -10.219 -22.438 1 95.62 254 ILE B O 1
ATOM 5490 N N . GLU B 1 255 ? 24.438 -8.328 -23.578 1 93.5 255 GLU B N 1
ATOM 5491 C CA . GLU B 1 255 ? 25.859 -8.164 -23.266 1 93.5 255 GLU B CA 1
ATOM 5492 C C . GLU B 1 255 ? 26.078 -7.984 -21.766 1 93.5 255 GLU B C 1
ATOM 5494 O O . GLU B 1 255 ? 27.125 -8.383 -21.25 1 93.5 255 GLU B O 1
ATOM 5499 N N . LYS B 1 256 ? 25.125 -7.52 -21.125 1 88.25 256 LYS B N 1
ATOM 5500 C CA . LYS B 1 256 ? 25.266 -7.246 -19.703 1 88.25 256 LYS B CA 1
ATOM 5501 C C . LYS B 1 256 ? 25.031 -8.508 -18.875 1 88.25 256 LYS B C 1
ATOM 5503 O O . LYS B 1 256 ? 25.312 -8.531 -17.672 1 88.25 256 LYS B O 1
ATOM 5508 N N . GLU B 1 257 ? 24.5 -9.594 -19.5 1 86.44 257 GLU B N 1
ATOM 5509 C CA . GLU B 1 257 ? 24.219 -10.867 -18.844 1 86.44 257 GLU B CA 1
ATOM 5510 C C . GLU B 1 257 ? 23.422 -10.664 -17.562 1 86.44 257 GLU B C 1
ATOM 5512 O O . GLU B 1 257 ? 23.812 -11.148 -16.5 1 86.44 257 GLU B O 1
ATOM 5517 N N . PRO B 1 258 ? 22.312 -10.016 -17.781 1 86.38 258 PRO B N 1
ATOM 5518 C CA . PRO B 1 258 ? 21.516 -9.719 -16.578 1 86.38 258 PRO B CA 1
ATOM 5519 C C . PRO B 1 258 ? 20.953 -10.977 -15.914 1 86.38 258 PRO B C 1
ATOM 5521 O O . PRO B 1 258 ? 20.703 -11.977 -16.594 1 86.38 258 PRO B O 1
ATOM 5524 N N . ARG B 1 259 ? 20.812 -10.93 -14.633 1 91.81 259 ARG B N 1
ATOM 5525 C CA . ARG B 1 259 ? 20.172 -12 -13.875 1 91.81 259 ARG B CA 1
ATOM 5526 C C . ARG B 1 259 ? 18.703 -11.703 -13.617 1 91.81 259 ARG B C 1
ATOM 5528 O O . ARG B 1 259 ? 18.266 -10.555 -13.727 1 91.81 259 ARG B O 1
ATOM 5535 N N . ILE B 1 260 ? 18 -12.75 -13.328 1 96.94 260 ILE B N 1
ATOM 5536 C CA . ILE B 1 260 ? 16.547 -12.672 -13.305 1 96.94 260 ILE B CA 1
ATOM 5537 C C . ILE B 1 260 ? 16.031 -12.883 -11.875 1 96.94 260 ILE B C 1
ATOM 5539 O O . ILE B 1 260 ? 16.625 -13.656 -11.117 1 96.94 260 ILE B O 1
ATOM 5543 N N . HIS B 1 261 ? 15.008 -12.164 -11.508 1 98.19 261 HIS B N 1
ATOM 5544 C CA . HIS B 1 261 ? 14.359 -12.344 -10.211 1 98.19 261 HIS B CA 1
ATOM 5545 C C . HIS B 1 261 ? 13.125 -13.227 -10.328 1 98.19 261 HIS B C 1
ATOM 5547 O O . HIS B 1 261 ? 12.367 -13.117 -11.289 1 98.19 261 HIS B O 1
ATOM 5553 N N . LEU B 1 262 ? 12.945 -14.141 -9.352 1 98.81 262 LEU B N 1
ATOM 5554 C CA . LEU B 1 262 ? 11.773 -15.008 -9.328 1 98.81 262 LEU B CA 1
ATOM 5555 C C . LEU B 1 262 ? 10.773 -14.547 -8.273 1 98.81 262 LEU B C 1
ATOM 5557 O O . LEU B 1 262 ? 11.164 -14.117 -7.184 1 98.81 262 LEU B O 1
ATOM 5561 N N . LEU B 1 263 ? 9.547 -14.539 -8.625 1 98.94 263 LEU B N 1
ATOM 5562 C CA . LEU B 1 263 ? 8.43 -14.273 -7.734 1 98.94 263 LEU B CA 1
ATOM 5563 C C . LEU B 1 263 ? 7.344 -15.336 -7.887 1 98.94 263 LEU B C 1
ATOM 5565 O O . LEU B 1 263 ? 6.957 -15.672 -9.008 1 98.94 263 LEU B O 1
ATOM 5569 N N . GLY B 1 264 ? 6.891 -15.898 -6.812 1 98.88 264 GLY B N 1
ATOM 5570 C CA . GLY B 1 264 ? 5.855 -16.922 -6.914 1 98.88 264 GLY B CA 1
ATOM 5571 C C . GLY B 1 264 ? 4.98 -17 -5.68 1 98.88 264 GLY B C 1
ATOM 5572 O O . GLY B 1 264 ? 5.355 -16.531 -4.609 1 98.88 264 GLY B O 1
ATOM 5573 N N . HIS B 1 265 ? 3.807 -17.562 -5.812 1 98.88 265 HIS B N 1
ATOM 5574 C CA . HIS B 1 265 ? 2.842 -17.75 -4.734 1 98.88 265 HIS B CA 1
ATOM 5575 C C . HIS B 1 265 ? 2.414 -19.203 -4.613 1 98.88 265 HIS B C 1
ATOM 5577 O O . HIS B 1 265 ? 2.08 -19.844 -5.613 1 98.88 265 HIS B O 1
ATOM 5583 N N . SER B 1 266 ? 2.365 -19.719 -3.354 1 98.44 266 SER B N 1
ATOM 5584 C CA . SER B 1 266 ? 1.864 -21.062 -3.084 1 98.44 266 SER B CA 1
ATOM 5585 C C . SER B 1 266 ? 2.609 -22.109 -3.906 1 98.44 266 SER B C 1
ATOM 5587 O O . SER B 1 266 ? 3.834 -22.219 -3.822 1 98.44 266 SER B O 1
ATOM 5589 N N . PHE B 1 267 ? 2.029 -22.797 -4.867 1 98.75 267 PHE B N 1
ATOM 5590 C CA . PHE B 1 267 ? 2.709 -23.75 -5.75 1 98.75 267 PHE B CA 1
ATOM 5591 C C . PHE B 1 267 ? 3.754 -23.031 -6.598 1 98.75 267 PHE B C 1
ATOM 5593 O O . PHE B 1 267 ? 4.809 -23.594 -6.898 1 98.75 267 PHE B O 1
ATOM 5600 N N . GLY B 1 268 ? 3.41 -21.797 -6.957 1 98.88 268 GLY B N 1
ATOM 5601 C CA . GLY B 1 268 ? 4.391 -20.969 -7.652 1 98.88 268 GLY B CA 1
ATOM 5602 C C . GLY B 1 268 ? 5.59 -20.609 -6.789 1 98.88 268 GLY B C 1
ATOM 5603 O O . GLY B 1 268 ? 6.707 -20.484 -7.297 1 98.88 268 GLY B O 1
ATOM 5604 N N . GLY B 1 269 ? 5.285 -20.375 -5.496 1 98.81 269 GLY B N 1
ATOM 5605 C CA . GLY B 1 269 ? 6.402 -20.188 -4.582 1 98.81 269 GLY B CA 1
ATOM 5606 C C . GLY B 1 269 ? 7.312 -21.406 -4.5 1 98.81 269 GLY B C 1
ATOM 5607 O O . GLY B 1 269 ? 8.539 -21.266 -4.531 1 98.81 269 GLY B O 1
ATOM 5608 N N . ALA B 1 270 ? 6.746 -22.578 -4.418 1 98.69 270 ALA B N 1
ATOM 5609 C CA . ALA B 1 270 ? 7.508 -23.812 -4.449 1 98.69 270 ALA B CA 1
ATOM 5610 C C . ALA B 1 270 ? 8.312 -23.938 -5.742 1 98.69 270 ALA B C 1
ATOM 5612 O O . ALA B 1 270 ? 9.484 -24.328 -5.723 1 98.69 270 ALA B O 1
ATOM 5613 N N . THR B 1 271 ? 7.645 -23.578 -6.801 1 98.88 271 THR B N 1
ATOM 5614 C CA . THR B 1 271 ? 8.281 -23.609 -8.109 1 98.88 271 THR B CA 1
ATOM 5615 C C . THR B 1 271 ? 9.531 -22.734 -8.133 1 98.88 271 THR B C 1
ATOM 5617 O O . THR B 1 271 ? 10.586 -23.156 -8.609 1 98.88 271 THR B O 1
ATOM 5620 N N . CYS B 1 272 ? 9.398 -21.547 -7.59 1 98.88 272 CYS B N 1
ATOM 5621 C CA . CYS B 1 272 ? 10.5 -20.594 -7.609 1 98.88 272 CYS B CA 1
ATOM 5622 C C . CYS B 1 272 ? 11.664 -21.094 -6.77 1 98.88 272 CYS B C 1
ATOM 5624 O O . CYS B 1 272 ? 12.82 -21 -7.191 1 98.88 272 CYS B O 1
ATOM 5626 N N . LEU B 1 273 ? 11.406 -21.609 -5.598 1 98.56 273 LEU B N 1
ATOM 5627 C CA . LEU B 1 273 ? 12.461 -22.141 -4.738 1 98.56 273 LEU B CA 1
ATOM 5628 C C . LEU B 1 273 ? 13.172 -23.312 -5.402 1 98.56 273 LEU B C 1
ATOM 5630 O O . LEU B 1 273 ? 14.406 -23.359 -5.426 1 98.56 273 LEU B O 1
ATOM 5634 N N . ALA B 1 274 ? 12.438 -24.234 -5.988 1 98.62 274 ALA B N 1
ATOM 5635 C CA . ALA B 1 274 ? 13.008 -25.406 -6.637 1 98.62 274 ALA B CA 1
ATOM 5636 C C . ALA B 1 274 ? 13.797 -25.016 -7.887 1 98.62 274 ALA B C 1
ATOM 5638 O O . ALA B 1 274 ? 14.852 -25.578 -8.164 1 98.62 274 ALA B O 1
ATOM 5639 N N . ALA B 1 275 ? 13.227 -24.094 -8.648 1 98.62 275 ALA B N 1
ATOM 5640 C CA . ALA B 1 275 ? 13.922 -23.625 -9.844 1 98.62 275 ALA B CA 1
ATOM 5641 C C . ALA B 1 275 ? 15.242 -22.938 -9.484 1 98.62 275 ALA B C 1
ATOM 5643 O O . ALA B 1 275 ? 16.234 -23.109 -10.188 1 98.62 275 ALA B O 1
ATOM 5644 N N . ALA B 1 276 ? 15.227 -22.141 -8.43 1 97.88 276 ALA B N 1
ATOM 5645 C CA . ALA B 1 276 ? 16.453 -21.484 -7.98 1 97.88 276 ALA B CA 1
ATOM 5646 C C . ALA B 1 276 ? 17.516 -22.5 -7.613 1 97.88 276 ALA B C 1
ATOM 5648 O O . ALA B 1 276 ? 18.688 -22.359 -7.992 1 97.88 276 ALA B O 1
ATOM 5649 N N . LEU B 1 277 ? 17.109 -23.516 -6.895 1 97.06 277 LEU B N 1
ATOM 5650 C CA . LEU B 1 277 ? 18.047 -24.578 -6.516 1 97.06 277 LEU B CA 1
ATOM 5651 C C . LEU B 1 277 ? 18.578 -25.297 -7.746 1 97.06 277 LEU B C 1
ATOM 5653 O O . LEU B 1 277 ? 19.781 -25.578 -7.836 1 97.06 277 LEU B O 1
ATOM 5657 N N . ALA B 1 278 ? 17.734 -25.609 -8.641 1 96.75 278 ALA B N 1
ATOM 5658 C CA . ALA B 1 278 ? 18.109 -26.297 -9.867 1 96.75 278 ALA B CA 1
ATOM 5659 C C . ALA B 1 278 ? 19.094 -25.469 -10.688 1 96.75 278 ALA B C 1
ATOM 5661 O O . ALA B 1 278 ? 20.047 -26 -11.25 1 96.75 278 ALA B O 1
ATOM 5662 N N . ASP B 1 279 ? 18.781 -24.234 -10.789 1 95.69 279 ASP B N 1
ATOM 5663 C CA . ASP B 1 279 ? 19.641 -23.344 -11.562 1 95.69 279 ASP B CA 1
ATOM 5664 C C . ASP B 1 279 ? 21.016 -23.219 -10.914 1 95.69 279 ASP B C 1
ATOM 5666 O O . ASP B 1 279 ? 22.031 -23.156 -11.609 1 95.69 279 ASP B O 1
ATOM 5670 N N . THR B 1 280 ? 21.016 -23.094 -9.625 1 91 280 THR B N 1
ATOM 5671 C CA . THR B 1 280 ? 22.266 -23.047 -8.891 1 91 280 THR B CA 1
ATOM 5672 C C . THR B 1 280 ? 23.094 -24.312 -9.125 1 91 280 THR B C 1
ATOM 5674 O O . THR B 1 280 ? 24.312 -24.234 -9.32 1 91 280 THR B O 1
ATOM 5677 N N . GLN B 1 281 ? 22.469 -25.406 -9.086 1 91.94 281 GLN B N 1
ATOM 5678 C CA . GLN B 1 281 ? 23.141 -26.672 -9.328 1 91.94 281 GLN B CA 1
ATOM 5679 C C . GLN B 1 281 ? 23.734 -26.719 -10.734 1 91.94 281 GLN B C 1
ATOM 5681 O O . GLN B 1 281 ? 24.906 -27.078 -10.906 1 91.94 281 GLN B O 1
ATOM 5686 N N . ALA B 1 282 ? 22.984 -26.344 -11.633 1 92.94 282 ALA B N 1
ATOM 5687 C CA . ALA B 1 282 ? 23.438 -26.344 -13.023 1 92.94 282 ALA B CA 1
ATOM 5688 C C . ALA B 1 282 ? 24.594 -25.359 -13.227 1 92.94 282 ALA B C 1
ATOM 5690 O O . ALA B 1 282 ? 25.531 -25.641 -13.969 1 92.94 282 ALA B O 1
ATOM 5691 N N . ALA B 1 283 ? 24.438 -24.234 -12.648 1 89 283 ALA B N 1
ATOM 5692 C CA . ALA B 1 283 ? 25.484 -23.219 -12.758 1 89 283 ALA B CA 1
ATOM 5693 C C . ALA B 1 283 ? 26.797 -23.719 -12.156 1 89 283 ALA B C 1
ATOM 5695 O O . ALA B 1 283 ? 27.875 -23.5 -12.719 1 89 283 ALA B O 1
ATOM 5696 N N . SER B 1 284 ? 26.688 -24.328 -11.031 1 84.06 284 SER B N 1
ATOM 5697 C CA . SER B 1 284 ? 27.875 -24.875 -10.375 1 84.06 284 SER B CA 1
ATOM 5698 C C . SER B 1 284 ? 28.547 -25.938 -11.25 1 84.06 284 SER B C 1
ATOM 5700 O O . SER B 1 284 ? 29.766 -25.984 -11.336 1 84.06 284 SER B O 1
ATOM 5702 N N . GLU B 1 285 ? 27.812 -26.703 -11.891 1 87.88 285 GLU B N 1
ATOM 5703 C CA . GLU B 1 285 ? 28.312 -27.766 -12.742 1 87.88 285 GLU B CA 1
ATOM 5704 C C . GLU B 1 285 ? 29.016 -27.203 -13.977 1 87.88 285 GLU B C 1
ATOM 5706 O O . GLU B 1 285 ? 29.969 -27.797 -14.477 1 87.88 285 GLU B O 1
ATOM 5711 N N . ARG B 1 286 ? 28.594 -26.109 -14.359 1 87.12 286 ARG B N 1
ATOM 5712 C CA . ARG B 1 286 ? 29.203 -25.48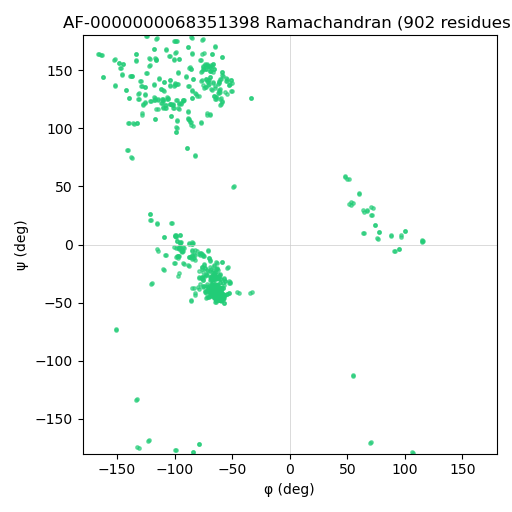4 -15.539 1 87.12 286 ARG B CA 1
ATOM 5713 C C . ARG B 1 286 ? 30.281 -24.484 -15.133 1 87.12 286 ARG B C 1
ATOM 5715 O O . ARG B 1 286 ? 30.938 -23.906 -15.992 1 87.12 286 ARG B O 1
ATOM 5722 N N . GLY B 1 287 ? 30.453 -24.281 -13.906 1 79.31 287 GLY B N 1
ATOM 5723 C CA . GLY B 1 287 ? 31.438 -23.328 -13.422 1 79.31 287 GLY B CA 1
ATOM 5724 C C . GLY B 1 287 ? 31.031 -21.891 -13.664 1 79.31 287 GLY B C 1
ATOM 5725 O O . GLY B 1 287 ? 31.875 -21.047 -13.961 1 79.31 287 GLY B O 1
ATOM 5726 N N . GLY B 1 288 ? 29.766 -21.688 -13.625 1 81.12 288 GLY B N 1
ATOM 5727 C CA . GLY B 1 288 ? 29.25 -20.344 -13.859 1 81.12 288 GLY B CA 1
ATOM 5728 C C . GLY B 1 288 ? 28.406 -19.812 -12.719 1 81.12 288 GLY B C 1
ATOM 5729 O O . GLY B 1 288 ? 28.469 -20.328 -11.602 1 81.12 288 GLY B O 1
ATOM 5730 N N . VAL B 1 289 ? 27.75 -18.703 -13.008 1 82.88 289 VAL B N 1
ATOM 5731 C CA . VAL B 1 289 ? 26.891 -18.031 -12.023 1 82.88 289 VAL B CA 1
ATOM 5732 C C . VAL B 1 289 ? 25.422 -18.312 -12.336 1 82.88 289 VAL B C 1
ATOM 5734 O O . VAL B 1 289 ? 25.047 -18.438 -13.5 1 82.88 289 VAL B O 1
ATOM 5737 N N . SER B 1 290 ? 24.703 -18.484 -11.258 1 90.38 290 SER B N 1
ATOM 5738 C CA . SER B 1 290 ? 23.266 -18.688 -11.422 1 90.38 290 SER B CA 1
ATOM 5739 C C . SER B 1 290 ? 22.641 -17.562 -12.219 1 90.38 290 SER B C 1
ATOM 5741 O O . SER B 1 290 ? 23.031 -16.391 -12.078 1 90.38 290 SER B O 1
ATOM 5743 N N . SER B 1 291 ? 21.672 -17.891 -13.047 1 94.5 291 SER B N 1
ATOM 5744 C CA . SER B 1 291 ? 20.922 -16.906 -13.812 1 94.5 291 SER B CA 1
ATOM 5745 C C . SER B 1 291 ? 19.875 -16.219 -12.945 1 94.5 291 SER B C 1
ATOM 5747 O O . SER B 1 291 ? 19.234 -15.25 -13.375 1 94.5 291 SER B O 1
ATOM 5749 N N . ILE B 1 292 ? 19.703 -16.703 -11.742 1 95.88 292 ILE B N 1
ATOM 5750 C CA . ILE B 1 292 ? 18.672 -16.188 -10.836 1 95.88 292 ILE B CA 1
ATOM 5751 C C . ILE B 1 292 ? 19.328 -15.305 -9.766 1 95.88 292 ILE B C 1
ATOM 5753 O O . ILE B 1 292 ? 20.219 -15.758 -9.039 1 95.88 292 ILE B O 1
ATOM 5757 N N . ALA B 1 293 ? 18.891 -14.031 -9.727 1 93.88 293 ALA B N 1
ATOM 5758 C CA . ALA B 1 293 ? 19.469 -13.055 -8.812 1 93.88 293 ALA B CA 1
ATOM 5759 C C . ALA B 1 293 ? 18.844 -13.148 -7.43 1 93.88 293 ALA B C 1
ATOM 5761 O O . ALA B 1 293 ? 19.516 -12.945 -6.418 1 93.88 293 ALA B O 1
ATOM 5762 N N . SER B 1 294 ? 17.578 -13.406 -7.395 1 95.88 294 SER B N 1
ATOM 5763 C CA . SER B 1 294 ? 16.875 -13.492 -6.125 1 95.88 294 SER B CA 1
ATOM 5764 C C . SER B 1 294 ? 15.523 -14.18 -6.289 1 95.88 294 SER B C 1
ATOM 5766 O O . SER B 1 294 ? 15.047 -14.367 -7.414 1 95.88 294 SER B O 1
ATOM 5768 N N . THR B 1 295 ? 14.984 -14.609 -5.176 1 97.75 295 THR B N 1
ATOM 5769 C CA . THR B 1 295 ? 13.656 -15.227 -5.137 1 97.75 295 THR B CA 1
ATOM 5770 C C . THR B 1 295 ? 12.812 -14.602 -4.031 1 97.75 295 THR B C 1
ATOM 5772 O O . THR B 1 295 ? 13.25 -14.508 -2.885 1 97.75 295 THR B O 1
ATOM 5775 N N . VAL B 1 296 ? 11.648 -14.125 -4.406 1 98.38 296 VAL B N 1
ATOM 5776 C CA . VAL B 1 296 ? 10.633 -13.719 -3.443 1 98.38 296 VAL B CA 1
ATOM 5777 C C . VAL B 1 296 ? 9.414 -14.625 -3.562 1 98.38 296 VAL B C 1
ATOM 5779 O O . VAL B 1 296 ? 8.859 -14.789 -4.648 1 98.38 296 VAL B O 1
ATOM 5782 N N . VAL B 1 297 ? 9.023 -15.219 -2.475 1 98.69 297 VAL B N 1
ATOM 5783 C CA . VAL B 1 297 ? 7.906 -16.156 -2.551 1 98.69 297 VAL B CA 1
ATOM 5784 C C . VAL B 1 297 ? 6.871 -15.82 -1.483 1 98.69 297 VAL B C 1
ATOM 5786 O O . VAL B 1 297 ? 7.223 -15.43 -0.368 1 98.69 297 VAL B O 1
ATOM 5789 N N . TYR B 1 298 ? 5.613 -15.867 -1.9 1 98.62 298 TYR B N 1
ATOM 5790 C CA . TYR B 1 298 ? 4.473 -15.688 -1.006 1 98.62 298 TYR B CA 1
ATOM 5791 C C . TYR B 1 298 ? 3.842 -17.031 -0.651 1 98.62 298 TYR B C 1
ATOM 5793 O O . TYR B 1 298 ? 3.352 -17.734 -1.53 1 98.62 298 TYR B O 1
ATOM 5801 N N . ASP B 1 299 ? 3.871 -17.375 0.609 1 98.19 299 ASP B N 1
ATOM 5802 C CA . ASP B 1 299 ? 3.234 -18.594 1.097 1 98.19 299 ASP B CA 1
ATOM 5803 C C . ASP B 1 299 ? 3.602 -19.797 0.226 1 98.19 299 ASP B C 1
ATOM 5805 O O . ASP B 1 299 ? 2.723 -20.484 -0.288 1 98.19 299 ASP B O 1
ATOM 5809 N N . PRO B 1 300 ? 4.879 -20.094 0.106 1 98.5 300 PRO B N 1
ATOM 5810 C CA . PRO B 1 300 ? 5.25 -21.266 -0.704 1 98.5 300 PRO B CA 1
ATOM 5811 C C . PRO B 1 300 ? 4.645 -22.562 -0.179 1 98.5 300 PRO B C 1
ATOM 5813 O O . PRO B 1 300 ? 4.559 -22.766 1.036 1 98.5 300 PRO B O 1
ATOM 5816 N N . TRP B 1 301 ? 4.258 -23.406 -1.115 1 98.19 301 TRP B N 1
ATOM 5817 C CA . TRP B 1 301 ? 3.605 -24.672 -0.786 1 98.19 301 TRP B CA 1
ATOM 5818 C C . TRP B 1 301 ? 4.637 -25.75 -0.484 1 98.19 301 TRP B C 1
ATOM 5820 O O . TRP B 1 301 ? 5.48 -26.062 -1.326 1 98.19 301 TRP B O 1
ATOM 5830 N N . MET B 1 302 ? 4.559 -26.391 0.635 1 97.69 302 MET B N 1
ATOM 5831 C CA . MET B 1 302 ? 5.605 -27.297 1.116 1 97.69 302 MET B CA 1
ATOM 5832 C C . MET B 1 302 ? 5.527 -28.641 0.419 1 97.69 302 MET B C 1
ATOM 5834 O O . MET B 1 302 ? 6.543 -29.328 0.249 1 97.69 302 MET B O 1
ATOM 5838 N N . ILE B 1 303 ? 4.422 -29.094 -0.014 1 97.12 303 ILE B N 1
ATOM 5839 C CA . ILE B 1 303 ? 4.18 -30.484 -0.416 1 97.12 303 ILE B CA 1
ATOM 5840 C C . ILE B 1 303 ? 5.051 -30.828 -1.621 1 97.12 303 ILE B C 1
ATOM 5842 O O . ILE B 1 303 ? 5.766 -31.828 -1.608 1 97.12 303 ILE B O 1
ATOM 5846 N N . PRO B 1 304 ? 5.059 -29.984 -2.592 1 97.38 304 PRO B N 1
ATOM 5847 C CA . PRO B 1 304 ? 5.891 -30.344 -3.742 1 97.38 304 PRO B CA 1
ATOM 5848 C C . PRO B 1 304 ? 7.383 -30.297 -3.426 1 97.38 304 PRO B C 1
ATOM 5850 O O . PRO B 1 304 ? 8.203 -30.797 -4.199 1 97.38 304 PRO B O 1
ATOM 5853 N N . LEU B 1 305 ? 7.773 -29.703 -2.328 1 97.81 305 LEU B N 1
ATOM 5854 C CA . LEU B 1 305 ? 9.18 -29.438 -2.037 1 97.81 305 LEU B CA 1
ATOM 5855 C C . LEU B 1 305 ? 9.758 -30.531 -1.144 1 97.81 305 LEU B C 1
ATOM 5857 O O . LEU B 1 305 ? 10.969 -30.562 -0.902 1 97.81 305 LEU B O 1
ATOM 5861 N N . GLN B 1 306 ? 9.031 -31.453 -0.733 1 95.81 306 GLN B N 1
ATOM 5862 C CA . GLN B 1 306 ? 9.406 -32.375 0.334 1 95.81 306 GLN B CA 1
ATOM 5863 C C . GLN B 1 306 ? 10.289 -33.5 -0.196 1 95.81 306 GLN B C 1
ATOM 5865 O O . GLN B 1 306 ? 10.945 -34.188 0.58 1 95.81 306 GLN B O 1
ATOM 5870 N N . LYS B 1 307 ? 10.508 -33.562 -1.514 1 93.06 307 LYS B N 1
ATOM 5871 C CA . LYS B 1 307 ? 11.195 -34.719 -2.033 1 93.06 307 LYS B CA 1
ATOM 5872 C C . LYS B 1 307 ? 12.312 -34.344 -2.996 1 93.06 307 LYS B C 1
ATOM 5874 O O . LYS B 1 307 ? 13.117 -33.438 -2.695 1 93.06 307 LYS B O 1
ATOM 5879 N N . THR B 1 308 ? 12.359 -35.031 -4.164 1 90.12 308 THR B N 1
ATOM 5880 C CA . THR B 1 308 ? 13.555 -35.188 -4.988 1 90.12 308 THR B CA 1
ATOM 5881 C C . THR B 1 308 ? 13.945 -33.844 -5.625 1 90.12 308 THR B C 1
ATOM 5883 O O . THR B 1 308 ? 15.109 -33.625 -5.949 1 90.12 308 THR B O 1
ATOM 5886 N N . MET B 1 309 ? 13.086 -32.969 -5.695 1 93.75 309 MET B N 1
ATOM 5887 C CA . MET B 1 309 ? 13.43 -31.797 -6.496 1 93.75 309 MET B CA 1
ATOM 5888 C C . MET B 1 309 ? 13.859 -30.641 -5.609 1 93.75 309 MET B C 1
ATOM 5890 O O . MET B 1 309 ? 14.219 -29.578 -6.105 1 93.75 309 MET B O 1
ATOM 5894 N N . PHE B 1 310 ? 13.82 -30.828 -4.305 1 96.81 310 PHE B N 1
ATOM 5895 C CA . PHE B 1 310 ? 14.195 -29.719 -3.441 1 96.81 310 PHE B CA 1
ATOM 5896 C C . PHE B 1 310 ? 14.781 -30.234 -2.131 1 96.81 310 PHE B C 1
ATOM 5898 O O . PHE B 1 310 ? 16 -30.359 -1.999 1 96.81 310 PHE B O 1
ATOM 5905 N N . TYR B 1 311 ? 13.93 -30.781 -1.233 1 96.75 311 TYR B N 1
ATOM 5906 C CA . TYR B 1 311 ? 14.375 -31.172 0.104 1 96.75 311 TYR B CA 1
ATOM 5907 C C . TYR B 1 311 ? 15.477 -32.219 0.036 1 96.75 311 TYR B C 1
ATOM 5909 O O . TYR B 1 311 ? 16.484 -32.094 0.732 1 96.75 311 TYR B O 1
ATOM 5917 N N . ASP B 1 312 ? 15.336 -33.281 -0.809 1 95.88 312 ASP B N 1
ATOM 5918 C CA . ASP B 1 312 ? 16.312 -34.344 -0.931 1 95.88 312 ASP B CA 1
ATOM 5919 C C . ASP B 1 312 ? 17.641 -33.812 -1.46 1 95.88 312 ASP B C 1
ATOM 5921 O O . ASP B 1 312 ? 18.719 -34.281 -1.072 1 95.88 312 ASP B O 1
ATOM 5925 N N . LYS B 1 313 ? 17.562 -32.844 -2.32 1 95 313 LYS B N 1
ATOM 5926 C CA . LYS B 1 313 ? 18.781 -32.25 -2.865 1 95 313 LYS B CA 1
ATOM 5927 C C . LYS B 1 313 ? 19.516 -31.453 -1.799 1 95 313 LYS B C 1
ATOM 5929 O O . LYS B 1 313 ? 20.75 -31.484 -1.738 1 95 313 LYS B O 1
ATOM 5934 N N . LEU B 1 314 ? 18.812 -30.766 -0.979 1 94.75 314 LEU B N 1
ATOM 5935 C CA . LEU B 1 314 ? 19.391 -29.953 0.073 1 94.75 314 LEU B CA 1
ATOM 5936 C C . LEU B 1 314 ? 20.047 -30.812 1.145 1 94.75 314 LEU B C 1
ATOM 5938 O O . LEU B 1 314 ? 21.047 -30.422 1.751 1 94.75 314 LEU B O 1
ATOM 5942 N N . THR B 1 315 ? 19.484 -32 1.327 1 94.19 315 THR B N 1
ATOM 5943 C CA . THR B 1 315 ? 19.891 -32.812 2.471 1 94.19 315 THR B CA 1
ATOM 5944 C C . THR B 1 315 ? 20.703 -34 2.018 1 94.19 315 THR B C 1
ATOM 5946 O O . THR B 1 315 ? 21 -34.906 2.818 1 94.19 315 THR B O 1
ATOM 5949 N N . ASP B 1 316 ? 20.984 -34 0.754 1 92.56 316 ASP B N 1
ATOM 5950 C CA . ASP B 1 316 ? 21.797 -35.125 0.262 1 92.56 316 ASP B CA 1
ATOM 5951 C C . ASP B 1 316 ? 23.109 -35.219 1.042 1 92.56 316 ASP B C 1
ATOM 5953 O O . ASP B 1 316 ? 23.844 -34.25 1.188 1 92.56 316 ASP B O 1
ATOM 5957 N N . ARG B 1 317 ? 23.469 -36.375 1.52 1 88.44 317 ARG B N 1
ATOM 5958 C CA . ARG B 1 317 ? 24.641 -36.562 2.365 1 88.44 317 ARG B CA 1
ATOM 5959 C C . ARG B 1 317 ? 25.922 -36.562 1.536 1 88.44 317 ARG B C 1
ATOM 5961 O O . ARG B 1 317 ? 26.969 -36.094 2.002 1 88.44 317 ARG B O 1
ATOM 5968 N N . LYS B 1 318 ? 25.844 -37.062 0.374 1 87.81 318 LYS B N 1
ATOM 5969 C CA . LYS B 1 318 ? 27.031 -37.188 -0.456 1 87.81 318 LYS B CA 1
ATOM 5970 C C . LYS B 1 318 ? 27.312 -35.906 -1.233 1 87.81 318 LYS B C 1
ATOM 5972 O O . LYS B 1 318 ? 28.453 -35.438 -1.242 1 87.81 318 LYS B O 1
ATOM 5977 N N . GLN B 1 319 ? 26.281 -35.406 -1.866 1 87.62 319 GLN B N 1
ATOM 5978 C CA . GLN B 1 319 ? 26.469 -34.219 -2.703 1 87.62 319 GLN B CA 1
ATOM 5979 C C . GLN B 1 319 ? 25.328 -33.219 -2.486 1 87.62 319 GLN B C 1
ATOM 5981 O O . GLN B 1 319 ? 24.5 -33 -3.379 1 87.62 319 GLN B O 1
ATOM 5986 N N . PRO B 1 320 ? 25.391 -32.562 -1.369 1 89.19 320 PRO B N 1
ATOM 5987 C CA . PRO B 1 320 ? 24.328 -31.578 -1.133 1 89.19 320 PRO B CA 1
ATOM 5988 C C . PRO B 1 320 ? 24.422 -30.375 -2.082 1 89.19 320 PRO B C 1
ATOM 5990 O O . PRO B 1 320 ? 25.516 -29.922 -2.406 1 89.19 320 PRO B O 1
ATOM 5993 N N . VAL B 1 321 ? 23.25 -30.062 -2.611 1 91.75 321 VAL B N 1
ATOM 5994 C CA . VAL B 1 321 ? 23.203 -28.844 -3.428 1 91.75 321 VAL B CA 1
ATOM 5995 C C . VAL B 1 321 ? 23.062 -27.625 -2.529 1 91.75 321 VAL B C 1
ATOM 5997 O O . VAL B 1 321 ? 22.203 -27.578 -1.651 1 91.75 321 VAL B O 1
ATOM 6000 N N . HIS B 1 322 ? 23.906 -26.672 -2.764 1 90.44 322 HIS B N 1
ATOM 6001 C CA . HIS B 1 322 ? 23.891 -25.453 -1.956 1 90.44 322 HIS B CA 1
ATOM 6002 C C . HIS B 1 322 ? 22.875 -24.453 -2.486 1 90.44 322 HIS B C 1
ATOM 6004 O O . HIS B 1 322 ? 22.766 -24.234 -3.699 1 90.44 322 HIS B O 1
ATOM 6010 N N . PHE B 1 323 ? 22.078 -23.922 -1.604 1 91.44 323 PHE B N 1
ATOM 6011 C CA . PHE B 1 323 ? 21.141 -22.859 -1.969 1 91.44 323 PHE B CA 1
ATOM 6012 C C . PHE B 1 323 ? 21.812 -21.5 -1.85 1 91.44 323 PHE B C 1
ATOM 6014 O O . PHE B 1 323 ? 22.016 -21 -0.743 1 91.44 323 PHE B O 1
ATOM 6021 N N . THR B 1 324 ? 22.125 -20.828 -2.912 1 87.94 324 THR B N 1
ATOM 6022 C CA . THR B 1 324 ? 22.938 -19.625 -2.879 1 87.94 324 THR B CA 1
ATOM 6023 C C . THR B 1 324 ? 22.172 -18.438 -3.477 1 87.94 324 THR B C 1
ATOM 6025 O O . THR B 1 324 ? 22.781 -17.5 -3.979 1 87.94 324 THR B O 1
ATOM 6028 N N . THR B 1 325 ? 20.906 -18.516 -3.512 1 92.88 325 THR B N 1
ATOM 6029 C CA . THR B 1 325 ? 20.078 -17.438 -4.043 1 92.88 325 THR B CA 1
ATOM 6030 C C . THR B 1 325 ? 19.438 -16.641 -2.912 1 92.88 325 THR B C 1
ATOM 6032 O O . THR B 1 325 ? 18.703 -17.188 -2.09 1 92.88 325 THR B O 1
ATOM 6035 N N . PRO B 1 326 ? 19.734 -15.266 -2.85 1 93.75 326 PRO B N 1
ATOM 6036 C CA . PRO B 1 326 ? 19.016 -14.453 -1.868 1 93.75 326 PRO B CA 1
ATOM 6037 C C . PRO B 1 326 ? 17.516 -14.648 -1.938 1 93.75 326 PRO B C 1
ATOM 6039 O O . PRO B 1 326 ? 16.922 -14.625 -3.025 1 93.75 326 PRO B O 1
ATOM 6042 N N . THR B 1 327 ? 16.875 -14.859 -0.741 1 96.25 327 THR B N 1
ATOM 6043 C CA . THR B 1 327 ? 15.484 -15.266 -0.753 1 96.25 327 THR B CA 1
ATOM 6044 C C . THR B 1 327 ? 14.695 -14.555 0.343 1 96.25 327 THR B C 1
ATOM 6046 O O . THR B 1 327 ? 15.125 -14.516 1.498 1 96.25 327 THR B O 1
ATOM 6049 N N . LEU B 1 328 ? 13.648 -13.938 -0.065 1 95.88 328 LEU B N 1
ATOM 6050 C CA . LEU B 1 328 ? 12.664 -13.383 0.857 1 95.88 328 LEU B CA 1
ATOM 6051 C C . LEU B 1 328 ? 11.359 -14.164 0.803 1 95.88 328 LEU B C 1
ATOM 6053 O O . LEU B 1 328 ? 10.727 -14.25 -0.251 1 95.88 328 LEU B O 1
ATOM 6057 N N . GLN B 1 329 ? 10.992 -14.766 1.909 1 97.31 329 GLN B N 1
ATOM 6058 C CA . GLN B 1 329 ? 9.719 -15.469 2.014 1 97.31 329 GLN B CA 1
ATOM 6059 C C . GLN B 1 329 ? 8.719 -14.672 2.855 1 97.31 329 GLN B C 1
ATOM 6061 O O . GLN B 1 329 ? 9.023 -14.289 3.988 1 97.31 329 GLN B O 1
ATOM 6066 N N . ILE B 1 330 ? 7.609 -14.422 2.295 1 96.25 330 ILE B N 1
ATOM 6067 C CA . ILE B 1 330 ? 6.551 -13.719 3.008 1 96.25 330 ILE B CA 1
ATOM 6068 C C . ILE B 1 330 ? 5.422 -14.695 3.352 1 96.25 330 ILE B C 1
ATOM 6070 O O . ILE B 1 330 ? 4.793 -15.266 2.457 1 96.25 330 ILE B O 1
ATOM 6074 N N . PHE B 1 331 ? 5.168 -14.828 4.648 1 96.75 331 PHE B N 1
ATOM 6075 C CA . PHE B 1 331 ? 4.125 -15.727 5.121 1 96.75 331 PHE B CA 1
ATOM 6076 C C . PHE B 1 331 ? 2.908 -14.945 5.598 1 96.75 331 PHE B C 1
ATOM 6078 O O . PHE B 1 331 ? 3.033 -14.023 6.402 1 96.75 331 PHE B O 1
ATOM 6085 N N . SER B 1 332 ? 1.775 -15.328 5.027 1 95.88 332 SER B N 1
ATOM 6086 C CA . SER B 1 332 ? 0.529 -14.828 5.594 1 95.88 332 SER B CA 1
ATOM 6087 C C . SER B 1 332 ? 0.277 -15.406 6.98 1 95.88 332 SER B C 1
ATOM 6089 O O . SER B 1 332 ? 0.905 -16.391 7.371 1 95.88 332 SER B O 1
ATOM 6091 N N . GLU B 1 333 ? -0.631 -14.766 7.691 1 93.94 333 GLU B N 1
ATOM 6092 C CA . GLU B 1 333 ? -1.001 -15.305 9 1 93.94 333 GLU B CA 1
ATOM 6093 C C . GLU B 1 333 ? -1.564 -16.719 8.867 1 93.94 333 GLU B C 1
ATOM 6095 O O . GLU B 1 333 ? -1.333 -17.562 9.727 1 93.94 333 GLU B O 1
ATOM 6100 N N . GLU B 1 334 ? -2.299 -16.953 7.832 1 94.38 334 GLU B N 1
ATOM 6101 C CA . GLU B 1 334 ? -2.824 -18.281 7.586 1 94.38 334 GLU B CA 1
ATOM 6102 C C . GLU B 1 334 ? -1.697 -19.312 7.477 1 94.38 334 GLU B C 1
ATOM 6104 O O . GLU B 1 334 ? -1.802 -20.422 8.016 1 94.38 334 GLU B O 1
ATOM 6109 N N . TRP B 1 335 ? -0.713 -18.984 6.789 1 94.12 335 TRP B N 1
ATOM 6110 C CA . TRP B 1 335 ? 0.417 -19.875 6.562 1 94.12 335 TRP B CA 1
ATOM 6111 C C . TRP B 1 335 ? 1.203 -20.094 7.848 1 94.12 335 TRP B C 1
ATOM 6113 O O . TRP B 1 335 ? 1.71 -21.188 8.094 1 94.12 335 TRP B O 1
ATOM 6123 N N . VAL B 1 336 ? 1.288 -19.109 8.672 1 93.56 336 VAL B N 1
ATOM 6124 C CA . VAL B 1 336 ? 1.951 -19.203 9.969 1 93.56 336 VAL B CA 1
ATOM 6125 C C . VAL B 1 336 ? 1.146 -20.109 10.898 1 93.56 336 VAL B C 1
ATOM 6127 O O . VAL B 1 336 ? 1.718 -20.891 11.672 1 93.56 336 VAL B O 1
ATOM 6130 N N . ARG B 1 337 ? -0.123 -20.031 10.805 1 93.19 337 ARG B N 1
ATOM 6131 C CA . ARG B 1 337 ? -1.01 -20.812 11.664 1 93.19 337 ARG B CA 1
ATOM 6132 C C . ARG B 1 337 ? -0.974 -22.281 11.281 1 93.19 337 ARG B C 1
ATOM 6134 O O . ARG B 1 337 ? -1.313 -23.141 12.094 1 93.19 337 ARG B O 1
ATOM 6141 N N . SER B 1 338 ? -0.573 -22.562 10.062 1 94.19 338 SER B N 1
ATOM 6142 C CA . SER B 1 338 ? -0.376 -23.938 9.656 1 94.19 338 SER B CA 1
ATOM 6143 C C . SER B 1 338 ? 0.933 -24.5 10.211 1 94.19 338 SER B C 1
ATOM 6145 O O . SER B 1 338 ? 2 -24.266 9.641 1 94.19 338 SER B O 1
ATOM 6147 N N . LYS B 1 339 ? 0.879 -25.297 11.188 1 93.38 339 LYS B N 1
ATOM 6148 C CA . LYS B 1 339 ? 2.062 -25.781 11.883 1 93.38 339 LYS B CA 1
ATOM 6149 C C . LYS B 1 339 ? 2.973 -26.562 10.945 1 93.38 339 LYS B C 1
ATOM 6151 O O . LYS B 1 339 ? 4.195 -26.422 11 1 93.38 339 LYS B O 1
ATOM 6156 N N . GLU B 1 340 ? 2.359 -27.391 10.125 1 93.62 340 GLU B N 1
ATOM 6157 C CA . GLU B 1 340 ? 3.139 -28.219 9.211 1 93.62 340 GLU B CA 1
ATOM 6158 C C . GLU B 1 340 ? 3.904 -27.359 8.203 1 93.62 340 GLU B C 1
ATOM 6160 O O . GLU B 1 340 ? 5.098 -27.578 7.984 1 93.62 340 GLU B O 1
ATOM 6165 N N . GLN B 1 341 ? 3.191 -26.406 7.551 1 92.69 341 GLN B N 1
ATOM 6166 C CA . GLN B 1 341 ? 3.824 -25.516 6.59 1 92.69 341 GLN B CA 1
ATOM 6167 C C . GLN B 1 341 ? 4.93 -24.688 7.25 1 92.69 341 GLN B C 1
ATOM 6169 O O . GLN B 1 341 ? 6.043 -24.609 6.727 1 92.69 341 GLN B O 1
ATOM 6174 N N . HIS B 1 342 ? 4.598 -24.156 8.32 1 93.25 342 HIS B N 1
ATOM 6175 C CA . HIS B 1 342 ? 5.535 -23.281 9.008 1 93.25 342 HIS B CA 1
ATOM 6176 C C . HIS B 1 342 ? 6.773 -24.031 9.461 1 93.25 342 HIS B C 1
ATOM 6178 O O . HIS B 1 342 ? 7.898 -23.562 9.281 1 93.25 342 HIS B O 1
ATOM 6184 N N . ALA B 1 343 ? 6.633 -25.219 10.008 1 95.12 343 ALA B N 1
ATOM 6185 C CA . ALA B 1 343 ? 7.742 -26.047 10.5 1 95.12 343 ALA B CA 1
ATOM 6186 C C . ALA B 1 343 ? 8.664 -26.453 9.352 1 95.12 343 ALA B C 1
ATOM 6188 O O . ALA B 1 343 ? 9.883 -26.484 9.508 1 95.12 343 ALA B O 1
ATOM 6189 N N . PHE B 1 344 ? 8.109 -26.812 8.289 1 97.19 344 PHE B N 1
ATOM 6190 C CA . PHE B 1 344 ? 8.891 -27.25 7.137 1 97.19 344 PHE B CA 1
ATOM 6191 C C . PHE B 1 344 ? 9.828 -26.156 6.664 1 97.19 344 PHE B C 1
ATOM 6193 O O . PHE B 1 344 ? 11.023 -26.391 6.453 1 97.19 344 PHE B O 1
ATOM 6200 N N . PHE B 1 345 ? 9.32 -24.969 6.527 1 97.25 345 PHE B N 1
ATOM 6201 C CA . PHE B 1 345 ? 10.133 -23.891 5.969 1 97.25 345 PHE B CA 1
ATOM 6202 C C . PHE B 1 345 ? 11.133 -23.375 6.996 1 97.25 345 PHE B C 1
ATOM 6204 O O . PHE B 1 345 ? 12.219 -22.906 6.641 1 97.25 345 PHE B O 1
ATOM 6211 N N . GLU B 1 346 ? 10.781 -23.484 8.25 1 95.69 346 GLU B N 1
ATOM 6212 C CA . GLU B 1 346 ? 11.773 -23.203 9.289 1 95.69 346 GLU B CA 1
ATOM 6213 C C . GLU B 1 346 ? 12.922 -24.203 9.242 1 95.69 346 GLU B C 1
ATOM 6215 O O . GLU B 1 346 ? 14.086 -23.844 9.422 1 95.69 346 GLU B O 1
ATOM 6220 N N . GLU B 1 347 ? 12.57 -25.453 9.047 1 96.56 347 GLU B N 1
ATOM 6221 C CA . GLU B 1 347 ? 13.594 -26.484 8.914 1 96.56 347 GLU B CA 1
ATOM 6222 C C . GLU B 1 347 ? 14.477 -26.234 7.699 1 96.56 347 GLU B C 1
ATOM 6224 O O . GLU B 1 347 ? 15.695 -26.359 7.777 1 96.56 347 GLU B O 1
ATOM 6229 N N . VAL B 1 348 ? 13.82 -25.922 6.586 1 97 348 VAL B N 1
ATOM 6230 C CA . VAL B 1 348 ? 14.57 -25.641 5.367 1 97 348 VAL B CA 1
ATOM 6231 C C . VAL B 1 348 ? 15.516 -24.469 5.605 1 97 348 VAL B C 1
ATOM 6233 O O . VAL B 1 348 ? 16.672 -24.5 5.191 1 97 348 VAL B O 1
ATOM 6236 N N . LYS B 1 349 ? 15.008 -23.422 6.234 1 95.69 349 LYS B N 1
ATOM 6237 C CA . LYS B 1 349 ? 15.859 -22.266 6.555 1 95.69 349 LYS B CA 1
ATOM 6238 C C . LYS B 1 349 ? 17.062 -22.688 7.395 1 95.69 349 LYS B C 1
ATOM 6240 O O . LYS B 1 349 ? 18.172 -22.219 7.172 1 95.69 349 LYS B O 1
ATOM 6245 N N . ALA B 1 350 ? 16.859 -23.531 8.391 1 95.25 350 ALA B N 1
ATOM 6246 C CA . ALA B 1 350 ? 17.953 -24.016 9.242 1 95.25 350 ALA B CA 1
ATOM 6247 C C . ALA B 1 350 ? 18.984 -24.781 8.43 1 95.25 350 ALA B C 1
ATOM 6249 O O . ALA B 1 350 ? 20.188 -24.625 8.656 1 95.25 350 ALA B O 1
ATOM 6250 N N . ILE B 1 351 ? 18.531 -25.547 7.523 1 94.94 351 ILE B N 1
ATOM 6251 C CA . ILE B 1 351 ? 19.422 -26.328 6.664 1 94.94 351 ILE B CA 1
ATOM 6252 C C . ILE B 1 351 ? 20.25 -25.391 5.793 1 94.94 351 ILE B C 1
ATOM 6254 O O . ILE B 1 351 ? 21.469 -25.547 5.688 1 94.94 351 ILE B O 1
ATOM 6258 N N . VAL B 1 352 ? 19.594 -24.391 5.191 1 93.5 352 VAL B N 1
ATOM 6259 C CA . VAL B 1 352 ? 20.266 -23.438 4.312 1 93.5 352 VAL B CA 1
ATOM 6260 C C . VAL B 1 352 ? 21.281 -22.625 5.105 1 93.5 352 VAL B C 1
ATOM 6262 O O . VAL B 1 352 ? 22.406 -22.406 4.645 1 93.5 352 VAL B O 1
ATOM 6265 N N . ASP B 1 353 ? 20.938 -22.25 6.277 1 90.69 353 ASP B N 1
ATOM 6266 C CA . ASP B 1 353 ? 21.812 -21.438 7.133 1 90.69 353 ASP B CA 1
ATOM 6267 C C . ASP B 1 353 ? 23.031 -22.234 7.582 1 90.69 353 ASP B C 1
ATOM 6269 O O . ASP B 1 353 ? 24.094 -21.672 7.801 1 90.69 353 ASP B O 1
ATOM 6273 N N . ALA B 1 354 ? 22.891 -23.516 7.68 1 90.75 354 ALA B N 1
ATOM 6274 C CA . ALA B 1 354 ? 23.938 -24.375 8.242 1 90.75 354 ALA B CA 1
ATOM 6275 C C . ALA B 1 354 ? 24.844 -24.938 7.141 1 90.75 354 ALA B C 1
ATOM 6277 O O . ALA B 1 354 ? 25.844 -25.578 7.426 1 90.75 354 ALA B O 1
ATOM 6278 N N . GLN B 1 355 ? 24.516 -24.703 5.906 1 89.81 355 GLN B N 1
ATOM 6279 C CA . GLN B 1 355 ? 25.297 -25.266 4.809 1 89.81 355 GLN B CA 1
ATOM 6280 C C . GLN B 1 355 ? 26.75 -24.781 4.852 1 89.81 355 GLN B C 1
ATOM 6282 O O . GLN B 1 355 ? 27 -23.609 5.082 1 89.81 355 GLN B O 1
ATOM 6287 N N . PRO B 1 356 ? 27.656 -25.734 4.738 1 87.88 356 PRO B N 1
ATOM 6288 C CA . PRO B 1 356 ? 29.047 -25.281 4.586 1 87.88 356 PRO B CA 1
ATOM 6289 C C . PRO B 1 356 ? 29.266 -24.5 3.299 1 87.88 356 PRO B C 1
ATOM 6291 O O . PRO B 1 356 ? 28.797 -24.891 2.232 1 87.88 356 PRO B O 1
ATOM 6294 N N . ARG B 1 357 ? 29.812 -23.328 3.445 1 84.88 357 ARG B N 1
ATOM 6295 C CA . ARG B 1 357 ? 29.969 -22.453 2.285 1 84.88 357 ARG B CA 1
ATOM 6296 C C . ARG B 1 357 ? 31.438 -22.328 1.885 1 84.88 357 ARG B C 1
ATOM 6298 O O . ARG B 1 357 ? 32.312 -22.328 2.742 1 84.88 357 ARG B O 1
ATOM 6305 N N . THR B 1 358 ? 31.578 -22.344 0.599 1 83.12 358 THR B N 1
ATOM 6306 C CA . THR B 1 358 ? 32.906 -22 0.095 1 83.12 358 THR B CA 1
ATOM 6307 C C . THR B 1 358 ? 33.25 -20.547 0.426 1 83.12 358 THR B C 1
ATOM 6309 O O . THR B 1 358 ? 32.375 -19.797 0.887 1 83.12 358 THR B O 1
ATOM 6312 N N . THR B 1 359 ? 34.438 -20.188 0.203 1 78.81 359 THR B N 1
ATOM 6313 C CA . THR B 1 359 ? 34.875 -18.812 0.445 1 78.81 359 THR B CA 1
ATOM 6314 C C . THR B 1 359 ? 34.094 -17.844 -0.436 1 78.81 359 THR B C 1
ATOM 6316 O O . THR B 1 359 ? 33.719 -16.766 0.018 1 78.81 359 THR B O 1
ATOM 6319 N N . GLU B 1 360 ? 33.906 -18.328 -1.614 1 77.44 360 GLU B N 1
ATOM 6320 C CA . GLU B 1 360 ? 33.188 -17.484 -2.562 1 77.44 360 GLU B CA 1
ATOM 6321 C C . GLU B 1 360 ? 31.734 -17.312 -2.148 1 77.44 360 GLU B C 1
ATOM 6323 O O . GLU B 1 360 ? 31.188 -16.203 -2.197 1 77.44 360 GLU B O 1
ATOM 6328 N N . GLU B 1 361 ? 31.156 -18.344 -1.751 1 81 361 GLU B N 1
ATOM 6329 C CA . GLU B 1 361 ? 29.766 -18.312 -1.313 1 81 361 GLU B CA 1
ATOM 6330 C C . GLU B 1 361 ? 29.609 -17.453 -0.063 1 81 361 GLU B C 1
ATOM 6332 O O . GLU B 1 361 ? 28.641 -16.703 0.055 1 81 361 GLU B O 1
ATOM 6337 N N . SER B 1 362 ? 30.547 -17.562 0.787 1 81.81 362 SER B N 1
ATOM 6338 C CA . SER B 1 362 ? 30.516 -16.781 2.021 1 81.81 362 SER B CA 1
ATOM 6339 C C . SER B 1 362 ? 30.625 -15.289 1.737 1 81.81 362 SER B C 1
ATOM 6341 O O . SER B 1 362 ? 29.969 -14.477 2.396 1 81.81 362 SER B O 1
ATOM 6343 N N . ALA B 1 363 ? 31.422 -15.039 0.846 1 77.88 363 ALA B N 1
ATOM 6344 C CA . ALA B 1 363 ? 31.594 -13.633 0.461 1 77.88 363 ALA B CA 1
ATOM 6345 C C . ALA B 1 363 ? 30.312 -13.078 -0.139 1 77.88 363 ALA B C 1
ATOM 6347 O O . ALA B 1 363 ? 29.938 -11.93 0.123 1 77.88 363 ALA B O 1
ATOM 6348 N N . LEU B 1 364 ? 29.672 -13.898 -0.901 1 78.69 364 LEU B N 1
ATOM 6349 C CA . LEU B 1 364 ? 28.406 -13.484 -1.519 1 78.69 364 LEU B CA 1
ATOM 6350 C C . LEU B 1 364 ? 27.344 -13.25 -0.461 1 78.69 364 LEU B C 1
ATOM 6352 O O . LEU B 1 364 ? 26.641 -12.227 -0.491 1 78.69 364 LEU B O 1
ATOM 6356 N N . VAL B 1 365 ? 27.266 -14.125 0.428 1 82.06 365 VAL B N 1
ATOM 6357 C CA . VAL B 1 365 ? 26.266 -14.039 1.493 1 82.06 365 VAL B CA 1
ATOM 6358 C C . VAL B 1 365 ? 26.531 -12.797 2.344 1 82.06 365 VAL B C 1
ATOM 6360 O O . VAL B 1 365 ? 25.594 -12.062 2.67 1 82.06 365 VAL B O 1
ATOM 6363 N N . SER B 1 366 ? 27.75 -12.562 2.648 1 80.19 366 SER B N 1
ATOM 6364 C CA . SER B 1 366 ? 28.109 -11.414 3.473 1 80.19 366 SER B CA 1
ATOM 6365 C C . SER B 1 366 ? 27.797 -10.102 2.766 1 80.19 366 SER B C 1
ATOM 6367 O O . SER B 1 366 ? 27.328 -9.148 3.395 1 80.19 366 SER B O 1
ATOM 6369 N N . ALA B 1 367 ? 28.031 -10.094 1.513 1 78.44 367 ALA B N 1
ATOM 6370 C CA . ALA B 1 367 ? 27.781 -8.898 0.724 1 78.44 367 ALA B CA 1
ATOM 6371 C C . ALA B 1 367 ? 26.281 -8.602 0.646 1 78.44 367 ALA B C 1
ATOM 6373 O O . ALA B 1 367 ? 25.875 -7.445 0.774 1 78.44 367 ALA B O 1
ATOM 6374 N N . VAL B 1 368 ? 25.547 -9.602 0.429 1 81.25 368 VAL B N 1
ATOM 6375 C CA . VAL B 1 368 ? 24.109 -9.453 0.329 1 81.25 368 VAL B CA 1
ATOM 6376 C C . VAL B 1 368 ? 23.531 -9.039 1.686 1 81.25 368 VAL B C 1
ATOM 6378 O O . VAL B 1 368 ? 22.688 -8.148 1.768 1 81.25 368 VAL B O 1
ATOM 6381 N N . ASP B 1 369 ? 24.031 -9.648 2.695 1 81.62 369 ASP B N 1
ATOM 6382 C CA . ASP B 1 369 ? 23.578 -9.328 4.043 1 81.62 369 ASP B CA 1
ATOM 6383 C C . ASP B 1 369 ? 23.875 -7.879 4.398 1 81.62 369 ASP B C 1
ATOM 6385 O O . ASP B 1 369 ? 23.094 -7.219 5.074 1 81.62 369 ASP B O 1
ATOM 6389 N N . ALA B 1 370 ? 25 -7.441 3.955 1 75.75 370 ALA B N 1
ATOM 6390 C CA . ALA B 1 370 ? 25.375 -6.055 4.223 1 75.75 370 ALA B CA 1
ATOM 6391 C C . ALA B 1 370 ? 24.391 -5.082 3.57 1 75.75 370 ALA B C 1
ATOM 6393 O O . ALA B 1 370 ? 24.062 -4.047 4.152 1 75.75 370 ALA B O 1
ATOM 6394 N N . LYS B 1 371 ? 23.938 -5.453 2.449 1 75.06 371 LYS B N 1
ATOM 6395 C CA . LYS B 1 371 ? 23 -4.602 1.721 1 75.06 371 LYS B CA 1
ATOM 6396 C C . LYS B 1 371 ? 21.609 -4.672 2.328 1 75.06 371 LYS B C 1
ATOM 6398 O O . LYS B 1 371 ? 20.859 -3.699 2.275 1 75.06 371 LYS B O 1
ATOM 6403 N N . LEU B 1 372 ? 21.359 -5.832 2.916 1 77.75 372 LEU B N 1
ATOM 6404 C CA . LEU B 1 372 ? 20 -6.078 3.395 1 77.75 372 LEU B CA 1
ATOM 6405 C C . LEU B 1 372 ? 19.859 -5.672 4.855 1 77.75 372 LEU B C 1
ATOM 6407 O O . LEU B 1 372 ? 18.75 -5.672 5.398 1 77.75 372 LEU B O 1
ATOM 6411 N N . LYS B 1 373 ? 20.953 -5.289 5.457 1 69.5 373 LYS B N 1
ATOM 6412 C CA . LYS B 1 373 ? 20.953 -4.926 6.871 1 69.5 373 LYS B CA 1
ATOM 6413 C C . LYS B 1 373 ? 19.953 -3.805 7.148 1 69.5 373 LYS B C 1
ATOM 6415 O O . LYS B 1 373 ? 19.266 -3.814 8.172 1 69.5 373 LYS B O 1
ATOM 6420 N N . VAL B 1 374 ? 19.828 -2.939 6.203 1 60.84 374 VAL B N 1
ATOM 6421 C CA . VAL B 1 374 ? 18.969 -1.772 6.371 1 60.84 374 VAL B CA 1
ATOM 6422 C C . VAL B 1 374 ? 17.5 -2.209 6.438 1 60.84 374 VAL B C 1
ATOM 6424 O O . VAL B 1 374 ? 16.672 -1.54 7.059 1 60.84 374 VAL B O 1
ATOM 6427 N N . MET B 1 375 ? 17.203 -3.395 5.867 1 62.88 375 MET B N 1
ATOM 6428 C CA . MET B 1 375 ? 15.828 -3.906 5.82 1 62.88 375 MET B CA 1
ATOM 6429 C C . MET B 1 375 ? 15.594 -4.918 6.934 1 62.88 375 MET B C 1
ATOM 6431 O O . MET B 1 375 ? 14.5 -5.477 7.047 1 62.88 375 MET B O 1
ATOM 6435 N N . LYS B 1 376 ? 16.406 -5.094 7.793 1 61.47 376 LYS B N 1
ATOM 6436 C CA . LYS B 1 376 ? 16.328 -6.121 8.828 1 61.47 376 LYS B CA 1
ATOM 6437 C C . LYS B 1 376 ? 16.078 -7.496 8.219 1 61.47 376 LYS B C 1
ATOM 6439 O O . LYS B 1 376 ? 15.219 -8.25 8.703 1 61.47 376 LYS B O 1
ATOM 6444 N N . THR B 1 377 ? 16.641 -7.684 7.074 1 69.56 377 THR B N 1
ATOM 6445 C CA . THR B 1 377 ? 16.547 -8.953 6.359 1 69.56 377 THR B CA 1
ATOM 6446 C C . THR B 1 377 ? 17.938 -9.523 6.094 1 69.56 377 THR B C 1
ATOM 6448 O O . THR B 1 377 ? 18.938 -8.875 6.367 1 69.56 377 THR B O 1
ATOM 6451 N N . SER B 1 378 ? 17.969 -10.75 5.844 1 78 378 SER B N 1
ATOM 6452 C CA . SER B 1 378 ? 19.203 -11.438 5.512 1 78 378 SER B CA 1
ATOM 6453 C C . SER B 1 378 ? 19.094 -12.18 4.184 1 78 378 SER B C 1
ATOM 6455 O O . SER B 1 378 ? 18.078 -12.07 3.494 1 78 378 SER B O 1
ATOM 6457 N N . TRP B 1 379 ? 20.094 -12.766 3.848 1 83.12 379 TRP B N 1
ATOM 6458 C CA . TRP B 1 379 ? 20.203 -13.484 2.582 1 83.12 379 TRP B CA 1
ATOM 6459 C C . TRP B 1 379 ? 19.047 -14.477 2.426 1 83.12 379 TRP B C 1
ATOM 6461 O O . TRP B 1 379 ? 18.641 -14.781 1.305 1 83.12 379 TRP B O 1
ATOM 6471 N N . TYR B 1 380 ? 18.562 -15.062 3.475 1 89.56 380 TYR B N 1
ATOM 6472 C CA . TYR B 1 380 ? 17.422 -15.977 3.523 1 89.56 380 TYR B CA 1
ATOM 6473 C C . TYR B 1 380 ? 16.5 -15.633 4.688 1 89.56 380 TYR B C 1
ATOM 6475 O O . TYR B 1 380 ? 16.812 -15.93 5.844 1 89.56 380 TYR B O 1
ATOM 6483 N N . THR B 1 381 ? 15.359 -14.992 4.348 1 90.94 381 THR B N 1
ATOM 6484 C CA . THR B 1 381 ? 14.516 -14.445 5.402 1 90.94 381 THR B CA 1
ATOM 6485 C C . THR B 1 381 ? 13.062 -14.898 5.227 1 90.94 381 THR B C 1
ATOM 6487 O O . THR B 1 381 ? 12.578 -15.008 4.102 1 90.94 381 THR B O 1
ATOM 6490 N N . ILE B 1 382 ? 12.461 -15.188 6.34 1 92.62 382 ILE B N 1
ATOM 6491 C CA . ILE B 1 382 ? 11.023 -15.391 6.414 1 92.62 382 ILE B CA 1
ATOM 6492 C C . ILE B 1 382 ? 10.375 -14.242 7.188 1 92.62 382 ILE B C 1
ATOM 6494 O O . ILE B 1 382 ? 10.789 -13.93 8.305 1 92.62 382 ILE B O 1
ATOM 6498 N N . LYS B 1 383 ? 9.438 -13.633 6.57 1 91.06 383 LYS B N 1
ATOM 6499 C CA . LYS B 1 383 ? 8.703 -12.531 7.191 1 91.06 383 LYS B CA 1
ATOM 6500 C C . LYS B 1 383 ? 7.223 -12.867 7.328 1 91.06 383 LYS B C 1
ATOM 6502 O O . LYS B 1 383 ? 6.602 -13.352 6.375 1 91.06 383 LYS B O 1
ATOM 6507 N N . ASP B 1 384 ? 6.637 -12.539 8.469 1 90.19 384 ASP B N 1
ATOM 6508 C CA . ASP B 1 384 ? 5.227 -12.797 8.727 1 90.19 384 ASP B CA 1
ATOM 6509 C C . ASP B 1 384 ? 4.391 -11.539 8.508 1 90.19 384 ASP B C 1
ATOM 6511 O O . ASP B 1 384 ? 4.812 -10.438 8.875 1 90.19 384 ASP B O 1
ATOM 6515 N N . TYR B 1 385 ? 3.271 -11.719 7.91 1 90.88 385 TYR B N 1
ATOM 6516 C CA . TYR B 1 385 ? 2.299 -10.648 7.746 1 90.88 385 TYR B CA 1
ATOM 6517 C C . TYR B 1 385 ? 0.997 -10.977 8.469 1 90.88 385 TYR B C 1
ATOM 6519 O O . TYR B 1 385 ? 0.151 -11.695 7.934 1 90.88 385 TYR B O 1
ATOM 6527 N N . ARG B 1 386 ? 0.757 -10.32 9.531 1 87.31 386 ARG B N 1
ATOM 6528 C CA . ARG B 1 386 ? -0.421 -10.578 10.352 1 87.31 386 ARG B CA 1
ATOM 6529 C C . ARG B 1 386 ? -1.682 -10.039 9.688 1 87.31 386 ARG B C 1
ATOM 6531 O O . ARG B 1 386 ? -1.615 -9.102 8.891 1 87.31 386 ARG B O 1
ATOM 6538 N N . GLY B 1 387 ? -2.816 -10.688 9.977 1 90 387 GLY B N 1
ATOM 6539 C CA . GLY B 1 387 ? -4.105 -10.242 9.469 1 90 387 GLY B CA 1
ATOM 6540 C C . GLY B 1 387 ? -4.34 -10.609 8.016 1 90 387 GLY B C 1
ATOM 6541 O O . GLY B 1 387 ? -5.254 -10.086 7.379 1 90 387 GLY B O 1
ATOM 6542 N N . THR B 1 388 ? -3.479 -11.438 7.488 1 93.88 388 THR B N 1
ATOM 6543 C CA . THR B 1 388 ? -3.57 -11.781 6.074 1 93.88 388 THR B CA 1
ATOM 6544 C C . THR B 1 388 ? -3.877 -13.266 5.895 1 93.88 388 THR B C 1
ATOM 6546 O O . THR B 1 388 ? -3.723 -14.055 6.828 1 93.88 388 THR B O 1
ATOM 6549 N N . GLY B 1 389 ? -4.395 -13.578 4.734 1 95.62 389 GLY B N 1
ATOM 6550 C CA . GLY B 1 389 ? -4.656 -14.953 4.352 1 95.62 389 GLY B CA 1
ATOM 6551 C C . GLY B 1 389 ? -3.828 -15.406 3.164 1 95.62 389 GLY B C 1
ATOM 6552 O O . GLY B 1 389 ? -3.061 -14.625 2.6 1 95.62 389 GLY B O 1
ATOM 6553 N N . HIS B 1 390 ? -3.979 -16.656 2.809 1 96.06 390 HIS B N 1
ATOM 6554 C CA . HIS B 1 390 ? -3.209 -17.281 1.744 1 96.06 390 HIS B CA 1
ATOM 6555 C C . HIS B 1 390 ? -3.471 -16.625 0.4 1 96.06 390 HIS B C 1
ATOM 6557 O O . HIS B 1 390 ? -2.592 -16.578 -0.464 1 96.06 390 HIS B O 1
ATOM 6563 N N . LEU B 1 391 ? -4.664 -16.078 0.26 1 96.44 391 LEU B N 1
ATOM 6564 C CA . LEU B 1 391 ? -5.055 -15.516 -1.029 1 96.44 391 LEU B CA 1
ATOM 6565 C C . LEU B 1 391 ? -4.891 -13.992 -1.037 1 96.44 391 LEU B C 1
ATOM 6567 O O . LEU B 1 391 ? -5.246 -13.336 -2.016 1 96.44 391 LEU B O 1
ATOM 6571 N N . THR B 1 392 ? -4.293 -13.43 -0.004 1 95.62 392 THR B N 1
ATOM 6572 C CA . THR B 1 392 ? -4.219 -11.984 0.146 1 95.62 392 THR B CA 1
ATOM 6573 C C . THR B 1 392 ? -3.393 -11.367 -0.98 1 95.62 392 THR B C 1
ATOM 6575 O O . THR B 1 392 ? -3.664 -10.242 -1.412 1 95.62 392 THR B O 1
ATOM 6578 N N . CYS B 1 393 ? -2.451 -12.078 -1.543 1 96.88 393 CYS B N 1
ATOM 6579 C CA . CYS B 1 393 ? -1.596 -11.531 -2.588 1 96.88 393 CYS B CA 1
ATOM 6580 C C . CYS B 1 393 ? -2.252 -11.664 -3.957 1 96.88 393 CYS B C 1
ATOM 6582 O O . CYS B 1 393 ? -1.669 -11.281 -4.973 1 96.88 393 CYS B O 1
ATOM 6584 N N . THR B 1 394 ? -3.457 -12.219 -4.055 1 97.75 394 THR B N 1
ATOM 6585 C CA . THR B 1 394 ? -4.207 -12.422 -5.289 1 97.75 394 THR B CA 1
ATOM 6586 C C . THR B 1 394 ? -5.383 -11.453 -5.371 1 97.75 394 THR B C 1
ATOM 6588 O O . THR B 1 394 ? -5.754 -10.828 -4.371 1 97.75 394 THR B O 1
ATOM 6591 N N . ASP B 1 395 ? -5.984 -11.383 -6.566 1 97.12 395 ASP B N 1
ATOM 6592 C CA . ASP B 1 395 ? -7.156 -10.531 -6.746 1 97.12 395 ASP B CA 1
ATOM 6593 C C . ASP B 1 395 ? -8.391 -11.164 -6.113 1 97.12 395 ASP B C 1
ATOM 6595 O O . ASP B 1 395 ? -9.414 -10.5 -5.938 1 97.12 395 ASP B O 1
ATOM 6599 N N . VAL B 1 396 ? -8.305 -12.422 -5.684 1 95.69 396 VAL B N 1
ATOM 6600 C CA . VAL B 1 396 ? -9.445 -13.094 -5.066 1 95.69 396 VAL B CA 1
ATOM 6601 C C . VAL B 1 396 ? -9.875 -12.336 -3.812 1 95.69 396 VAL B C 1
ATOM 6603 O O . VAL B 1 396 ? -11.07 -12.195 -3.543 1 95.69 396 VAL B O 1
ATOM 6606 N N . SER B 1 397 ? -8.906 -11.836 -3.109 1 93.75 397 SER B N 1
ATOM 6607 C CA . SER B 1 397 ? -9.195 -11.117 -1.873 1 93.75 397 SER B CA 1
ATOM 6608 C C . SER B 1 397 ? -9.867 -9.781 -2.158 1 93.75 397 SER B C 1
ATOM 6610 O O . SER B 1 397 ? -10.422 -9.156 -1.252 1 93.75 397 SER B O 1
ATOM 6612 N N . LEU B 1 398 ? -9.875 -9.367 -3.391 1 94.12 398 LEU B N 1
ATOM 6613 C CA . LEU B 1 398 ? -10.469 -8.086 -3.777 1 94.12 398 LEU B CA 1
ATOM 6614 C C . LEU B 1 398 ? -11.867 -8.297 -4.363 1 94.12 398 LEU B C 1
ATOM 6616 O O . LEU B 1 398 ? -12.625 -7.336 -4.508 1 94.12 398 LEU B O 1
ATOM 6620 N N . PHE B 1 399 ? -12.188 -9.562 -4.73 1 93.62 399 PHE B N 1
ATOM 6621 C CA . PHE B 1 399 ? -13.461 -9.828 -5.387 1 93.62 399 PHE B CA 1
ATOM 6622 C C . PHE B 1 399 ? -14.625 -9.555 -4.445 1 93.62 399 PHE B C 1
ATOM 6624 O O . PHE B 1 399 ? -15.727 -9.234 -4.891 1 93.62 399 PHE B O 1
ATOM 6631 N N . SER B 1 400 ? -14.312 -9.711 -3.127 1 89.75 400 SER B N 1
ATOM 6632 C CA . SER B 1 400 ? -15.375 -9.562 -2.141 1 89.75 400 SER B CA 1
ATOM 6633 C C . SER B 1 400 ? -14.82 -9.078 -0.803 1 89.75 400 SER B C 1
ATOM 6635 O O . SER B 1 400 ? -13.789 -9.562 -0.344 1 89.75 400 SER B O 1
ATOM 6637 N N . PRO B 1 401 ? -15.461 -8.172 -0.204 1 83 401 PRO B N 1
ATOM 6638 C CA . PRO B 1 401 ? -15.062 -7.781 1.149 1 83 401 PRO B CA 1
ATOM 6639 C C . PRO B 1 401 ? -15.531 -8.766 2.215 1 83 401 PRO B C 1
ATOM 6641 O O . PRO B 1 401 ? -15.102 -8.688 3.369 1 83 401 PRO B O 1
ATOM 6644 N N . VAL B 1 402 ? -16.375 -9.742 1.844 1 82.12 402 VAL B N 1
ATOM 6645 C CA . VAL B 1 402 ? -17 -10.594 2.844 1 82.12 402 VAL B CA 1
ATOM 6646 C C . VAL B 1 402 ? -16.609 -12.055 2.596 1 82.12 402 VAL B C 1
ATOM 6648 O O . VAL B 1 402 ? -16.391 -12.812 3.541 1 82.12 402 VAL B O 1
ATOM 6651 N N . LEU B 1 403 ? -16.469 -12.289 1.313 1 82.12 403 LEU B N 1
ATOM 6652 C CA . LEU B 1 403 ? -16.188 -13.68 0.972 1 82.12 403 LEU B CA 1
ATOM 6653 C C . LEU B 1 403 ? -14.68 -13.953 1.048 1 82.12 403 LEU B C 1
ATOM 6655 O O . LEU B 1 403 ? -13.875 -13.031 0.966 1 82.12 403 LEU B O 1
ATOM 6659 N N . TYR B 1 404 ? -14.258 -15.133 1.333 1 79.88 404 TYR B N 1
ATOM 6660 C CA . TYR B 1 404 ? -12.883 -15.633 1.313 1 79.88 404 TYR B CA 1
ATOM 6661 C C . TYR B 1 404 ? -12.07 -15.039 2.461 1 79.88 404 TYR B C 1
ATOM 6663 O O . TYR B 1 404 ? -10.906 -14.688 2.287 1 79.88 404 TYR B O 1
ATOM 6671 N N . ARG B 1 405 ? -12.719 -14.648 3.512 1 84.06 405 ARG B N 1
ATOM 6672 C CA . ARG B 1 405 ? -12.055 -14.039 4.656 1 84.06 405 ARG B CA 1
ATOM 6673 C C . ARG B 1 405 ? -12.391 -14.781 5.945 1 84.06 405 ARG B C 1
ATOM 6675 O O . ARG B 1 405 ? -13.539 -15.156 6.172 1 84.06 405 ARG B O 1
ATOM 6682 N N . ALA B 1 406 ? -11.305 -15.109 6.652 1 85.44 406 ALA B N 1
ATOM 6683 C CA . ALA B 1 406 ? -11.469 -15.562 8.031 1 85.44 406 ALA B CA 1
ATOM 6684 C C . ALA B 1 406 ? -11.461 -14.383 9 1 85.44 406 ALA B C 1
ATOM 6686 O O . ALA B 1 406 ? -11.117 -13.266 8.625 1 85.44 406 ALA B O 1
ATOM 6687 N N . ALA B 1 407 ? -11.805 -14.648 10.273 1 82.44 407 ALA B N 1
ATOM 6688 C CA . ALA B 1 407 ? -11.938 -13.609 11.297 1 82.44 407 ALA B CA 1
ATOM 6689 C C . ALA B 1 407 ? -10.602 -12.93 11.562 1 82.44 407 ALA B C 1
ATOM 6691 O O . ALA B 1 407 ? -10.555 -11.727 11.852 1 82.44 407 ALA B O 1
ATOM 6692 N N . TYR B 1 408 ? -9.531 -13.656 11.367 1 84.88 408 TYR B N 1
ATOM 6693 C CA . TYR B 1 408 ? -8.227 -13.102 11.703 1 84.88 408 TYR B CA 1
ATOM 6694 C C . TYR B 1 408 ? -7.676 -12.273 10.555 1 84.88 408 TYR B C 1
ATOM 6696 O O . TYR B 1 408 ? -6.684 -11.555 10.719 1 84.88 408 TYR B O 1
ATOM 6704 N N . MET B 1 409 ? -8.336 -12.352 9.438 1 88.44 409 MET B N 1
ATOM 6705 C CA . MET B 1 409 ? -7.891 -11.602 8.266 1 88.44 409 MET B CA 1
ATOM 6706 C C . MET B 1 409 ? -8.383 -10.164 8.32 1 88.44 409 MET B C 1
ATOM 6708 O O . MET B 1 409 ? -9.195 -9.742 7.484 1 88.44 409 MET B O 1
ATOM 6712 N N . THR B 1 410 ? -7.703 -9.375 9.148 1 85.69 410 THR B N 1
ATOM 6713 C CA . THR B 1 410 ? -8.195 -8.031 9.445 1 85.69 410 THR B CA 1
ATOM 6714 C C . THR B 1 410 ? -7.477 -6.992 8.594 1 85.69 410 THR B C 1
ATOM 6716 O O . THR B 1 410 ? -7.918 -5.844 8.5 1 85.69 410 THR B O 1
ATOM 6719 N N . ALA B 1 411 ? -6.434 -7.391 7.934 1 88.56 411 ALA B N 1
ATOM 6720 C CA . ALA B 1 411 ? -5.676 -6.434 7.133 1 88.56 411 ALA B CA 1
ATOM 6721 C C . ALA B 1 411 ? -6.395 -6.121 5.824 1 88.56 411 ALA B C 1
ATOM 6723 O O . ALA B 1 411 ? -6.996 -7.008 5.215 1 88.56 411 ALA B O 1
ATOM 6724 N N . SER B 1 412 ? -6.348 -4.848 5.41 1 89.94 412 SER B N 1
ATOM 6725 C CA . SER B 1 412 ? -6.895 -4.465 4.113 1 89.94 412 SER B CA 1
ATOM 6726 C C . SER B 1 412 ? -6.223 -5.23 2.98 1 89.94 412 SER B C 1
ATOM 6728 O O . SER B 1 412 ? -5.008 -5.141 2.801 1 89.94 412 SER B O 1
ATOM 6730 N N . PRO B 1 413 ? -6.98 -5.91 2.201 1 92.25 413 PRO B N 1
ATOM 6731 C CA . PRO B 1 413 ? -6.359 -6.711 1.144 1 92.25 413 PRO B CA 1
ATOM 6732 C C . PRO B 1 413 ? -5.605 -5.863 0.123 1 92.25 413 PRO B C 1
ATOM 6734 O O . PRO B 1 413 ? -4.469 -6.18 -0.23 1 92.25 413 PRO B O 1
ATOM 6737 N N . ARG B 1 414 ? -6.215 -4.777 -0.358 1 93.94 414 ARG B N 1
ATOM 6738 C CA . ARG B 1 414 ? -5.551 -3.945 -1.356 1 93.94 414 ARG B CA 1
ATOM 6739 C C . ARG B 1 414 ? -4.305 -3.283 -0.777 1 93.94 414 ARG B C 1
ATOM 6741 O O . ARG B 1 414 ? -3.283 -3.17 -1.456 1 93.94 414 ARG B O 1
ATOM 6748 N N . GLY B 1 415 ? -4.449 -2.812 0.479 1 94 415 GLY B N 1
ATOM 6749 C CA . GLY B 1 415 ? -3.275 -2.277 1.154 1 94 415 GLY B CA 1
ATOM 6750 C C . GLY B 1 415 ? -2.143 -3.279 1.264 1 94 415 GLY B C 1
ATOM 6751 O O . GLY B 1 415 ? -0.974 -2.926 1.09 1 94 415 GLY B O 1
ATOM 6752 N N . CYS B 1 416 ? -2.482 -4.535 1.497 1 95.38 416 CYS B N 1
ATOM 6753 C CA . CYS B 1 416 ? -1.48 -5.59 1.617 1 95.38 416 CYS B CA 1
ATOM 6754 C C . CYS B 1 416 ? -0.792 -5.844 0.282 1 95.38 416 CYS B C 1
ATOM 6756 O O . CYS B 1 416 ? 0.424 -6.039 0.233 1 95.38 416 CYS B O 1
ATOM 6758 N N . ILE B 1 417 ? -1.542 -5.848 -0.786 1 97.31 417 ILE B N 1
ATOM 6759 C CA . ILE B 1 417 ? -0.964 -6.086 -2.104 1 97.31 417 ILE B CA 1
ATOM 6760 C C . ILE B 1 417 ? 0.039 -4.984 -2.436 1 97.31 417 ILE B C 1
ATOM 6762 O O . ILE B 1 417 ? 1.125 -5.258 -2.949 1 97.31 417 ILE B O 1
ATOM 6766 N N . VAL B 1 418 ? -0.317 -3.74 -2.123 1 95.75 418 VAL B N 1
ATOM 6767 C CA . VAL B 1 418 ? 0.604 -2.631 -2.344 1 95.75 418 VAL B CA 1
ATOM 6768 C C . VAL B 1 418 ? 1.861 -2.828 -1.5 1 95.75 418 VAL B C 1
ATOM 6770 O O . VAL B 1 418 ? 2.979 -2.617 -1.979 1 95.75 418 VAL B O 1
ATOM 6773 N N . ALA B 1 419 ? 1.69 -3.248 -0.259 1 94.5 419 ALA B N 1
ATOM 6774 C CA . ALA B 1 419 ? 2.816 -3.486 0.641 1 94.5 419 ALA B CA 1
ATOM 6775 C C . ALA B 1 419 ? 3.711 -4.605 0.114 1 94.5 419 ALA B C 1
ATOM 6777 O O . ALA B 1 419 ? 4.938 -4.496 0.152 1 94.5 419 ALA B O 1
ATOM 6778 N N . PHE B 1 420 ? 3.086 -5.68 -0.403 1 96.56 420 PHE B N 1
ATOM 6779 C CA . PHE B 1 420 ? 3.828 -6.797 -0.972 1 96.56 420 PHE B CA 1
ATOM 6780 C C . PHE B 1 420 ? 4.66 -6.344 -2.168 1 96.56 420 PHE B C 1
ATOM 6782 O O . PHE B 1 420 ? 5.844 -6.672 -2.27 1 96.56 420 PHE B O 1
ATOM 6789 N N . ALA B 1 421 ? 4.016 -5.578 -3.039 1 97.06 421 ALA B N 1
ATOM 6790 C CA . ALA B 1 421 ? 4.711 -5.098 -4.23 1 97.06 421 ALA B CA 1
ATOM 6791 C C . ALA B 1 421 ? 5.887 -4.199 -3.859 1 97.06 421 ALA B C 1
ATOM 6793 O O . ALA B 1 421 ? 6.984 -4.352 -4.398 1 97.06 421 ALA B O 1
ATOM 6794 N N . ALA B 1 422 ? 5.645 -3.285 -2.922 1 92.94 422 ALA B N 1
ATOM 6795 C CA . ALA B 1 422 ? 6.691 -2.359 -2.492 1 92.94 422 ALA B CA 1
ATOM 6796 C C . ALA B 1 422 ? 7.855 -3.105 -1.846 1 92.94 422 ALA B C 1
ATOM 6798 O O . ALA B 1 422 ? 9.016 -2.814 -2.127 1 92.94 422 ALA B O 1
ATOM 6799 N N . GLU B 1 423 ? 7.562 -4.051 -0.991 1 92.44 423 GLU B N 1
ATOM 6800 C CA . GLU B 1 423 ? 8.594 -4.824 -0.302 1 92.44 423 GLU B CA 1
ATOM 6801 C C . GLU B 1 423 ? 9.375 -5.695 -1.281 1 92.44 423 GLU B C 1
ATOM 6803 O O . GLU B 1 423 ? 10.594 -5.812 -1.173 1 92.44 423 GLU B O 1
ATOM 6808 N N . THR B 1 424 ? 8.695 -6.289 -2.209 1 95.62 424 THR B N 1
ATOM 6809 C CA . THR B 1 424 ? 9.328 -7.105 -3.238 1 95.62 424 THR B CA 1
ATOM 6810 C C . THR B 1 424 ? 10.305 -6.27 -4.062 1 95.62 424 THR B C 1
ATOM 6812 O O . THR B 1 424 ? 11.461 -6.668 -4.258 1 95.62 424 THR B O 1
ATOM 6815 N N . MET B 1 425 ? 9.867 -5.078 -4.469 1 93.38 425 MET B N 1
ATOM 6816 C CA . MET B 1 425 ? 10.703 -4.207 -5.289 1 93.38 425 MET B CA 1
ATOM 6817 C C . MET B 1 425 ? 11.906 -3.707 -4.5 1 93.38 425 MET B C 1
ATOM 6819 O O . MET B 1 425 ? 13.008 -3.594 -5.039 1 93.38 425 MET B O 1
ATOM 6823 N N . ARG B 1 426 ? 11.695 -3.426 -3.236 1 88.06 426 ARG B N 1
ATOM 6824 C CA . ARG B 1 426 ? 12.789 -2.973 -2.389 1 88.06 426 ARG B CA 1
ATOM 6825 C C . ARG B 1 426 ? 13.844 -4.062 -2.225 1 88.06 426 ARG B C 1
ATOM 6827 O O . ARG B 1 426 ? 15.039 -3.791 -2.287 1 88.06 426 ARG B O 1
ATOM 6834 N N . PHE B 1 427 ? 13.453 -5.328 -1.986 1 92.31 427 PHE B N 1
ATOM 6835 C CA . PHE B 1 427 ? 14.367 -6.457 -1.854 1 92.31 427 PHE B CA 1
ATOM 6836 C C . PHE B 1 427 ? 15.18 -6.648 -3.129 1 92.31 427 PHE B C 1
ATOM 6838 O O . PHE B 1 427 ? 16.406 -6.793 -3.078 1 92.31 427 PHE B O 1
ATOM 6845 N N . ILE B 1 428 ? 14.484 -6.566 -4.277 1 92.38 428 ILE B N 1
ATOM 6846 C CA . ILE B 1 428 ? 15.102 -6.75 -5.586 1 92.38 428 ILE B CA 1
ATOM 6847 C C . ILE B 1 428 ? 16.125 -5.648 -5.832 1 92.38 428 ILE B C 1
ATOM 6849 O O . ILE B 1 428 ? 17.234 -5.918 -6.305 1 92.38 428 ILE B O 1
ATOM 6853 N N . GLU B 1 429 ? 15.781 -4.449 -5.48 1 85.12 429 GLU B N 1
ATOM 6854 C CA . GLU B 1 429 ? 16.688 -3.32 -5.676 1 85.12 429 GLU B CA 1
ATOM 6855 C C . GLU B 1 429 ? 17.938 -3.465 -4.824 1 85.12 429 GLU B C 1
ATOM 6857 O O . GLU B 1 429 ? 19.047 -3.121 -5.266 1 85.12 429 GLU B O 1
ATOM 6862 N N . LYS B 1 430 ? 17.781 -3.943 -3.613 1 83.5 430 LYS B N 1
ATOM 6863 C CA . LYS B 1 430 ? 18.906 -4.059 -2.701 1 83.5 430 LYS B CA 1
ATOM 6864 C C . LYS B 1 430 ? 19.859 -5.18 -3.137 1 83.5 430 LYS B C 1
ATOM 6866 O O . LYS B 1 430 ? 21.078 -5.062 -2.986 1 83.5 430 LYS B O 1
ATOM 6871 N N . VAL B 1 431 ? 19.25 -6.215 -3.627 1 85.62 431 VAL B N 1
ATOM 6872 C CA . VAL B 1 431 ? 20.094 -7.352 -3.969 1 85.62 431 VAL B CA 1
ATOM 6873 C C . VAL B 1 431 ? 20.656 -7.176 -5.383 1 85.62 431 VAL B C 1
ATOM 6875 O O . VAL B 1 431 ? 21.547 -7.91 -5.801 1 85.62 431 VAL B O 1
ATOM 6878 N N . SER B 1 432 ? 20 -6.117 -5.988 1 77.44 432 SER B N 1
ATOM 6879 C CA . SER B 1 432 ? 20.484 -5.82 -7.332 1 77.44 432 SER B CA 1
ATOM 6880 C C . SER B 1 432 ? 21.672 -4.855 -7.289 1 77.44 432 SER B C 1
ATOM 6882 O O . SER B 1 432 ? 21.859 -4.152 -6.297 1 77.44 432 SER B O 1
ATOM 6884 N N . GLY B 1 433 ? 22.562 -4.773 -8.086 1 60.34 433 GLY B N 1
ATOM 6885 C CA . GLY B 1 433 ? 23.672 -3.834 -8.18 1 60.34 433 GLY B CA 1
ATOM 6886 C C . GLY B 1 433 ? 25.016 -4.445 -7.797 1 60.34 433 GLY B C 1
ATOM 6887 O O . GLY B 1 433 ? 25.078 -5.621 -7.426 1 60.34 433 GLY B O 1
ATOM 6888 N N . PRO B 1 434 ? 25.984 -3.525 -7.891 1 50.94 434 PRO B N 1
ATOM 6889 C CA . PRO B 1 434 ? 27.344 -4.02 -7.633 1 50.94 434 PRO B CA 1
ATOM 6890 C C . PRO B 1 434 ? 27.578 -4.344 -6.16 1 50.94 434 PRO B C 1
ATOM 6892 O O . PRO B 1 434 ? 27.047 -3.654 -5.277 1 50.94 434 PRO B O 1
ATOM 6895 N N . LEU B 1 435 ? 27.766 -5.562 -5.766 1 45.84 435 LEU B N 1
ATOM 6896 C CA . LEU B 1 435 ? 28.094 -5.977 -4.402 1 45.84 435 LEU B CA 1
ATOM 6897 C C . LEU B 1 435 ? 29.406 -5.359 -3.947 1 45.84 435 LEU B C 1
ATOM 6899 O O . LEU B 1 435 ? 30.344 -5.238 -4.738 1 45.84 435 LEU B O 1
ATOM 6903 N N . PRO B 1 436 ? 29.391 -4.523 -2.793 1 37.22 436 PRO B N 1
ATOM 6904 C CA . PRO B 1 436 ? 30.656 -3.992 -2.283 1 37.22 436 PRO B CA 1
ATOM 6905 C C . PRO B 1 436 ? 31.734 -5.066 -2.139 1 37.22 436 PRO B C 1
ATOM 6907 O O . PRO B 1 436 ? 31.891 -5.652 -1.063 1 37.22 436 PRO B O 1
ATOM 6910 N N . LEU B 1 437 ? 32.031 -5.797 -2.92 1 35.31 437 LEU B N 1
ATOM 6911 C CA . LEU B 1 437 ? 33.094 -6.797 -2.756 1 35.31 437 LEU B CA 1
ATOM 6912 C C . LEU B 1 437 ? 34.469 -6.141 -2.691 1 35.31 437 LEU B C 1
ATOM 6914 O O . LEU B 1 437 ? 34.719 -5.18 -3.416 1 35.31 437 LEU B O 1
ATOM 6918 N N . ASP B 1 438 ? 35.094 -6.148 -1.655 1 32.28 438 ASP B N 1
ATOM 6919 C CA . ASP B 1 438 ? 36.531 -5.828 -1.497 1 32.28 438 ASP B CA 1
ATOM 6920 C C . ASP B 1 438 ? 37.312 -6.266 -2.723 1 32.28 438 ASP B C 1
ATOM 6922 O O . ASP B 1 438 ? 37 -7.277 -3.35 1 32.28 438 ASP B O 1
ATOM 6926 N N . THR B 1 439 ? 38.062 -5.348 -3.318 1 33.12 439 THR B N 1
ATOM 6927 C CA . THR B 1 439 ? 39 -5.445 -4.445 1 33.12 439 THR B CA 1
ATOM 6928 C C . THR B 1 439 ? 39.688 -6.801 -4.457 1 33.12 439 THR B C 1
ATOM 6930 O O . THR B 1 439 ? 40.25 -7.203 -5.473 1 33.12 439 THR B O 1
ATOM 6933 N N . LYS B 1 440 ? 40.031 -7.246 -3.395 1 35.94 440 LYS B N 1
ATOM 6934 C CA . LYS B 1 440 ? 40.969 -8.383 -3.436 1 35.94 440 LYS B CA 1
ATOM 6935 C C . LYS B 1 440 ? 40.281 -9.617 -4.02 1 35.94 440 LYS B C 1
ATOM 6937 O O . LYS B 1 440 ? 40.969 -10.547 -4.461 1 35.94 440 LYS B O 1
ATOM 6942 N N . LEU B 1 441 ? 39.125 -9.898 -3.719 1 37.5 441 LEU B N 1
ATOM 6943 C CA . LEU B 1 441 ? 38.406 -11.055 -4.25 1 37.5 441 LEU B CA 1
ATOM 6944 C C . LEU B 1 441 ? 38.031 -10.836 -5.707 1 37.5 441 LEU B C 1
ATOM 6946 O O . LEU B 1 441 ? 37.5 -11.742 -6.359 1 37.5 441 LEU B O 1
ATOM 6950 N N . LEU B 1 442 ? 37.875 -9.695 -6.191 1 38.16 442 LEU B N 1
ATOM 6951 C CA . LEU B 1 442 ? 37.656 -9.367 -7.594 1 38.16 442 LEU B CA 1
ATOM 6952 C C . LEU B 1 442 ? 38.719 -9.969 -8.477 1 38.16 442 LEU B C 1
ATOM 6954 O O . LEU B 1 442 ? 38.656 -9.875 -9.703 1 38.16 442 LEU B O 1
ATOM 6958 N N . ASN B 1 443 ? 39.688 -10.273 -7.973 1 37.41 443 ASN B N 1
ATOM 6959 C CA . ASN B 1 443 ? 40.688 -10.898 -8.82 1 37.41 443 ASN B CA 1
ATOM 6960 C C . ASN B 1 443 ? 40.219 -12.219 -9.406 1 37.41 443 ASN B C 1
ATOM 6962 O O . ASN B 1 443 ? 40.906 -12.836 -10.211 1 37.41 443 ASN B O 1
ATOM 6966 N N . ASP B 1 444 ? 39.219 -12.828 -8.805 1 34.34 444 ASP B N 1
ATOM 6967 C CA . ASP B 1 444 ? 38.656 -13.969 -9.531 1 34.34 444 ASP B CA 1
ATOM 6968 C C . ASP B 1 444 ? 37.562 -13.516 -10.477 1 34.34 444 ASP B C 1
ATOM 6970 O O . ASP B 1 444 ? 36.562 -12.93 -10.047 1 34.34 444 ASP B O 1
ATOM 6974 N N . SER B 1 445 ? 37.719 -13.516 -11.758 1 39.78 445 SER B N 1
ATOM 6975 C CA . SER B 1 445 ? 36.906 -13.078 -12.891 1 39.78 445 SER B CA 1
ATOM 6976 C C . SER B 1 445 ? 35.469 -13.547 -12.758 1 39.78 445 SER B C 1
ATOM 6978 O O . SER B 1 445 ? 34.531 -12.812 -13.102 1 39.78 445 SER B O 1
ATOM 6980 N N . ALA B 1 446 ? 35.25 -14.688 -12.344 1 38.53 446 ALA B N 1
ATOM 6981 C CA . ALA B 1 446 ? 33.906 -15.281 -12.266 1 38.53 446 ALA B CA 1
ATOM 6982 C C . ALA B 1 446 ? 33.094 -14.641 -11.148 1 38.53 446 ALA B C 1
ATOM 6984 O O . ALA B 1 446 ? 31.906 -14.328 -11.344 1 38.53 446 ALA B O 1
ATOM 6985 N N . LEU B 1 447 ? 33.781 -14.414 -10.133 1 42.75 447 LEU B N 1
ATOM 6986 C CA . LEU B 1 447 ? 33.125 -13.828 -8.969 1 42.75 447 LEU B CA 1
ATOM 6987 C C . LEU B 1 447 ? 32.781 -12.359 -9.211 1 42.75 447 LEU B C 1
ATOM 6989 O O . LEU B 1 447 ? 31.719 -11.898 -8.828 1 42.75 447 LEU B O 1
ATOM 6993 N N . ALA B 1 448 ? 33.688 -11.719 -9.945 1 45 448 ALA B N 1
ATOM 6994 C CA . ALA B 1 448 ? 33.438 -10.32 -10.289 1 45 448 ALA B CA 1
ATOM 6995 C C . ALA B 1 448 ? 32.188 -10.172 -11.141 1 45 448 ALA B C 1
ATOM 6997 O O . ALA B 1 448 ? 31.406 -9.234 -10.945 1 45 448 ALA B O 1
ATOM 6998 N N . ALA B 1 449 ? 31.953 -11.031 -12.023 1 40.28 449 ALA B N 1
ATOM 6999 C CA . ALA B 1 449 ? 30.812 -11 -12.922 1 40.28 449 ALA B CA 1
ATOM 7000 C C . ALA B 1 449 ? 29.516 -11.242 -12.164 1 40.28 449 ALA B C 1
ATOM 7002 O O . ALA B 1 449 ? 28.484 -10.625 -12.461 1 40.28 449 ALA B O 1
ATOM 7003 N N . ALA B 1 450 ? 29.516 -12.18 -11.266 1 43.09 450 ALA B N 1
ATOM 7004 C CA . ALA B 1 450 ? 28.344 -12.516 -10.477 1 43.09 450 ALA B CA 1
ATOM 7005 C C . ALA B 1 450 ? 27.891 -11.328 -9.633 1 43.09 450 ALA B C 1
ATOM 7007 O O . ALA B 1 450 ? 26.688 -11.18 -9.352 1 43.09 450 ALA B O 1
ATOM 7008 N N . LEU B 1 451 ? 28.812 -10.477 -9.312 1 43.69 451 LEU B N 1
ATOM 7009 C CA . LEU B 1 451 ? 28.594 -9.391 -8.367 1 43.69 451 LEU B CA 1
ATOM 7010 C C . LEU B 1 451 ? 28.25 -8.094 -9.086 1 43.69 451 LEU B C 1
ATOM 7012 O O . LEU B 1 451 ? 27.719 -7.16 -8.477 1 43.69 451 LEU B O 1
ATOM 7016 N N . ARG B 1 452 ? 28.688 -7.957 -10.422 1 41.19 452 ARG B N 1
ATOM 7017 C CA . ARG B 1 452 ? 28.375 -6.777 -11.227 1 41.19 452 ARG B CA 1
ATOM 7018 C C . ARG B 1 452 ? 26.953 -6.836 -11.758 1 41.19 452 ARG B C 1
ATOM 7020 O O . ARG B 1 452 ? 26.422 -5.836 -12.25 1 41.19 452 ARG B O 1
ATOM 7027 N N . GLY B 1 453 ? 26.266 -7.863 -11.906 1 36.06 453 GLY B N 1
ATOM 7028 C CA . GLY B 1 453 ? 24.984 -7.973 -12.586 1 36.06 453 GLY B CA 1
ATOM 7029 C C . GLY B 1 453 ? 23.797 -7.875 -11.641 1 36.06 453 GLY B C 1
ATOM 7030 O O . GLY B 1 453 ? 23.906 -8.195 -10.461 1 36.06 453 GLY B O 1
#

Solvent-accessible surface area (backbone atoms only — not comparable to full-atom values): 45900 Å² total; per-residue (Å²): 132,76,59,66,63,63,49,54,71,19,78,50,39,28,39,31,52,49,22,45,52,50,23,54,54,36,44,75,71,66,45,56,68,68,60,29,52,48,41,29,48,52,14,40,48,47,17,51,49,38,40,61,45,41,49,81,50,67,48,63,61,57,75,45,86,40,32,32,20,31,42,80,40,66,47,38,75,93,74,41,33,50,21,30,44,34,31,24,23,10,82,54,77,52,53,91,80,32,35,71,40,46,64,91,77,45,64,57,43,46,50,20,42,19,60,69,70,73,45,63,52,82,78,47,54,60,56,63,71,22,23,29,47,37,21,77,70,42,65,60,45,74,62,48,43,92,88,67,44,66,47,54,43,32,42,34,32,48,26,74,44,29,35,50,63,50,28,43,59,36,46,32,24,32,4,14,62,49,26,37,34,41,20,37,32,54,84,64,27,47,17,9,37,24,60,30,84,84,61,81,42,74,40,58,46,53,84,80,60,60,89,43,39,78,53,32,38,66,41,47,54,50,47,26,49,28,52,54,44,48,51,50,35,49,54,73,27,55,52,45,47,72,58,64,51,54,67,70,62,40,50,55,50,43,72,57,58,61,46,34,31,34,33,14,28,26,49,8,12,32,31,41,56,31,33,49,40,51,41,34,46,52,16,56,73,68,72,52,63,48,57,53,56,32,37,40,24,37,43,51,35,56,50,59,36,66,35,79,68,31,42,44,36,56,62,32,85,88,69,51,47,67,74,84,53,38,28,46,34,40,29,23,36,49,42,59,69,33,59,68,56,38,50,50,52,51,49,50,50,52,52,58,71,64,51,88,63,53,73,67,53,46,52,50,46,51,38,44,25,63,52,26,44,86,69,76,42,48,42,73,31,80,42,79,39,74,26,31,41,84,50,32,68,32,44,66,40,67,44,15,89,63,52,94,60,60,92,67,40,68,48,57,39,63,28,46,28,45,31,50,27,52,51,52,52,50,52,51,55,52,67,40,46,68,50,83,64,63,74,77,62,48,72,42,66,69,58,38,54,60,31,62,57,132,77,60,67,63,62,49,52,72,20,78,50,39,27,39,31,52,49,21,46,52,51,23,53,54,37,45,75,72,66,45,58,68,70,60,28,52,48,41,29,49,51,15,40,50,49,17,50,48,38,40,60,44,41,50,80,50,64,48,63,61,55,73,45,85,40,31,32,20,30,43,81,40,68,49,40,76,92,74,40,34,48,22,30,44,33,32,24,22,10,81,53,79,51,53,92,78,33,36,72,43,47,66,92,76,44,64,58,43,45,50,20,42,18,61,70,70,71,46,63,53,80,78,47,54,61,56,63,70,22,23,28,46,39,22,78,71,42,64,60,46,74,62,50,43,92,87,66,45,65,48,54,42,32,43,32,32,46,26,75,45,29,33,49,65,50,27,42,58,38,48,31,24,34,4,13,64,50,24,38,34,41,21,37,32,56,85,64,26,46,16,10,37,24,62,30,86,83,61,81,43,76,42,57,45,53,85,81,62,60,89,44,38,79,54,33,39,65,41,47,52,50,46,26,46,28,52,53,45,48,50,49,35,49,52,72,28,55,52,45,46,72,59,65,51,54,67,70,62,39,51,54,50,41,73,58,58,63,46,33,32,33,35,15,28,26,49,8,12,31,31,41,56,30,33,50,40,51,40,36,50,53,16,55,74,69,72,51,64,49,59,52,57,30,37,40,25,38,44,52,34,55,50,58,35,66,36,82,68,31,42,42,36,54,64,32,86,87,69,49,49,66,74,84,53,40,26,45,34,40,28,22,35,48,42,58,69,33,60,68,56,39,49,50,54,51,50,50,49,52,51,59,71,65,51,89,64,53,73,68,54,45,50,48,46,52,38,46,24,62,53,26,45,85,70,78,41,47,42,73,32,80,44,80,38,75,25,30,40,84,50,32,68,32,42,66,38,67,45,15,88,62,51,94,60,59,90,65,42,67,46,57,39,61,27,46,27,45,30,50,30,53,52,51,51,50,53,52,55,52,66,41,45,68,49,83,62,61,72,76,63,47,72,41,68,69,56,39,53,60,31,58,57

Nearest PDB structures (foldseek):
  5i9i-assembly2_B  TM=7.448E-01  e=1.483E-16  Homo sapiens
  5ye7-assembly1_A  TM=7.748E-01  e=8.738E-16  Homo sapiens
  5i8p-assembly2_B  TM=7.639E-01  e=1.381E-15  Homo sapiens
  3f98-assembly1_A  TM=7.453E-01  e=3.120E-16  Homo sapiens
  5ye8-assembly1_A  TM=7.373E-01  e=3.923E-16  Homo sapiens

pLDDT: mean 89.52, std 12.78, range [32.28, 98.94]

GO terms:
  GO:0008970 glycerophospholipid phospholipase A1 activity (F, IMP)